Protein AF-A0A2N7RXA8-F1 (afdb_monomer_lite)

Secondary structure (DSSP, 8-state):
--HHHHHHHHHHHHHHHTT--PPPPPP-----S----STTTTS--SSSS--S---SS-B--GGG--GGG--EEEEEEEPTTHHHHTSHHHHHHHT--HHHHHHHHHHHHHHHHHT-SSEEEEEEE----SS-TTTTT--S---EEEEEEE---TTSBHHHHHHHHHHHHHHHHTTTT--HHHHHHHHSS--BSEEEEE--SPPPP-EEETTEEEEEEEEE----SSEEEEEEESSSEEEEEEESS--HHHHHHHHHHHHHHHHHHHTTBPPPGGGS--HHHHHHHHHHHHHHHTS---------------------SHHHHHHHHHHHHTT-S---TTSBSTTTT--HHHHHHHHHHHHTTTEE--HHHHHHS-BHHHHHHHPEE----------SSEEEPPPHHHHHHHHHHHHHT---TT-EEEEEEEEETT--HHHHHHHHHHHHHH-GGGGEEEETTEEEEPTT----EEE--TT--HHHHHHHHHHHHHT-BTTTTB-EEEEEE--SSSEEEEEEEEEGGG--HHHHHHHHHHHHHHHH--SSS--GGGSPSP---HHHHHHHHHHHHHHHTT-HHHHHHHHHHH--TTSEE--S-S-S---BTTSEEEEEEEPPHHHHHHHHHHHHTT-HHHHHHHHHHTTSPTTEEEEEEEEE----SS---SSTT-PPP-TT--S---EEEEEEEEP----S----HHHHHHHHHHHHHHT--S-THHHHHHHHHSHHHHHHHHHHHHHH---EEEEEEEEEPPS-STTSBPTTHHHHHHHH-GGGGSBP-SSEEEEEEEEEETTEEEEEEEEEEETT-SGGGGHHHHHHHHHHHHTTS-HHHHHHHHHHHHTT---HHHHHHHHHH-TTB---EEPPTTHHHHHHHHHH-SS-TTEEEEEEEEES---HHHHHHHHHHHHHH-GGGGEEEE--SSS--EEEEBTT-PPEEEEEE-TT--HHHHHHHHHHHHHHHHHH---TTT--SEEEEEEEEEE-TTT-SEEEEEEEEEETTT--GGGHHHHHHHHHHHHHHHHTTPPPPP--PPTTSSHHHHHHHHHSS-HHHHHHHHHHHT--

Structure (mmCIF, N/CA/C/O backbone):
data_AF-A0A2N7RXA8-F1
#
_entry.id   AF-A0A2N7RXA8-F1
#
loop_
_atom_site.group_PDB
_atom_site.id
_atom_site.type_symbol
_atom_site.label_atom_id
_atom_site.label_alt_id
_atom_site.label_comp_id
_atom_site.label_asym_id
_atom_site.label_entity_id
_atom_site.label_seq_id
_atom_site.pdbx_PDB_ins_code
_atom_site.Cartn_x
_atom_site.Cartn_y
_atom_site.Cartn_z
_atom_site.occupancy
_atom_site.B_iso_or_equiv
_atom_site.auth_seq_id
_atom_site.auth_comp_id
_atom_site.auth_asym_id
_atom_site.auth_atom_id
_atom_site.pdbx_PDB_model_num
ATOM 1 N N . MET A 1 1 ? 10.076 23.412 17.572 1.00 38.31 1 MET A N 1
ATOM 2 C CA . MET A 1 1 ? 10.093 24.722 16.886 1.00 38.31 1 MET A CA 1
ATOM 3 C C . MET A 1 1 ? 11.102 24.635 15.762 1.00 38.31 1 MET A C 1
ATOM 5 O O . MET A 1 1 ? 11.995 23.801 15.853 1.00 38.31 1 MET A O 1
ATOM 9 N N . ASP A 1 2 ? 10.920 25.414 14.704 1.00 27.08 2 ASP A N 1
ATOM 10 C CA . ASP A 1 2 ? 11.833 25.433 13.562 1.00 27.08 2 ASP A CA 1
ATOM 11 C C . ASP A 1 2 ? 13.088 26.286 13.837 1.00 27.08 2 ASP A C 1
ATOM 13 O O . ASP A 1 2 ? 13.138 27.122 14.747 1.00 27.08 2 ASP A O 1
ATOM 17 N N . GLY A 1 3 ? 14.144 26.041 13.055 1.00 28.03 3 GLY A N 1
ATOM 18 C CA . GLY A 1 3 ? 15.426 26.735 13.208 1.00 28.03 3 GLY A CA 1
ATOM 19 C C . GLY A 1 3 ? 15.321 28.245 12.985 1.00 28.03 3 GLY A C 1
ATOM 20 O O . GLY A 1 3 ? 16.000 29.006 13.664 1.00 28.03 3 GLY A O 1
ATOM 21 N N . TRP A 1 4 ? 14.420 28.686 12.103 1.00 30.89 4 TRP A N 1
ATOM 22 C CA . TRP A 1 4 ? 14.273 30.095 11.723 1.00 30.89 4 TRP A CA 1
ATOM 23 C C . TRP A 1 4 ? 13.764 30.959 12.886 1.00 30.89 4 TRP A C 1
ATOM 25 O O . TRP A 1 4 ? 14.360 31.988 13.206 1.00 30.89 4 TRP A O 1
ATOM 35 N N . SER A 1 5 ? 12.740 30.473 13.599 1.00 37.09 5 SER A N 1
ATOM 36 C CA . SER A 1 5 ? 12.257 31.084 14.847 1.00 37.09 5 SER A CA 1
ATOM 37 C C . SER A 1 5 ? 13.339 31.112 15.934 1.00 37.09 5 SER A C 1
ATOM 39 O O . SER A 1 5 ? 13.384 32.024 16.758 1.00 37.09 5 SER A O 1
ATOM 41 N N . THR A 1 6 ? 14.228 30.113 15.934 1.00 40.03 6 THR A N 1
ATOM 42 C CA . THR A 1 6 ? 15.302 29.977 16.925 1.00 40.03 6 THR A CA 1
ATOM 43 C C . THR A 1 6 ? 16.443 30.965 16.655 1.00 40.03 6 THR A C 1
ATOM 45 O O . THR A 1 6 ? 16.949 31.570 17.597 1.00 40.03 6 THR A O 1
ATOM 48 N N . SER A 1 7 ? 16.815 31.195 15.390 1.00 39.19 7 SER A N 1
ATOM 49 C CA . SER A 1 7 ? 17.844 32.177 15.010 1.00 39.19 7 SER A CA 1
ATOM 50 C C . SER A 1 7 ? 17.457 33.607 15.390 1.00 39.19 7 SER A C 1
ATOM 52 O O . SER A 1 7 ? 18.241 34.279 16.054 1.00 39.19 7 SER A O 1
ATOM 54 N N . LEU A 1 8 ? 16.235 34.039 15.051 1.00 41.22 8 LEU A N 1
ATOM 55 C CA . LEU A 1 8 ? 15.717 35.368 15.406 1.00 41.22 8 LEU A CA 1
ATOM 56 C C . LEU A 1 8 ? 15.706 35.595 16.923 1.00 41.22 8 LEU A C 1
ATOM 58 O O . LEU A 1 8 ? 16.251 36.586 17.404 1.00 41.22 8 LEU A O 1
ATOM 62 N N . LEU A 1 9 ? 15.169 34.639 17.690 1.00 46.34 9 LEU A N 1
ATOM 63 C CA . LEU A 1 9 ? 15.186 34.721 19.152 1.00 46.34 9 LEU A CA 1
ATOM 64 C C . LEU A 1 9 ? 16.610 34.719 19.727 1.00 46.34 9 LEU A C 1
ATOM 66 O O . LEU A 1 9 ? 16.832 35.343 20.759 1.00 46.34 9 LEU A O 1
ATOM 70 N N . THR A 1 10 ? 17.576 34.060 19.079 1.00 55.28 10 THR A N 1
ATOM 71 C CA . THR A 1 10 ? 18.975 34.049 19.538 1.00 55.28 10 THR A CA 1
ATOM 72 C C . THR A 1 10 ? 19.652 35.402 19.310 1.00 55.28 10 THR A C 1
ATOM 74 O O . THR A 1 10 ? 20.276 35.907 20.237 1.00 55.28 10 THR A O 1
ATOM 77 N N . GLU A 1 11 ? 19.478 36.044 18.147 1.00 46.19 11 GLU A N 1
ATOM 78 C CA . GLU A 1 11 ? 20.014 37.398 17.910 1.00 46.19 11 GLU A CA 1
ATOM 79 C C . GLU A 1 11 ? 19.373 38.451 18.834 1.00 46.19 11 GLU A C 1
ATOM 81 O O . GLU A 1 11 ? 20.065 39.344 19.337 1.00 46.19 11 GLU A O 1
ATOM 86 N N . GLU A 1 12 ? 18.070 38.338 19.119 1.00 53.16 12 GLU A N 1
ATOM 87 C CA . GLU A 1 12 ? 17.397 39.219 20.080 1.00 53.16 12 GLU A CA 1
ATOM 88 C C . GLU A 1 12 ? 17.866 38.975 21.526 1.00 53.16 12 GLU A C 1
ATOM 90 O O . GLU A 1 12 ? 18.118 39.940 22.256 1.00 53.16 12 GLU A O 1
ATOM 95 N N . LEU A 1 13 ? 18.050 37.713 21.942 1.00 51.41 13 LEU A N 1
ATOM 96 C CA . LEU A 1 13 ? 18.608 37.384 23.258 1.00 51.41 13 LEU A CA 1
ATOM 97 C C . LEU A 1 13 ? 20.061 37.843 23.400 1.00 51.41 13 LEU A C 1
ATOM 99 O O . LEU A 1 13 ? 20.368 38.473 24.407 1.00 51.41 13 LEU A O 1
ATOM 103 N N . ASP A 1 14 ? 20.936 37.602 22.423 1.00 58.34 14 ASP A N 1
ATOM 104 C CA . ASP A 1 14 ? 22.331 38.063 22.475 1.00 58.34 14 ASP A CA 1
ATOM 105 C C . ASP A 1 14 ? 22.411 39.596 22.512 1.00 58.34 14 ASP A C 1
ATOM 107 O O . ASP A 1 14 ? 23.194 40.160 23.282 1.00 58.34 14 ASP A O 1
ATOM 111 N N . THR A 1 15 ? 21.537 40.294 21.776 1.00 55.00 15 THR A N 1
ATOM 112 C CA . THR A 1 15 ? 21.425 41.761 21.838 1.00 55.00 15 THR A CA 1
ATOM 113 C C . THR A 1 15 ? 21.042 42.245 23.242 1.00 55.00 15 THR A C 1
ATOM 115 O O . THR A 1 15 ? 21.625 43.210 23.743 1.00 55.00 15 TH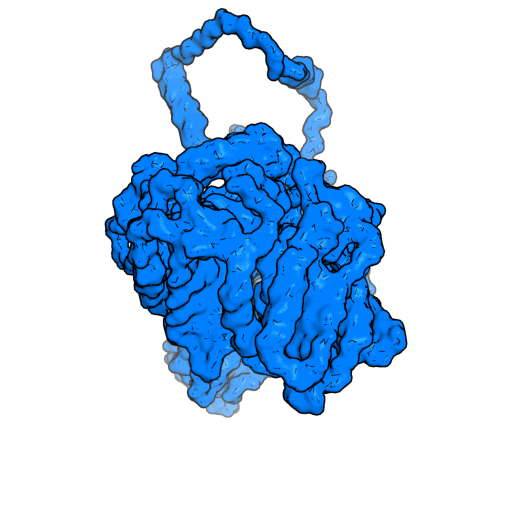R A O 1
ATOM 118 N N . LEU A 1 16 ? 20.093 41.577 23.906 1.00 52.38 16 LEU A N 1
ATOM 119 C CA . LEU A 1 16 ? 19.651 41.920 25.264 1.00 52.38 16 LEU A CA 1
ATOM 120 C C . LEU A 1 16 ? 20.672 41.510 26.343 1.00 52.38 16 LEU A C 1
ATOM 122 O O . LEU A 1 16 ? 20.891 42.262 27.294 1.00 52.38 16 LEU A O 1
ATOM 126 N N . LEU A 1 17 ? 21.339 40.363 26.189 1.00 54.94 17 LEU A N 1
ATOM 127 C CA . LEU A 1 17 ? 22.387 39.863 27.089 1.00 54.94 17 LEU A CA 1
ATOM 128 C C . LEU A 1 17 ? 23.668 40.707 27.007 1.00 54.94 17 LEU A C 1
ATOM 130 O O . LEU A 1 17 ? 24.328 40.919 28.024 1.00 54.94 17 LEU A O 1
ATOM 134 N N . ALA A 1 18 ? 23.973 41.277 25.837 1.00 58.00 18 ALA A N 1
ATOM 135 C CA . ALA A 1 18 ? 25.006 42.299 25.663 1.00 58.00 18 ALA A CA 1
ATOM 136 C C . ALA A 1 18 ? 24.618 43.681 26.243 1.00 58.00 18 ALA A C 1
ATOM 138 O O . ALA A 1 18 ? 25.413 44.622 26.182 1.00 58.00 18 ALA A O 1
ATOM 139 N N . GLY A 1 19 ? 23.412 43.832 26.808 1.00 52.47 19 GLY A N 1
ATOM 140 C CA . GLY A 1 19 ? 22.913 45.085 27.383 1.00 52.47 19 GLY A CA 1
ATOM 141 C C . GLY A 1 19 ? 22.396 46.099 26.356 1.00 52.47 19 GLY A C 1
ATOM 142 O O . GLY A 1 19 ? 22.184 47.266 26.698 1.00 52.47 19 GLY A O 1
ATOM 143 N N . GLY A 1 20 ? 22.196 45.677 25.105 1.00 55.53 20 GLY A N 1
ATOM 144 C CA . GLY A 1 20 ? 21.536 46.466 24.073 1.00 55.53 20 GLY A CA 1
ATOM 145 C C . GLY A 1 20 ? 20.033 46.625 24.322 1.00 55.53 20 GLY A C 1
ATOM 146 O O . GLY A 1 20 ? 19.440 46.004 25.205 1.00 55.53 20 GLY A O 1
ATOM 147 N N . ARG A 1 21 ? 19.394 47.473 23.513 1.00 50.34 21 ARG A N 1
ATOM 148 C CA . ARG A 1 21 ? 17.931 47.559 23.412 1.00 50.34 21 ARG A CA 1
ATOM 149 C C . ARG A 1 21 ? 17.516 47.257 21.983 1.00 50.34 21 ARG A C 1
ATOM 151 O O . ARG A 1 21 ? 18.117 47.794 21.054 1.00 50.34 21 ARG A O 1
ATOM 158 N N . LEU A 1 22 ? 16.472 46.450 21.835 1.00 50.34 22 LEU A N 1
ATOM 159 C CA . LEU A 1 22 ? 15.802 46.238 20.555 1.00 50.34 22 LEU A CA 1
ATOM 160 C C . LEU A 1 22 ? 15.132 47.551 20.091 1.00 50.34 22 LEU A C 1
ATOM 162 O O . LEU A 1 22 ? 14.712 48.346 20.940 1.00 50.34 22 LEU A O 1
ATOM 166 N N . PRO A 1 23 ? 15.061 47.818 18.775 1.00 43.62 23 PRO A N 1
ATOM 167 C CA . PRO A 1 23 ? 14.471 49.044 18.247 1.00 43.62 23 PRO A CA 1
ATOM 168 C C . PRO A 1 23 ? 12.942 49.048 18.387 1.00 43.62 23 PRO A C 1
ATOM 170 O O . PRO A 1 23 ? 12.274 48.062 18.082 1.00 43.62 23 PRO A O 1
ATOM 173 N N . GLU A 1 24 ? 12.374 50.183 18.796 1.00 41.59 24 GLU A N 1
ATOM 174 C CA . GLU A 1 24 ? 10.922 50.393 18.780 1.00 41.59 24 GLU A CA 1
ATOM 175 C C . GLU A 1 24 ? 10.442 50.588 17.329 1.00 41.59 24 GLU A C 1
ATOM 177 O O . GLU A 1 24 ? 11.001 51.395 16.581 1.00 41.59 24 GLU A O 1
ATOM 182 N N . SER A 1 25 ? 9.420 49.832 16.917 1.00 35.59 25 SER A N 1
ATOM 183 C CA . SER A 1 25 ? 8.841 49.930 15.571 1.00 35.59 25 SER A CA 1
ATOM 184 C C . SER A 1 25 ? 8.017 51.221 15.423 1.00 35.59 25 SER A C 1
ATOM 186 O O . SER A 1 25 ? 7.240 51.526 16.332 1.00 35.59 25 SER A O 1
ATOM 188 N N . PRO A 1 26 ? 8.140 51.987 14.320 1.00 35.66 26 PRO A N 1
ATOM 189 C CA . PRO A 1 26 ? 7.328 53.184 14.114 1.00 35.66 26 PRO A CA 1
ATOM 190 C C . PRO A 1 26 ? 5.857 52.853 13.825 1.00 35.66 26 PRO A C 1
ATOM 192 O O . PRO A 1 26 ? 5.559 52.081 12.914 1.00 35.66 26 PRO A O 1
ATOM 195 N N . ASP A 1 27 ? 4.941 53.520 14.528 1.00 39.09 27 ASP A N 1
ATOM 196 C CA . ASP A 1 27 ? 3.544 53.645 14.102 1.00 39.09 27 ASP A CA 1
ATOM 197 C C . ASP A 1 27 ? 3.456 54.518 12.837 1.00 39.09 27 ASP A C 1
ATOM 199 O O . ASP A 1 27 ? 3.768 55.707 12.886 1.00 39.09 27 ASP A O 1
ATOM 203 N N . ASP A 1 28 ? 2.948 53.962 11.735 1.00 30.61 28 ASP A N 1
ATOM 204 C CA . ASP A 1 28 ? 2.117 54.707 10.779 1.00 30.61 28 ASP A CA 1
ATOM 205 C C . ASP A 1 28 ? 1.236 53.719 9.991 1.00 30.61 28 ASP A C 1
ATOM 207 O O . ASP A 1 28 ? 1.724 52.790 9.344 1.00 30.61 28 ASP A O 1
ATOM 211 N N . GLY A 1 29 ? -0.088 53.846 10.122 1.00 33.34 29 GLY A N 1
ATOM 212 C CA . GLY A 1 29 ? -1.011 52.732 9.880 1.00 33.34 29 GLY A CA 1
ATOM 213 C C . GLY A 1 29 ? -1.906 52.850 8.643 1.00 33.34 29 GLY A C 1
ATOM 214 O O . GLY A 1 29 ? -2.492 53.897 8.374 1.00 33.34 29 GLY A O 1
ATOM 215 N N . VAL A 1 30 ? -2.141 51.714 7.976 1.00 26.14 30 VAL A N 1
ATOM 216 C CA . VAL A 1 30 ? -3.312 51.493 7.109 1.00 26.14 30 VAL A CA 1
ATOM 217 C C . VAL A 1 30 ? -3.987 50.172 7.500 1.00 26.14 30 VAL A C 1
ATOM 219 O O . VAL A 1 30 ? -3.341 49.146 7.678 1.00 26.14 30 VAL A O 1
ATOM 222 N N . SER A 1 31 ? -5.309 50.215 7.650 1.00 26.56 31 SER A N 1
ATOM 223 C CA . SER A 1 31 ? -6.206 49.109 8.035 1.00 26.56 31 SER A CA 1
ATOM 224 C C . SER A 1 31 ? -7.288 48.942 6.936 1.00 26.56 31 SER A C 1
ATOM 226 O O . SER A 1 31 ? -7.288 49.775 6.023 1.00 26.56 31 SER A O 1
ATOM 228 N N . PRO A 1 32 ? -8.262 47.995 6.982 1.00 40.66 32 PRO A N 1
ATOM 229 C CA . PRO A 1 32 ? -8.503 46.939 7.983 1.00 40.66 32 PRO A CA 1
ATOM 230 C C . PRO A 1 32 ? -8.982 45.562 7.435 1.00 40.66 32 PRO A C 1
ATOM 232 O O . PRO A 1 32 ? -9.977 45.502 6.719 1.00 40.66 32 PRO A O 1
ATOM 235 N N . VAL A 1 33 ? -8.437 44.437 7.929 1.00 23.91 33 VAL A N 1
ATOM 236 C CA . VAL A 1 33 ? -9.204 43.166 8.079 1.00 23.91 33 VAL A CA 1
ATOM 237 C C . VAL A 1 33 ? -8.720 42.378 9.313 1.00 23.91 33 VAL A C 1
ATOM 239 O O . VAL A 1 33 ? -8.114 41.318 9.192 1.00 23.91 33 VAL A O 1
ATOM 242 N N . ALA A 1 34 ? -8.971 42.885 10.524 1.00 24.30 34 ALA A N 1
ATOM 243 C CA . ALA A 1 34 ? -8.787 42.100 11.750 1.00 24.30 34 ALA A CA 1
ATOM 244 C C . ALA A 1 34 ? -9.665 42.605 12.906 1.00 24.30 34 ALA A C 1
ATOM 246 O O . ALA A 1 34 ? -9.617 43.779 13.268 1.00 24.30 34 ALA A O 1
ATOM 247 N N . GLY A 1 35 ? -10.423 41.698 13.527 1.00 23.92 35 GLY A N 1
ATOM 248 C CA . GLY A 1 35 ? -11.067 41.918 14.823 1.00 23.92 35 GLY A CA 1
ATOM 249 C C . GLY A 1 35 ? -12.300 41.032 15.061 1.00 23.92 35 GLY A C 1
ATOM 250 O O . GLY A 1 35 ? -12.862 40.520 14.095 1.00 23.92 35 GLY A O 1
ATOM 251 N N . PRO A 1 36 ? -12.760 40.867 16.320 1.00 29.03 36 PRO A N 1
ATOM 252 C CA . PRO A 1 36 ? -12.188 41.393 17.560 1.00 29.03 36 PRO A CA 1
ATOM 253 C C . PRO A 1 36 ? -11.892 40.273 18.585 1.00 29.03 36 PRO A C 1
ATOM 255 O O . PRO A 1 36 ? -12.738 39.939 19.413 1.00 29.03 36 PRO A O 1
ATOM 258 N N . VAL A 1 37 ? -10.670 39.728 18.590 1.00 26.98 37 VAL A N 1
ATOM 259 C CA . VAL A 1 37 ? -10.207 38.773 19.619 1.00 26.98 37 VAL A CA 1
ATOM 260 C C . VAL A 1 37 ? -9.065 39.410 20.413 1.00 26.98 37 VAL A C 1
ATOM 262 O O . VAL A 1 37 ? -7.975 39.598 19.890 1.00 26.98 37 VAL A O 1
ATOM 265 N N . GLY A 1 38 ? -9.324 39.777 21.674 1.00 27.62 38 GLY A N 1
ATOM 266 C CA . GLY A 1 38 ? -8.304 40.350 22.567 1.00 27.62 38 GLY A CA 1
ATOM 267 C C . GLY A 1 38 ? -8.836 40.831 23.924 1.00 27.62 38 GLY A C 1
ATOM 268 O O . GLY A 1 38 ? -8.330 40.439 24.972 1.00 27.62 38 GLY A O 1
ATOM 269 N N . ASN A 1 39 ? -9.922 41.610 23.937 1.00 24.97 39 ASN A N 1
ATOM 270 C CA . ASN A 1 39 ? -10.369 42.347 25.134 1.00 24.97 39 ASN A CA 1
ATOM 271 C C . ASN A 1 39 ? -11.328 41.590 26.086 1.00 24.97 39 ASN A C 1
ATOM 273 O O . ASN A 1 39 ? -12.132 42.220 26.768 1.00 24.97 39 ASN A O 1
ATOM 277 N N . GLN A 1 40 ? -11.246 40.255 26.178 1.00 26.61 40 GLN A N 1
ATOM 278 C CA . GLN A 1 40 ? -12.010 39.471 27.176 1.00 26.61 40 GLN A CA 1
ATOM 279 C C . GLN A 1 40 ? -11.149 38.678 28.181 1.00 26.61 40 GLN A C 1
ATOM 281 O O . GLN A 1 40 ? -11.640 38.324 29.251 1.00 26.61 40 GLN A O 1
ATOM 286 N N . PHE A 1 41 ? -9.851 38.467 27.931 1.00 27.92 41 PHE A N 1
ATOM 287 C CA . PHE A 1 41 ? -9.008 37.573 28.748 1.00 27.92 41 PHE A CA 1
ATOM 288 C C . PHE A 1 41 ? -8.252 38.228 29.927 1.00 27.92 41 PHE A C 1
ATOM 290 O O . PHE A 1 41 ? -7.298 37.655 30.443 1.00 27.92 41 PHE A O 1
ATOM 297 N N . ARG A 1 42 ? -8.683 39.404 30.416 1.00 27.03 42 ARG A N 1
ATOM 298 C CA . ARG A 1 42 ? -8.083 40.072 31.602 1.00 27.03 42 ARG A CA 1
ATOM 299 C C . ARG A 1 42 ? -9.009 40.239 32.821 1.00 27.03 42 ARG A C 1
ATOM 301 O O . ARG A 1 42 ? -8.620 40.907 33.771 1.00 27.03 42 ARG A O 1
ATOM 308 N N . ALA A 1 43 ? -10.197 39.623 32.832 1.00 26.05 43 ALA A N 1
ATOM 309 C CA . ALA A 1 43 ? -11.198 39.821 33.899 1.00 26.05 43 ALA A CA 1
ATOM 310 C C . ALA A 1 43 ? -11.707 38.540 34.605 1.00 26.05 43 ALA A C 1
ATOM 312 O O . ALA A 1 43 ? -12.582 38.635 35.460 1.00 26.05 43 ALA A O 1
ATOM 313 N N . ALA A 1 44 ? -11.170 37.354 34.290 1.00 26.42 44 ALA A N 1
ATOM 314 C CA . ALA A 1 44 ? -11.619 36.063 34.850 1.00 26.42 44 ALA A CA 1
ATOM 315 C C . ALA A 1 44 ? -10.571 35.357 35.748 1.00 26.42 44 ALA A C 1
ATOM 317 O O . ALA A 1 44 ? -10.680 34.166 36.040 1.00 26.42 44 ALA A O 1
ATOM 318 N N . GLY A 1 45 ? -9.532 36.082 36.174 1.00 29.94 45 GLY A N 1
ATOM 319 C CA . GLY A 1 45 ? -8.359 35.551 36.876 1.00 29.94 45 GLY A CA 1
ATOM 320 C C . GLY A 1 45 ? -8.556 35.222 38.361 1.00 29.94 45 GLY A C 1
ATOM 321 O O . GLY A 1 45 ? -7.802 35.728 39.187 1.00 29.94 45 GLY A O 1
ATOM 322 N N . SER A 1 46 ? -9.557 34.414 38.726 1.00 30.56 46 SER A N 1
ATOM 323 C CA . SER A 1 46 ? -9.568 33.604 39.967 1.00 30.56 46 SER A CA 1
ATOM 324 C C . SER A 1 46 ? -10.813 32.703 40.069 1.00 30.56 46 SER A C 1
ATOM 326 O O . SER A 1 46 ? -11.943 33.157 39.928 1.00 30.56 46 SER A O 1
ATOM 328 N N . GLY A 1 47 ? -10.610 31.413 40.368 1.00 26.70 47 GLY A N 1
ATOM 329 C CA . GLY A 1 47 ? -11.646 30.519 40.917 1.00 26.70 47 GLY A CA 1
ATOM 330 C C . GLY A 1 47 ? -12.342 29.521 39.975 1.00 26.70 47 GLY A C 1
ATOM 331 O O . GLY A 1 47 ? -12.851 28.519 40.470 1.00 26.70 47 GLY A O 1
ATOM 332 N N . ALA A 1 48 ? -12.362 29.726 38.651 1.00 26.56 48 ALA A N 1
ATOM 333 C CA . ALA A 1 48 ? -13.191 28.901 37.749 1.00 26.56 48 ALA A CA 1
ATOM 334 C C . ALA A 1 48 ? -12.450 27.804 36.948 1.00 26.56 48 ALA A C 1
ATOM 336 O O . ALA A 1 48 ? -13.051 26.775 36.643 1.00 26.56 48 ALA A O 1
ATOM 337 N N . ALA A 1 49 ? -11.168 27.995 36.610 1.00 27.08 49 ALA A N 1
ATOM 338 C CA . ALA A 1 49 ? -10.460 27.163 35.620 1.00 27.08 49 ALA A CA 1
ATOM 339 C C . ALA A 1 49 ? -9.632 25.985 36.190 1.00 27.08 49 ALA A C 1
ATOM 341 O O . ALA A 1 49 ? -9.143 25.156 35.430 1.00 27.08 49 ALA A O 1
ATOM 342 N N . GLN A 1 50 ? -9.481 25.859 37.514 1.00 26.88 50 GLN A N 1
ATOM 343 C CA . GLN A 1 50 ? -8.653 24.812 38.146 1.00 26.88 50 GLN A CA 1
ATOM 344 C C . GLN A 1 50 ? -9.403 23.481 38.370 1.00 26.88 50 GLN A C 1
ATOM 346 O O . GLN A 1 50 ? -9.407 22.926 39.467 1.00 26.88 50 GLN A O 1
ATOM 351 N N . ARG A 1 51 ? -10.039 22.952 37.316 1.00 28.14 51 ARG A N 1
ATOM 352 C CA . ARG A 1 51 ? -10.595 21.583 37.269 1.00 28.14 51 ARG A CA 1
ATOM 353 C C . ARG A 1 51 ? -10.294 20.911 35.927 1.00 28.14 51 ARG A C 1
ATOM 355 O O . ARG A 1 51 ? -11.189 20.605 35.149 1.00 28.14 51 ARG A O 1
ATOM 362 N N . VAL A 1 52 ? -9.004 20.690 35.689 1.00 30.08 52 VAL A N 1
ATOM 363 C CA . VAL A 1 52 ? -8.478 19.750 34.685 1.00 30.08 52 VAL A CA 1
ATOM 364 C C . VAL A 1 52 ? -7.947 18.523 35.435 1.00 30.08 52 VAL A C 1
ATOM 366 O O . VAL A 1 52 ? -7.518 18.646 36.585 1.00 30.08 52 VAL A O 1
ATOM 369 N N . CYS A 1 53 ? -8.042 17.346 34.816 1.00 33.31 53 CYS A N 1
ATOM 370 C CA . CYS A 1 53 ? -7.803 16.037 35.425 1.00 33.31 53 CYS A CA 1
ATOM 371 C C . CYS A 1 53 ? -6.502 15.965 36.247 1.00 33.31 53 CYS A C 1
ATOM 373 O O . CYS A 1 53 ? -5.409 16.037 35.693 1.00 33.31 53 CYS A O 1
ATOM 375 N N . ARG A 1 54 ? -6.623 15.757 37.565 1.00 32.84 54 ARG A N 1
ATOM 376 C CA . ARG A 1 54 ? -5.511 15.377 38.446 1.00 32.84 54 ARG A CA 1
ATOM 377 C C . ARG A 1 54 ? -5.834 14.064 39.152 1.00 32.84 54 ARG A C 1
ATOM 379 O O . ARG A 1 54 ? -6.696 14.043 40.031 1.00 32.84 54 ARG A O 1
ATOM 386 N N . LEU A 1 55 ? -5.068 13.016 38.842 1.00 41.56 55 LEU A N 1
ATOM 387 C CA . LEU A 1 55 ? -4.741 11.987 39.834 1.00 41.56 55 LEU A CA 1
ATOM 388 C C . LEU A 1 55 ? -4.163 12.706 41.062 1.00 41.56 55 LEU A C 1
ATOM 390 O O . LEU A 1 55 ? -3.312 13.586 40.919 1.00 41.56 55 LEU A O 1
ATOM 394 N N . ARG A 1 56 ? -4.665 12.411 42.267 1.00 44.59 56 ARG A N 1
ATOM 395 C CA . ARG A 1 56 ? -4.337 13.238 43.446 1.00 44.59 56 ARG A CA 1
ATOM 396 C C . ARG A 1 56 ? -2.889 13.086 43.919 1.00 44.59 56 ARG A C 1
ATOM 398 O O . ARG A 1 56 ? -2.368 14.039 44.491 1.00 44.59 56 ARG A O 1
ATOM 405 N N . ARG A 1 57 ? -2.271 11.930 43.658 1.00 59.03 57 ARG A N 1
ATOM 406 C CA . ARG A 1 57 ? -0.839 11.586 43.752 1.00 59.03 57 ARG A CA 1
ATOM 407 C C . ARG A 1 57 ? -0.569 10.415 42.792 1.00 59.03 57 ARG A C 1
ATOM 409 O O . ARG A 1 57 ? -1.516 9.746 42.384 1.00 59.03 57 ARG A O 1
ATOM 416 N N . ALA A 1 58 ? 0.694 10.179 42.441 1.00 62.88 58 ALA A N 1
ATOM 417 C CA . ALA A 1 58 ? 1.111 8.921 41.818 1.00 62.88 58 ALA A CA 1
ATOM 418 C C . ALA A 1 58 ? 1.063 7.775 42.846 1.00 62.88 58 ALA A C 1
ATOM 420 O O . ALA A 1 58 ? 1.178 8.021 44.048 1.00 62.88 58 ALA A O 1
ATOM 421 N N . THR A 1 59 ? 0.894 6.535 42.384 1.00 74.62 59 THR A N 1
ATOM 422 C CA . THR A 1 59 ? 0.904 5.342 43.250 1.00 74.62 59 THR A CA 1
ATOM 423 C C . THR A 1 59 ? 2.285 4.693 43.198 1.00 74.62 59 THR A C 1
ATOM 425 O O . THR A 1 59 ? 2.614 4.027 42.218 1.00 74.62 59 THR A O 1
ATOM 428 N N . THR A 1 60 ? 3.106 4.928 44.224 1.00 78.06 60 THR A N 1
ATOM 429 C CA . THR A 1 60 ? 4.541 4.598 44.197 1.00 78.06 60 THR A CA 1
ATOM 430 C C . THR A 1 60 ? 4.990 3.713 45.358 1.00 78.06 60 THR A C 1
ATOM 432 O O . THR A 1 60 ? 4.757 4.053 46.520 1.00 78.06 60 THR A O 1
ATOM 435 N N . LEU A 1 61 ? 5.701 2.629 45.044 1.00 82.19 61 LEU A N 1
ATOM 436 C CA . LEU A 1 61 ? 6.400 1.733 45.967 1.00 82.19 61 LEU A CA 1
ATOM 437 C C . LEU A 1 61 ? 7.936 1.770 45.816 1.00 82.19 61 LEU A C 1
ATOM 439 O O . LEU A 1 61 ? 8.619 1.056 46.548 1.00 82.19 61 LEU A O 1
ATOM 443 N N . ALA A 1 62 ? 8.512 2.608 44.940 1.00 77.38 62 ALA A N 1
ATOM 444 C CA . ALA A 1 62 ? 9.964 2.721 44.718 1.00 77.38 62 ALA A CA 1
ATOM 445 C C . ALA A 1 62 ? 10.790 2.891 46.005 1.00 77.38 62 ALA A C 1
ATOM 447 O O . ALA A 1 62 ? 11.892 2.351 46.111 1.00 77.38 62 ALA A O 1
ATOM 448 N N . ALA A 1 63 ? 10.222 3.563 47.007 1.00 76.69 63 ALA A N 1
ATOM 449 C CA . ALA A 1 63 ? 10.752 3.724 48.359 1.00 76.69 63 ALA A CA 1
ATOM 450 C C . ALA A 1 63 ? 11.089 2.405 49.099 1.00 76.69 63 ALA A C 1
ATOM 452 O O . ALA A 1 63 ? 11.883 2.414 50.038 1.00 76.69 63 ALA A O 1
ATOM 453 N N . LEU A 1 64 ? 10.518 1.268 48.685 1.00 73.12 64 LEU A N 1
ATOM 454 C CA . LEU A 1 64 ? 10.847 -0.065 49.208 1.00 73.12 64 LEU A CA 1
ATOM 455 C C . LEU A 1 64 ? 12.155 -0.639 48.634 1.00 73.12 64 LEU A C 1
ATOM 457 O O . LEU A 1 64 ? 12.601 -1.691 49.096 1.00 73.12 64 LEU A O 1
ATOM 461 N N . THR A 1 65 ? 12.748 0.008 47.622 1.00 66.88 65 THR A N 1
ATOM 462 C CA . THR A 1 65 ? 13.761 -0.611 46.756 1.00 66.88 65 THR A CA 1
ATOM 463 C C . THR A 1 65 ? 15.150 0.021 46.813 1.00 66.88 65 THR A C 1
ATOM 465 O O . THR A 1 65 ? 15.332 1.182 47.177 1.00 66.88 65 THR A O 1
ATOM 468 N N . ARG A 1 66 ? 16.163 -0.766 46.433 1.00 65.69 66 ARG A N 1
ATOM 469 C CA . ARG A 1 66 ? 17.571 -0.369 46.307 1.00 65.69 66 ARG A CA 1
ATOM 470 C C . ARG A 1 66 ? 18.205 -1.047 45.091 1.00 65.69 66 ARG A C 1
ATOM 472 O O . ARG A 1 66 ? 18.995 -1.976 45.236 1.00 65.69 66 ARG A O 1
ATOM 479 N N . ARG A 1 67 ? 17.905 -0.517 43.898 1.00 52.34 67 ARG A N 1
ATOM 480 C CA . ARG A 1 67 ? 18.313 -1.026 42.564 1.00 52.34 67 ARG A CA 1
ATOM 481 C C . ARG A 1 67 ? 19.785 -1.448 42.406 1.00 52.34 67 ARG A C 1
ATOM 483 O O . ARG A 1 67 ? 20.087 -2.266 41.551 1.00 52.34 67 ARG A O 1
ATOM 490 N N . ALA A 1 68 ? 20.698 -0.938 43.232 1.00 49.28 68 ALA A N 1
ATOM 491 C CA . ALA A 1 68 ? 22.112 -1.327 43.242 1.00 49.28 68 ALA A CA 1
ATOM 492 C C . ALA A 1 68 ? 22.417 -2.682 43.935 1.00 49.28 68 ALA A C 1
ATOM 494 O O . ALA A 1 68 ? 23.588 -2.998 44.131 1.00 49.28 68 ALA A O 1
ATOM 495 N N . GLN A 1 69 ? 21.408 -3.455 44.368 1.00 52.53 69 GLN A N 1
ATOM 496 C CA . GLN A 1 69 ? 21.588 -4.665 45.196 1.00 52.53 69 GLN A CA 1
ATOM 497 C C . GLN A 1 69 ? 21.053 -5.973 44.562 1.00 52.53 69 GLN A C 1
ATOM 499 O O . GLN A 1 69 ? 20.848 -6.947 45.283 1.00 52.53 69 GLN A O 1
ATOM 504 N N . GLY A 1 70 ? 20.854 -6.016 43.237 1.00 60.25 70 GLY A N 1
ATOM 505 C CA . GLY A 1 70 ? 20.269 -7.171 42.525 1.00 60.25 70 GLY A CA 1
ATOM 506 C C . GLY A 1 70 ? 18.750 -7.286 42.715 1.00 60.25 70 GLY A C 1
ATOM 507 O O . GLY A 1 70 ? 18.156 -6.408 43.327 1.00 60.25 70 GLY A O 1
ATOM 508 N N . THR A 1 71 ? 18.111 -8.343 42.206 1.00 67.38 71 THR A N 1
ATOM 509 C CA . THR A 1 71 ? 16.655 -8.572 42.356 1.00 67.38 71 THR A CA 1
ATOM 510 C C . THR A 1 71 ? 16.364 -9.556 43.491 1.00 67.38 71 THR A C 1
ATOM 512 O O . THR A 1 71 ? 17.100 -10.520 43.689 1.00 67.38 71 THR A O 1
ATOM 515 N N . VAL A 1 72 ? 15.282 -9.324 44.239 1.00 72.38 72 VAL A N 1
ATOM 516 C CA . VAL A 1 72 ? 14.811 -10.193 45.330 1.00 72.38 72 VAL A CA 1
ATOM 517 C C . VAL A 1 72 ? 13.426 -10.734 44.982 1.00 72.38 72 VAL A C 1
ATOM 519 O O . VAL A 1 72 ? 12.530 -9.949 44.684 1.00 72.38 72 VAL A O 1
ATOM 522 N N . ARG A 1 73 ? 13.250 -12.058 45.046 1.00 77.12 73 ARG A N 1
ATOM 523 C CA . ARG A 1 73 ? 12.011 -12.765 44.679 1.00 77.12 73 ARG A CA 1
ATOM 524 C C . ARG A 1 73 ? 11.330 -13.382 45.898 1.00 77.12 73 ARG A C 1
ATOM 526 O O . ARG A 1 73 ? 12.009 -13.824 46.826 1.00 77.12 73 ARG A O 1
ATOM 533 N N . ALA A 1 74 ? 10.001 -13.441 45.883 1.00 77.06 74 ALA A N 1
ATOM 534 C CA . ALA A 1 74 ? 9.212 -14.237 46.818 1.00 77.06 74 ALA A CA 1
ATOM 535 C C . ALA A 1 74 ? 7.951 -14.789 46.141 1.00 77.06 74 ALA A C 1
ATOM 537 O O . ALA A 1 74 ? 7.107 -14.026 45.669 1.00 77.06 74 ALA A O 1
ATOM 538 N N . THR A 1 75 ? 7.809 -16.112 46.150 1.00 76.81 75 THR A N 1
ATOM 539 C CA . THR A 1 75 ? 6.692 -16.829 45.525 1.00 76.81 75 THR A CA 1
ATOM 540 C C . THR A 1 75 ? 5.678 -17.289 46.580 1.00 76.81 75 THR A C 1
ATOM 542 O O . THR A 1 75 ? 6.044 -17.732 47.672 1.00 76.81 75 THR A O 1
ATOM 545 N N . ALA A 1 76 ? 4.389 -17.209 46.262 1.00 75.81 76 ALA A N 1
ATOM 546 C CA . ALA A 1 76 ? 3.282 -17.731 47.054 1.00 75.81 76 ALA A CA 1
ATOM 547 C C . ALA A 1 76 ? 2.282 -18.460 46.144 1.00 75.81 76 ALA A C 1
ATOM 549 O O . ALA A 1 76 ? 2.127 -18.115 44.978 1.00 75.81 76 ALA A O 1
ATOM 550 N N . TYR A 1 77 ? 1.565 -19.440 46.691 1.00 75.75 77 TYR A N 1
ATOM 551 C CA . TYR A 1 77 ? 0.640 -20.275 45.922 1.00 75.75 77 TYR A CA 1
ATOM 552 C C . TYR A 1 77 ? -0.767 -20.201 46.504 1.00 75.75 77 TYR A C 1
ATOM 554 O O . TYR A 1 77 ? -0.945 -20.330 47.720 1.00 75.75 77 TYR A O 1
ATOM 562 N N . LEU A 1 78 ? -1.774 -19.977 45.656 1.00 73.75 78 LEU A N 1
ATOM 563 C CA . LEU A 1 78 ? -3.178 -20.054 46.048 1.00 73.75 78 LEU A CA 1
ATOM 564 C C . LEU A 1 78 ? -3.719 -21.462 45.772 1.00 73.75 78 LEU A C 1
ATOM 566 O O . LEU A 1 78 ? -3.693 -21.954 44.648 1.00 73.75 78 LEU A O 1
ATOM 570 N N . GLN A 1 79 ? -4.244 -22.068 46.833 1.00 71.56 79 GLN A N 1
ATOM 571 C CA . GLN A 1 79 ? -4.713 -23.450 46.896 1.00 71.56 79 GLN A CA 1
ATOM 572 C C . GLN A 1 79 ? -6.209 -23.584 46.553 1.00 71.56 79 GLN A C 1
ATOM 574 O O . GLN A 1 79 ? -6.976 -22.612 46.582 1.00 71.56 79 GLN A O 1
ATOM 579 N N . ALA A 1 80 ? -6.659 -24.810 46.281 1.00 55.66 80 ALA A N 1
ATOM 580 C CA . ALA A 1 80 ? -8.084 -25.131 46.209 1.00 55.66 80 ALA A CA 1
ATOM 581 C C . ALA A 1 80 ? -8.763 -24.981 47.597 1.00 55.66 80 ALA A C 1
ATOM 583 O O . ALA A 1 80 ? -8.134 -25.261 48.617 1.00 55.66 80 ALA A O 1
ATOM 584 N N . PRO A 1 81 ? -10.045 -24.562 47.681 1.00 59.00 81 PRO A N 1
ATOM 585 C CA . PRO A 1 81 ? -10.973 -24.289 46.581 1.00 59.00 81 PRO A CA 1
ATOM 586 C C . PRO A 1 81 ? -10.851 -22.883 45.970 1.00 59.00 81 PRO A C 1
ATOM 588 O O . PRO A 1 81 ? -11.422 -22.652 44.907 1.00 59.00 81 PRO A O 1
ATOM 591 N N . SER A 1 82 ? -10.118 -21.948 46.583 1.00 66.56 82 SER A N 1
ATOM 592 C CA . SER A 1 82 ? -10.047 -20.557 46.103 1.00 66.56 82 SER A CA 1
ATOM 593 C C . SER A 1 82 ? -9.429 -20.438 44.706 1.00 66.56 82 SER A C 1
ATOM 595 O O . SER A 1 82 ? -9.932 -19.673 43.887 1.00 66.56 82 SER A O 1
ATOM 597 N N . ALA A 1 83 ? -8.426 -21.260 44.380 1.00 65.81 83 ALA A N 1
ATOM 598 C CA . ALA A 1 83 ? -7.906 -21.380 43.015 1.00 65.81 83 ALA A CA 1
ATOM 599 C C . ALA A 1 83 ? -8.980 -21.832 42.004 1.00 65.81 83 ALA A C 1
ATOM 601 O O . ALA A 1 83 ? -9.065 -21.292 40.906 1.00 65.81 83 ALA A O 1
ATOM 602 N N . ALA A 1 84 ? -9.872 -22.754 42.388 1.00 64.38 84 ALA A N 1
ATOM 603 C CA . ALA A 1 84 ? -10.969 -23.203 41.529 1.00 64.38 84 ALA A CA 1
ATOM 604 C C . ALA A 1 84 ? -12.048 -22.118 41.339 1.00 64.38 84 ALA A C 1
ATOM 606 O O . ALA A 1 84 ? -12.627 -22.009 40.257 1.00 64.38 84 ALA A O 1
ATOM 607 N N . GLN A 1 85 ? -12.284 -21.272 42.349 1.00 66.00 85 GLN A N 1
ATOM 608 C CA . GLN A 1 85 ? -13.167 -20.100 42.248 1.00 66.00 85 GLN A CA 1
ATOM 609 C C . GLN A 1 85 ? -12.583 -18.989 41.356 1.00 66.00 85 GLN A C 1
ATOM 611 O O . GLN A 1 85 ? -13.345 -18.255 40.731 1.00 66.00 85 GLN A O 1
ATOM 616 N N . LEU A 1 86 ? -11.253 -18.899 41.250 1.00 68.88 86 LEU A N 1
ATOM 617 C CA . LEU A 1 86 ? -10.539 -18.025 40.309 1.00 68.88 86 LEU A CA 1
ATOM 618 C C . LEU A 1 86 ? -10.142 -18.730 38.998 1.00 68.88 86 LEU A C 1
ATOM 620 O O . LEU A 1 86 ? -9.412 -18.163 38.186 1.00 68.88 86 LEU A O 1
ATOM 624 N N . SER A 1 87 ? -10.633 -19.949 38.757 1.00 66.88 87 SER A N 1
ATOM 625 C CA . SER A 1 87 ? -10.382 -20.655 37.500 1.00 66.88 87 SER A CA 1
ATOM 626 C C . SER A 1 87 ? -11.000 -19.910 36.316 1.00 66.88 87 SER A C 1
ATOM 628 O O . SER A 1 87 ? -12.039 -19.253 36.439 1.00 66.88 87 SER A O 1
ATOM 630 N N . ALA A 1 88 ? -10.415 -20.079 35.127 1.00 62.62 88 ALA A N 1
ATOM 631 C CA . ALA A 1 88 ? -10.940 -19.481 33.901 1.00 62.62 88 ALA A CA 1
ATOM 632 C C . ALA A 1 88 ? -12.417 -19.846 33.642 1.00 62.62 88 ALA A C 1
ATOM 634 O O . ALA A 1 88 ? -13.154 -19.036 33.089 1.00 62.62 88 ALA A O 1
ATOM 635 N N . ALA A 1 89 ? -12.878 -21.027 34.071 1.00 58.94 89 ALA A N 1
ATOM 636 C CA . ALA A 1 89 ? -14.280 -21.430 33.965 1.00 58.94 89 ALA A CA 1
ATOM 637 C C . ALA A 1 89 ? -15.197 -20.655 34.932 1.00 58.94 89 ALA A C 1
ATOM 639 O O . ALA A 1 89 ? -16.235 -20.141 34.511 1.00 58.94 89 ALA A O 1
ATOM 640 N N . ALA A 1 90 ? -14.809 -20.533 36.206 1.00 64.62 90 ALA A N 1
ATOM 641 C CA . ALA A 1 90 ? -15.588 -19.818 37.218 1.00 64.62 90 ALA A CA 1
ATOM 642 C C . ALA A 1 90 ? -15.651 -18.306 36.936 1.00 64.62 90 ALA A C 1
ATOM 644 O O . ALA A 1 90 ? -16.729 -17.709 36.975 1.00 64.62 90 ALA A O 1
ATOM 645 N N . LEU A 1 91 ? -14.521 -17.699 36.560 1.00 71.50 91 LEU A N 1
ATOM 646 C CA . LEU A 1 91 ? -14.466 -16.280 36.214 1.00 71.50 91 LEU A CA 1
ATOM 647 C C . LEU A 1 91 ? -15.287 -15.979 34.950 1.00 71.50 91 LEU A C 1
ATOM 649 O O . LEU A 1 91 ? -16.130 -15.079 35.002 1.00 71.50 91 LEU A O 1
ATOM 653 N N . ARG A 1 92 ? -15.181 -16.794 33.883 1.00 68.12 92 ARG A N 1
ATOM 654 C CA . ARG A 1 92 ? -16.044 -16.684 32.685 1.00 68.12 92 ARG A CA 1
ATOM 655 C C . ARG A 1 92 ? -17.534 -16.779 33.020 1.00 68.12 92 ARG A C 1
ATOM 657 O O . ARG A 1 92 ? -18.309 -15.998 32.480 1.00 68.12 92 ARG A O 1
ATOM 664 N N . ALA A 1 93 ? -17.939 -17.668 33.931 1.00 68.69 93 ALA A N 1
ATOM 665 C CA . ALA A 1 93 ? -19.339 -17.787 34.358 1.00 68.69 93 ALA A CA 1
ATOM 666 C C . ALA A 1 93 ? -19.866 -16.528 35.081 1.00 68.69 93 ALA A C 1
ATOM 668 O O . ALA A 1 93 ? -21.066 -16.264 35.051 1.00 68.69 93 ALA A O 1
ATOM 669 N N . SER A 1 94 ? -18.978 -15.727 35.683 1.00 71.12 94 SER A N 1
ATOM 670 C CA . SER A 1 94 ? -19.293 -14.398 36.235 1.00 71.12 94 SER A CA 1
ATOM 671 C C . SER A 1 94 ? -19.086 -13.235 35.246 1.00 71.12 94 SER A C 1
ATOM 673 O O . SER A 1 94 ? -19.411 -12.093 35.562 1.00 71.12 94 SER A O 1
ATOM 675 N N . GLY A 1 95 ? -18.546 -13.508 34.053 1.00 77.62 95 GLY A N 1
ATOM 676 C CA . GLY A 1 95 ? -18.200 -12.510 33.039 1.00 77.62 95 GLY A CA 1
ATOM 677 C C . GLY A 1 95 ? -16.881 -11.760 33.273 1.00 77.62 95 GLY A C 1
ATOM 678 O O . GLY A 1 95 ? -16.711 -10.692 32.686 1.00 77.62 95 GLY A O 1
ATOM 679 N N . HIS A 1 96 ? -15.974 -12.282 34.102 1.00 83.50 96 HIS A N 1
ATOM 680 C CA . HIS A 1 96 ? -14.674 -11.677 34.435 1.00 83.50 96 HIS A CA 1
ATOM 681 C C . HIS A 1 96 ? -13.493 -12.536 33.951 1.00 83.50 96 HIS A C 1
ATOM 683 O O . HIS A 1 96 ? -13.658 -13.687 33.538 1.00 83.50 96 HIS A O 1
ATOM 689 N N . THR A 1 97 ? -12.285 -11.982 34.033 1.00 85.88 97 THR A N 1
ATOM 690 C CA . THR A 1 97 ? -11.011 -12.633 33.697 1.00 85.88 97 THR A CA 1
ATOM 691 C C . THR A 1 97 ? -10.075 -12.720 34.907 1.00 85.88 97 THR A C 1
ATOM 693 O O . THR A 1 97 ? -10.257 -12.023 35.907 1.00 85.88 97 THR A O 1
ATOM 696 N N . LEU A 1 98 ? -9.029 -13.552 34.813 1.00 85.19 98 LEU A N 1
ATOM 697 C CA . LEU A 1 98 ? -7.972 -13.612 35.832 1.00 85.19 98 LEU A CA 1
ATOM 698 C C . LEU A 1 98 ? -7.230 -12.268 35.961 1.00 85.19 98 LEU A C 1
ATOM 700 O O . LEU A 1 98 ? -6.839 -11.897 37.064 1.00 85.19 98 LEU A O 1
ATOM 704 N N . ALA A 1 99 ? -7.105 -11.509 34.866 1.00 86.94 99 ALA A N 1
ATOM 705 C CA . ALA A 1 99 ? -6.529 -10.168 34.884 1.00 86.94 99 ALA A CA 1
ATOM 706 C C . ALA A 1 99 ? -7.382 -9.184 35.701 1.00 86.94 99 ALA A C 1
ATOM 708 O O . ALA A 1 99 ? -6.825 -8.447 36.509 1.00 86.94 99 ALA A O 1
ATOM 709 N N . ASP A 1 100 ? -8.715 -9.216 35.575 1.00 89.38 100 ASP A N 1
ATOM 710 C CA . ASP A 1 100 ? -9.604 -8.363 36.382 1.00 89.38 100 ASP A CA 1
ATOM 711 C C . ASP A 1 100 ? -9.446 -8.662 37.885 1.00 89.38 100 ASP A C 1
ATOM 713 O O . ASP A 1 100 ? -9.336 -7.746 38.700 1.00 89.38 100 ASP A O 1
ATOM 717 N N . ALA A 1 101 ? -9.365 -9.948 38.252 1.00 89.50 101 ALA A N 1
ATOM 718 C CA . ALA A 1 101 ? -9.158 -10.385 39.634 1.00 89.50 101 ALA A CA 1
ATOM 719 C C . ALA A 1 101 ? -7.767 -10.016 40.182 1.00 89.50 101 ALA A C 1
ATOM 721 O O . ALA A 1 101 ? -7.656 -9.564 41.323 1.00 89.50 101 ALA A O 1
ATOM 722 N N . ALA A 1 102 ? -6.717 -10.162 39.371 1.00 90.75 102 ALA A N 1
ATOM 723 C CA . ALA A 1 102 ? -5.349 -9.807 39.738 1.00 90.75 102 ALA A CA 1
ATOM 724 C C . ALA A 1 102 ? -5.171 -8.290 39.912 1.00 90.75 102 ALA A C 1
ATOM 726 O O . ALA A 1 102 ? -4.594 -7.844 40.904 1.00 90.75 102 ALA A O 1
ATOM 727 N N . GLN A 1 103 ? -5.722 -7.491 38.992 1.00 93.25 103 GLN A N 1
ATOM 728 C CA . GLN A 1 103 ? -5.702 -6.028 39.067 1.00 93.25 103 GLN A CA 1
ATOM 729 C C . GLN A 1 103 ? -6.497 -5.525 40.275 1.00 93.25 103 GLN A C 1
ATOM 731 O O . GLN A 1 103 ? -6.011 -4.658 41.000 1.00 93.25 103 GLN A O 1
ATOM 736 N N . ALA A 1 104 ? -7.680 -6.096 40.536 1.00 92.62 104 ALA A N 1
ATOM 737 C CA . ALA A 1 104 ? -8.473 -5.793 41.724 1.00 92.62 104 ALA A CA 1
ATOM 738 C C . ALA A 1 104 ? -7.699 -6.099 43.019 1.00 92.62 104 ALA A C 1
ATOM 740 O O . ALA A 1 104 ? -7.588 -5.228 43.882 1.00 92.62 104 ALA A O 1
ATOM 741 N N . ALA A 1 105 ? -7.108 -7.295 43.132 1.00 93.25 105 ALA A N 1
ATOM 742 C CA . ALA A 1 105 ? -6.324 -7.696 44.300 1.00 93.25 105 ALA A CA 1
ATOM 743 C C . ALA A 1 105 ? -5.101 -6.792 44.520 1.00 93.25 105 ALA A C 1
ATOM 745 O O . ALA A 1 105 ? -4.876 -6.325 45.639 1.00 93.25 105 ALA A O 1
ATOM 746 N N . TRP A 1 106 ? -4.335 -6.499 43.461 1.00 94.88 106 TRP A N 1
ATOM 747 C CA . TRP A 1 106 ? -3.164 -5.627 43.564 1.00 94.88 106 TRP A CA 1
ATOM 748 C C . TRP A 1 106 ? -3.552 -4.188 43.905 1.00 94.88 106 TRP A C 1
ATOM 750 O O . TRP A 1 106 ? -2.934 -3.588 44.780 1.00 94.88 106 TRP A O 1
ATOM 760 N N . ALA A 1 107 ? -4.636 -3.659 43.329 1.00 92.50 107 ALA A N 1
ATOM 761 C CA . ALA A 1 107 ? -5.169 -2.357 43.713 1.00 92.50 107 ALA A CA 1
ATOM 762 C C . ALA A 1 107 ? -5.553 -2.301 45.200 1.00 92.50 107 ALA A C 1
ATOM 764 O O . ALA A 1 107 ? -5.233 -1.315 45.862 1.00 92.50 107 ALA A O 1
ATOM 765 N N . THR A 1 108 ? -6.185 -3.340 45.762 1.00 92.69 108 THR A N 1
ATOM 766 C CA . THR A 1 108 ? -6.493 -3.371 47.204 1.00 92.69 108 THR A CA 1
ATOM 767 C C . THR A 1 108 ? -5.228 -3.364 48.069 1.00 92.69 108 THR A C 1
ATOM 769 O O . THR A 1 108 ? -5.175 -2.634 49.059 1.00 92.69 108 THR A O 1
ATOM 772 N N . VAL A 1 109 ? -4.187 -4.106 47.677 1.00 93.75 109 VAL A N 1
ATOM 773 C CA . VAL A 1 109 ? -2.892 -4.111 48.384 1.00 93.75 109 VAL A CA 1
ATOM 774 C C . VAL A 1 109 ? -2.182 -2.757 48.275 1.00 93.75 109 VAL A C 1
ATOM 776 O O . VAL A 1 109 ? -1.721 -2.236 49.290 1.00 93.75 109 VAL A O 1
ATOM 779 N N . LEU A 1 110 ? -2.161 -2.135 47.092 1.00 91.56 110 LEU A N 1
ATOM 780 C CA . LEU A 1 110 ? -1.620 -0.787 46.885 1.00 91.56 110 LEU A CA 1
ATOM 781 C C . LEU A 1 110 ? -2.362 0.263 47.719 1.00 91.56 110 LEU A C 1
ATOM 783 O O . LEU A 1 110 ? -1.720 1.100 48.354 1.00 91.56 110 LEU A O 1
ATOM 787 N N . ALA A 1 111 ? -3.695 0.212 47.757 1.00 89.62 111 ALA A N 1
ATOM 788 C CA . ALA A 1 111 ? -4.515 1.159 48.510 1.00 89.62 111 ALA A CA 1
ATOM 789 C C . ALA A 1 111 ? -4.256 1.071 50.022 1.00 89.62 111 ALA A C 1
ATOM 791 O O . ALA A 1 111 ? -4.129 2.097 50.692 1.00 89.62 111 ALA A O 1
ATOM 792 N N . ALA A 1 112 ? -4.103 -0.146 50.554 1.00 89.81 112 ALA A N 1
ATOM 793 C CA . ALA A 1 112 ? -3.744 -0.370 51.952 1.00 89.81 112 ALA A CA 1
ATOM 794 C C . ALA A 1 112 ? -2.287 0.022 52.269 1.00 89.81 112 ALA A C 1
ATOM 796 O O . ALA A 1 112 ? -2.033 0.623 53.310 1.00 89.81 112 ALA A O 1
ATOM 797 N N . ALA A 1 113 ? -1.333 -0.262 51.373 1.00 88.25 113 ALA A N 1
ATOM 798 C CA . ALA A 1 113 ? 0.081 0.067 51.574 1.00 88.25 113 ALA A CA 1
ATOM 799 C C . ALA A 1 113 ? 0.369 1.580 51.503 1.00 88.25 113 ALA A C 1
ATOM 801 O O . ALA A 1 113 ? 1.185 2.092 52.266 1.00 88.25 113 ALA A O 1
ATOM 802 N N . THR A 1 114 ? -0.300 2.301 50.598 1.00 84.94 114 THR A N 1
ATOM 803 C CA . THR A 1 114 ? -0.096 3.747 50.370 1.00 84.94 114 THR A CA 1
ATOM 804 C C . THR A 1 114 ? -1.061 4.643 51.153 1.00 84.94 114 THR A C 1
ATOM 806 O O . THR A 1 114 ? -0.820 5.845 51.281 1.00 84.94 114 THR A O 1
ATOM 809 N N . GLY A 1 115 ? -2.162 4.086 51.667 1.00 82.56 115 GLY A N 1
ATOM 810 C CA . GLY A 1 115 ? -3.233 4.843 52.315 1.00 82.56 115 GLY A CA 1
ATOM 811 C C . GLY A 1 115 ? -4.105 5.658 51.349 1.00 82.56 115 GLY A C 1
ATOM 812 O O . GLY A 1 115 ? -4.765 6.603 51.790 1.00 82.56 115 GLY A O 1
ATOM 813 N N . THR A 1 116 ? -4.115 5.347 50.044 1.00 80.88 116 THR A N 1
ATOM 814 C CA . THR A 1 116 ? -4.932 6.052 49.038 1.00 80.88 116 THR A CA 1
ATOM 815 C C . THR A 1 116 ? -6.039 5.164 48.463 1.00 80.88 116 THR A C 1
ATOM 817 O O . THR A 1 116 ? -5.793 4.083 47.951 1.00 80.88 116 THR A O 1
ATOM 820 N N . ALA A 1 117 ? -7.288 5.642 48.488 1.00 79.19 117 ALA A N 1
ATOM 821 C CA . ALA A 1 117 ? -8.459 4.912 47.967 1.00 79.19 117 ALA A CA 1
ATOM 822 C C . ALA A 1 117 ? -8.675 5.055 46.439 1.00 79.19 117 ALA A C 1
ATOM 824 O O . ALA A 1 117 ? -9.745 4.742 45.924 1.00 79.19 117 ALA A O 1
ATOM 825 N N . ASP A 1 118 ? -7.682 5.586 45.726 1.00 83.69 118 ASP A N 1
ATOM 826 C CA . ASP A 1 118 ? -7.672 5.838 44.282 1.00 83.69 118 ASP A CA 1
ATOM 827 C C . ASP A 1 118 ? -6.234 5.583 43.826 1.00 83.69 118 ASP A C 1
ATOM 829 O O . ASP A 1 118 ? -5.330 6.349 44.175 1.00 83.69 118 ASP A O 1
ATOM 833 N N . VAL A 1 119 ? -6.013 4.445 43.165 1.00 87.50 119 VAL A N 1
ATOM 834 C CA . VAL A 1 119 ? -4.681 3.900 42.860 1.00 87.50 119 VAL A CA 1
ATOM 835 C C . VAL A 1 119 ? -4.537 3.591 41.379 1.00 87.50 119 VAL A C 1
ATOM 837 O O . VAL A 1 119 ? -5.505 3.225 40.711 1.00 87.50 119 VAL A O 1
ATOM 840 N N . ALA A 1 120 ? -3.313 3.711 40.876 1.00 87.44 120 ALA A N 1
ATOM 841 C CA . ALA A 1 120 ? -2.930 3.281 39.540 1.00 87.44 120 ALA A CA 1
ATOM 842 C C . ALA A 1 120 ? -1.849 2.195 39.612 1.00 87.44 120 ALA A C 1
ATOM 844 O O . ALA A 1 120 ? -0.978 2.224 40.479 1.00 87.44 120 ALA A O 1
ATOM 845 N N . LEU A 1 121 ? -1.898 1.254 38.676 1.00 89.38 121 LEU A N 1
ATOM 846 C CA . LEU A 1 121 ? -0.927 0.174 38.510 1.00 89.38 121 LEU A CA 1
ATOM 847 C C . LEU A 1 121 ? -0.683 -0.071 37.021 1.00 89.38 121 LEU A C 1
ATOM 849 O O . LEU A 1 121 ? -1.584 0.130 36.205 1.00 89.38 121 LEU A O 1
ATOM 853 N N . GLY A 1 122 ? 0.518 -0.505 36.653 1.00 87.38 122 GLY A N 1
ATOM 854 C CA . GLY A 1 122 ? 0.787 -0.971 35.301 1.00 87.38 122 GLY A CA 1
ATOM 855 C C . GLY A 1 122 ? 0.270 -2.388 35.136 1.00 87.38 122 GLY A C 1
ATOM 856 O O . GLY A 1 122 ? 0.598 -3.243 35.950 1.00 87.38 122 GLY A O 1
ATOM 857 N N . ALA A 1 123 ? -0.493 -2.661 34.085 1.00 87.19 123 ALA A N 1
ATOM 858 C CA . ALA A 1 123 ? -0.797 -4.022 33.657 1.00 87.19 123 ALA A CA 1
ATOM 859 C C . ALA A 1 123 ? -0.211 -4.266 32.264 1.00 87.19 123 ALA A C 1
ATOM 861 O O . ALA A 1 123 ? -0.325 -3.401 31.387 1.00 87.19 123 ALA A O 1
ATOM 862 N N . THR A 1 124 ? 0.394 -5.433 32.045 1.00 82.56 124 THR A N 1
ATOM 863 C CA . THR A 1 124 ? 0.704 -5.893 30.686 1.00 82.56 124 THR A CA 1
ATOM 864 C C . THR A 1 124 ? -0.560 -6.408 29.994 1.00 82.56 124 THR A C 1
ATOM 866 O O . THR A 1 124 ? -1.479 -6.942 30.616 1.00 82.56 124 THR A O 1
ATOM 869 N N . ARG A 1 125 ? -0.618 -6.223 28.676 1.00 79.50 125 ARG A N 1
ATOM 870 C CA . ARG A 1 125 ? -1.619 -6.793 27.764 1.00 79.50 125 ARG A CA 1
ATOM 871 C C . ARG A 1 125 ? -0.882 -7.480 26.626 1.00 79.50 125 ARG A C 1
ATOM 873 O O . ARG A 1 125 ? 0.174 -6.989 26.240 1.00 79.50 125 ARG A O 1
ATOM 880 N N . SER A 1 126 ? -1.453 -8.539 26.050 1.00 73.69 126 SER A N 1
ATOM 881 C CA . SER A 1 126 ? -0.854 -9.242 24.903 1.00 73.69 126 SER A CA 1
ATOM 882 C C . SER A 1 126 ? -0.638 -8.338 23.687 1.00 73.69 126 SER A C 1
ATOM 884 O O . SER A 1 126 ? 0.320 -8.551 22.960 1.00 73.69 126 SER A O 1
ATOM 886 N N . GLY A 1 127 ? -1.504 -7.342 23.456 1.00 73.06 127 GLY A N 1
ATOM 887 C CA . GLY A 1 127 ? -1.419 -6.454 22.288 1.00 73.06 127 GLY A CA 1
ATOM 888 C C . GLY A 1 127 ? -1.750 -7.137 20.955 1.00 73.06 127 GLY A C 1
ATOM 889 O O . GLY A 1 127 ? -1.563 -6.548 19.893 1.00 73.06 127 GLY A O 1
ATOM 890 N N . ARG A 1 128 ? -2.242 -8.380 21.016 1.00 75.00 128 ARG A N 1
ATOM 891 C CA . ARG A 1 128 ? -2.736 -9.166 19.875 1.00 75.00 128 ARG A CA 1
ATOM 892 C C . ARG A 1 128 ? -4.211 -8.867 19.565 1.00 75.00 128 ARG A C 1
ATOM 894 O O . ARG A 1 128 ? -4.781 -9.412 18.637 1.00 75.00 128 ARG A O 1
ATOM 901 N N . ASP A 1 129 ? -4.803 -7.925 20.299 1.00 61.75 129 ASP A N 1
ATOM 902 C CA . ASP A 1 129 ? -6.114 -7.315 20.065 1.00 61.75 129 ASP A CA 1
ATOM 903 C C . ASP A 1 129 ? -6.117 -6.248 18.940 1.00 61.75 129 ASP A C 1
ATOM 905 O O . ASP A 1 129 ? -7.063 -5.469 18.824 1.00 61.75 129 ASP A O 1
ATOM 909 N N . ALA A 1 130 ? -5.078 -6.214 18.096 1.00 60.09 130 ALA A N 1
ATOM 910 C CA . ALA A 1 130 ? -4.971 -5.337 16.929 1.00 60.09 130 ALA A CA 1
ATOM 911 C C . ALA A 1 130 ? -5.368 -6.055 15.624 1.00 60.09 130 ALA A C 1
ATOM 913 O O . ALA A 1 130 ? -5.023 -7.213 15.409 1.00 60.09 130 ALA A O 1
ATOM 914 N N . GLU A 1 131 ? -6.043 -5.341 14.718 1.00 58.81 131 GLU A N 1
ATOM 915 C CA . GLU A 1 131 ? -6.546 -5.868 13.437 1.00 58.81 131 GLU A CA 1
ATOM 916 C C . GLU A 1 131 ? -5.406 -6.137 12.430 1.00 58.81 131 GLU A C 1
ATOM 918 O O . GLU A 1 131 ? -5.151 -5.341 11.523 1.00 58.81 131 GLU A O 1
ATOM 923 N N . VAL A 1 132 ? -4.691 -7.251 12.604 1.00 59.81 132 VAL A N 1
ATOM 924 C CA . VAL A 1 132 ? -3.636 -7.732 11.698 1.00 59.81 132 VAL A CA 1
ATOM 925 C C . VAL A 1 132 ? -3.837 -9.237 11.468 1.00 59.81 132 VAL A C 1
ATOM 927 O O . VAL A 1 132 ? -3.931 -9.982 12.445 1.00 59.81 132 VAL A O 1
ATOM 930 N N . PRO A 1 133 ? -3.909 -9.726 10.214 1.00 58.78 133 PRO A N 1
ATOM 931 C CA . PRO A 1 133 ? -4.058 -11.155 9.942 1.00 58.78 133 PRO A CA 1
ATOM 932 C C . PRO A 1 133 ? -2.952 -12.000 10.596 1.00 58.78 133 PRO A C 1
ATOM 934 O O . PRO A 1 133 ? -1.777 -11.645 10.543 1.00 58.78 133 PRO A O 1
ATOM 937 N N . GLY A 1 134 ? -3.333 -13.119 11.221 1.00 67.00 134 GLY A N 1
ATOM 938 C CA . GLY A 1 134 ? -2.399 -14.056 11.861 1.00 67.00 134 GLY A CA 1
ATOM 939 C C . GLY A 1 134 ? -1.756 -13.579 13.172 1.00 67.00 134 GLY A C 1
ATOM 940 O O . GLY A 1 134 ? -0.882 -14.270 13.687 1.00 67.00 134 GLY A O 1
ATOM 941 N N . ILE A 1 135 ? -2.160 -12.433 13.737 1.00 73.50 135 ILE A N 1
ATOM 942 C CA . ILE A 1 135 ? -1.521 -11.836 14.929 1.00 73.50 135 ILE A CA 1
ATOM 943 C C . ILE A 1 135 ? -1.494 -12.745 16.173 1.00 73.50 135 ILE A C 1
ATOM 945 O O . ILE A 1 135 ? -0.588 -12.617 16.995 1.00 73.50 135 ILE A O 1
ATOM 949 N N . ASP A 1 136 ? -2.427 -13.688 16.312 1.00 67.81 136 ASP A N 1
ATOM 950 C CA . ASP A 1 136 ? -2.437 -14.651 17.422 1.00 67.81 136 ASP A CA 1
ATOM 951 C C . ASP A 1 136 ? -1.261 -15.644 17.365 1.00 67.81 136 ASP A C 1
ATOM 953 O O . ASP A 1 136 ? -0.710 -15.996 18.405 1.00 67.81 136 ASP A O 1
ATOM 957 N N . GLU A 1 137 ? -0.830 -16.035 16.162 1.00 72.00 137 GLU A N 1
ATOM 958 C CA . GLU A 1 137 ? 0.259 -16.998 15.921 1.00 72.00 137 GLU A CA 1
ATOM 959 C C . GLU A 1 137 ? 1.588 -16.305 15.553 1.00 72.00 137 GLU A C 1
ATOM 961 O O . GLU A 1 137 ? 2.660 -16.904 15.636 1.00 72.00 137 GLU A O 1
ATOM 966 N N . MET A 1 138 ? 1.543 -15.020 15.181 1.00 82.62 138 MET A N 1
ATOM 967 C CA . MET A 1 138 ? 2.702 -14.251 14.720 1.00 82.62 138 MET A CA 1
ATOM 968 C C . MET A 1 138 ? 3.789 -14.101 15.801 1.00 82.62 138 MET A C 1
ATOM 970 O O . MET A 1 138 ? 3.518 -13.805 16.965 1.00 82.62 138 MET A O 1
ATOM 974 N N . ILE A 1 139 ? 5.051 -14.245 15.402 1.00 87.38 139 ILE A N 1
ATOM 975 C CA . ILE A 1 139 ? 6.223 -14.132 16.280 1.00 87.38 139 ILE A CA 1
ATOM 976 C C . ILE A 1 139 ? 6.692 -12.669 16.328 1.00 87.38 139 ILE A C 1
ATOM 978 O O . ILE A 1 139 ? 7.004 -12.082 15.293 1.00 87.38 139 ILE A O 1
ATOM 982 N N . GLY A 1 140 ? 6.769 -12.057 17.512 1.00 88.94 140 GLY A N 1
ATOM 983 C CA . GLY A 1 140 ? 7.153 -10.649 17.650 1.00 88.94 140 GLY A CA 1
ATOM 984 C C . GLY A 1 140 ? 6.939 -10.059 19.047 1.00 88.94 140 GLY A C 1
ATOM 985 O O . GLY A 1 140 ? 6.636 -10.767 20.003 1.00 88.94 140 GLY A O 1
ATOM 986 N N . MET A 1 141 ? 7.087 -8.739 19.170 1.00 89.12 141 MET A N 1
ATOM 987 C CA . MET A 1 141 ? 6.817 -8.000 20.407 1.00 89.12 141 MET A CA 1
ATOM 988 C C . MET A 1 141 ? 5.504 -7.218 20.285 1.00 89.12 141 MET A C 1
ATOM 990 O O . MET A 1 141 ? 5.484 -6.097 19.768 1.00 89.12 141 MET A O 1
ATOM 994 N N . PHE A 1 142 ? 4.402 -7.812 20.737 1.00 85.31 142 PHE A N 1
ATOM 995 C CA . PHE A 1 142 ? 3.068 -7.206 20.707 1.00 85.31 142 PHE A CA 1
ATOM 996 C C . PHE A 1 142 ? 2.687 -6.586 22.057 1.00 85.31 142 PHE A C 1
ATOM 998 O O . PHE A 1 142 ? 1.932 -5.608 22.084 1.00 85.31 142 PHE A O 1
ATOM 1005 N N . ILE A 1 143 ? 3.250 -7.103 23.161 1.00 81.38 143 ILE A N 1
ATOM 1006 C CA . ILE A 1 143 ? 2.898 -6.692 24.526 1.00 81.38 143 ILE A CA 1
ATOM 1007 C C . ILE A 1 143 ? 2.959 -5.172 24.721 1.00 81.38 143 ILE A C 1
ATOM 1009 O O . ILE A 1 143 ? 3.955 -4.506 24.431 1.00 81.38 143 ILE A O 1
ATOM 1013 N N . THR A 1 144 ? 1.892 -4.629 25.313 1.00 79.81 144 THR A N 1
ATOM 1014 C CA . THR A 1 144 ? 1.801 -3.219 25.708 1.00 79.81 144 THR A CA 1
ATOM 1015 C C . THR A 1 144 ? 1.491 -3.075 27.197 1.00 79.81 144 THR A C 1
ATOM 1017 O O . THR A 1 144 ? 0.657 -3.799 27.740 1.00 79.81 144 THR A O 1
ATOM 1020 N N . THR A 1 145 ? 2.124 -2.104 27.860 1.00 80.31 145 THR A N 1
ATOM 1021 C CA . THR A 1 145 ? 1.848 -1.758 29.265 1.00 80.31 145 THR A CA 1
ATOM 1022 C C . THR A 1 145 ? 0.848 -0.609 29.341 1.00 80.31 145 THR A C 1
ATOM 1024 O O . THR A 1 145 ? 1.039 0.421 28.694 1.00 80.31 145 THR A O 1
ATOM 1027 N N . ALA A 1 146 ? -0.196 -0.757 30.156 1.00 81.19 146 ALA A N 1
ATOM 1028 C CA . ALA A 1 146 ? -1.262 0.227 30.338 1.00 81.19 146 ALA A CA 1
ATOM 1029 C C . ALA A 1 146 ? -1.429 0.601 31.826 1.00 81.19 146 ALA A C 1
ATOM 1031 O O . ALA A 1 146 ? -1.456 -0.309 32.657 1.00 81.19 146 ALA A O 1
ATOM 1032 N N . PRO A 1 147 ? -1.587 1.890 32.199 1.00 85.25 147 PRO A N 1
ATOM 1033 C CA . PRO A 1 147 ? -2.099 2.244 33.520 1.00 85.25 147 PRO A CA 1
ATOM 1034 C C . PRO A 1 147 ? -3.557 1.799 33.659 1.00 85.25 147 PRO A C 1
ATOM 1036 O O . PRO A 1 147 ? -4.440 2.305 32.967 1.00 85.25 147 PRO A O 1
ATOM 1039 N N . VAL A 1 148 ? -3.802 0.900 34.604 1.00 87.44 148 VAL A N 1
ATOM 1040 C CA . VAL A 1 148 ? -5.132 0.574 35.121 1.00 87.44 148 VAL A CA 1
ATOM 1041 C C . VAL A 1 148 ? -5.332 1.384 36.398 1.00 87.44 148 VAL A C 1
ATOM 1043 O O . VAL A 1 148 ? -4.466 1.383 37.273 1.00 87.44 148 VAL A O 1
ATOM 1046 N N . ARG A 1 149 ? -6.459 2.091 36.515 1.00 88.38 149 ARG A N 1
ATOM 1047 C CA . ARG A 1 149 ? -6.804 2.892 37.697 1.00 88.38 149 ARG A CA 1
ATOM 1048 C C . ARG A 1 149 ? -8.043 2.322 38.373 1.00 88.38 149 ARG A C 1
ATOM 1050 O O . ARG A 1 149 ? -9.058 2.147 37.710 1.00 88.38 149 ARG A O 1
ATOM 1057 N N . LEU A 1 150 ? -7.965 2.056 39.676 1.00 90.44 150 LEU A N 1
ATOM 1058 C CA . LEU A 1 150 ? -9.027 1.412 40.454 1.00 90.44 150 LEU A CA 1
ATOM 1059 C C . LEU A 1 150 ? -9.238 2.094 41.811 1.00 90.44 150 LEU A C 1
ATOM 1061 O O . LEU A 1 150 ? -8.338 2.730 42.362 1.00 90.44 150 LEU A O 1
ATOM 1065 N N . GLN A 1 151 ? -10.443 1.925 42.359 1.00 90.94 151 GLN A N 1
ATOM 1066 C CA . GLN A 1 151 ? -10.852 2.466 43.659 1.00 90.94 151 GLN A CA 1
ATOM 1067 C C . GLN A 1 151 ? -11.402 1.349 44.558 1.00 90.94 151 GLN A C 1
ATOM 1069 O O . GLN A 1 151 ? -12.617 1.130 44.581 1.00 90.94 151 GLN A O 1
ATOM 1074 N N . PRO A 1 152 ? -10.536 0.619 45.286 1.00 90.56 152 PRO A N 1
ATOM 1075 C CA . PRO A 1 152 ? -10.961 -0.366 46.277 1.00 90.56 152 PRO A CA 1
ATOM 1076 C C . PRO A 1 152 ? -11.822 0.264 47.377 1.00 90.56 152 PRO A C 1
ATOM 1078 O O . PRO A 1 152 ? -11.570 1.383 47.829 1.00 90.56 152 PRO A O 1
ATOM 1081 N N . ARG A 1 153 ? -12.845 -0.466 47.820 1.00 89.75 153 ARG A N 1
ATOM 1082 C CA . ARG A 1 153 ? -13.821 -0.046 48.834 1.00 89.75 153 ARG A CA 1
ATOM 1083 C C . ARG A 1 153 ? -14.134 -1.257 49.724 1.00 89.75 153 ARG A C 1
ATOM 1085 O O . ARG A 1 153 ? -14.999 -2.041 49.350 1.00 89.75 153 ARG A O 1
ATOM 1092 N N . PRO A 1 154 ? -13.469 -1.426 50.884 1.00 85.12 154 PRO A N 1
ATOM 1093 C CA . PRO A 1 154 ? -13.632 -2.615 51.732 1.00 85.12 154 PRO A CA 1
ATOM 1094 C C . PRO A 1 154 ? -15.080 -2.931 52.150 1.00 85.12 154 PRO A C 1
ATOM 1096 O O . PRO A 1 154 ? -15.443 -4.092 52.291 1.00 85.12 154 PRO A O 1
ATOM 1099 N N . GLU A 1 155 ? -15.927 -1.904 52.276 1.00 86.56 155 GLU A N 1
ATOM 1100 C CA . GLU A 1 155 ? -17.359 -2.034 52.596 1.00 86.56 155 GLU A CA 1
ATOM 1101 C C . GLU A 1 155 ? -18.241 -2.495 51.412 1.00 86.56 155 GLU A C 1
ATOM 1103 O O . GLU A 1 155 ? -19.443 -2.702 51.587 1.00 86.56 155 GLU A O 1
ATOM 1108 N N . ALA A 1 156 ? -17.689 -2.612 50.199 1.00 88.50 156 ALA A N 1
ATOM 1109 C CA . ALA A 1 156 ? -18.422 -2.957 48.980 1.00 88.50 156 ALA A CA 1
ATOM 1110 C C . ALA A 1 156 ? -18.186 -4.423 48.549 1.00 88.50 156 ALA A C 1
ATOM 1112 O O . ALA A 1 156 ? -17.126 -4.996 48.829 1.00 88.50 156 ALA A O 1
ATOM 1113 N N . PRO A 1 157 ? -19.131 -5.050 47.817 1.00 88.44 157 PRO A N 1
ATOM 1114 C CA . PRO A 1 157 ? -18.941 -6.383 47.241 1.00 88.44 157 PRO A CA 1
ATOM 1115 C C . PRO A 1 157 ? -17.681 -6.473 46.367 1.00 88.44 157 PRO A C 1
ATOM 1117 O O . PRO A 1 157 ? -17.297 -5.494 45.720 1.00 88.44 157 PRO A O 1
ATOM 1120 N N . SER A 1 158 ? -17.061 -7.657 46.271 1.00 87.12 158 SER A N 1
ATOM 1121 C CA . SER A 1 158 ? -15.925 -7.859 45.350 1.00 87.12 158 SER A CA 1
ATOM 1122 C C . SER A 1 158 ? -16.319 -7.620 43.891 1.00 87.12 158 SER A C 1
ATOM 1124 O O . SER A 1 158 ? -15.534 -7.068 43.121 1.00 87.12 158 SER A O 1
ATOM 1126 N N . ALA A 1 159 ? -17.566 -7.960 43.544 1.00 86.38 159 ALA A N 1
ATOM 1127 C CA . ALA A 1 159 ? -18.137 -7.771 42.219 1.00 86.38 159 ALA A CA 1
ATOM 1128 C C . ALA A 1 159 ? -17.965 -6.337 41.699 1.00 86.38 159 ALA A C 1
ATOM 1130 O O . ALA A 1 159 ? -17.529 -6.194 40.569 1.00 86.38 159 ALA A O 1
ATOM 1131 N N . GLU A 1 160 ? -18.202 -5.289 42.503 1.00 89.31 160 GLU A N 1
ATOM 1132 C CA . GLU A 1 160 ? -18.084 -3.891 42.040 1.00 89.31 160 GLU A CA 1
ATOM 1133 C C . GLU A 1 160 ? -16.668 -3.528 41.561 1.00 89.31 160 GLU A C 1
ATOM 1135 O O . GLU A 1 160 ? -16.521 -2.790 40.584 1.00 89.31 160 GLU A O 1
ATOM 1140 N N . LEU A 1 161 ? -15.634 -4.058 42.227 1.00 90.69 161 LEU A N 1
ATOM 1141 C CA . LEU A 1 161 ? -14.229 -3.806 41.896 1.00 90.69 161 LEU A CA 1
ATOM 1142 C C . LEU A 1 161 ? -13.761 -4.647 40.697 1.00 90.69 161 LEU A C 1
ATOM 1144 O O . LEU A 1 161 ? -13.008 -4.146 39.864 1.00 90.69 161 LEU A O 1
ATOM 1148 N N . LEU A 1 162 ? -14.246 -5.888 40.573 1.00 89.88 162 LEU A N 1
ATOM 1149 C CA . LEU A 1 162 ? -14.028 -6.732 39.390 1.00 89.88 162 LEU A CA 1
ATOM 1150 C C . LEU A 1 162 ? -14.695 -6.126 38.145 1.00 89.88 162 LEU A C 1
ATOM 1152 O O . LEU A 1 162 ? -14.100 -6.092 37.069 1.00 89.88 162 LEU A O 1
ATOM 1156 N N . ASP A 1 163 ? -15.898 -5.573 38.308 1.00 89.19 163 ASP A N 1
ATOM 1157 C CA . ASP A 1 163 ? -16.626 -4.855 37.264 1.00 89.19 163 ASP A CA 1
ATOM 1158 C C . ASP A 1 163 ? -15.900 -3.567 36.839 1.00 89.19 163 ASP A C 1
ATOM 1160 O O . ASP A 1 163 ? -15.907 -3.202 35.662 1.00 89.19 163 ASP A O 1
ATOM 1164 N N . GLU A 1 164 ? -15.258 -2.872 37.784 1.00 89.69 164 GLU A N 1
ATOM 1165 C CA . GLU A 1 164 ? -14.440 -1.689 37.502 1.00 89.69 164 GLU A CA 1
ATOM 1166 C C . GLU A 1 164 ? -13.161 -2.059 36.742 1.00 89.69 164 GLU A C 1
ATOM 1168 O O . GLU A 1 164 ? -12.886 -1.456 35.706 1.00 89.69 164 GLU A O 1
ATOM 1173 N N . ALA A 1 165 ? -12.440 -3.103 37.166 1.00 88.81 165 ALA A N 1
ATOM 1174 C CA . ALA A 1 165 ? -11.290 -3.636 36.430 1.00 88.81 165 ALA A CA 1
ATOM 1175 C C . ALA A 1 165 ? -11.671 -4.050 35.000 1.00 88.81 165 ALA A C 1
ATOM 1177 O O . ALA A 1 165 ? -11.024 -3.629 34.041 1.00 88.81 165 ALA A O 1
ATOM 1178 N N . ARG A 1 166 ? -12.805 -4.740 34.834 1.00 88.62 166 ARG A N 1
ATOM 1179 C CA . ARG A 1 166 ? -13.342 -5.118 33.521 1.00 88.62 166 ARG A CA 1
ATOM 1180 C C . ARG A 1 166 ? -13.689 -3.906 32.652 1.00 88.62 166 ARG A C 1
ATOM 1182 O O . ARG A 1 166 ? -13.367 -3.896 31.460 1.00 88.62 166 ARG A O 1
ATOM 1189 N N . ARG A 1 167 ? -14.309 -2.863 33.222 1.00 86.62 167 ARG A N 1
ATOM 1190 C CA . ARG A 1 167 ? -14.591 -1.595 32.515 1.00 86.62 167 ARG A CA 1
ATOM 1191 C C . ARG A 1 167 ? -13.308 -0.909 32.056 1.00 86.62 167 ARG A C 1
ATOM 1193 O O . ARG A 1 167 ? -13.233 -0.505 30.895 1.00 86.62 167 ARG A O 1
ATOM 1200 N N . GLN A 1 168 ? -12.308 -0.819 32.933 1.00 82.69 168 GLN A N 1
ATOM 1201 C CA . GLN A 1 168 ? -10.992 -0.272 32.607 1.00 82.69 168 GLN A CA 1
ATOM 1202 C C . GLN A 1 168 ? -10.346 -1.092 31.481 1.00 82.69 168 GLN A C 1
ATOM 1204 O O . GLN A 1 168 ? -10.097 -0.546 30.411 1.00 82.69 168 GLN A O 1
ATOM 1209 N N . ASN A 1 169 ? -10.189 -2.411 31.631 1.00 79.56 169 ASN A N 1
ATOM 1210 C CA . ASN A 1 169 ? -9.605 -3.287 30.605 1.00 79.56 169 ASN A CA 1
ATOM 1211 C C . ASN A 1 169 ? -10.312 -3.197 29.241 1.00 79.56 169 ASN A C 1
ATOM 1213 O O . ASN A 1 169 ? -9.640 -3.232 28.206 1.00 79.56 169 ASN A O 1
ATOM 1217 N N . THR A 1 170 ? -11.638 -3.032 29.225 1.00 79.12 170 THR A N 1
ATOM 1218 C CA . THR A 1 170 ? -12.424 -2.852 27.990 1.00 79.12 170 THR A CA 1
ATOM 1219 C C . THR A 1 170 ? -12.169 -1.493 27.331 1.00 79.12 170 THR A C 1
ATOM 1221 O O . THR A 1 170 ? -12.062 -1.407 26.109 1.00 79.12 170 THR A O 1
ATOM 1224 N N . ALA A 1 171 ? -12.053 -0.417 28.113 1.00 74.25 171 ALA A N 1
ATOM 1225 C CA . ALA A 1 171 ? -11.784 0.919 27.583 1.00 74.25 171 ALA A CA 1
ATOM 1226 C C . ALA A 1 171 ? -10.320 1.088 27.135 1.00 74.25 171 ALA A C 1
ATOM 1228 O O . ALA A 1 171 ? -10.055 1.660 26.081 1.00 74.25 171 ALA A O 1
ATOM 1229 N N . LEU A 1 172 ? -9.376 0.523 27.894 1.00 71.69 172 LEU A N 1
ATOM 1230 C CA . LEU A 1 172 ? -7.939 0.542 27.605 1.00 71.69 172 LEU A CA 1
ATOM 1231 C C . LEU A 1 172 ? -7.593 -0.195 26.299 1.00 71.69 172 LEU A C 1
ATOM 1233 O O . LEU A 1 172 ? -6.655 0.209 25.617 1.00 71.69 172 LEU A O 1
ATOM 1237 N N . ALA A 1 173 ? -8.378 -1.209 25.907 1.00 67.12 173 ALA A N 1
ATOM 1238 C CA . ALA A 1 173 ? -8.255 -1.880 24.606 1.00 67.12 173 ALA A CA 1
ATOM 1239 C C . ALA A 1 173 ? -8.347 -0.886 23.432 1.00 67.12 173 ALA A C 1
ATOM 1241 O O . ALA A 1 173 ? -7.524 -0.890 22.523 1.00 67.12 173 ALA A O 1
ATOM 1242 N N . ARG A 1 174 ? -9.309 0.043 23.496 1.00 62.66 174 ARG A N 1
ATOM 1243 C CA . ARG A 1 174 ? -9.583 1.031 22.435 1.00 62.66 174 ARG A CA 1
ATOM 1244 C C . ARG A 1 174 ? -8.524 2.133 22.336 1.00 62.66 174 ARG A C 1
ATOM 1246 O O . ARG A 1 174 ? -8.495 2.866 21.352 1.00 62.66 174 ARG A O 1
ATOM 1253 N N . ALA A 1 175 ? -7.662 2.249 23.345 1.00 63.16 175 ALA A N 1
ATOM 1254 C CA . ALA A 1 175 ? -6.589 3.236 23.430 1.00 63.16 175 ALA A CA 1
ATOM 1255 C C . ALA A 1 175 ? -5.181 2.605 23.341 1.00 63.16 175 ALA A C 1
ATOM 1257 O O . ALA A 1 175 ? -4.181 3.289 23.579 1.00 63.16 175 ALA A O 1
ATOM 1258 N N . ALA A 1 176 ? -5.092 1.306 23.032 1.00 56.75 176 ALA A N 1
ATOM 1259 C CA . ALA A 1 176 ? -3.871 0.514 23.131 1.00 56.75 176 ALA A CA 1
ATOM 1260 C C . ALA A 1 176 ? -2.692 1.037 22.279 1.00 56.75 176 ALA A C 1
ATOM 1262 O O . ALA A 1 176 ? -2.836 1.828 21.342 1.00 56.75 176 ALA A O 1
ATOM 1263 N N . HIS A 1 177 ? -1.490 0.574 22.636 1.00 66.88 177 HIS A N 1
ATOM 1264 C CA . HIS A 1 177 ? -0.208 0.861 21.976 1.00 66.88 177 HIS A CA 1
ATOM 1265 C C . HIS A 1 177 ? 0.241 2.336 21.934 1.00 66.88 177 HIS A C 1
ATOM 1267 O O . HIS A 1 177 ? 1.265 2.639 21.317 1.00 66.88 177 HIS A O 1
ATOM 1273 N N . LEU A 1 178 ? -0.453 3.267 22.604 1.00 69.38 178 LEU A N 1
ATOM 1274 C CA . LEU A 1 178 ? 0.128 4.582 22.891 1.00 69.38 178 LEU A CA 1
ATOM 1275 C C . LEU A 1 178 ? 1.254 4.407 23.925 1.00 69.38 178 LEU A C 1
ATOM 1277 O O . LEU A 1 178 ? 1.013 3.943 25.037 1.00 69.38 178 LEU A O 1
ATOM 1281 N N . GLY A 1 179 ? 2.487 4.768 23.564 1.00 68.69 179 GLY A N 1
ATOM 1282 C CA . GLY A 1 179 ? 3.657 4.549 24.423 1.00 68.69 179 GLY A CA 1
ATOM 1283 C C . GLY A 1 179 ? 3.586 5.295 25.760 1.00 68.69 179 GLY A C 1
ATOM 1284 O O . GLY A 1 179 ? 3.077 6.416 25.836 1.00 68.69 179 GLY A O 1
ATOM 1285 N N . MET A 1 180 ? 4.161 4.711 26.818 1.00 71.38 180 MET A N 1
ATOM 1286 C CA . MET A 1 180 ? 4.084 5.266 28.181 1.00 71.38 180 MET A CA 1
ATOM 1287 C C . MET A 1 180 ? 4.618 6.706 28.277 1.00 71.38 180 MET A C 1
ATOM 1289 O O . MET A 1 180 ? 4.076 7.510 29.028 1.00 71.38 180 MET A O 1
ATOM 1293 N N . GLY A 1 181 ? 5.616 7.081 27.465 1.00 66.19 181 GLY A N 1
ATOM 1294 C CA . GLY A 1 181 ? 6.106 8.464 27.377 1.00 66.19 181 GLY A CA 1
ATOM 1295 C C . GLY A 1 181 ? 5.046 9.466 26.893 1.00 66.19 181 GLY A C 1
ATOM 1296 O O . GLY A 1 181 ? 4.932 10.560 27.448 1.00 66.19 181 GLY A O 1
ATOM 1297 N N . ARG A 1 182 ? 4.202 9.079 25.923 1.00 66.44 182 ARG A N 1
ATOM 1298 C CA . ARG A 1 182 ? 3.049 9.886 25.485 1.00 66.44 182 ARG A CA 1
ATOM 1299 C C . ARG A 1 182 ? 1.999 9.973 26.590 1.00 66.44 182 ARG A C 1
ATOM 1301 O O . ARG A 1 182 ? 1.571 11.080 26.908 1.00 66.44 182 ARG A O 1
ATOM 1308 N N . ILE A 1 183 ? 1.654 8.854 27.232 1.00 69.19 183 ILE A N 1
ATOM 1309 C CA . ILE A 1 183 ? 0.706 8.824 28.363 1.00 69.19 183 ILE A CA 1
ATOM 1310 C C . ILE A 1 183 ? 1.196 9.737 29.506 1.00 69.19 183 ILE A C 1
ATOM 1312 O O . ILE A 1 183 ? 0.455 10.602 29.970 1.00 69.19 183 ILE A O 1
ATOM 1316 N N . LYS A 1 184 ? 2.474 9.645 29.888 1.00 68.88 184 LYS A N 1
ATOM 1317 C CA . LYS A 1 184 ? 3.129 10.511 30.884 1.00 68.88 184 LYS A CA 1
ATOM 1318 C C . LYS A 1 184 ? 3.083 11.994 30.490 1.00 68.88 184 LYS A C 1
ATOM 1320 O O . LYS A 1 184 ? 2.764 12.830 31.330 1.00 68.88 184 LYS A O 1
ATOM 1325 N N . SER A 1 185 ? 3.308 12.330 29.214 1.00 63.22 185 SER A N 1
ATOM 1326 C CA . SER A 1 185 ? 3.182 13.715 28.715 1.00 63.22 185 SER A CA 1
ATOM 1327 C C . SER A 1 185 ? 1.743 14.257 28.746 1.00 63.22 185 SER A C 1
ATOM 1329 O O . SER A 1 185 ? 1.537 15.460 28.873 1.00 63.22 185 SER A O 1
ATOM 1331 N N . VAL A 1 186 ? 0.742 13.373 28.677 1.00 63.88 186 VAL A N 1
ATOM 1332 C CA . VAL A 1 186 ? -0.688 13.712 28.765 1.00 63.88 186 VAL A CA 1
ATOM 1333 C C . VAL A 1 186 ? -1.156 13.883 30.212 1.00 63.88 186 VAL A C 1
ATOM 1335 O O . VAL A 1 186 ? -2.033 14.706 30.466 1.00 63.88 186 VAL A O 1
ATOM 1338 N N . LEU A 1 187 ? -0.576 13.124 31.147 1.00 64.44 187 LEU A N 1
ATOM 1339 C CA . LEU A 1 187 ? -0.898 13.162 32.579 1.00 64.44 187 LEU A CA 1
ATOM 1340 C C . LEU A 1 187 ? -0.065 14.184 33.374 1.00 64.44 187 LEU A C 1
ATOM 1342 O O . LEU A 1 187 ? -0.430 14.524 34.496 1.00 64.44 187 LEU A O 1
ATOM 1346 N N . GLY A 1 188 ? 1.069 14.637 32.830 1.00 57.62 188 GLY A N 1
ATOM 1347 C CA . GLY A 1 188 ? 2.030 15.522 33.503 1.00 57.62 188 GLY A CA 1
ATOM 1348 C C . GLY A 1 188 ? 2.892 14.839 34.577 1.00 57.62 188 GLY A C 1
ATOM 1349 O O . GLY A 1 188 ? 3.805 15.459 35.113 1.00 57.62 188 GLY A O 1
ATOM 1350 N N . ALA A 1 189 ? 2.629 13.567 34.880 1.00 66.12 189 ALA A N 1
ATOM 1351 C CA . ALA A 1 189 ? 3.355 12.749 35.845 1.00 66.12 189 ALA A CA 1
ATOM 1352 C C . ALA A 1 189 ? 3.304 11.268 35.437 1.00 66.12 189 ALA A C 1
ATOM 1354 O O . ALA A 1 189 ? 2.498 10.867 34.595 1.00 66.12 189 ALA A O 1
ATOM 1355 N N . GLU A 1 190 ? 4.162 10.448 36.041 1.00 70.56 190 GLU A N 1
ATOM 1356 C CA . GLU A 1 190 ? 4.099 8.992 35.896 1.00 70.56 190 GLU A CA 1
ATOM 1357 C C . GLU A 1 190 ? 3.072 8.436 36.902 1.00 70.56 190 GLU A C 1
ATOM 1359 O O . GLU A 1 190 ? 3.176 8.751 38.088 1.00 70.56 190 GLU A O 1
ATOM 1364 N N . PRO A 1 191 ? 2.033 7.698 36.466 1.00 73.12 191 PRO A N 1
ATOM 1365 C CA . PRO A 1 191 ? 0.901 7.367 37.338 1.00 73.12 191 PRO A CA 1
ATOM 1366 C C . PRO A 1 191 ? 1.202 6.269 38.372 1.00 73.12 191 PRO A C 1
ATOM 1368 O O . PRO A 1 191 ? 0.600 6.274 39.449 1.00 73.12 191 PRO A O 1
ATOM 1371 N N . PHE A 1 192 ? 2.115 5.349 38.055 1.00 84.88 192 PHE A N 1
ATOM 1372 C CA . PHE A 1 192 ? 2.463 4.174 38.857 1.00 84.88 192 PHE A CA 1
ATOM 1373 C C . PHE A 1 192 ? 3.956 3.838 38.722 1.00 84.88 192 PHE A C 1
ATOM 1375 O O . PHE A 1 192 ? 4.579 4.220 37.734 1.00 84.88 192 PHE A O 1
ATOM 1382 N N . ASP A 1 193 ? 4.505 3.055 39.654 1.00 85.31 193 ASP A N 1
ATOM 1383 C CA . ASP A 1 193 ? 5.831 2.420 39.524 1.00 85.31 193 ASP A CA 1
ATOM 1384 C C . ASP A 1 193 ? 5.819 0.890 39.743 1.00 85.31 193 ASP A C 1
ATOM 1386 O O . ASP A 1 193 ? 6.872 0.264 39.868 1.00 85.31 193 ASP A O 1
ATOM 1390 N N . THR A 1 194 ? 4.636 0.271 39.755 1.00 88.38 194 THR A N 1
ATOM 1391 C CA . THR A 1 194 ? 4.468 -1.183 39.907 1.00 88.38 194 THR A CA 1
ATOM 1392 C C . THR A 1 194 ? 3.876 -1.805 38.647 1.00 88.38 194 THR A C 1
ATOM 1394 O O . THR A 1 194 ? 3.013 -1.197 38.006 1.00 88.38 194 THR A O 1
ATOM 1397 N N . LEU A 1 195 ? 4.329 -3.011 38.295 1.00 88.62 195 LEU A N 1
ATOM 1398 C CA . LEU A 1 195 ? 3.843 -3.769 37.142 1.00 88.62 195 LEU A CA 1
ATOM 1399 C C . LEU A 1 195 ? 3.170 -5.069 37.585 1.00 88.62 195 LEU A C 1
ATOM 1401 O O . LEU A 1 195 ? 3.675 -5.774 38.452 1.00 88.62 195 LEU A O 1
ATOM 1405 N N . LEU A 1 196 ? 2.053 -5.387 36.940 1.00 89.69 196 LEU A N 1
ATOM 1406 C CA . LEU A 1 196 ? 1.322 -6.637 37.046 1.00 89.69 196 LEU A CA 1
ATOM 1407 C C . LEU A 1 196 ? 1.364 -7.373 35.698 1.00 89.69 196 LEU A C 1
ATOM 1409 O O . LEU A 1 196 ? 0.958 -6.827 34.667 1.00 89.69 196 LEU A O 1
ATOM 1413 N N . VAL A 1 197 ? 1.825 -8.620 35.738 1.00 85.88 197 VAL A N 1
ATOM 1414 C CA . VAL A 1 197 ? 1.908 -9.567 34.623 1.00 85.88 197 VAL A CA 1
ATOM 1415 C C . VAL A 1 197 ? 1.008 -10.769 34.923 1.00 85.88 197 VAL A C 1
ATOM 1417 O O . VAL A 1 197 ? 0.967 -11.260 36.050 1.00 85.88 197 VAL A O 1
ATOM 1420 N N . VAL A 1 198 ? 0.272 -11.251 33.919 1.00 84.31 198 VAL A N 1
ATOM 1421 C CA . VAL A 1 198 ? -0.555 -12.465 34.029 1.00 84.31 198 VAL A CA 1
ATOM 1422 C C . VAL A 1 198 ? -0.223 -13.397 32.866 1.00 84.31 198 VAL A C 1
ATOM 1424 O O . VAL A 1 198 ? -0.606 -13.145 31.723 1.00 84.31 198 VAL A O 1
ATOM 1427 N N . GLU A 1 199 ? 0.489 -14.480 33.159 1.00 78.88 199 GLU A N 1
ATOM 1428 C CA . GLU A 1 199 ? 1.076 -15.417 32.192 1.00 78.88 199 GLU A CA 1
ATOM 1429 C C . GLU A 1 199 ? 0.069 -16.462 31.693 1.00 78.88 199 GLU A C 1
ATOM 1431 O O . GLU A 1 199 ? 0.300 -17.666 31.712 1.00 78.88 199 GLU A O 1
ATOM 1436 N N . ASN A 1 200 ? -1.097 -16.005 31.239 1.00 68.31 200 ASN A N 1
ATOM 1437 C CA . ASN A 1 200 ? -2.151 -16.872 30.711 1.00 68.31 200 ASN A CA 1
ATOM 1438 C C . ASN A 1 200 ? -1.932 -17.190 29.212 1.00 68.31 200 ASN A C 1
ATOM 1440 O O . ASN A 1 200 ? -2.863 -17.079 28.411 1.00 68.31 200 ASN A O 1
ATOM 1444 N N . TYR A 1 201 ? -0.700 -17.536 28.826 1.00 65.62 201 TYR A N 1
ATOM 1445 C CA . TYR A 1 201 ? -0.371 -18.093 27.507 1.00 65.62 201 TYR A CA 1
ATOM 1446 C C . TYR A 1 201 ? -0.330 -19.633 27.561 1.00 65.62 201 TYR A C 1
ATOM 1448 O O . TYR A 1 201 ? -0.177 -20.198 28.647 1.00 65.62 201 TYR A O 1
ATOM 1456 N N . PRO A 1 202 ? -0.495 -20.346 26.430 1.00 52.44 202 PRO A N 1
ATOM 1457 C CA . PRO A 1 202 ? -0.454 -21.806 26.425 1.00 52.44 202 PRO A CA 1
ATOM 1458 C C . PRO A 1 202 ? 0.929 -22.322 26.843 1.00 52.44 202 PRO A C 1
ATOM 1460 O O . PRO A 1 202 ? 1.926 -22.038 26.181 1.00 52.44 202 PRO A O 1
ATOM 1463 N N . GLN A 1 203 ? 0.997 -23.106 27.922 1.00 54.69 203 GLN A N 1
ATOM 1464 C CA . GLN A 1 203 ? 2.210 -23.861 28.238 1.00 54.69 203 GLN A CA 1
ATOM 1465 C C . GLN A 1 203 ? 2.284 -25.115 27.361 1.00 54.69 203 GLN A C 1
ATOM 1467 O O . GLN A 1 203 ? 1.297 -25.834 27.186 1.00 54.69 203 GLN A O 1
ATOM 1472 N N . ARG A 1 204 ? 3.461 -25.352 26.777 1.00 51.44 204 ARG A N 1
ATOM 1473 C CA . ARG A 1 204 ? 3.716 -26.439 25.827 1.00 51.44 204 ARG A CA 1
ATOM 1474 C C . ARG A 1 204 ? 3.881 -27.759 26.581 1.00 51.44 204 ARG A C 1
ATOM 1476 O O . ARG A 1 204 ? 4.817 -27.902 27.362 1.00 51.44 204 ARG A O 1
ATOM 1483 N N . GLY A 1 205 ? 2.976 -28.706 26.345 1.00 50.91 205 GLY A N 1
ATOM 1484 C CA . GLY A 1 205 ? 3.105 -30.073 26.856 1.00 50.91 205 GLY A CA 1
ATOM 1485 C C . GLY A 1 205 ? 4.180 -30.879 26.120 1.00 50.91 205 GLY A C 1
ATOM 1486 O O . GLY A 1 205 ? 4.640 -30.479 25.046 1.00 50.91 205 GLY A O 1
ATOM 1487 N N . GLU A 1 206 ? 4.539 -32.033 26.688 1.00 53.31 206 GLU A N 1
ATOM 1488 C CA . GLU A 1 206 ? 5.429 -33.034 26.083 1.00 53.31 206 GLU A CA 1
ATOM 1489 C C . GLU A 1 206 ? 5.042 -33.285 24.617 1.00 53.31 206 GLU A C 1
ATOM 1491 O O . GLU A 1 206 ? 3.932 -33.724 24.304 1.00 53.31 206 GLU A O 1
ATOM 1496 N N . THR A 1 207 ? 5.946 -32.951 23.696 1.00 54.66 207 THR A N 1
ATOM 1497 C CA . THR A 1 207 ? 5.681 -33.007 22.254 1.00 54.66 207 THR A CA 1
ATOM 1498 C C . THR A 1 207 ? 6.873 -33.594 21.511 1.00 54.66 207 THR A C 1
ATOM 1500 O O . THR A 1 207 ? 7.971 -33.037 21.508 1.00 54.66 207 THR A O 1
ATOM 1503 N N . ALA A 1 208 ? 6.638 -34.737 20.863 1.00 57.28 208 ALA A N 1
ATOM 1504 C CA . ALA A 1 208 ? 7.637 -35.454 20.083 1.00 57.28 208 ALA A CA 1
ATOM 1505 C C . ALA A 1 208 ? 7.710 -34.906 18.647 1.00 57.28 208 ALA A C 1
ATOM 1507 O O . ALA A 1 208 ? 6.817 -35.153 17.834 1.00 57.28 208 ALA A O 1
ATOM 1508 N N . VAL A 1 209 ? 8.792 -34.201 18.312 1.00 60.59 209 VAL A N 1
ATOM 1509 C CA . VAL A 1 209 ? 9.050 -33.656 16.971 1.00 60.59 209 VAL A CA 1
ATOM 1510 C C . VAL A 1 209 ? 10.219 -34.408 16.337 1.00 60.59 209 VAL A C 1
ATOM 1512 O O . VAL A 1 209 ? 11.349 -34.350 16.811 1.00 60.59 209 VAL A O 1
ATOM 1515 N N . SER A 1 210 ? 9.954 -35.156 15.262 1.00 58.44 210 SER A N 1
ATOM 1516 C CA . SER A 1 210 ? 10.968 -35.912 14.496 1.00 58.44 210 SER A CA 1
ATOM 1517 C C . SER A 1 210 ? 11.848 -36.887 15.302 1.00 58.44 210 SER A C 1
ATOM 1519 O O . SER A 1 210 ? 12.948 -37.222 14.867 1.00 58.44 210 SER A O 1
ATOM 1521 N N . GLY A 1 211 ? 11.361 -37.385 16.442 1.00 63.16 211 GLY A N 1
ATOM 1522 C CA . GLY A 1 211 ? 12.126 -38.268 17.333 1.00 63.16 211 GLY A CA 1
ATOM 1523 C C . GLY A 1 211 ? 12.990 -37.534 18.365 1.00 63.16 211 GLY A C 1
ATOM 1524 O O . GLY A 1 211 ? 13.817 -38.172 19.010 1.00 63.16 211 GLY A O 1
ATOM 1525 N N . LEU A 1 212 ? 12.792 -36.221 18.520 1.00 77.56 212 LEU A N 1
ATOM 1526 C CA . LEU A 1 212 ? 13.161 -35.464 19.712 1.00 77.56 212 LEU A CA 1
ATOM 1527 C C . LEU A 1 212 ? 11.913 -35.265 20.576 1.00 77.56 212 LEU A C 1
ATOM 1529 O O . LEU A 1 212 ? 10.901 -34.770 20.080 1.00 77.56 212 LEU A O 1
ATOM 1533 N N . GLU A 1 213 ? 11.982 -35.611 21.854 1.00 80.12 213 GLU A N 1
ATOM 1534 C CA . GLU A 1 213 ? 11.013 -35.160 22.856 1.00 80.12 213 GLU A CA 1
ATOM 1535 C C . GLU A 1 213 ? 11.478 -33.806 23.399 1.00 80.12 213 GLU A C 1
ATOM 1537 O O . GLU A 1 213 ? 12.658 -33.644 23.721 1.00 80.12 213 GLU A O 1
ATOM 1542 N N . VAL A 1 214 ? 10.578 -32.818 23.430 1.00 80.44 214 VAL A N 1
ATOM 1543 C CA . VAL A 1 214 ? 10.917 -31.423 23.749 1.00 80.44 214 VAL A CA 1
ATOM 1544 C C . VAL A 1 214 ? 10.000 -30.889 24.846 1.00 80.44 214 VAL A C 1
ATOM 1546 O O . VAL A 1 214 ? 8.809 -30.666 24.605 1.00 80.44 214 VAL A O 1
ATOM 1549 N N . THR A 1 215 ? 10.578 -30.618 26.016 1.00 76.00 215 THR A N 1
ATOM 1550 C CA . THR A 1 215 ? 9.863 -30.179 27.225 1.00 76.00 215 THR A CA 1
ATOM 1551 C C . THR A 1 215 ? 10.307 -28.773 27.619 1.00 76.00 215 THR A C 1
ATOM 1553 O O . THR A 1 215 ? 11.500 -28.476 27.670 1.00 76.00 215 THR A O 1
ATOM 1556 N N . ALA A 1 216 ? 9.354 -27.873 27.867 1.00 66.56 216 ALA A N 1
ATOM 1557 C CA . ALA A 1 216 ? 9.654 -26.480 28.190 1.00 66.56 216 ALA A CA 1
ATOM 1558 C C . ALA A 1 216 ? 10.045 -26.304 29.668 1.00 66.56 216 ALA A C 1
ATOM 1560 O O . ALA A 1 216 ? 9.343 -26.764 30.564 1.00 66.56 216 ALA A O 1
ATOM 1561 N N . LEU A 1 217 ? 11.139 -25.581 29.917 1.00 60.78 217 LEU A N 1
ATOM 1562 C CA . LEU A 1 217 ? 11.560 -25.137 31.246 1.00 60.78 217 LEU A CA 1
ATOM 1563 C C . LEU A 1 217 ? 11.238 -23.656 31.448 1.00 60.78 217 LEU A C 1
ATOM 1565 O O . LEU A 1 217 ? 11.286 -22.859 30.509 1.00 60.78 217 LEU A O 1
ATOM 1569 N N . GLY A 1 218 ? 10.992 -23.287 32.707 1.00 59.38 218 GLY A N 1
ATOM 1570 C CA . GLY A 1 218 ? 10.627 -21.932 33.115 1.00 59.38 218 GLY A CA 1
ATOM 1571 C C . GLY A 1 218 ? 11.544 -20.825 32.577 1.00 59.38 218 GLY A C 1
ATOM 1572 O O . GLY A 1 218 ? 12.771 -20.983 32.443 1.00 59.38 218 GLY A O 1
ATOM 1573 N N . GLY A 1 219 ? 10.906 -19.693 32.276 1.00 62.12 219 GLY A N 1
ATOM 1574 C CA . GLY A 1 219 ? 11.559 -18.468 31.839 1.00 62.12 219 GLY A CA 1
ATOM 1575 C C . GLY A 1 219 ? 12.258 -17.721 32.978 1.00 62.12 219 GLY A C 1
ATOM 1576 O O . GLY A 1 219 ? 11.993 -17.945 34.159 1.00 62.12 219 GLY A O 1
ATOM 1577 N N . GLN A 1 220 ? 13.148 -16.802 32.616 1.00 64.94 220 GLN A N 1
ATOM 1578 C CA . GLN A 1 220 ? 13.676 -15.779 33.510 1.00 64.94 220 GLN A CA 1
ATOM 1579 C C . GLN A 1 220 ? 13.797 -14.458 32.748 1.00 64.94 220 GLN A C 1
ATOM 1581 O O . GLN A 1 220 ? 14.666 -14.320 31.887 1.00 64.94 220 GLN A O 1
ATOM 1586 N N . ASP A 1 221 ? 12.955 -13.498 33.123 1.00 67.19 221 ASP A N 1
ATOM 1587 C CA . ASP A 1 221 ? 12.951 -12.133 32.592 1.00 67.19 221 ASP A CA 1
ATOM 1588 C C . ASP A 1 221 ? 13.578 -11.144 33.597 1.00 67.19 221 ASP A C 1
ATOM 1590 O O . ASP A 1 221 ? 13.825 -11.479 34.764 1.00 67.19 221 ASP A O 1
ATOM 1594 N N . GLY A 1 222 ? 13.860 -9.921 33.134 1.00 59.19 222 GLY A N 1
ATOM 1595 C CA . GLY A 1 222 ? 14.402 -8.817 33.933 1.00 59.19 222 GLY A CA 1
ATOM 1596 C C . GLY A 1 222 ? 13.369 -7.727 34.256 1.00 59.19 222 GLY A C 1
ATOM 1597 O O . GLY A 1 222 ? 12.560 -7.334 33.417 1.00 59.19 222 GLY A O 1
ATOM 1598 N N . THR A 1 223 ? 13.410 -7.189 35.480 1.00 59.91 223 THR A N 1
ATOM 1599 C CA . THR A 1 223 ? 12.444 -6.181 35.956 1.00 59.91 223 THR A CA 1
ATOM 1600 C C . THR A 1 223 ? 12.985 -4.753 35.875 1.00 59.91 223 THR A C 1
ATOM 1602 O O . THR A 1 223 ? 13.904 -4.386 36.610 1.00 59.91 223 THR A O 1
ATOM 1605 N N . ASN A 1 224 ? 12.358 -3.893 35.069 1.00 67.81 224 ASN A N 1
ATOM 1606 C CA . ASN A 1 224 ? 12.627 -2.448 35.078 1.00 67.81 224 ASN A CA 1
ATOM 1607 C C . ASN A 1 224 ? 11.799 -1.678 36.135 1.00 67.81 224 ASN A C 1
ATOM 1609 O O . ASN A 1 224 ? 12.204 -0.594 36.568 1.00 67.81 224 ASN A O 1
ATOM 1613 N N . TYR A 1 225 ? 10.668 -2.226 36.586 1.00 76.94 225 TYR A N 1
ATOM 1614 C CA . TYR A 1 225 ? 9.834 -1.641 37.642 1.00 76.94 225 TYR A CA 1
ATOM 1615 C C . TYR A 1 225 ? 10.349 -1.987 39.052 1.00 76.94 225 TYR A C 1
ATOM 1617 O O . TYR A 1 225 ? 10.779 -3.117 39.273 1.00 76.94 225 TYR A O 1
ATOM 1625 N N . PRO A 1 226 ? 10.299 -1.048 40.021 1.00 82.31 226 PRO A N 1
ATOM 1626 C CA . PRO A 1 226 ? 10.591 -1.309 41.431 1.00 82.31 226 PRO A CA 1
ATOM 1627 C C . PRO A 1 226 ? 9.905 -2.542 42.032 1.00 82.31 226 PRO A C 1
ATOM 1629 O O . PRO A 1 226 ? 10.546 -3.282 42.778 1.00 82.31 226 PRO A O 1
ATOM 1632 N N . VAL A 1 227 ? 8.629 -2.762 41.699 1.00 86.00 227 VAL A N 1
ATOM 1633 C CA . VAL A 1 227 ? 7.871 -3.955 42.093 1.00 86.00 227 VAL A CA 1
ATOM 1634 C C . VAL A 1 227 ? 7.232 -4.566 40.852 1.00 86.00 227 VAL A C 1
ATOM 1636 O O . VAL A 1 227 ? 6.445 -3.895 40.178 1.00 86.00 227 VAL A O 1
ATOM 1639 N N . CYS A 1 228 ? 7.548 -5.829 40.573 1.00 86.12 228 CYS A N 1
ATOM 1640 C CA . CYS A 1 228 ? 6.829 -6.648 39.601 1.00 86.12 228 CYS A CA 1
ATOM 1641 C C . CYS A 1 228 ? 5.995 -7.703 40.338 1.00 86.12 228 CYS A C 1
ATOM 1643 O O . CYS A 1 228 ? 6.419 -8.224 41.373 1.00 86.12 228 CYS A O 1
ATOM 1645 N N . LEU A 1 229 ? 4.809 -7.998 39.814 1.00 88.94 229 LEU A N 1
ATOM 1646 C CA . LEU A 1 229 ? 3.887 -9.001 40.328 1.00 88.94 229 LEU A CA 1
ATOM 1647 C C . LEU A 1 229 ? 3.464 -9.910 39.173 1.00 88.94 229 LEU A C 1
ATOM 1649 O O . LEU A 1 229 ? 2.763 -9.456 38.270 1.00 88.94 229 LEU A O 1
ATOM 1653 N N . THR A 1 230 ? 3.858 -11.179 39.209 1.00 86.00 230 THR A N 1
ATOM 1654 C CA . THR A 1 230 ? 3.579 -12.151 38.142 1.00 86.00 230 THR A CA 1
ATOM 1655 C C . THR A 1 230 ? 2.607 -13.210 38.647 1.00 86.00 230 THR A C 1
ATOM 1657 O O . THR A 1 230 ? 2.825 -13.794 39.708 1.00 86.00 230 THR A O 1
ATOM 1660 N N . LEU A 1 231 ? 1.517 -13.452 37.912 1.00 85.31 231 LEU A N 1
ATOM 1661 C CA . LEU A 1 231 ? 0.588 -14.556 38.170 1.00 85.31 231 LEU A CA 1
ATOM 1662 C C . LEU A 1 231 ? 0.653 -15.581 37.041 1.00 85.31 231 LEU A C 1
ATOM 1664 O O . LEU A 1 231 ? 0.336 -15.254 35.895 1.00 85.31 231 LEU A O 1
ATOM 1668 N N . THR A 1 232 ? 0.946 -16.829 37.394 1.00 81.44 232 THR A N 1
ATOM 1669 C CA . THR A 1 232 ? 1.071 -17.945 36.448 1.00 81.44 232 THR A CA 1
ATOM 1670 C C . THR A 1 232 ? 0.013 -19.006 36.793 1.00 81.44 232 THR A C 1
ATOM 1672 O O . THR A 1 232 ? 0.041 -19.566 37.895 1.00 81.44 232 THR A O 1
ATOM 1675 N N . PRO A 1 233 ? -0.981 -19.260 35.920 1.00 75.19 233 PRO A N 1
ATOM 1676 C CA . PRO A 1 233 ? -2.052 -20.215 36.196 1.00 75.19 233 PRO A CA 1
ATOM 1677 C C . PRO A 1 233 ? -1.615 -21.666 35.928 1.00 75.19 233 PRO A C 1
ATOM 1679 O O . PRO A 1 233 ? -1.167 -21.986 34.830 1.00 75.19 233 PRO A O 1
ATOM 1682 N N . GLY A 1 234 ? -1.817 -22.556 36.902 1.00 70.44 234 GLY A N 1
ATOM 1683 C CA . GLY A 1 234 ? -1.605 -24.005 36.781 1.00 70.44 234 GLY A CA 1
ATOM 1684 C C . GLY A 1 234 ? -2.631 -24.802 37.596 1.00 70.44 234 GLY A C 1
ATOM 1685 O O . GLY A 1 234 ? -3.758 -24.342 37.793 1.00 70.44 234 GLY A O 1
ATOM 1686 N N . GLU A 1 235 ? -2.253 -25.987 38.095 1.00 66.81 235 GLU A N 1
ATOM 1687 C CA . GLU A 1 235 ? -3.068 -26.730 39.082 1.00 66.81 235 GLU A CA 1
ATOM 1688 C C . GLU A 1 235 ? -3.257 -25.924 40.381 1.00 66.81 235 GLU A C 1
ATOM 1690 O O . GLU A 1 235 ? -4.338 -25.908 40.973 1.00 66.81 235 GLU A O 1
ATOM 1695 N N . GLU A 1 236 ? -2.214 -25.189 40.768 1.00 75.31 236 GLU A N 1
ATOM 1696 C CA . GLU A 1 236 ? -2.264 -24.091 41.729 1.00 75.31 236 GLU A CA 1
ATOM 1697 C C . GLU A 1 236 ? -2.085 -22.760 40.984 1.00 75.31 236 GLU A C 1
ATOM 1699 O O . GLU A 1 236 ? -1.433 -22.699 39.940 1.00 75.31 236 GLU A O 1
ATOM 1704 N N . LEU A 1 237 ? -2.643 -21.670 41.518 1.00 80.69 237 LEU A N 1
ATOM 1705 C CA . LEU A 1 237 ? -2.361 -20.332 40.994 1.00 80.69 237 LEU A CA 1
ATOM 1706 C C . LEU A 1 237 ? -1.097 -19.805 41.680 1.00 80.69 237 LEU A C 1
ATOM 1708 O O . LEU A 1 237 ? -1.138 -19.434 42.859 1.00 80.69 237 LEU A O 1
ATOM 1712 N N . ALA A 1 238 ? 0.015 -19.800 40.945 1.00 82.31 238 ALA A N 1
ATOM 1713 C CA . ALA A 1 238 ? 1.289 -19.274 41.412 1.00 82.31 238 ALA A CA 1
ATOM 1714 C C . ALA A 1 238 ? 1.310 -17.740 41.327 1.00 82.31 238 ALA A C 1
ATOM 1716 O O . ALA A 1 238 ? 0.737 -17.136 40.417 1.00 82.31 238 ALA A O 1
ATOM 1717 N N . LEU A 1 239 ? 1.975 -17.122 42.299 1.00 85.19 239 LEU A N 1
ATOM 1718 C CA . LEU A 1 239 ? 2.135 -15.682 42.434 1.00 85.19 239 LEU A CA 1
ATOM 1719 C C . LEU A 1 239 ? 3.580 -15.372 42.831 1.00 85.19 239 LEU A C 1
ATOM 1721 O O . LEU A 1 239 ? 4.004 -15.759 43.918 1.00 85.19 239 LEU A O 1
ATOM 1725 N N . GLU A 1 240 ? 4.304 -14.615 42.017 1.00 85.94 240 GLU A N 1
ATOM 1726 C CA . GLU A 1 240 ? 5.641 -14.118 42.347 1.00 85.94 240 GLU A CA 1
ATOM 1727 C C . GLU A 1 240 ? 5.644 -12.599 42.544 1.00 85.94 240 GLU A C 1
ATOM 1729 O O . GLU A 1 240 ? 5.055 -11.855 41.759 1.00 85.94 240 GLU A O 1
ATOM 1734 N N . VAL A 1 241 ? 6.321 -12.139 43.600 1.00 85.62 241 VAL A N 1
ATOM 1735 C CA . VAL A 1 241 ? 6.721 -10.739 43.787 1.00 85.62 241 VAL A CA 1
ATOM 1736 C C . VAL A 1 241 ? 8.215 -10.617 43.537 1.00 85.62 241 VAL A C 1
ATOM 1738 O O . VAL A 1 241 ? 9.013 -11.263 44.218 1.00 85.62 241 VAL A O 1
ATOM 1741 N N . GLU A 1 242 ? 8.588 -9.710 42.641 1.00 82.88 242 GLU A N 1
ATOM 1742 C CA . GLU A 1 242 ? 9.970 -9.286 42.436 1.00 82.88 242 GLU A CA 1
ATOM 1743 C C . GLU A 1 242 ? 10.170 -7.851 42.932 1.00 82.88 242 GLU A C 1
ATOM 1745 O O . GLU A 1 242 ? 9.400 -6.949 42.595 1.00 82.88 242 GLU A O 1
ATOM 1750 N N . LEU A 1 243 ? 11.230 -7.625 43.710 1.00 80.75 243 LEU A N 1
ATOM 1751 C CA . LEU A 1 243 ? 11.687 -6.301 44.131 1.00 80.75 243 LEU A CA 1
ATOM 1752 C C . LEU A 1 243 ? 13.038 -5.981 43.490 1.00 80.75 243 LEU A C 1
ATOM 1754 O O . LEU A 1 243 ? 13.984 -6.764 43.616 1.00 80.75 243 LEU A O 1
ATOM 1758 N N . ALA A 1 244 ? 13.151 -4.798 42.879 1.00 72.25 244 ALA A N 1
ATOM 1759 C CA . ALA A 1 244 ? 14.378 -4.288 42.257 1.00 72.25 244 ALA A CA 1
ATOM 1760 C C . ALA A 1 244 ? 15.422 -3.853 43.313 1.00 72.25 244 ALA A C 1
ATOM 1762 O O . ALA A 1 244 ? 15.723 -2.669 43.492 1.00 72.25 244 ALA A O 1
ATOM 1763 N N . GLY A 1 245 ? 15.934 -4.839 44.048 1.00 66.75 245 GLY A N 1
ATOM 1764 C CA . GLY A 1 245 ? 16.742 -4.718 45.259 1.00 66.75 245 GLY A CA 1
ATOM 1765 C C . GLY A 1 245 ? 15.857 -4.359 46.437 1.00 66.75 245 GLY A C 1
ATOM 1766 O O . GLY A 1 245 ? 15.145 -3.364 46.382 1.00 66.75 245 GLY A O 1
ATOM 1767 N N . GLY A 1 246 ? 15.864 -5.144 47.512 1.00 72.50 246 GLY A N 1
ATOM 1768 C CA . GLY A 1 246 ? 14.903 -4.942 48.595 1.00 72.50 246 GLY A CA 1
ATOM 1769 C C . GLY A 1 246 ? 15.104 -5.870 49.786 1.00 72.50 246 GLY A C 1
ATOM 1770 O O . GLY A 1 246 ? 16.127 -6.537 49.921 1.00 72.50 246 GLY A O 1
ATOM 1771 N N . ASP A 1 247 ? 14.108 -5.882 50.664 1.00 79.75 247 ASP A N 1
ATOM 1772 C CA . ASP A 1 247 ? 14.034 -6.749 51.840 1.00 79.75 247 ASP A CA 1
ATOM 1773 C C . ASP A 1 247 ? 13.194 -7.997 51.476 1.00 79.75 247 ASP A C 1
ATOM 1775 O O . ASP A 1 247 ? 12.024 -7.836 51.111 1.00 79.75 247 ASP A O 1
ATOM 1779 N N . PRO A 1 248 ? 13.728 -9.235 51.547 1.00 79.50 248 PRO A N 1
ATOM 1780 C CA . PRO A 1 248 ? 12.963 -10.448 51.234 1.00 79.50 248 PRO A CA 1
ATOM 1781 C C . PRO A 1 248 ? 11.682 -10.598 52.064 1.00 79.50 248 PRO A C 1
ATOM 1783 O O . PRO A 1 248 ? 10.703 -11.176 51.594 1.00 79.50 248 PRO A O 1
ATOM 1786 N N . LEU A 1 249 ? 11.649 -10.028 53.275 1.00 82.12 249 LEU A N 1
ATOM 1787 C CA . LEU A 1 249 ? 10.457 -10.026 54.123 1.00 82.12 249 LEU A CA 1
ATOM 1788 C C . LEU A 1 249 ? 9.363 -9.093 53.578 1.00 82.12 249 LEU A C 1
ATOM 1790 O O . LEU A 1 249 ? 8.182 -9.367 53.771 1.00 82.12 249 LEU A O 1
ATOM 1794 N N . VAL A 1 250 ? 9.731 -8.026 52.860 1.00 85.56 250 VAL A N 1
ATOM 1795 C CA . VAL A 1 250 ? 8.783 -7.138 52.164 1.00 85.56 250 VAL A CA 1
ATOM 1796 C C . VAL A 1 250 ? 8.220 -7.825 50.919 1.00 85.56 250 VAL A C 1
ATOM 1798 O O . VAL A 1 250 ? 7.012 -7.768 50.706 1.00 85.56 250 VAL A O 1
ATOM 1801 N N . ALA A 1 251 ? 9.049 -8.535 50.143 1.00 84.25 251 ALA A N 1
ATOM 1802 C CA . ALA A 1 251 ? 8.575 -9.325 49.002 1.00 84.25 251 ALA A CA 1
ATOM 1803 C C . ALA A 1 251 ? 7.578 -10.411 49.455 1.00 84.25 251 ALA A C 1
ATOM 1805 O O . ALA A 1 251 ? 6.469 -10.506 48.927 1.00 84.25 251 ALA A O 1
ATOM 1806 N N . ALA A 1 252 ? 7.926 -11.162 50.506 1.00 83.88 252 ALA A N 1
ATOM 1807 C CA . ALA A 1 252 ? 7.056 -12.182 51.088 1.00 83.88 252 ALA A CA 1
ATOM 1808 C C . ALA A 1 252 ? 5.754 -11.599 51.672 1.00 83.88 252 ALA A C 1
ATOM 1810 O O . ALA A 1 252 ? 4.689 -12.190 51.491 1.00 83.88 252 ALA A O 1
ATOM 1811 N N . ALA A 1 253 ? 5.808 -10.433 52.329 1.00 87.25 253 ALA A N 1
ATOM 1812 C CA . ALA A 1 253 ? 4.619 -9.750 52.843 1.00 87.25 253 ALA A CA 1
ATOM 1813 C C . ALA A 1 253 ? 3.679 -9.286 51.717 1.00 87.25 253 ALA A C 1
ATOM 1815 O O . ALA A 1 253 ? 2.470 -9.473 51.821 1.00 87.25 253 ALA A O 1
ATOM 1816 N N . LEU A 1 254 ? 4.213 -8.748 50.613 1.00 89.75 254 LEU A N 1
ATOM 1817 C CA . LEU A 1 254 ? 3.413 -8.371 49.442 1.00 89.75 254 LEU A CA 1
ATOM 1818 C C . LEU A 1 254 ? 2.756 -9.597 48.782 1.00 89.75 254 LEU A C 1
ATOM 1820 O O . LEU A 1 254 ? 1.556 -9.567 48.506 1.00 89.75 254 LEU A O 1
ATOM 1824 N N . ALA A 1 255 ? 3.495 -10.698 48.603 1.00 88.12 255 ALA A N 1
ATOM 1825 C CA . ALA A 1 255 ? 2.956 -11.938 48.037 1.00 88.12 255 ALA A CA 1
ATOM 1826 C C . ALA A 1 255 ? 1.860 -12.541 48.937 1.00 88.12 255 ALA A C 1
ATOM 1828 O O . ALA A 1 255 ? 0.810 -12.989 48.470 1.00 88.12 255 ALA A O 1
ATOM 1829 N N . GLN A 1 256 ? 2.062 -12.487 50.256 1.00 87.69 256 GLN A N 1
ATOM 1830 C CA . GLN A 1 256 ? 1.067 -12.875 51.250 1.00 87.69 256 GLN A CA 1
ATOM 1831 C C . GLN A 1 256 ? -0.184 -11.977 51.207 1.00 87.69 256 GLN A C 1
ATOM 1833 O O . GLN A 1 256 ? -1.298 -12.504 51.223 1.00 87.69 256 GLN A O 1
ATOM 1838 N N . ALA A 1 257 ? -0.026 -10.656 51.106 1.00 90.38 257 ALA A N 1
ATOM 1839 C CA . ALA A 1 257 ? -1.132 -9.705 51.034 1.00 90.38 257 ALA A CA 1
ATOM 1840 C C . ALA A 1 257 ? -2.001 -9.926 49.785 1.00 90.38 257 ALA A C 1
ATOM 1842 O O . ALA A 1 257 ? -3.227 -10.008 49.888 1.00 90.38 257 ALA A O 1
ATOM 1843 N N . VAL A 1 258 ? -1.379 -10.103 48.614 1.00 91.19 258 VAL A N 1
ATOM 1844 C CA . VAL A 1 258 ? -2.099 -10.384 47.361 1.00 91.19 258 VAL A CA 1
ATOM 1845 C C . VAL A 1 258 ? -2.801 -11.740 47.420 1.00 91.19 258 VAL A C 1
ATOM 1847 O O . VAL A 1 258 ? -3.962 -11.824 47.020 1.00 91.19 258 VAL A O 1
ATOM 1850 N N . ARG A 1 259 ? -2.176 -12.786 47.986 1.00 89.69 259 ARG A N 1
ATOM 1851 C CA . ARG A 1 259 ? -2.849 -14.083 48.187 1.00 89.69 259 ARG A CA 1
ATOM 1852 C C . ARG A 1 259 ? -4.103 -13.941 49.057 1.00 89.69 259 ARG A C 1
ATOM 1854 O O . ARG A 1 259 ? -5.139 -14.517 48.725 1.00 89.69 259 ARG A O 1
ATOM 1861 N N . THR A 1 260 ? -4.033 -13.157 50.135 1.00 89.19 260 THR A N 1
ATOM 1862 C CA . THR A 1 260 ? -5.198 -12.853 50.984 1.00 89.19 260 THR A CA 1
ATOM 1863 C C . THR A 1 260 ? -6.274 -12.084 50.210 1.00 89.19 260 THR A C 1
ATOM 1865 O O . THR A 1 260 ? -7.452 -12.429 50.307 1.00 89.19 260 THR A O 1
ATOM 1868 N N . ALA A 1 261 ? -5.895 -11.087 49.404 1.00 90.69 261 ALA A N 1
ATOM 1869 C CA . ALA A 1 261 ? -6.838 -10.307 48.605 1.00 90.69 261 ALA A CA 1
ATOM 1870 C C . ALA A 1 261 ? -7.545 -11.148 47.527 1.00 90.69 261 ALA A C 1
ATOM 1872 O O . ALA A 1 261 ? -8.769 -11.099 47.429 1.00 90.69 261 ALA A O 1
ATOM 1873 N N . LEU A 1 262 ? -6.812 -11.984 46.785 1.00 89.50 262 LEU A N 1
ATOM 1874 C CA . LEU A 1 262 ? -7.380 -12.928 45.813 1.00 89.50 262 LEU A CA 1
ATOM 1875 C C . LEU A 1 262 ? -8.377 -13.895 46.475 1.00 89.50 262 LEU A C 1
ATOM 1877 O O . LEU A 1 262 ? -9.481 -14.089 45.963 1.00 89.50 262 LEU A O 1
ATOM 1881 N N . ALA A 1 263 ? -8.028 -14.454 47.639 1.00 86.38 263 ALA A N 1
ATOM 1882 C CA . ALA A 1 263 ? -8.911 -15.347 48.390 1.00 86.38 263 ALA A CA 1
ATOM 1883 C C . ALA A 1 263 ? -10.188 -14.643 48.893 1.00 86.38 263 ALA A C 1
ATOM 1885 O O . ALA A 1 263 ? -11.273 -15.221 48.824 1.00 86.38 263 ALA A O 1
ATOM 1886 N N . ALA A 1 264 ? -10.084 -13.391 49.354 1.00 86.50 264 ALA A N 1
ATOM 1887 C CA . ALA A 1 264 ? -11.235 -12.594 49.781 1.00 86.50 264 ALA A CA 1
ATOM 1888 C C . ALA A 1 264 ? -12.171 -12.256 48.606 1.00 86.50 264 ALA A C 1
ATOM 1890 O O . ALA A 1 264 ? -13.381 -12.480 48.705 1.00 86.50 264 ALA A O 1
ATOM 1891 N N . LEU A 1 265 ? -11.617 -11.805 47.472 1.00 86.69 265 LEU A N 1
ATOM 1892 C CA . LEU A 1 265 ? -12.392 -11.468 46.272 1.00 86.69 265 LEU A CA 1
ATOM 1893 C C . LEU A 1 265 ? -13.148 -12.690 45.725 1.00 86.69 265 LEU A C 1
ATOM 1895 O O . LEU A 1 265 ? -14.329 -12.567 45.387 1.00 86.69 265 LEU A O 1
ATOM 1899 N N . ALA A 1 266 ? -12.506 -13.866 45.723 1.00 83.56 266 ALA A N 1
ATOM 1900 C CA . ALA A 1 266 ? -13.118 -15.158 45.392 1.00 83.56 266 ALA A CA 1
ATOM 1901 C C . ALA A 1 266 ? -14.235 -15.576 46.373 1.00 83.56 266 ALA A C 1
ATOM 1903 O O . ALA A 1 266 ? -15.174 -16.275 45.990 1.00 83.56 266 ALA A O 1
ATOM 1904 N N . GLY A 1 267 ? -14.157 -15.124 47.629 1.00 82.25 267 GLY A N 1
ATOM 1905 C CA . GLY A 1 267 ? -15.201 -15.265 48.648 1.00 82.25 267 GLY A CA 1
ATOM 1906 C C . GLY A 1 267 ? -16.363 -14.266 48.530 1.00 82.25 267 GLY A C 1
ATOM 1907 O O . GLY A 1 267 ? -17.324 -14.376 49.288 1.00 82.25 267 GLY A O 1
ATOM 1908 N N . GLY A 1 268 ? -16.307 -13.311 47.593 1.00 83.88 268 GLY A N 1
ATOM 1909 C CA . GLY A 1 268 ? -17.357 -12.309 47.360 1.00 83.88 268 GLY A CA 1
ATOM 1910 C C . GLY A 1 268 ? -17.147 -10.955 48.056 1.00 83.88 268 GLY A C 1
ATOM 1911 O O . GLY A 1 268 ? -17.950 -10.039 47.861 1.00 83.88 268 GLY A O 1
ATOM 1912 N N . THR A 1 269 ? -16.081 -10.792 48.846 1.00 86.00 269 THR A N 1
ATOM 1913 C CA . THR A 1 269 ? -15.830 -9.598 49.677 1.00 86.00 269 THR A CA 1
ATOM 1914 C C . THR A 1 269 ? -14.504 -8.925 49.338 1.00 86.00 269 THR A C 1
ATOM 1916 O O . THR A 1 269 ? -13.569 -9.570 48.876 1.00 86.00 269 THR A O 1
ATOM 1919 N N . GLN A 1 270 ? -14.381 -7.629 49.612 1.00 88.12 270 GLN A N 1
ATOM 1920 C CA . GLN A 1 270 ? -13.078 -6.959 49.616 1.00 88.12 270 GLN A CA 1
ATOM 1921 C C . GLN A 1 270 ? -12.444 -7.109 51.017 1.00 88.12 270 GLN A C 1
ATOM 1923 O O . GLN A 1 270 ? -13.172 -7.053 52.010 1.00 88.12 270 GLN A O 1
ATOM 1928 N N . PRO A 1 271 ? -11.127 -7.363 51.139 1.00 86.50 271 PRO A N 1
ATOM 1929 C CA . PRO A 1 271 ? -10.472 -7.469 52.441 1.00 86.50 271 PRO A CA 1
ATOM 1930 C C . PRO A 1 271 ? -10.348 -6.090 53.105 1.00 86.50 271 PRO A C 1
ATOM 1932 O O . PRO A 1 271 ? -10.136 -5.078 52.434 1.00 86.50 271 PRO A O 1
ATOM 1935 N N . GLN A 1 272 ? -10.423 -6.060 54.434 1.00 86.31 272 GLN A N 1
ATOM 1936 C CA . GLN A 1 272 ? -10.097 -4.865 55.219 1.00 86.31 272 GLN A CA 1
ATOM 1937 C C . GLN A 1 272 ? -8.566 -4.695 55.317 1.00 86.31 272 GLN A C 1
ATOM 1939 O O . GLN A 1 272 ? -7.855 -5.706 55.329 1.00 86.31 272 GLN A O 1
ATOM 1944 N N . PRO A 1 273 ? -8.021 -3.463 55.398 1.00 84.94 273 PRO A N 1
ATOM 1945 C CA . PRO A 1 273 ? -6.572 -3.223 55.363 1.00 84.94 273 PRO A CA 1
ATOM 1946 C C . PRO A 1 273 ? -5.770 -4.006 56.415 1.00 84.94 273 PRO A C 1
ATOM 1948 O O . PRO A 1 273 ? -4.680 -4.498 56.126 1.00 84.94 273 PRO A O 1
ATOM 1951 N N . GLU A 1 274 ? -6.331 -4.189 57.611 1.00 85.81 274 GLU A N 1
ATOM 1952 C CA . GLU A 1 274 ? -5.722 -4.911 58.735 1.00 85.81 274 GLU A CA 1
ATOM 1953 C C . GLU A 1 274 ? -5.605 -6.426 58.489 1.00 85.81 274 GLU A C 1
ATOM 1955 O O . GLU A 1 274 ? -4.886 -7.119 59.204 1.00 85.81 274 GLU A O 1
ATOM 1960 N N . GLN A 1 275 ? -6.302 -6.964 57.483 1.00 86.94 275 GLN A N 1
ATOM 1961 C CA . GLN A 1 275 ? -6.266 -8.388 57.130 1.00 86.94 275 GLN A CA 1
ATOM 1962 C C . GLN A 1 275 ? -5.099 -8.735 56.191 1.00 86.94 275 GLN A C 1
ATOM 1964 O O . GLN A 1 275 ? -4.825 -9.914 55.969 1.00 86.94 275 GLN A O 1
ATOM 1969 N N . LEU A 1 276 ? -4.419 -7.733 55.622 1.00 88.75 276 LEU A N 1
ATOM 1970 C CA . LEU A 1 276 ? -3.431 -7.925 54.555 1.00 88.75 276 LEU A CA 1
ATOM 1971 C C . LEU A 1 276 ? -1.995 -8.179 55.049 1.00 88.75 276 LEU A C 1
ATOM 1973 O O . LEU A 1 276 ? -1.180 -8.644 54.258 1.00 88.75 276 LEU A O 1
ATOM 1977 N N . GLY A 1 277 ? -1.671 -7.918 56.323 1.00 88.50 277 GLY A N 1
ATOM 1978 C CA . GLY A 1 277 ? -0.328 -8.170 56.880 1.00 88.50 277 GLY A CA 1
ATOM 1979 C C . GLY A 1 277 ? 0.769 -7.253 56.315 1.00 88.50 277 GLY A C 1
ATOM 1980 O O . GLY A 1 277 ? 1.877 -7.696 56.007 1.00 88.50 277 GLY A O 1
ATOM 1981 N N . LEU A 1 278 ? 0.438 -5.974 56.104 1.00 89.62 278 LEU A N 1
ATOM 1982 C CA . LEU A 1 278 ? 1.298 -4.973 55.457 1.00 89.62 278 LEU A CA 1
ATOM 1983 C C . LEU A 1 278 ? 2.106 -4.116 56.452 1.00 89.62 278 LEU A C 1
ATOM 1985 O O . LEU A 1 278 ? 2.592 -3.043 56.089 1.00 89.62 278 LEU A O 1
ATOM 1989 N N . GLU A 1 279 ? 2.283 -4.549 57.702 1.00 88.25 279 GLU A N 1
ATOM 1990 C CA . GLU A 1 279 ? 2.951 -3.767 58.754 1.00 88.25 279 GLU A CA 1
ATOM 1991 C C . GLU A 1 279 ? 4.413 -3.457 58.401 1.00 88.25 279 GLU A C 1
ATOM 1993 O O . GLU A 1 279 ? 4.868 -2.327 58.571 1.00 88.25 279 GLU A O 1
ATOM 1998 N N . ILE A 1 280 ? 5.148 -4.431 57.850 1.00 84.88 280 ILE A N 1
ATOM 1999 C CA . ILE A 1 280 ? 6.538 -4.221 57.413 1.00 84.88 280 ILE A CA 1
ATOM 2000 C C . ILE A 1 280 ? 6.621 -3.301 56.185 1.00 84.88 280 ILE A C 1
ATOM 2002 O O . ILE A 1 280 ? 7.525 -2.471 56.091 1.00 84.88 280 ILE A O 1
ATOM 2006 N N . VAL A 1 281 ? 5.652 -3.403 55.271 1.00 86.56 281 VAL A N 1
ATOM 2007 C CA . VAL A 1 281 ? 5.589 -2.608 54.035 1.00 86.56 281 VAL A CA 1
ATOM 2008 C C . VAL A 1 281 ? 5.300 -1.142 54.367 1.00 86.56 281 VAL A C 1
ATOM 2010 O O . VAL A 1 281 ? 6.044 -0.247 53.970 1.00 86.56 281 VAL A O 1
ATOM 2013 N N . THR A 1 282 ? 4.259 -0.898 55.164 1.00 86.50 282 THR A N 1
ATOM 2014 C CA . THR A 1 282 ? 3.852 0.446 55.604 1.00 86.50 282 THR A CA 1
ATOM 2015 C C . THR A 1 282 ? 4.903 1.102 56.502 1.00 86.50 282 THR A C 1
ATOM 2017 O O . THR A 1 282 ? 5.157 2.298 56.356 1.00 86.50 282 THR A O 1
ATOM 2020 N N . ALA A 1 283 ? 5.590 0.339 57.364 1.00 83.75 283 ALA A N 1
ATOM 2021 C CA . ALA A 1 283 ? 6.722 0.845 58.139 1.00 83.75 283 ALA A CA 1
ATOM 2022 C C . ALA A 1 283 ? 7.875 1.327 57.240 1.00 83.75 283 ALA A C 1
ATOM 2024 O O . ALA A 1 283 ? 8.355 2.443 57.427 1.00 83.75 283 ALA A O 1
ATOM 2025 N N . ARG A 1 284 ? 8.277 0.541 56.230 1.00 82.62 284 ARG A N 1
ATOM 2026 C CA . ARG A 1 284 ? 9.351 0.910 55.286 1.00 82.62 284 ARG A CA 1
ATOM 2027 C C . ARG A 1 284 ? 8.996 2.139 54.444 1.00 82.62 284 ARG A C 1
ATOM 2029 O O . ARG A 1 284 ? 9.827 3.034 54.303 1.00 82.62 284 ARG A O 1
ATOM 2036 N N . LEU A 1 285 ? 7.756 2.235 53.955 1.00 83.06 285 LEU A N 1
ATOM 2037 C CA . LEU A 1 285 ? 7.265 3.435 53.262 1.00 83.06 285 LEU A CA 1
ATOM 2038 C C . LEU A 1 285 ? 7.295 4.672 54.180 1.00 83.06 285 LEU A C 1
ATOM 2040 O O . LEU A 1 285 ? 7.714 5.748 53.756 1.00 83.06 285 LEU A O 1
ATOM 2044 N N . ALA A 1 286 ? 6.913 4.524 55.453 1.00 81.12 286 ALA A N 1
ATOM 2045 C CA . ALA A 1 286 ? 6.941 5.609 56.435 1.00 81.12 286 ALA A CA 1
ATOM 2046 C C . ALA A 1 286 ? 8.362 6.000 56.897 1.00 81.12 286 ALA A C 1
ATOM 2048 O O . ALA A 1 286 ? 8.570 7.145 57.300 1.00 81.12 286 ALA A O 1
ATOM 2049 N N . GLU A 1 287 ? 9.335 5.085 56.849 1.00 79.38 287 GLU A N 1
ATOM 2050 C CA . GLU A 1 287 ? 10.762 5.384 57.038 1.00 79.38 287 GLU A CA 1
ATOM 2051 C C . GLU A 1 287 ? 11.300 6.221 55.865 1.00 79.38 287 GLU A C 1
ATOM 2053 O O . GLU A 1 287 ? 11.875 7.289 56.083 1.00 79.38 287 GLU A O 1
ATOM 2058 N N . ALA A 1 288 ? 11.052 5.789 54.625 1.00 74.25 288 ALA A N 1
ATOM 2059 C CA . ALA A 1 288 ? 11.516 6.476 53.419 1.00 74.25 288 ALA A CA 1
ATOM 2060 C C . ALA A 1 288 ? 10.893 7.873 53.241 1.00 74.25 288 ALA A C 1
ATOM 2062 O O . ALA A 1 288 ? 11.614 8.841 53.009 1.00 74.25 288 ALA A O 1
ATOM 2063 N N . ALA A 1 289 ? 9.579 8.013 53.448 1.00 70.69 289 ALA A N 1
ATOM 2064 C CA . ALA A 1 289 ? 8.880 9.297 53.325 1.00 70.69 289 ALA A CA 1
ATOM 2065 C C . ALA A 1 289 ? 9.356 10.362 54.336 1.00 70.69 289 ALA A C 1
ATOM 2067 O O . ALA A 1 289 ? 9.148 11.555 54.120 1.00 70.69 289 ALA A O 1
ATOM 2068 N N . ARG A 1 290 ? 10.000 9.956 55.442 1.00 71.88 290 ARG A N 1
ATOM 2069 C CA . ARG A 1 290 ? 10.677 10.884 56.367 1.00 71.88 290 ARG A CA 1
ATOM 2070 C C . ARG A 1 290 ? 12.030 11.329 55.817 1.00 71.88 290 ARG A C 1
ATOM 2072 O O . ARG A 1 290 ? 12.334 12.511 55.885 1.00 71.88 290 ARG A O 1
ATOM 2079 N N . ALA A 1 291 ? 12.799 10.408 55.235 1.00 65.00 291 ALA A N 1
ATOM 2080 C CA . ALA A 1 291 ? 14.097 10.717 54.638 1.00 65.00 291 ALA A CA 1
ATOM 2081 C C . ALA A 1 291 ? 13.985 11.651 53.416 1.00 65.00 291 ALA A C 1
ATOM 2083 O O . ALA A 1 291 ? 14.835 12.516 53.241 1.00 65.00 291 ALA A O 1
ATOM 2084 N N . GLU A 1 292 ? 12.931 11.528 52.600 1.00 61.09 292 GLU A N 1
ATOM 2085 C CA . GLU A 1 292 ? 12.672 12.467 51.493 1.00 61.09 292 GLU A CA 1
ATOM 2086 C C . GLU A 1 292 ? 12.241 13.862 51.979 1.00 61.09 292 GLU A C 1
ATOM 2088 O O . GLU A 1 292 ? 12.598 14.870 51.367 1.00 61.09 292 GLU A O 1
ATOM 2093 N N . ALA A 1 293 ? 11.501 13.944 53.091 1.00 54.78 293 ALA A N 1
ATOM 2094 C CA . ALA A 1 293 ? 11.025 15.215 53.642 1.00 54.78 293 ALA A CA 1
ATOM 2095 C C . ALA A 1 293 ? 12.163 16.122 54.153 1.00 54.78 293 ALA A C 1
ATOM 2097 O O . ALA A 1 293 ? 12.012 17.343 54.139 1.00 54.78 293 ALA A O 1
ATOM 2098 N N . ASP A 1 294 ? 13.303 15.542 54.540 1.00 49.72 294 ASP A N 1
ATOM 2099 C CA . ASP A 1 294 ? 14.509 16.267 54.963 1.00 49.72 294 ASP A CA 1
ATOM 2100 C C . ASP A 1 294 ? 15.362 16.796 53.776 1.00 49.72 294 ASP A C 1
ATOM 2102 O O . ASP A 1 294 ? 16.407 17.408 54.004 1.00 49.72 294 ASP A O 1
ATOM 2106 N N . LEU A 1 295 ? 14.957 16.570 52.512 1.00 48.59 295 LEU A N 1
ATOM 2107 C CA . LEU A 1 295 ? 15.811 16.771 51.321 1.00 48.59 295 LEU A CA 1
ATOM 2108 C C . LEU A 1 295 ? 15.293 17.759 50.248 1.00 48.59 295 LEU A C 1
ATOM 2110 O O . LEU A 1 295 ? 15.977 17.941 49.240 1.00 48.59 295 LEU A O 1
ATOM 2114 N N . ALA A 1 296 ? 14.125 18.397 50.409 1.00 39.94 296 ALA A N 1
ATOM 2115 C CA . ALA A 1 296 ? 13.442 19.089 49.300 1.00 39.94 296 ALA A CA 1
ATOM 2116 C C . ALA A 1 296 ? 13.252 20.621 49.453 1.00 39.94 296 ALA A C 1
ATOM 2118 O O . ALA A 1 296 ? 12.454 21.078 50.269 1.00 39.94 296 ALA A O 1
ATOM 2119 N N . GLU A 1 297 ? 13.863 21.401 48.546 1.00 31.33 297 GLU A N 1
ATOM 2120 C CA . GLU A 1 297 ? 13.416 22.754 48.146 1.00 31.33 297 GLU A CA 1
ATOM 2121 C C . GLU A 1 297 ? 13.037 22.782 46.636 1.00 31.33 297 GLU A C 1
ATOM 2123 O O . GLU A 1 297 ? 13.490 21.910 45.890 1.00 31.33 297 GLU A O 1
ATOM 2128 N N . PRO A 1 298 ? 12.175 23.713 46.156 1.00 38.94 298 PRO A N 1
ATOM 2129 C CA . PRO A 1 298 ? 11.394 23.491 44.928 1.00 38.94 298 PRO A CA 1
ATOM 2130 C C . PRO A 1 298 ? 11.762 24.348 43.694 1.00 38.94 298 PRO A C 1
ATOM 2132 O O . PRO A 1 298 ? 12.181 25.498 43.802 1.00 38.94 298 PRO A O 1
ATOM 2135 N N . ALA A 1 299 ? 11.441 23.822 42.504 1.00 26.72 299 ALA A N 1
ATOM 2136 C CA . ALA A 1 299 ? 11.342 24.546 41.226 1.00 26.72 299 ALA A CA 1
ATOM 2137 C C . ALA A 1 299 ? 10.198 23.964 40.354 1.00 26.72 299 ALA A C 1
ATOM 2139 O O . ALA A 1 299 ? 9.730 22.857 40.620 1.00 26.72 299 ALA A O 1
ATOM 2140 N N . SER A 1 300 ? 9.713 24.697 39.339 1.00 27.53 300 SER A N 1
ATOM 2141 C CA . SER A 1 300 ? 8.440 24.401 38.640 1.00 27.53 300 SER A CA 1
ATOM 2142 C C . SER A 1 300 ? 8.392 24.823 37.162 1.00 27.53 300 SER A C 1
ATOM 2144 O O . SER A 1 300 ? 8.978 25.843 36.806 1.00 27.53 300 SER A O 1
ATOM 2146 N N . LEU A 1 301 ? 7.586 24.126 36.346 1.00 26.83 301 LEU A N 1
ATOM 2147 C CA . LEU A 1 301 ? 7.186 24.485 34.970 1.00 26.83 301 LEU A CA 1
ATOM 2148 C C . LEU A 1 301 ? 5.722 24.059 34.697 1.00 26.83 301 LEU A C 1
ATOM 2150 O O . LEU A 1 301 ? 5.203 23.209 35.420 1.00 26.83 301 LEU A O 1
ATOM 2154 N N . ASP A 1 302 ? 5.070 24.638 33.676 1.00 24.09 302 ASP A N 1
ATOM 2155 C CA . ASP A 1 302 ? 3.627 24.481 33.367 1.00 24.09 302 ASP A CA 1
ATOM 2156 C C . ASP A 1 302 ? 3.368 24.488 31.821 1.00 24.09 302 ASP A C 1
ATOM 2158 O O . ASP A 1 302 ? 4.077 25.228 31.130 1.00 24.09 302 ASP A O 1
ATOM 2162 N N . PRO A 1 303 ? 2.425 23.697 31.239 1.00 33.34 303 PRO A N 1
ATOM 2163 C CA . PRO A 1 303 ? 2.237 23.543 29.772 1.00 33.34 303 PRO A CA 1
ATOM 2164 C C . PRO A 1 303 ? 0.813 23.862 29.221 1.00 33.34 303 PRO A C 1
ATOM 2166 O O . PRO A 1 303 ? -0.125 23.959 30.000 1.00 33.34 303 PRO A O 1
ATOM 2169 N N . GLU A 1 304 ? 0.628 23.935 27.881 1.00 25.17 304 GLU A N 1
ATOM 2170 C CA . GLU A 1 304 ? -0.591 23.624 27.051 1.00 25.17 304 GLU A CA 1
ATOM 2171 C C . GLU A 1 304 ? -0.388 24.102 25.569 1.00 25.17 304 GLU A C 1
ATOM 2173 O O . GLU A 1 304 ? 0.610 24.770 25.319 1.00 25.17 304 GLU A O 1
ATOM 2178 N N . LYS A 1 305 ? -1.180 23.834 24.495 1.00 26.38 305 LYS A N 1
ATOM 2179 C CA . LYS A 1 305 ? -2.410 23.036 24.191 1.00 26.38 305 LYS A CA 1
ATOM 2180 C C . LYS A 1 305 ? -2.473 22.667 22.675 1.00 26.38 305 LYS A C 1
ATOM 2182 O O . LYS A 1 305 ? -1.798 23.308 21.881 1.00 26.38 305 LYS A O 1
ATOM 2187 N N . SER A 1 306 ? -3.344 21.728 22.256 1.00 27.81 306 SER A N 1
ATOM 2188 C CA . SER A 1 306 ? -3.882 21.564 20.869 1.00 27.81 306 SER A CA 1
ATOM 2189 C C . SER A 1 306 ? -5.126 20.622 20.846 1.00 27.81 306 SER A C 1
ATOM 2191 O O . SER A 1 306 ? -5.464 20.082 21.903 1.00 27.81 306 SER A O 1
ATOM 2193 N N . SER A 1 307 ? -5.826 20.442 19.703 1.00 27.19 307 SER A N 1
ATOM 2194 C CA . SER A 1 307 ? -7.103 19.675 19.498 1.00 27.19 307 SER A CA 1
ATOM 2195 C C . SER A 1 307 ? -7.466 19.549 17.972 1.00 27.19 307 SER A C 1
ATOM 2197 O O . SER A 1 307 ? -6.695 20.088 17.188 1.00 27.19 307 SER A O 1
ATOM 2199 N N . ILE A 1 308 ? -8.547 18.934 17.415 1.00 25.47 308 ILE A N 1
ATOM 2200 C CA . ILE A 1 308 ? -9.957 18.673 17.839 1.00 25.47 308 ILE A CA 1
ATOM 2201 C C . ILE A 1 308 ? -10.647 17.473 17.079 1.00 25.47 308 ILE A C 1
ATOM 2203 O O . ILE A 1 308 ? -10.789 17.541 15.867 1.00 25.47 308 ILE A O 1
ATOM 2207 N N . ALA A 1 309 ? -11.222 16.498 17.818 1.00 24.95 309 ALA A N 1
ATOM 2208 C CA . ALA A 1 309 ? -12.419 15.626 17.556 1.00 24.95 309 ALA A CA 1
ATOM 2209 C C . ALA A 1 309 ? -12.595 14.656 16.328 1.00 24.95 309 ALA A C 1
ATOM 2211 O O . ALA A 1 309 ? -11.928 14.754 15.308 1.00 24.95 309 ALA A O 1
ATOM 2212 N N . GLN A 1 310 ? -13.556 13.708 16.475 1.00 26.92 310 GLN A N 1
ATOM 2213 C CA . GLN A 1 310 ? -13.991 12.595 15.572 1.00 26.92 310 GLN A CA 1
ATOM 2214 C C . GLN A 1 310 ? -15.512 12.256 15.733 1.00 26.92 310 GLN A C 1
ATOM 2216 O O . GLN A 1 310 ? -16.137 12.828 16.633 1.00 26.92 310 GLN A O 1
ATOM 2221 N N . PRO A 1 311 ? -16.129 11.349 14.916 1.00 33.34 311 PRO A N 1
ATOM 2222 C CA . PRO A 1 311 ? -16.827 10.123 15.431 1.00 33.34 311 PRO A CA 1
ATOM 2223 C C . PRO A 1 311 ? -16.856 8.854 14.487 1.00 33.34 311 PRO A C 1
ATOM 2225 O O . PRO A 1 311 ? -16.183 8.856 13.462 1.00 33.34 311 PRO A O 1
ATOM 2228 N N . ALA A 1 312 ? -17.600 7.765 14.834 1.00 32.09 312 ALA A N 1
ATOM 2229 C CA . ALA A 1 312 ? -17.396 6.342 14.394 1.00 32.09 312 ALA A CA 1
ATOM 2230 C C . ALA A 1 312 ? -18.630 5.515 13.839 1.00 32.09 312 ALA A C 1
ATOM 2232 O O . ALA A 1 312 ? -19.678 6.104 13.581 1.00 32.09 312 ALA A O 1
ATOM 2233 N N . VAL A 1 313 ? -18.490 4.171 13.636 1.00 33.94 313 VAL A N 1
ATOM 2234 C CA . VAL A 1 313 ? -19.376 3.188 12.891 1.00 33.94 313 VAL A CA 1
ATOM 2235 C C . VAL A 1 313 ? -19.459 1.772 13.588 1.00 33.94 313 VAL A C 1
ATOM 2237 O O . VAL A 1 313 ? -18.848 1.621 14.645 1.00 33.94 313 VAL A O 1
ATOM 2240 N N . ALA A 1 314 ? -20.205 0.762 13.064 1.00 35.94 314 ALA A N 1
ATOM 2241 C CA . ALA A 1 314 ? -20.399 -0.624 13.597 1.00 35.94 314 ALA A CA 1
ATOM 2242 C C . ALA A 1 314 ? -20.498 -1.775 12.518 1.00 35.94 314 ALA A C 1
ATOM 2244 O O . ALA A 1 314 ? -20.336 -1.504 11.330 1.00 35.94 314 ALA A O 1
ATOM 2245 N N . GLU A 1 315 ? -20.726 -3.047 12.931 1.00 38.38 315 GLU A N 1
ATOM 2246 C CA . GLU A 1 315 ? -20.626 -4.321 12.143 1.00 38.38 315 GLU A CA 1
ATOM 2247 C C . GLU A 1 315 ? -21.967 -4.955 11.653 1.00 38.38 315 GLU A C 1
ATOM 2249 O O . GLU A 1 315 ? -23.021 -4.692 12.228 1.00 38.38 315 GLU A O 1
ATOM 2254 N N . ASP A 1 316 ? -21.932 -5.843 10.631 1.00 52.28 316 ASP A N 1
ATOM 2255 C CA . ASP A 1 316 ? -23.121 -6.342 9.881 1.00 52.28 316 ASP A CA 1
ATOM 2256 C C . ASP A 1 316 ? -22.919 -7.732 9.168 1.00 52.28 316 ASP A C 1
ATOM 2258 O O . ASP A 1 316 ? -21.834 -8.313 9.184 1.00 52.28 316 ASP A O 1
ATOM 2262 N N . THR A 1 317 ? -23.979 -8.238 8.511 1.00 61.81 317 THR A N 1
ATOM 2263 C CA . THR A 1 317 ? -24.274 -9.413 7.627 1.00 61.81 317 THR A CA 1
ATOM 2264 C C . THR A 1 317 ? -23.248 -9.789 6.521 1.00 61.81 317 THR A C 1
ATOM 2266 O O . THR A 1 317 ? -23.560 -10.446 5.525 1.00 61.81 317 THR A O 1
ATOM 2269 N N . ARG A 1 318 ? -21.998 -9.358 6.632 1.00 70.75 318 ARG A N 1
ATOM 2270 C CA . ARG A 1 318 ? -21.187 -8.961 5.471 1.00 70.75 318 ARG A CA 1
ATOM 2271 C C . ARG A 1 318 ? -20.351 -10.067 4.849 1.00 70.75 318 ARG A C 1
ATOM 2273 O O . ARG A 1 318 ? -20.216 -10.122 3.630 1.00 70.75 318 ARG A O 1
ATOM 2280 N N . THR A 1 319 ? -19.837 -10.984 5.661 1.00 78.06 319 THR A N 1
ATOM 2281 C CA . THR A 1 319 ? -18.881 -12.022 5.232 1.00 78.06 319 THR A CA 1
ATOM 2282 C C . THR A 1 319 ? -19.435 -12.938 4.141 1.00 78.06 319 THR A C 1
ATOM 2284 O O . THR A 1 319 ? -18.720 -13.289 3.204 1.00 78.06 319 THR A O 1
ATOM 2287 N N . ALA A 1 320 ? -20.728 -13.267 4.200 1.00 74.62 320 ALA A N 1
ATOM 2288 C CA . ALA A 1 320 ? -21.391 -14.064 3.166 1.00 74.62 320 ALA A CA 1
ATOM 2289 C C . ALA A 1 320 ? -21.512 -13.309 1.829 1.00 74.62 320 ALA A C 1
ATOM 2291 O O . ALA A 1 320 ? -21.306 -13.885 0.761 1.00 74.62 320 ALA A O 1
ATOM 2292 N N . LEU A 1 321 ? -21.812 -12.010 1.890 1.00 77.31 321 LEU A N 1
ATOM 2293 C CA . LEU A 1 321 ? -21.945 -11.141 0.722 1.00 77.31 321 LEU A CA 1
ATOM 2294 C C . LEU A 1 321 ? -20.582 -10.854 0.075 1.00 77.31 321 LEU A C 1
ATOM 2296 O O . LEU A 1 321 ? -20.473 -10.837 -1.150 1.00 77.31 321 LEU A O 1
ATOM 2300 N N . ALA A 1 322 ? -19.528 -10.720 0.881 1.00 79.69 322 ALA A N 1
ATOM 2301 C CA . ALA A 1 322 ? -18.167 -10.586 0.382 1.00 79.69 322 ALA A CA 1
ATOM 2302 C C . ALA A 1 322 ? -17.673 -11.853 -0.324 1.00 79.69 322 ALA A C 1
ATOM 2304 O O . ALA A 1 322 ? -17.100 -11.760 -1.407 1.00 79.69 322 ALA A O 1
ATOM 2305 N N . ALA A 1 323 ? -17.933 -13.040 0.236 1.00 80.31 323 ALA A N 1
ATOM 2306 C CA . ALA A 1 323 ? -17.498 -14.299 -0.372 1.00 80.31 323 ALA A CA 1
ATOM 2307 C C . ALA A 1 323 ? -18.127 -14.515 -1.759 1.00 80.31 323 ALA A C 1
ATOM 2309 O O . ALA A 1 323 ? -17.453 -14.955 -2.687 1.00 80.31 323 ALA A O 1
ATOM 2310 N N . GLN A 1 324 ? -19.392 -14.112 -1.927 1.00 75.94 324 GLN A N 1
ATOM 2311 C CA . GLN A 1 324 ? -20.069 -14.100 -3.227 1.00 75.94 324 GLN A CA 1
ATOM 2312 C C . GLN A 1 324 ? -19.454 -13.096 -4.214 1.00 75.94 324 GLN A C 1
ATOM 2314 O O . GLN A 1 324 ? -19.367 -13.401 -5.399 1.00 75.94 324 GLN A O 1
ATOM 2319 N N . ALA A 1 325 ? -19.014 -11.921 -3.750 1.00 78.94 325 ALA A N 1
ATOM 2320 C CA . ALA A 1 325 ? -18.351 -10.930 -4.599 1.00 78.94 325 ALA A CA 1
ATOM 2321 C C . ALA A 1 325 ? -16.980 -11.416 -5.105 1.00 78.94 325 ALA A C 1
ATOM 2323 O O . ALA A 1 325 ? -16.672 -11.245 -6.283 1.00 78.94 325 ALA A O 1
ATOM 2324 N N . VAL A 1 326 ? -16.180 -12.062 -4.246 1.00 77.12 326 VAL A N 1
ATOM 2325 C CA . VAL A 1 326 ? -14.887 -12.652 -4.643 1.00 77.12 326 VAL A CA 1
ATOM 2326 C C . VAL A 1 326 ? -15.093 -13.803 -5.631 1.00 77.12 326 VAL A C 1
ATOM 2328 O O . VAL A 1 326 ? -14.444 -13.833 -6.674 1.00 77.12 326 VAL A O 1
ATOM 2331 N N . ALA A 1 327 ? -16.026 -14.715 -5.336 1.00 72.56 327 ALA A N 1
ATOM 2332 C CA . ALA A 1 327 ? -16.364 -15.836 -6.211 1.00 72.56 327 ALA A CA 1
ATOM 2333 C C . ALA A 1 327 ? -16.827 -15.370 -7.606 1.00 72.56 327 ALA A C 1
ATOM 2335 O O . ALA A 1 327 ? -16.342 -15.873 -8.617 1.00 72.56 327 ALA A O 1
ATOM 2336 N N . GLU A 1 328 ? -17.691 -14.350 -7.669 1.00 74.75 328 GLU A N 1
ATOM 2337 C CA . GLU A 1 328 ? -18.155 -13.757 -8.929 1.00 74.75 328 GLU A CA 1
ATOM 2338 C C . GLU A 1 328 ? -17.014 -13.148 -9.759 1.00 74.75 328 GLU A C 1
ATOM 2340 O O . GLU A 1 328 ? -16.952 -13.360 -10.971 1.00 74.75 328 GLU A O 1
ATOM 2345 N N . VAL A 1 329 ? -16.121 -12.379 -9.129 1.00 74.56 329 VAL A N 1
ATOM 2346 C CA . VAL A 1 329 ? -15.076 -11.620 -9.838 1.00 74.56 329 VAL A CA 1
ATOM 2347 C C . VAL A 1 329 ? -13.928 -12.508 -10.320 1.00 74.56 329 VAL A C 1
ATOM 2349 O O . VAL A 1 329 ? -13.355 -12.233 -11.375 1.00 74.56 329 VAL A O 1
ATOM 2352 N N . LEU A 1 330 ? -13.621 -13.583 -9.590 1.00 66.88 330 LEU A N 1
ATOM 2353 C CA . LEU A 1 330 ? -12.602 -14.571 -9.965 1.00 66.88 330 LEU A CA 1
ATOM 2354 C C . LEU A 1 330 ? -13.171 -15.764 -10.759 1.00 66.88 330 LEU A C 1
ATOM 2356 O O . LEU A 1 330 ? -12.421 -16.667 -11.114 1.00 66.88 330 LEU A O 1
ATOM 2360 N N . GLN A 1 331 ? -14.476 -15.758 -11.060 1.00 66.25 331 GLN A N 1
ATOM 2361 C CA . GLN A 1 331 ? -15.196 -16.815 -11.790 1.00 66.25 331 GLN A CA 1
ATOM 2362 C C . GLN A 1 331 ? -15.049 -18.215 -11.154 1.00 66.25 331 GLN A C 1
ATOM 2364 O O . GLN A 1 331 ? -14.825 -19.213 -11.836 1.00 66.25 331 GLN A O 1
ATOM 2369 N N . LEU A 1 332 ? -15.187 -18.283 -9.826 1.00 63.56 332 LEU A N 1
ATOM 2370 C CA . LEU A 1 332 ? -15.083 -19.507 -9.024 1.00 63.56 332 LEU A CA 1
ATOM 2371 C C . LEU A 1 332 ? -16.463 -19.921 -8.489 1.00 63.56 332 LEU A C 1
ATOM 2373 O O . LEU A 1 332 ? -17.203 -19.076 -7.992 1.00 63.56 332 LEU A O 1
ATOM 2377 N N . ASP A 1 333 ? -16.787 -21.222 -8.506 1.00 51.66 333 ASP A N 1
ATOM 2378 C CA . ASP A 1 333 ? -18.077 -21.754 -8.009 1.00 51.66 333 ASP A CA 1
ATOM 2379 C C . ASP A 1 333 ? -18.370 -21.361 -6.549 1.00 51.66 333 ASP A C 1
ATOM 2381 O O . ASP A 1 333 ? -19.517 -21.157 -6.148 1.00 51.66 333 ASP A O 1
ATOM 2385 N N . SER A 1 334 ? -17.320 -21.287 -5.728 1.00 64.81 334 SER A N 1
ATOM 2386 C CA . SER A 1 334 ? -17.359 -20.764 -4.364 1.00 64.81 334 SER A CA 1
ATOM 2387 C C . SER A 1 334 ? -15.953 -20.391 -3.897 1.00 64.81 334 SER A C 1
ATOM 2389 O O . SER A 1 334 ? -14.957 -20.902 -4.413 1.00 64.81 334 SER A O 1
ATOM 2391 N N . VAL A 1 335 ? -15.871 -19.506 -2.903 1.00 61.06 335 VAL A N 1
ATOM 2392 C CA . VAL A 1 335 ? -14.614 -19.081 -2.278 1.00 61.06 335 VAL A CA 1
ATOM 2393 C C . VAL A 1 335 ? -14.739 -19.203 -0.765 1.00 61.06 335 VAL A C 1
ATOM 2395 O O . VAL A 1 335 ? -15.726 -18.757 -0.178 1.00 61.06 335 VAL A O 1
ATOM 2398 N N . ASP A 1 336 ? -13.728 -19.806 -0.139 1.00 65.38 336 ASP A N 1
ATOM 2399 C CA . ASP A 1 336 ? -13.572 -19.815 1.315 1.00 65.38 336 ASP A CA 1
ATOM 2400 C C . ASP A 1 336 ? -13.376 -18.368 1.808 1.00 65.38 336 ASP A C 1
ATOM 2402 O O . ASP A 1 336 ? -12.432 -17.711 1.357 1.00 65.38 336 ASP A O 1
ATOM 2406 N N . PRO A 1 337 ? -14.219 -17.843 2.721 1.00 66.25 337 PRO A N 1
ATOM 2407 C CA . PRO A 1 337 ? -14.118 -16.452 3.147 1.00 66.25 337 PRO A CA 1
ATOM 2408 C C . PRO A 1 337 ? -12.790 -16.080 3.819 1.00 66.25 337 PRO A C 1
ATOM 2410 O O . PRO A 1 337 ? -12.464 -14.896 3.885 1.00 66.25 337 PRO A O 1
ATOM 2413 N N . SER A 1 338 ? -12.032 -17.057 4.322 1.00 61.53 338 SER A N 1
ATOM 2414 C CA . SER A 1 338 ? -10.719 -16.855 4.944 1.00 61.53 338 SER A CA 1
ATOM 2415 C C . SER A 1 338 ? -9.554 -16.841 3.948 1.00 61.53 338 SER A C 1
ATOM 2417 O O . SER A 1 338 ? -8.449 -16.450 4.317 1.00 61.53 338 SER A O 1
ATOM 2419 N N . ARG A 1 339 ? -9.775 -17.249 2.692 1.00 48.44 339 ARG A N 1
ATOM 2420 C CA . ARG A 1 339 ? -8.709 -17.426 1.701 1.00 48.44 339 ARG A CA 1
ATOM 2421 C C . ARG A 1 339 ? -8.345 -16.115 1.004 1.00 48.44 339 ARG A C 1
ATOM 2423 O O . ARG A 1 339 ? -9.214 -15.310 0.673 1.00 48.44 339 ARG A O 1
ATOM 2430 N N . ASP A 1 340 ? -7.047 -15.940 0.771 1.00 62.69 340 ASP A N 1
ATOM 2431 C CA . ASP A 1 340 ? -6.482 -14.772 0.100 1.00 62.69 340 ASP A CA 1
ATOM 2432 C C . ASP A 1 340 ? -6.892 -14.699 -1.386 1.00 62.69 340 ASP A C 1
ATOM 2434 O O . ASP A 1 340 ? -6.800 -15.688 -2.120 1.00 62.69 340 ASP A O 1
ATOM 2438 N N . ILE A 1 341 ? -7.360 -13.525 -1.823 1.00 53.16 341 ILE A N 1
ATOM 2439 C CA . ILE A 1 341 ? -7.863 -13.280 -3.182 1.00 53.16 341 ILE A CA 1
ATOM 2440 C C . ILE A 1 341 ? -6.750 -13.204 -4.235 1.00 53.16 341 ILE A C 1
ATOM 2442 O O . ILE A 1 341 ? -6.964 -13.607 -5.377 1.00 53.16 341 ILE A O 1
ATOM 2446 N N . PHE A 1 342 ? -5.558 -12.730 -3.874 1.00 53.47 342 PHE A N 1
ATOM 2447 C CA . PHE A 1 342 ? -4.406 -12.632 -4.771 1.00 53.47 342 PHE A CA 1
ATOM 2448 C C . PHE A 1 342 ? -3.803 -14.025 -4.994 1.00 53.47 342 PHE A C 1
ATOM 2450 O O . PHE A 1 342 ? -3.517 -14.405 -6.128 1.00 53.47 342 PHE A O 1
ATOM 2457 N N . ALA A 1 343 ? -3.766 -14.858 -3.949 1.00 44.69 343 ALA A N 1
ATOM 2458 C CA . ALA A 1 343 ? -3.472 -16.292 -4.040 1.00 44.69 343 ALA A CA 1
ATOM 2459 C C . ALA A 1 343 ? -4.560 -17.113 -4.775 1.00 44.69 343 ALA A C 1
ATOM 2461 O O . ALA A 1 343 ? -4.357 -18.296 -5.064 1.00 44.69 343 ALA A O 1
ATOM 2462 N N . LEU A 1 344 ? -5.714 -16.506 -5.077 1.00 47.38 344 LEU A N 1
ATOM 2463 C CA . LEU A 1 344 ? -6.751 -17.026 -5.977 1.00 47.38 344 LEU A CA 1
ATOM 2464 C C . LEU A 1 344 ? -6.681 -16.423 -7.396 1.00 47.38 344 LEU A C 1
ATOM 2466 O O . LEU A 1 344 ? -7.519 -16.757 -8.230 1.00 47.38 344 LEU A O 1
ATOM 2470 N N . GLY A 1 345 ? -5.685 -15.580 -7.691 1.00 41.69 345 GLY A N 1
ATOM 2471 C CA . GLY A 1 345 ? -5.461 -14.994 -9.016 1.00 41.69 345 GLY A CA 1
ATOM 2472 C C . GLY A 1 345 ? -6.036 -13.590 -9.226 1.00 41.69 345 GLY A C 1
ATOM 2473 O O . GLY A 1 345 ? -6.123 -13.150 -10.370 1.00 41.69 345 GLY A O 1
ATOM 2474 N N . ALA A 1 346 ? -6.428 -12.868 -8.168 1.00 46.66 346 ALA A N 1
ATOM 2475 C CA . ALA A 1 346 ? -6.802 -11.461 -8.298 1.00 46.66 346 ALA A CA 1
ATOM 2476 C C . ALA A 1 346 ? -5.603 -10.602 -8.746 1.00 46.66 346 ALA A C 1
ATOM 2478 O O . ALA A 1 346 ? -4.567 -10.576 -8.085 1.00 46.66 346 ALA A O 1
ATOM 2479 N N . ASP A 1 347 ? -5.773 -9.854 -9.835 1.00 51.94 347 ASP A N 1
ATOM 2480 C CA . ASP A 1 347 ? -4.869 -8.787 -10.265 1.00 51.94 347 ASP A CA 1
ATOM 2481 C C . ASP A 1 347 ? -5.429 -7.397 -9.900 1.00 51.94 347 ASP A C 1
ATOM 2483 O O . ASP A 1 347 ? -6.521 -7.261 -9.337 1.00 51.94 347 ASP A O 1
ATOM 2487 N N . SER A 1 348 ? -4.704 -6.332 -10.251 1.00 45.16 348 SER A N 1
ATOM 2488 C CA . SER A 1 348 ? -5.133 -4.949 -10.000 1.00 45.16 348 SER A CA 1
ATOM 2489 C C . SER A 1 348 ? -6.487 -4.594 -10.640 1.00 45.16 348 SER A C 1
ATOM 2491 O O . SER A 1 348 ? -7.176 -3.706 -10.141 1.00 45.16 348 SER A O 1
ATOM 2493 N N . MET A 1 349 ? -6.914 -5.279 -11.710 1.00 48.41 349 MET A N 1
ATOM 2494 C CA . MET A 1 349 ? -8.230 -5.059 -12.326 1.00 48.41 349 MET A CA 1
ATOM 2495 C C . MET A 1 349 ? -9.343 -5.859 -11.640 1.00 48.41 349 MET A C 1
ATOM 2497 O O . MET A 1 349 ? -10.448 -5.335 -11.468 1.00 48.41 349 MET A O 1
ATOM 2501 N N . ALA A 1 350 ? -9.061 -7.090 -11.208 1.00 55.75 350 ALA A N 1
ATOM 2502 C CA . ALA A 1 350 ? -9.944 -7.896 -10.376 1.00 55.75 350 ALA A CA 1
ATOM 2503 C C . ALA A 1 350 ? -10.203 -7.204 -9.031 1.00 55.75 350 ALA A C 1
ATOM 2505 O O . ALA A 1 350 ? -11.343 -7.170 -8.585 1.00 55.75 350 ALA A O 1
ATOM 2506 N N . VAL A 1 351 ? -9.201 -6.552 -8.433 1.00 59.59 351 VAL A N 1
ATOM 2507 C CA . VAL A 1 351 ? -9.384 -5.712 -7.238 1.00 59.59 351 VAL A CA 1
ATOM 2508 C C . VAL A 1 351 ? -10.393 -4.580 -7.479 1.00 59.59 351 VAL A C 1
ATOM 2510 O O . VAL A 1 351 ? -11.295 -4.389 -6.664 1.00 59.59 351 VAL A O 1
ATOM 2513 N N . ILE A 1 352 ? -10.307 -3.849 -8.598 1.00 53.00 352 ILE A N 1
ATOM 2514 C CA . ILE A 1 352 ? -11.263 -2.764 -8.907 1.00 53.00 352 ILE A CA 1
ATOM 2515 C C . ILE A 1 352 ? -12.674 -3.331 -9.145 1.00 53.00 352 ILE A C 1
ATOM 2517 O O . ILE A 1 352 ? -13.651 -2.797 -8.616 1.00 53.00 352 ILE A O 1
ATOM 2521 N N . ALA A 1 353 ? -12.789 -4.448 -9.873 1.00 55.75 353 ALA A N 1
ATOM 2522 C CA . ALA A 1 353 ? -14.067 -5.131 -10.082 1.00 55.75 353 ALA A CA 1
ATOM 2523 C C . ALA A 1 353 ? -14.668 -5.643 -8.757 1.00 55.75 353 ALA A C 1
ATOM 2525 O O . ALA A 1 353 ? -15.880 -5.562 -8.545 1.00 55.75 353 ALA A O 1
ATOM 2526 N N . LEU A 1 354 ? -13.820 -6.104 -7.833 1.00 73.50 354 LEU A N 1
ATOM 2527 C CA . LEU A 1 354 ? -14.202 -6.573 -6.507 1.00 73.50 354 LEU A CA 1
ATOM 2528 C C . LEU A 1 354 ? -14.723 -5.441 -5.616 1.00 73.50 354 LEU A C 1
ATOM 2530 O O . LEU A 1 354 ? -15.737 -5.643 -4.955 1.00 73.50 354 LEU A O 1
ATOM 2534 N N . ILE A 1 355 ? -14.135 -4.239 -5.653 1.00 65.94 355 ILE A N 1
ATOM 2535 C CA . ILE A 1 355 ? -14.703 -3.055 -4.973 1.00 65.94 355 ILE A CA 1
ATOM 2536 C C . ILE A 1 355 ? -16.151 -2.817 -5.434 1.00 65.94 355 ILE A C 1
ATOM 2538 O O . ILE A 1 355 ? -17.041 -2.637 -4.600 1.00 65.94 355 ILE A O 1
ATOM 2542 N N . GLY A 1 356 ? -16.412 -2.889 -6.744 1.00 54.56 356 GLY A N 1
ATOM 2543 C CA . GLY A 1 356 ? -17.764 -2.784 -7.301 1.00 54.56 356 GLY A CA 1
ATOM 2544 C C . GLY A 1 356 ? -18.694 -3.913 -6.835 1.00 54.56 356 GLY A C 1
ATOM 2545 O O . GLY A 1 356 ? -19.790 -3.649 -6.337 1.00 54.56 356 GLY A O 1
ATOM 2546 N N . ALA A 1 357 ? -18.252 -5.170 -6.937 1.00 64.88 357 ALA A N 1
ATOM 2547 C CA . ALA A 1 357 ? -19.035 -6.355 -6.572 1.00 64.88 357 ALA A CA 1
ATOM 2548 C C . ALA A 1 357 ? -19.341 -6.455 -5.062 1.00 64.88 357 ALA A C 1
ATOM 2550 O O . ALA A 1 357 ? -20.391 -6.983 -4.681 1.00 64.88 357 ALA A O 1
ATOM 2551 N N . LEU A 1 358 ? -18.458 -5.923 -4.211 1.00 72.25 358 LEU A N 1
ATOM 2552 C CA . LEU A 1 358 ? -18.653 -5.753 -2.770 1.00 72.25 358 LEU A CA 1
ATOM 2553 C C . LEU A 1 358 ? -19.671 -4.644 -2.480 1.00 72.25 358 LEU A C 1
ATOM 2555 O O . LEU A 1 358 ? -20.650 -4.867 -1.762 1.00 72.25 358 LEU A O 1
ATOM 2559 N N . ARG A 1 359 ? -19.502 -3.461 -3.085 1.00 61.06 359 ARG A N 1
ATOM 2560 C CA . ARG A 1 359 ? -20.378 -2.307 -2.828 1.00 61.06 359 ARG A CA 1
ATOM 2561 C C . ARG A 1 359 ? -21.799 -2.522 -3.346 1.00 61.06 359 ARG A C 1
ATOM 2563 O O . ARG A 1 359 ? -22.749 -2.108 -2.685 1.00 61.06 359 ARG A O 1
ATOM 2570 N N . ALA A 1 360 ? -21.950 -3.261 -4.448 1.00 56.41 360 ALA A N 1
ATOM 2571 C CA . ALA A 1 360 ? -23.226 -3.772 -4.957 1.00 56.41 360 ALA A CA 1
ATOM 2572 C C . ALA A 1 360 ? -24.016 -4.594 -3.920 1.00 56.41 360 ALA A C 1
ATOM 2574 O O . ALA A 1 360 ? -25.239 -4.683 -4.000 1.00 56.41 360 ALA A O 1
ATOM 2575 N N . ARG A 1 361 ? -23.317 -5.170 -2.934 1.00 71.25 361 ARG A N 1
ATOM 2576 C CA . ARG A 1 361 ? -23.865 -5.964 -1.830 1.00 71.25 361 ARG A CA 1
ATOM 2577 C C . ARG A 1 361 ? -23.778 -5.225 -0.479 1.00 71.25 361 ARG A C 1
ATOM 2579 O O . ARG A 1 361 ? -23.779 -5.853 0.571 1.00 71.25 361 ARG A O 1
ATOM 2586 N N . GLY A 1 362 ? -23.695 -3.889 -0.496 1.00 60.97 362 GLY A N 1
ATOM 2587 C CA . GLY A 1 362 ? -23.696 -3.036 0.702 1.00 60.97 362 GLY A CA 1
ATOM 2588 C C . GLY A 1 362 ? -22.344 -2.889 1.414 1.00 60.97 362 GLY A C 1
ATOM 2589 O O . GLY A 1 362 ? -22.295 -2.347 2.521 1.00 60.97 362 GLY A O 1
ATOM 2590 N N . LEU A 1 363 ? -21.245 -3.363 0.817 1.00 70.62 363 LEU A N 1
ATOM 2591 C CA . LEU A 1 363 ? -19.925 -3.417 1.455 1.00 70.62 363 LEU A CA 1
ATOM 2592 C C . LEU A 1 363 ? -18.991 -2.345 0.876 1.00 70.62 363 LEU A C 1
ATOM 2594 O O . LEU A 1 363 ? -18.464 -2.498 -0.225 1.00 70.62 363 LEU A O 1
ATOM 2598 N N . VAL A 1 364 ? -18.794 -1.234 1.591 1.00 68.44 364 VAL A N 1
ATOM 2599 C CA . VAL A 1 364 ? -17.938 -0.132 1.122 1.00 68.44 364 VAL A CA 1
ATOM 2600 C C . VAL A 1 364 ? -16.494 -0.344 1.585 1.00 68.44 364 VAL A C 1
ATOM 2602 O O . VAL A 1 364 ? -16.172 -0.041 2.730 1.00 68.44 364 VAL A O 1
ATOM 2605 N N . VAL A 1 365 ? -15.625 -0.810 0.686 1.00 60.94 365 VAL A N 1
ATOM 2606 C CA . VAL A 1 365 ? -14.163 -0.883 0.885 1.00 60.94 365 VAL A CA 1
ATOM 2607 C C . VAL A 1 365 ? -13.421 0.004 -0.120 1.00 60.94 365 VAL A C 1
ATOM 2609 O O . VAL A 1 365 ? -13.869 0.173 -1.255 1.00 60.94 365 VAL A O 1
ATOM 2612 N N . SER A 1 366 ? -12.281 0.569 0.280 1.00 53.25 366 SER A N 1
ATOM 2613 C CA . SER A 1 366 ? -11.311 1.211 -0.621 1.00 53.25 366 SER A CA 1
ATOM 2614 C C . SER A 1 366 ? -10.245 0.230 -1.126 1.00 53.25 366 SER A C 1
ATOM 2616 O O . SER A 1 366 ? -10.085 -0.864 -0.583 1.00 53.25 366 SER A O 1
ATOM 2618 N N . LEU A 1 367 ? -9.442 0.656 -2.110 1.00 47.22 367 LEU A N 1
ATOM 2619 C CA . LEU A 1 367 ? -8.271 -0.089 -2.593 1.00 47.22 367 LEU A CA 1
ATOM 2620 C C . LEU A 1 367 ? -7.355 -0.518 -1.444 1.00 47.22 367 LEU A C 1
ATOM 2622 O O . LEU A 1 367 ? -6.986 -1.683 -1.323 1.00 47.22 367 LEU A O 1
ATOM 2626 N N . GLY A 1 368 ? -7.047 0.430 -0.557 1.00 45.75 368 GLY A N 1
ATOM 2627 C CA . GLY A 1 368 ? -6.212 0.179 0.606 1.00 45.75 368 GLY A CA 1
ATOM 2628 C C . GLY A 1 368 ? -6.867 -0.774 1.601 1.00 45.75 368 GLY A C 1
ATOM 2629 O O . GLY A 1 368 ? -6.147 -1.500 2.274 1.00 45.75 368 GLY A O 1
ATOM 2630 N N . GLU A 1 369 ? -8.199 -0.788 1.753 1.00 52.56 369 GLU A N 1
ATOM 2631 C CA . GLU A 1 369 ? -8.866 -1.832 2.552 1.00 52.56 369 GLU A CA 1
ATOM 2632 C C . GLU A 1 369 ? -8.720 -3.218 1.907 1.00 52.56 369 GLU A C 1
ATOM 2634 O O . GLU A 1 369 ? -8.462 -4.158 2.651 1.00 52.56 369 GLU A O 1
ATOM 2639 N N . ILE A 1 370 ? -8.801 -3.355 0.575 1.00 53.78 370 ILE A N 1
ATOM 2640 C CA . ILE A 1 370 ? -8.627 -4.658 -0.097 1.00 53.78 370 ILE A CA 1
ATOM 2641 C C . ILE A 1 370 ? -7.210 -5.210 0.104 1.00 53.78 370 ILE A C 1
ATOM 2643 O O . ILE A 1 370 ? -7.062 -6.348 0.538 1.00 53.78 370 ILE A O 1
ATOM 2647 N N . TYR A 1 371 ? -6.167 -4.407 -0.128 1.00 46.78 371 TYR A N 1
ATOM 2648 C CA . TYR A 1 371 ? -4.783 -4.861 0.080 1.00 46.78 371 TYR A CA 1
ATOM 2649 C C . TYR A 1 371 ? -4.417 -5.071 1.563 1.00 46.78 371 TYR A C 1
ATOM 2651 O O . TYR A 1 371 ? -3.551 -5.888 1.857 1.00 46.78 371 TYR A O 1
ATOM 2659 N N . ARG A 1 372 ? -5.073 -4.382 2.513 1.00 46.53 372 ARG A N 1
ATOM 2660 C CA . ARG A 1 372 ? -4.899 -4.639 3.962 1.00 46.53 372 ARG A CA 1
ATOM 2661 C C . ARG A 1 372 ? -5.689 -5.850 4.466 1.00 46.53 372 ARG A C 1
ATOM 2663 O O . ARG A 1 372 ? -5.335 -6.403 5.500 1.00 46.53 372 ARG A O 1
ATOM 2670 N N . ASN A 1 373 ? -6.761 -6.235 3.777 1.00 58.44 373 ASN A N 1
ATOM 2671 C CA . ASN A 1 373 ? -7.689 -7.278 4.209 1.00 58.44 373 ASN A CA 1
ATOM 2672 C C . ASN A 1 373 ? -8.028 -8.205 3.025 1.00 58.44 373 ASN A C 1
ATOM 2674 O O . ASN A 1 373 ? -9.175 -8.224 2.580 1.00 58.44 373 ASN A O 1
ATOM 2678 N N . PRO A 1 374 ? -7.058 -8.964 2.487 1.00 64.75 374 PRO A N 1
ATOM 2679 C CA . PRO A 1 374 ? -7.164 -9.628 1.183 1.00 64.75 374 PRO A CA 1
ATOM 2680 C C . PRO A 1 374 ? -8.030 -10.902 1.183 1.00 64.75 374 PRO A C 1
ATOM 2682 O O . PRO A 1 374 ? -7.833 -11.782 0.356 1.00 64.75 374 PRO A O 1
ATOM 2685 N N . THR A 1 375 ? -8.994 -11.033 2.094 1.00 74.62 375 THR A N 1
ATOM 2686 C CA . THR A 1 375 ? -9.869 -12.209 2.252 1.00 74.62 375 THR A CA 1
ATOM 2687 C C . THR A 1 375 ? -11.320 -11.752 2.329 1.00 74.62 375 THR A C 1
ATOM 2689 O O . THR A 1 375 ? -11.589 -10.632 2.755 1.00 74.62 375 THR A O 1
ATOM 2692 N N . ALA A 1 376 ? -12.297 -12.577 1.950 1.00 76.44 376 ALA A N 1
ATOM 2693 C CA . ALA A 1 376 ? -13.691 -12.120 1.945 1.00 76.44 376 ALA A CA 1
ATOM 2694 C C . ALA A 1 376 ? -14.222 -11.759 3.350 1.00 76.44 376 ALA A C 1
ATOM 2696 O O . ALA A 1 376 ? -15.009 -10.826 3.495 1.00 76.44 376 ALA A O 1
ATOM 2697 N N . ALA A 1 377 ? -13.754 -12.442 4.396 1.00 70.25 377 ALA A N 1
ATOM 2698 C CA . ALA A 1 377 ? -14.028 -12.084 5.785 1.00 70.25 377 ALA A CA 1
ATOM 2699 C C . ALA A 1 377 ? -13.361 -10.757 6.181 1.00 70.25 377 ALA A C 1
ATOM 2701 O O . ALA A 1 377 ? -14.007 -9.916 6.805 1.00 70.25 377 ALA A O 1
ATOM 2702 N N . GLY A 1 378 ? -12.114 -10.528 5.760 1.00 60.47 378 GLY A N 1
ATOM 2703 C CA . GLY A 1 378 ? -11.421 -9.259 5.974 1.00 60.47 378 GLY A CA 1
ATOM 2704 C C . GLY A 1 378 ? -12.102 -8.089 5.254 1.00 60.47 378 GLY A C 1
ATOM 2705 O O . GLY A 1 378 ? -12.362 -7.056 5.863 1.00 60.47 378 GLY A O 1
ATOM 2706 N N . LEU A 1 379 ? -12.477 -8.271 3.986 1.00 74.19 379 LEU A N 1
ATOM 2707 C CA . LEU A 1 379 ? -13.235 -7.308 3.179 1.00 74.19 379 LEU A CA 1
ATOM 2708 C C . LEU A 1 379 ? -14.583 -6.953 3.817 1.00 74.19 379 LEU A C 1
ATOM 2710 O O . LEU A 1 379 ? -15.011 -5.805 3.766 1.00 74.19 379 LEU A O 1
ATOM 2714 N N . ALA A 1 380 ? -15.247 -7.931 4.431 1.00 75.44 380 ALA A N 1
ATOM 2715 C CA . ALA A 1 380 ? -16.507 -7.741 5.135 1.00 75.44 380 ALA A CA 1
ATOM 2716 C C . ALA A 1 380 ? -16.366 -6.997 6.471 1.00 75.44 380 ALA A C 1
ATOM 2718 O O . ALA A 1 380 ? -17.217 -6.162 6.776 1.00 75.44 380 ALA A O 1
ATOM 2719 N N . ALA A 1 381 ? -15.312 -7.277 7.242 1.00 63.75 381 ALA A N 1
ATOM 2720 C CA . ALA A 1 381 ? -15.021 -6.593 8.503 1.00 63.75 381 ALA A CA 1
ATOM 2721 C C . ALA A 1 381 ? -14.518 -5.155 8.278 1.00 63.75 381 ALA A C 1
ATOM 2723 O O . ALA A 1 381 ? -14.929 -4.232 8.973 1.00 63.75 381 ALA A O 1
ATOM 2724 N N . ALA A 1 382 ? -13.674 -4.952 7.262 1.00 59.91 382 ALA A N 1
ATOM 2725 C CA . ALA A 1 382 ? -13.125 -3.648 6.898 1.00 59.91 382 ALA A CA 1
ATOM 2726 C C . ALA A 1 382 ? -14.101 -2.762 6.101 1.00 59.91 382 ALA A C 1
ATOM 2728 O O . ALA A 1 382 ? -13.845 -1.569 5.927 1.00 59.91 382 ALA A O 1
ATOM 2729 N N . ALA A 1 383 ? -15.213 -3.313 5.605 1.00 66.62 383 ALA A N 1
ATOM 2730 C CA . ALA A 1 383 ? -16.234 -2.529 4.927 1.00 66.62 383 ALA A CA 1
ATOM 2731 C C . ALA A 1 383 ? -16.874 -1.517 5.887 1.00 66.62 383 ALA A C 1
ATOM 2733 O O . ALA A 1 383 ? -17.433 -1.891 6.915 1.00 66.62 383 ALA A O 1
ATOM 2734 N N . ALA A 1 384 ? -16.932 -0.239 5.518 1.00 58.16 384 ALA A N 1
ATOM 2735 C CA . ALA A 1 384 ? -17.818 0.704 6.198 1.00 58.16 384 ALA A CA 1
ATOM 2736 C C . ALA A 1 384 ? -19.283 0.360 5.874 1.00 58.16 384 ALA A C 1
ATOM 2738 O O . ALA A 1 384 ? -19.584 -0.050 4.745 1.00 58.16 384 ALA A O 1
ATOM 2739 N N . GLU A 1 385 ? -20.208 0.488 6.836 1.00 45.50 385 GLU A N 1
ATOM 2740 C CA . GLU A 1 385 ? -21.647 0.426 6.531 1.00 45.50 385 GLU A CA 1
ATOM 2741 C C . GLU A 1 385 ? -21.975 1.431 5.429 1.00 45.50 385 GLU A C 1
ATOM 2743 O O . GLU A 1 385 ? -21.509 2.574 5.453 1.00 45.50 385 GLU A O 1
ATOM 2748 N N . ALA A 1 386 ? -22.766 0.998 4.445 1.00 44.94 386 ALA A N 1
ATOM 2749 C CA . ALA A 1 386 ? -23.244 1.866 3.384 1.00 44.94 386 ALA A CA 1
ATOM 2750 C C . ALA A 1 386 ? -24.271 2.853 3.961 1.00 44.94 386 ALA A C 1
ATOM 2752 O O . ALA A 1 386 ? -25.481 2.668 3.822 1.00 44.94 386 ALA A O 1
ATOM 2753 N N . ALA A 1 387 ? -23.773 3.909 4.617 1.00 38.75 387 ALA A N 1
ATOM 2754 C CA . ALA A 1 387 ? -24.556 5.077 4.991 1.00 38.75 387 ALA A CA 1
ATOM 2755 C C . ALA A 1 387 ? -25.394 5.485 3.769 1.00 38.75 387 ALA A C 1
ATOM 2757 O O . ALA A 1 387 ? -24.813 5.619 2.689 1.00 38.75 387 ALA A O 1
ATOM 2758 N N . PRO A 1 388 ? -26.730 5.614 3.907 1.00 35.03 388 PRO A N 1
ATOM 2759 C CA . PRO A 1 388 ? -27.670 5.522 2.794 1.00 35.03 388 PRO A CA 1
ATOM 2760 C C . PRO A 1 388 ? -27.275 6.497 1.693 1.00 35.03 388 PRO A C 1
ATOM 2762 O O . PRO A 1 388 ? -27.400 7.715 1.856 1.00 35.03 388 PRO A O 1
ATOM 2765 N N . THR A 1 389 ? -26.718 5.939 0.617 1.00 37.75 389 THR A N 1
ATOM 2766 C CA . THR A 1 389 ? -25.891 6.701 -0.309 1.00 37.75 389 THR A CA 1
ATOM 2767 C C . THR A 1 389 ? -26.733 7.798 -0.925 1.00 37.75 389 THR A C 1
ATOM 2769 O O . THR A 1 389 ? -27.689 7.512 -1.644 1.00 37.75 389 THR A O 1
ATOM 2772 N N . ARG A 1 390 ? -26.338 9.061 -0.735 1.00 40.91 390 ARG A N 1
ATOM 2773 C CA . ARG A 1 390 ? -26.839 10.162 -1.564 1.00 40.91 390 ARG A CA 1
ATOM 2774 C C . ARG A 1 390 ? -26.172 10.155 -2.944 1.00 40.91 390 ARG A C 1
ATOM 2776 O O . ARG A 1 390 ? -25.771 11.189 -3.467 1.00 40.91 390 ARG A O 1
ATOM 2783 N N . SER A 1 391 ? -26.258 9.000 -3.604 1.00 43.94 391 SER A N 1
ATOM 2784 C CA . SER A 1 391 ? -26.870 8.979 -4.926 1.00 43.94 391 SER A CA 1
ATOM 2785 C C . SER A 1 391 ? -28.225 9.670 -4.775 1.00 43.94 391 SER A C 1
ATOM 2787 O O . SER A 1 391 ? -29.244 9.051 -4.480 1.00 43.94 391 SER A O 1
ATOM 2789 N N . ALA A 1 392 ? -28.227 10.998 -4.910 1.00 41.81 392 ALA A N 1
ATOM 2790 C CA . ALA A 1 392 ? -29.436 11.683 -5.311 1.00 41.81 392 ALA A CA 1
ATOM 2791 C C . ALA A 1 392 ? -29.910 10.966 -6.576 1.00 41.81 392 ALA A C 1
ATOM 2793 O O . ALA A 1 392 ? -29.098 10.758 -7.481 1.00 41.81 392 ALA A O 1
ATOM 2794 N N . GLU A 1 393 ? -31.183 10.574 -6.626 1.00 50.81 393 GLU A N 1
ATOM 2795 C CA . GLU A 1 393 ? -31.798 9.927 -7.789 1.00 50.81 393 GLU A CA 1
ATOM 2796 C C . GLU A 1 393 ? -31.974 10.949 -8.928 1.00 50.81 393 GLU A C 1
ATOM 2798 O O . GLU A 1 393 ? -33.071 11.249 -9.397 1.00 50.81 393 GLU A O 1
ATOM 2803 N N . LEU A 1 394 ? -30.849 11.509 -9.379 1.00 56.47 394 LEU A N 1
ATOM 2804 C CA . LEU A 1 394 ? -30.689 11.998 -10.730 1.00 56.47 394 LEU A CA 1
ATOM 2805 C C . LEU A 1 394 ? -31.062 10.820 -11.623 1.00 56.47 394 LEU A C 1
ATOM 2807 O O . LEU A 1 394 ? -30.394 9.787 -11.594 1.00 56.47 394 LEU A O 1
ATOM 2811 N N . ALA A 1 395 ? -32.137 10.969 -12.396 1.00 62.69 395 ALA A N 1
ATOM 2812 C CA . ALA A 1 395 ? -32.484 9.985 -13.410 1.00 62.69 395 ALA A CA 1
ATOM 2813 C C . ALA A 1 395 ? -31.243 9.671 -14.263 1.00 62.69 395 ALA A C 1
ATOM 2815 O O . ALA A 1 395 ? -30.403 10.550 -14.476 1.00 62.69 395 ALA A O 1
ATOM 2816 N N . ALA A 1 396 ? -31.134 8.451 -14.791 1.00 66.81 396 ALA A N 1
ATOM 2817 C CA . ALA A 1 396 ? -30.054 8.115 -15.723 1.00 66.81 396 ALA A CA 1
ATOM 2818 C C . ALA A 1 396 ? -29.963 9.133 -16.883 1.00 66.81 396 ALA A C 1
ATOM 2820 O O . ALA A 1 396 ? -28.870 9.441 -17.352 1.00 66.81 396 ALA A O 1
ATOM 2821 N N . ASP A 1 397 ? -31.111 9.708 -17.254 1.00 80.69 397 ASP A N 1
ATOM 2822 C CA . ASP A 1 397 ? -31.333 10.543 -18.428 1.00 80.69 397 ASP A CA 1
ATOM 2823 C C . ASP A 1 397 ? -31.345 12.054 -18.098 1.00 80.69 397 ASP A C 1
ATOM 2825 O O . ASP A 1 397 ? -31.733 12.481 -17.004 1.00 80.69 397 ASP A O 1
ATOM 2829 N N . GLY A 1 398 ? -30.965 12.883 -19.073 1.00 86.25 398 GLY A N 1
ATOM 2830 C CA . GLY A 1 398 ? -30.886 14.345 -18.977 1.00 86.25 398 GLY A CA 1
ATOM 2831 C C . GLY A 1 398 ? -29.456 14.883 -18.842 1.00 86.25 398 GLY A C 1
ATOM 2832 O O . GLY A 1 398 ? -28.477 14.146 -18.962 1.00 86.25 398 GLY A O 1
ATOM 2833 N N . THR A 1 399 ? -29.331 16.195 -18.611 1.00 89.56 399 THR A N 1
ATOM 2834 C CA . THR A 1 399 ? -28.058 16.941 -18.648 1.00 89.56 399 THR A CA 1
ATOM 2835 C C . THR A 1 399 ? -26.966 16.319 -17.776 1.00 89.56 399 THR A C 1
ATOM 2837 O O . THR A 1 399 ? -27.165 16.096 -16.577 1.00 89.56 399 THR A O 1
ATOM 2840 N N . LEU A 1 400 ? -25.806 16.069 -18.371 1.00 89.88 400 LEU A N 1
ATOM 2841 C CA . LEU A 1 400 ? -24.577 15.647 -17.712 1.00 89.88 400 LEU A CA 1
ATOM 2842 C C . LEU A 1 400 ? -23.704 16.894 -17.488 1.00 89.88 400 LEU A C 1
ATOM 2844 O O . LEU A 1 400 ? -23.538 17.702 -18.400 1.00 89.88 400 LEU A O 1
ATOM 2848 N N . ALA A 1 401 ? -23.186 17.073 -16.271 1.00 88.75 401 ALA A N 1
ATOM 2849 C CA . ALA A 1 401 ? -22.188 18.107 -15.995 1.00 88.75 401 ALA A CA 1
ATOM 2850 C C . ALA A 1 401 ? -20.843 17.732 -16.639 1.00 88.75 401 ALA A C 1
ATOM 2852 O O . ALA A 1 401 ? -20.592 16.561 -16.916 1.00 88.75 401 ALA A O 1
ATOM 2853 N N . ASP A 1 402 ? -19.964 18.703 -16.860 1.00 88.38 402 ASP A N 1
ATOM 2854 C CA . ASP A 1 402 ? -18.693 18.413 -17.518 1.00 88.38 402 ASP A CA 1
ATOM 2855 C C . ASP A 1 402 ? -17.750 17.598 -16.627 1.00 88.38 402 ASP A C 1
ATOM 2857 O O . ASP A 1 402 ? -17.580 17.863 -15.436 1.00 88.38 402 ASP A O 1
ATOM 2861 N N . THR A 1 403 ? -17.128 16.594 -17.239 1.00 90.50 403 THR A N 1
ATOM 2862 C CA . THR A 1 403 ? -16.087 15.755 -16.641 1.00 90.50 403 THR A CA 1
ATOM 2863 C C . THR A 1 403 ? -14.718 16.243 -17.129 1.00 90.50 403 THR A C 1
ATOM 2865 O O . THR A 1 403 ? -14.658 16.887 -18.182 1.00 90.50 403 THR A O 1
ATOM 2868 N N . PRO A 1 404 ? -13.604 15.943 -16.432 1.00 90.38 404 PRO A N 1
ATOM 2869 C CA . PRO A 1 404 ? -12.277 16.377 -16.874 1.00 90.38 404 PRO A CA 1
ATOM 2870 C C . PRO A 1 404 ? -11.962 15.960 -18.319 1.00 90.38 404 PRO A C 1
ATOM 2872 O O . PRO A 1 404 ? -11.564 16.800 -19.121 1.00 90.38 404 PRO A O 1
ATOM 2875 N N . ALA A 1 405 ? -12.254 14.705 -18.680 1.00 91.06 405 ALA A N 1
ATOM 2876 C CA . ALA A 1 405 ? -12.028 14.168 -20.021 1.00 91.06 405 ALA A CA 1
ATOM 2877 C C . ALA A 1 405 ? -12.933 14.805 -21.100 1.00 91.06 405 ALA A C 1
ATOM 2879 O O . ALA A 1 405 ? -12.455 15.161 -22.177 1.00 91.06 405 ALA A O 1
ATOM 2880 N N . LEU A 1 406 ? -14.224 15.040 -20.817 1.00 92.00 406 LEU A N 1
ATOM 2881 C CA . LEU A 1 406 ? -15.122 15.726 -21.763 1.00 92.00 406 LEU A CA 1
ATOM 2882 C C . LEU A 1 406 ? -14.719 17.195 -21.977 1.00 92.00 406 LEU A C 1
ATOM 2884 O O . LEU A 1 406 ? -14.782 17.699 -23.101 1.00 92.00 406 LEU A O 1
ATOM 2888 N N . ALA A 1 407 ? -14.273 17.876 -20.920 1.00 91.81 407 ALA A N 1
ATOM 2889 C CA . ALA A 1 407 ? -13.774 19.244 -20.999 1.00 91.81 407 ALA A CA 1
ATOM 2890 C C . ALA A 1 407 ? -12.434 19.329 -21.757 1.00 91.81 407 ALA A C 1
ATOM 2892 O O . ALA A 1 407 ? -12.262 20.223 -22.590 1.00 91.81 407 ALA A O 1
ATOM 2893 N N . TRP A 1 408 ? -11.522 18.372 -21.543 1.00 91.06 408 TRP A N 1
ATOM 2894 C CA . TRP A 1 408 ? -10.295 18.202 -22.332 1.00 91.06 408 TRP A CA 1
ATOM 2895 C C . TRP A 1 408 ? -10.613 17.987 -23.821 1.00 91.06 408 TRP A C 1
ATOM 2897 O O . TRP A 1 408 ? -10.068 18.698 -24.666 1.00 91.06 408 TRP A O 1
ATOM 2907 N N . TYR A 1 409 ? -11.561 17.094 -24.141 1.00 91.62 409 TYR A N 1
ATOM 2908 C CA . TYR A 1 409 ? -11.950 16.748 -25.515 1.00 91.62 409 TYR A CA 1
ATOM 2909 C C . TYR A 1 409 ? -12.548 17.923 -26.281 1.00 91.62 409 TYR A C 1
ATOM 2911 O O . TYR A 1 409 ? -12.080 18.237 -27.374 1.00 91.62 409 TYR A O 1
ATOM 2919 N N . ARG A 1 410 ? -13.527 18.635 -25.707 1.00 88.44 410 ARG A N 1
ATOM 2920 C CA . ARG A 1 410 ? -14.047 19.852 -26.354 1.00 88.44 410 ARG A CA 1
ATOM 2921 C C . ARG A 1 410 ? -12.949 20.897 -26.517 1.00 88.44 410 ARG A C 1
ATOM 2923 O O . ARG A 1 410 ? -12.830 21.470 -27.590 1.00 88.44 410 ARG A O 1
ATOM 2930 N N . GLY A 1 411 ? -12.083 21.060 -25.513 1.00 87.88 411 GLY A N 1
ATOM 2931 C CA . GLY A 1 411 ? -10.908 21.919 -25.622 1.00 87.88 411 GLY A CA 1
ATOM 2932 C C . GLY A 1 411 ? -9.967 21.518 -26.766 1.00 87.88 411 GLY A C 1
ATOM 2933 O O . GLY A 1 411 ? -9.397 22.397 -27.408 1.00 87.88 411 GLY A O 1
ATOM 2934 N N . LEU A 1 412 ? -9.802 20.223 -27.054 1.00 87.31 412 LEU A N 1
ATOM 2935 C CA . LEU A 1 412 ? -9.053 19.742 -28.217 1.00 87.31 412 LEU A CA 1
ATOM 2936 C C . LEU A 1 412 ? -9.761 20.123 -29.525 1.00 87.31 412 LEU A C 1
ATOM 2938 O O . LEU A 1 412 ? -9.106 20.671 -30.414 1.00 87.31 412 LEU A O 1
ATOM 2942 N N . LEU A 1 413 ? -11.075 19.898 -29.641 1.00 87.31 413 LEU A N 1
ATOM 2943 C CA . LEU A 1 413 ? -11.850 20.290 -30.827 1.00 87.31 413 LEU A CA 1
ATOM 2944 C C . LEU A 1 413 ? -11.796 21.810 -31.060 1.00 87.31 413 LEU A C 1
ATOM 2946 O O . LEU A 1 413 ? -11.450 22.246 -32.155 1.00 87.31 413 LEU A O 1
ATOM 2950 N N . ASP A 1 414 ? -12.033 22.617 -30.024 1.00 86.38 414 ASP A N 1
ATOM 2951 C CA . ASP A 1 414 ? -12.028 24.084 -30.087 1.00 86.38 414 ASP A CA 1
ATOM 2952 C C . ASP A 1 414 ? -10.651 24.650 -30.486 1.00 86.38 414 ASP A C 1
ATOM 2954 O O . ASP A 1 414 ? -10.572 25.607 -31.259 1.00 86.38 414 ASP A O 1
ATOM 2958 N N . ARG A 1 415 ? -9.549 24.050 -30.003 1.00 84.00 415 ARG A N 1
ATOM 2959 C CA . ARG A 1 415 ? -8.175 24.456 -30.369 1.00 84.00 415 ARG A CA 1
ATOM 2960 C C . ARG A 1 415 ? -7.769 24.047 -31.788 1.00 84.00 415 ARG A C 1
ATOM 2962 O O . ARG A 1 415 ? -6.867 24.668 -32.348 1.00 84.00 415 ARG A O 1
ATOM 2969 N N . THR A 1 416 ? -8.370 22.998 -32.352 1.00 83.75 416 THR A N 1
ATOM 2970 C CA . THR A 1 416 ? -7.907 22.370 -33.609 1.00 83.75 416 THR A CA 1
ATOM 2971 C C . THR A 1 416 ? -8.860 22.551 -34.788 1.00 83.75 416 THR A C 1
ATOM 2973 O O . THR A 1 416 ? -8.436 22.422 -35.935 1.00 83.75 416 THR A O 1
ATOM 2976 N N . GLY A 1 417 ? -10.132 22.863 -34.533 1.00 84.12 417 GLY A N 1
ATOM 2977 C CA . GLY A 1 417 ? -11.190 22.902 -35.543 1.00 84.12 417 GLY A CA 1
ATOM 2978 C C . GLY A 1 417 ? -11.667 21.521 -36.010 1.00 84.12 417 GLY A C 1
ATOM 2979 O O . GLY A 1 417 ? -12.369 21.446 -37.019 1.00 84.12 417 GLY A O 1
ATOM 2980 N N . ALA A 1 418 ? -11.286 20.440 -35.319 1.00 84.62 418 ALA A N 1
ATOM 2981 C CA . ALA A 1 418 ? -11.747 19.086 -35.622 1.00 84.62 418 ALA A CA 1
ATOM 2982 C C . ALA A 1 418 ? -13.247 18.910 -35.309 1.00 84.62 418 ALA A C 1
ATOM 2984 O O . ALA A 1 418 ? -13.783 19.529 -34.390 1.00 84.62 418 ALA A O 1
ATOM 2985 N N . ASP A 1 419 ? -13.931 18.040 -36.056 1.00 81.94 419 ASP A N 1
ATOM 2986 C CA . ASP A 1 419 ? -15.381 17.813 -35.948 1.00 81.94 419 ASP A CA 1
ATOM 2987 C C . ASP A 1 419 ? -15.770 16.616 -35.058 1.00 81.94 419 ASP A C 1
ATOM 2989 O O . ASP A 1 419 ? -16.941 16.242 -35.016 1.00 81.94 419 ASP A O 1
ATOM 2993 N N . GLY A 1 420 ? -14.794 16.024 -34.358 1.00 83.56 420 GLY A N 1
ATOM 2994 C CA . GLY A 1 420 ? -14.960 14.866 -33.470 1.00 83.56 420 GLY A CA 1
ATOM 2995 C C . GLY A 1 420 ? -14.996 13.503 -34.171 1.00 83.56 420 GLY A C 1
ATOM 2996 O O . GLY A 1 420 ? -14.895 12.456 -33.520 1.00 83.56 420 GLY A O 1
ATOM 2997 N N . ARG A 1 421 ? -15.111 13.474 -35.504 1.00 85.81 421 ARG A N 1
ATOM 2998 C CA . ARG A 1 421 ? -15.306 12.226 -36.248 1.00 85.81 421 ARG A CA 1
ATOM 2999 C C . ARG A 1 421 ? -14.033 11.391 -36.272 1.00 85.81 421 ARG A C 1
ATOM 3001 O O . ARG A 1 421 ? -12.937 11.885 -36.512 1.00 85.81 421 ARG A O 1
ATOM 3008 N N . GLY A 1 422 ? -14.196 10.093 -36.025 1.00 84.75 422 GLY A N 1
ATOM 3009 C CA . GLY A 1 422 ? -13.078 9.162 -35.877 1.00 84.75 422 GLY A CA 1
ATOM 3010 C C . GLY A 1 422 ? -12.597 8.959 -34.437 1.00 84.75 422 GLY A C 1
ATOM 3011 O O . GLY A 1 422 ? -11.849 8.012 -34.216 1.00 84.75 422 GLY A O 1
ATOM 3012 N N . PHE A 1 423 ? -13.048 9.765 -33.462 1.00 90.56 423 PHE A N 1
ATOM 3013 C CA . PHE A 1 423 ? -12.666 9.645 -32.046 1.00 90.56 423 PHE A CA 1
ATOM 3014 C C . PHE A 1 423 ? -13.427 8.500 -31.355 1.00 90.56 423 PHE A C 1
ATOM 3016 O O . PHE A 1 423 ? -14.317 8.707 -30.537 1.00 90.56 423 PHE A O 1
ATOM 3023 N N . GLN A 1 424 ? -13.123 7.266 -31.747 1.00 89.69 424 GLN A N 1
ATOM 3024 C CA . GLN A 1 424 ? -13.830 6.052 -31.340 1.00 89.69 424 GLN A CA 1
ATOM 3025 C C . GLN A 1 424 ? -12.856 4.909 -31.066 1.00 89.69 424 GLN A C 1
ATOM 3027 O O . GLN A 1 424 ? -11.768 4.875 -31.634 1.00 89.69 424 GLN A O 1
ATOM 3032 N N . GLN A 1 425 ? -13.279 3.966 -30.231 1.00 89.81 425 GLN A N 1
ATOM 3033 C CA . GLN A 1 425 ? -12.571 2.718 -29.974 1.00 89.81 425 GLN A CA 1
ATOM 3034 C C . GLN A 1 425 ? -13.333 1.547 -30.610 1.00 89.81 425 GLN A C 1
ATOM 3036 O O . GLN A 1 425 ? -14.569 1.550 -30.667 1.00 89.81 425 GLN A O 1
ATOM 3041 N N . LEU A 1 426 ? -12.591 0.541 -31.074 1.00 89.75 426 LEU A N 1
ATOM 3042 C CA . LEU A 1 426 ? -13.127 -0.684 -31.662 1.00 89.75 426 LEU A CA 1
ATOM 3043 C C . LEU A 1 426 ? -12.856 -1.888 -30.747 1.00 89.75 426 LEU A C 1
ATOM 3045 O O . LEU A 1 426 ? -11.771 -2.034 -30.189 1.00 89.75 426 LEU A O 1
ATOM 3049 N N . ARG A 1 427 ? -13.821 -2.806 -30.648 1.00 90.12 427 ARG A N 1
ATOM 3050 C CA . ARG A 1 427 ? -13.610 -4.150 -30.094 1.00 90.12 427 ARG A CA 1
ATOM 3051 C C . ARG A 1 427 ? -14.223 -5.178 -31.036 1.00 90.12 427 ARG A C 1
ATOM 3053 O O . ARG A 1 427 ? -15.409 -5.097 -31.343 1.00 90.12 427 ARG A O 1
ATOM 3060 N N . VAL A 1 428 ? -13.423 -6.132 -31.508 1.00 90.88 428 VAL A N 1
ATOM 3061 C CA . VAL A 1 428 ? -13.884 -7.231 -32.370 1.00 90.88 428 VAL A CA 1
ATOM 3062 C C . VAL A 1 428 ? -13.740 -8.533 -31.597 1.00 90.88 428 VAL A C 1
ATOM 3064 O O . VAL A 1 428 ? -12.648 -8.832 -31.126 1.00 90.88 428 VAL A O 1
ATOM 3067 N N . LEU A 1 429 ? -14.837 -9.269 -31.443 1.00 91.50 429 LEU A N 1
ATOM 3068 C CA . LEU A 1 429 ? -14.953 -10.442 -30.580 1.00 91.50 429 LEU A CA 1
ATOM 3069 C C . LEU A 1 429 ? -15.327 -11.688 -31.384 1.00 91.50 429 LEU A C 1
ATOM 3071 O O . LEU A 1 429 ? -16.207 -11.635 -32.253 1.00 91.50 429 LEU A O 1
ATOM 3075 N N . ASN A 1 430 ? -14.723 -12.815 -31.017 1.00 91.12 430 ASN A N 1
ATOM 3076 C CA . ASN A 1 430 ? -15.196 -14.145 -31.382 1.00 91.12 430 ASN A CA 1
ATOM 3077 C C . ASN A 1 430 ? -16.498 -14.445 -30.622 1.00 91.12 430 ASN A C 1
ATOM 3079 O O . ASN A 1 430 ? -16.566 -14.288 -29.405 1.00 91.12 430 ASN A O 1
ATOM 3083 N N . VAL A 1 431 ? -17.534 -14.904 -31.319 1.00 91.81 431 VAL A N 1
ATOM 3084 C CA . VAL A 1 431 ? -18.846 -15.240 -30.742 1.00 91.81 431 VAL A CA 1
ATOM 3085 C C . VAL A 1 431 ? -19.156 -16.717 -31.017 1.00 91.81 431 VAL A C 1
ATOM 3087 O O . VAL A 1 431 ? -18.935 -17.155 -32.149 1.00 91.81 431 VAL A O 1
ATOM 3090 N N . PRO A 1 432 ? -19.698 -17.487 -30.052 1.00 90.56 432 PRO A N 1
ATOM 3091 C CA . PRO A 1 432 ? -20.024 -18.901 -30.254 1.00 90.56 432 PRO A CA 1
ATOM 3092 C C . PRO A 1 432 ? -20.890 -19.166 -31.500 1.00 90.56 432 PRO A C 1
ATOM 3094 O O . PRO A 1 432 ? -21.783 -18.378 -31.845 1.00 90.56 432 PRO A O 1
ATOM 3097 N N . ALA A 1 433 ? -20.657 -20.293 -32.181 1.00 87.38 433 ALA A N 1
ATOM 3098 C CA . ALA A 1 433 ? -21.490 -20.716 -33.310 1.00 87.38 433 ALA A CA 1
ATOM 3099 C C . ALA A 1 433 ? -22.963 -20.891 -32.897 1.00 87.38 433 ALA A C 1
ATOM 3101 O O . ALA A 1 433 ? -23.285 -21.318 -31.789 1.00 87.38 433 ALA A O 1
ATOM 3102 N N . GLY A 1 434 ? -23.882 -20.572 -33.810 1.00 85.19 434 GLY A N 1
ATOM 3103 C CA . GLY A 1 434 ? -25.325 -20.685 -33.565 1.00 85.19 434 GLY A CA 1
ATOM 3104 C C . GLY A 1 434 ? -25.950 -19.577 -32.702 1.00 85.19 434 GLY A C 1
ATOM 3105 O O . GLY A 1 434 ? -27.180 -19.547 -32.588 1.00 85.19 434 GLY A O 1
ATOM 3106 N N . VAL A 1 435 ? -25.169 -18.632 -32.155 1.00 90.56 435 VAL A N 1
ATOM 3107 C CA . VAL A 1 435 ? -25.707 -17.427 -31.498 1.00 90.56 435 VAL A CA 1
ATOM 3108 C C . VAL A 1 435 ? -26.613 -16.660 -32.464 1.00 90.56 435 VAL A C 1
ATOM 3110 O O . VAL A 1 435 ? -26.255 -16.341 -33.596 1.00 90.56 435 VAL A O 1
ATOM 3113 N N . GLN A 1 436 ? -27.832 -16.366 -32.015 1.00 89.88 436 GLN A N 1
ATOM 3114 C CA . GLN A 1 436 ? -28.833 -15.703 -32.844 1.00 89.88 436 GLN A CA 1
ATOM 3115 C C . GLN A 1 436 ? -28.678 -14.183 -32.777 1.00 89.88 436 GLN A C 1
ATOM 3117 O O . GLN A 1 436 ? -28.642 -13.601 -31.692 1.00 89.88 436 GLN A O 1
ATOM 3122 N N . ALA A 1 437 ? -28.709 -13.518 -33.936 1.00 91.94 437 ALA A N 1
ATOM 3123 C CA . ALA A 1 437 ? -28.682 -12.055 -34.030 1.00 91.94 437 ALA A CA 1
ATOM 3124 C C . ALA A 1 437 ? -29.801 -11.373 -33.215 1.00 91.94 437 ALA A C 1
ATOM 3126 O O . ALA A 1 437 ? -29.615 -10.280 -32.685 1.00 91.94 437 ALA A O 1
ATOM 3127 N N . ALA A 1 438 ? -30.947 -12.044 -33.044 1.00 90.25 438 ALA A N 1
ATOM 3128 C CA . ALA A 1 438 ? -32.013 -11.588 -32.158 1.00 90.25 438 ALA A CA 1
ATOM 3129 C C . ALA A 1 438 ? -31.567 -11.507 -30.684 1.00 90.25 438 ALA A C 1
ATOM 3131 O O . ALA A 1 438 ? -31.909 -10.537 -30.013 1.00 90.25 438 ALA A O 1
ATOM 3132 N N . SER A 1 439 ? -30.783 -12.470 -30.181 1.00 89.44 439 SER A N 1
ATOM 3133 C CA . SER A 1 439 ? -30.236 -12.432 -28.814 1.00 89.44 439 SER A CA 1
ATOM 3134 C C . SER A 1 439 ? -29.191 -11.335 -28.649 1.00 89.44 439 SER A C 1
ATOM 3136 O O . SER A 1 439 ? -29.270 -10.579 -27.684 1.00 89.44 439 SER A O 1
ATOM 3138 N N . LEU A 1 440 ? -28.302 -11.155 -29.632 1.00 92.06 440 LEU A N 1
ATOM 3139 C CA . LEU A 1 440 ? -27.366 -10.027 -29.644 1.00 92.06 440 LEU A CA 1
ATOM 3140 C C . LEU A 1 440 ? -28.104 -8.679 -29.627 1.00 92.06 440 LEU A C 1
ATOM 3142 O O . LEU A 1 440 ? -27.781 -7.820 -28.814 1.00 92.06 440 LEU A O 1
ATOM 3146 N N . GLN A 1 441 ? -29.152 -8.494 -30.439 1.00 92.69 441 GLN A N 1
ATOM 3147 C CA . GLN A 1 441 ? -29.916 -7.242 -30.427 1.00 92.69 441 GLN A CA 1
ATOM 3148 C C . GLN A 1 441 ? -30.710 -7.035 -29.119 1.00 92.69 441 GLN A C 1
ATOM 3150 O O . GLN A 1 441 ? -30.848 -5.880 -28.702 1.00 92.69 441 GLN A O 1
ATOM 3155 N N . ARG A 1 442 ? -31.187 -8.098 -28.437 1.00 89.31 442 ARG A N 1
ATOM 3156 C CA . ARG A 1 442 ? -31.744 -7.988 -27.066 1.00 89.31 442 ARG A CA 1
ATOM 3157 C C . ARG A 1 442 ? -30.672 -7.491 -26.093 1.00 89.31 442 ARG A C 1
ATOM 3159 O O . ARG A 1 442 ? -30.882 -6.468 -25.446 1.00 89.31 442 ARG A O 1
ATOM 3166 N N . ALA A 1 443 ? -29.524 -8.166 -26.038 1.00 90.25 443 ALA A N 1
ATOM 3167 C CA . ALA A 1 443 ? -28.425 -7.836 -25.133 1.00 90.25 443 ALA A CA 1
ATOM 3168 C C . ALA A 1 443 ? -27.917 -6.399 -25.340 1.00 90.25 443 ALA A C 1
ATOM 3170 O O . ALA A 1 443 ? -27.837 -5.631 -24.387 1.00 90.25 443 ALA A O 1
ATOM 3171 N N . LEU A 1 444 ? -27.691 -5.984 -26.591 1.00 91.62 444 LEU A N 1
ATOM 3172 C CA . LEU A 1 444 ? -27.274 -4.620 -26.947 1.00 91.62 444 LEU A CA 1
ATOM 3173 C C . LEU A 1 444 ? -28.326 -3.547 -26.600 1.00 91.62 444 LEU A C 1
ATOM 3175 O O . LEU A 1 444 ? -27.962 -2.403 -26.333 1.00 91.62 444 LEU A O 1
ATOM 3179 N N . THR A 1 445 ? -29.617 -3.899 -26.558 1.00 88.88 445 THR A N 1
ATOM 3180 C CA . THR A 1 445 ? -30.670 -2.989 -26.065 1.00 88.88 445 THR A CA 1
ATOM 3181 C C . THR A 1 445 ? -30.578 -2.832 -24.546 1.00 88.88 445 THR A C 1
ATOM 3183 O O . THR A 1 445 ? -30.538 -1.708 -24.054 1.00 88.88 445 THR A O 1
ATOM 3186 N N . ILE A 1 446 ? -30.460 -3.946 -23.813 1.00 86.94 446 ILE A N 1
ATOM 3187 C CA . ILE A 1 446 ? -30.328 -3.952 -22.347 1.00 86.94 446 ILE A CA 1
ATOM 3188 C C . ILE A 1 446 ? -29.058 -3.203 -21.911 1.00 86.94 446 ILE A C 1
ATOM 3190 O O . ILE A 1 446 ? -29.112 -2.406 -20.978 1.00 86.94 446 ILE A O 1
ATOM 3194 N N . LEU A 1 447 ? -27.936 -3.392 -22.614 1.00 88.06 447 LEU A N 1
ATOM 3195 C CA . LEU A 1 447 ? -26.690 -2.653 -22.386 1.00 88.06 447 LEU A CA 1
ATOM 3196 C C . LEU A 1 447 ? -26.876 -1.143 -22.559 1.00 88.06 447 LEU A C 1
ATOM 3198 O O . LEU A 1 447 ? -26.449 -0.384 -21.694 1.00 88.06 447 LEU A O 1
ATOM 3202 N N . ALA A 1 448 ? -27.530 -0.700 -23.638 1.00 87.75 448 ALA A N 1
ATOM 3203 C CA . ALA A 1 448 ? -27.785 0.721 -23.869 1.00 87.75 448 ALA A CA 1
ATOM 3204 C C . ALA A 1 448 ? -28.673 1.329 -22.771 1.00 87.75 448 ALA A C 1
ATOM 3206 O O . ALA A 1 448 ? -28.382 2.414 -22.275 1.00 87.75 448 ALA A O 1
ATOM 3207 N N . GLU A 1 449 ? -29.726 0.630 -22.339 1.00 82.75 449 GLU A N 1
ATOM 3208 C CA . GLU A 1 449 ? -30.590 1.075 -21.238 1.00 82.75 449 GLU A CA 1
ATOM 3209 C C . GLU A 1 449 ? -29.813 1.178 -19.909 1.00 82.75 449 GLU A C 1
ATOM 3211 O O . GLU A 1 449 ? -29.888 2.214 -19.236 1.00 82.75 449 GLU A O 1
ATOM 3216 N N . ARG A 1 450 ? -29.020 0.143 -19.586 1.00 81.62 450 ARG A N 1
ATOM 3217 C CA . ARG A 1 450 ? -28.229 -0.036 -18.351 1.00 81.62 450 ARG A CA 1
ATOM 3218 C C . ARG A 1 450 ? -27.035 0.911 -18.212 1.00 81.62 450 ARG A C 1
ATOM 3220 O O . ARG A 1 450 ? -26.719 1.290 -17.086 1.00 81.62 450 ARG A O 1
ATOM 3227 N N . HIS A 1 451 ? -26.385 1.287 -19.315 1.00 87.50 451 HIS A N 1
ATOM 3228 C CA . HIS A 1 451 ? -25.146 2.077 -19.331 1.00 87.50 451 HIS A CA 1
ATOM 3229 C C . HIS A 1 451 ? -25.380 3.477 -19.931 1.00 87.50 451 HIS A C 1
ATOM 3231 O O . HIS A 1 451 ? -25.338 3.629 -21.154 1.00 87.50 451 HIS A O 1
ATOM 3237 N N . PRO A 1 452 ? -25.582 4.530 -19.105 1.00 87.94 452 PRO A N 1
ATOM 3238 C CA . PRO A 1 452 ? -25.923 5.882 -19.570 1.00 87.94 452 PRO A CA 1
ATOM 3239 C C . PRO A 1 452 ? -24.949 6.475 -20.597 1.00 87.94 452 PRO A C 1
ATOM 3241 O O . PRO A 1 452 ? -25.360 7.246 -21.463 1.00 87.94 452 PRO A O 1
ATOM 3244 N N . ALA A 1 453 ? -23.669 6.097 -20.528 1.00 90.94 453 ALA A N 1
ATOM 3245 C CA . ALA A 1 453 ? -22.643 6.559 -21.456 1.00 90.94 453 ALA A CA 1
ATOM 3246 C C . ALA A 1 453 ? -22.949 6.201 -22.922 1.00 90.94 453 ALA A C 1
ATOM 3248 O O . ALA A 1 453 ? -22.766 7.037 -23.804 1.00 90.94 453 ALA A O 1
ATOM 3249 N N . LEU A 1 454 ? -23.520 5.017 -23.186 1.00 91.88 454 LEU A N 1
ATOM 3250 C CA . LEU A 1 454 ? -23.890 4.561 -24.536 1.00 91.88 454 LEU A CA 1
ATOM 3251 C C . LEU A 1 454 ? -25.064 5.349 -25.151 1.00 91.88 454 LEU A C 1
ATOM 3253 O O . LEU A 1 454 ? -25.484 5.065 -26.273 1.00 91.88 454 LEU A O 1
ATOM 3257 N N . ARG A 1 455 ? -25.614 6.321 -24.413 1.00 90.81 455 ARG A N 1
ATOM 3258 C CA . ARG A 1 455 ? -26.733 7.183 -24.813 1.00 90.81 455 ARG A CA 1
ATOM 3259 C C . ARG A 1 455 ? -26.389 8.675 -24.714 1.00 90.81 455 ARG A C 1
ATOM 3261 O O . ARG A 1 455 ? -27.295 9.508 -24.717 1.00 90.81 455 ARG A O 1
ATOM 3268 N N . LEU A 1 456 ? -25.106 9.028 -24.605 1.00 92.56 456 LEU A N 1
ATOM 3269 C CA . LEU A 1 456 ? -24.653 10.419 -24.535 1.00 92.56 456 LEU A CA 1
ATOM 3270 C C . LEU A 1 456 ? -24.820 11.153 -25.864 1.00 92.56 456 LEU A C 1
ATOM 3272 O O . LEU A 1 456 ? -24.307 10.710 -26.887 1.00 92.56 456 LEU A O 1
ATOM 3276 N N . ARG A 1 457 ? -25.434 12.337 -25.811 1.00 92.62 457 ARG A N 1
ATOM 3277 C CA . ARG A 1 457 ? -25.204 13.426 -26.762 1.00 92.62 457 ARG A CA 1
ATOM 3278 C C . ARG A 1 457 ? -24.188 14.395 -26.160 1.00 92.62 457 ARG A C 1
ATOM 3280 O O . ARG A 1 457 ? -24.352 14.808 -25.013 1.00 92.62 457 ARG A O 1
ATOM 3287 N N . VAL A 1 458 ? -23.174 14.779 -26.928 1.00 91.44 458 VAL A N 1
ATOM 3288 C CA . VAL A 1 458 ? -22.178 15.793 -26.550 1.00 91.44 458 VAL A CA 1
ATOM 3289 C C . VAL A 1 458 ? -22.130 16.847 -27.648 1.00 91.44 458 VAL A C 1
ATOM 3291 O O . VAL A 1 458 ? -21.989 16.524 -28.824 1.00 91.44 458 VAL A O 1
ATOM 3294 N N . ASP A 1 459 ? -22.268 18.117 -27.283 1.00 83.00 459 ASP A N 1
ATOM 3295 C CA . ASP A 1 459 ? -22.194 19.230 -28.225 1.00 83.00 459 ASP A CA 1
ATOM 3296 C C . ASP A 1 459 ? -21.480 20.446 -27.606 1.00 83.00 459 ASP A C 1
ATOM 3298 O O . ASP A 1 459 ? -21.023 20.420 -26.462 1.00 83.00 459 ASP A O 1
ATOM 3302 N N . GLY A 1 460 ? -21.342 21.525 -28.383 1.00 71.56 460 GLY A N 1
ATOM 3303 C CA . GLY A 1 460 ? -20.649 22.749 -27.958 1.00 71.56 460 GLY A CA 1
ATOM 3304 C C . GLY A 1 460 ? -21.349 23.541 -26.843 1.00 71.56 460 GLY A C 1
ATOM 3305 O O . GLY A 1 460 ? -20.882 24.621 -26.497 1.00 71.56 460 GLY A O 1
ATOM 3306 N N . THR A 1 461 ? -22.472 23.052 -26.306 1.00 70.62 461 THR A N 1
ATOM 3307 C CA . THR A 1 461 ? -23.198 23.662 -25.180 1.00 70.62 461 THR A CA 1
ATOM 3308 C C . THR A 1 461 ? -23.254 22.783 -23.927 1.00 70.62 461 THR A C 1
ATOM 3310 O O . THR A 1 461 ? -23.647 23.279 -22.872 1.00 70.62 461 THR A O 1
ATOM 3313 N N . GLY A 1 462 ? -22.839 21.512 -24.005 1.00 83.81 462 GLY A N 1
ATOM 3314 C CA . GLY A 1 462 ? -22.813 20.591 -22.867 1.00 83.81 462 GLY A CA 1
ATOM 3315 C C . GLY A 1 462 ? -22.926 19.118 -23.270 1.00 83.81 462 GLY A C 1
ATOM 3316 O O . GLY A 1 462 ? -22.712 18.752 -24.426 1.00 83.81 462 GLY A O 1
ATOM 3317 N N . ALA A 1 463 ? -23.286 18.272 -22.303 1.00 92.12 463 ALA A N 1
ATOM 3318 C CA . ALA A 1 463 ? -23.590 16.860 -22.516 1.00 92.12 463 ALA A CA 1
ATOM 3319 C C . ALA A 1 463 ? -24.975 16.488 -21.947 1.00 92.12 463 ALA A C 1
ATOM 3321 O O . ALA A 1 463 ? -25.467 17.094 -20.993 1.00 92.12 463 ALA A O 1
ATOM 3322 N N . GLU A 1 464 ? -25.624 15.479 -22.524 1.00 92.12 464 GLU A N 1
ATOM 3323 C CA . GLU A 1 464 ? -26.949 14.994 -22.121 1.00 92.12 464 GLU A CA 1
ATOM 3324 C C . GLU A 1 464 ? -27.070 13.485 -22.362 1.00 92.12 464 GLU A C 1
ATOM 3326 O O . GLU A 1 464 ? -26.730 13.003 -23.437 1.00 92.12 464 GLU A O 1
ATOM 3331 N N . VAL A 1 465 ? -27.598 12.729 -21.396 1.00 90.94 465 VAL A N 1
ATOM 3332 C CA . VAL A 1 465 ? -27.967 11.319 -21.609 1.00 90.94 465 VAL A CA 1
ATOM 3333 C C . VAL A 1 465 ? -29.376 11.254 -22.207 1.00 90.94 465 VAL A C 1
ATOM 3335 O O . VAL A 1 465 ? -30.336 11.709 -21.584 1.00 90.94 465 VAL A O 1
ATOM 3338 N N . LEU A 1 466 ? -29.519 10.682 -23.404 1.00 89.69 466 LEU A N 1
ATOM 3339 C CA . LEU A 1 466 ? -30.788 10.621 -24.134 1.00 89.69 466 LEU A CA 1
ATOM 3340 C C . LEU A 1 466 ? -31.661 9.426 -23.703 1.00 89.69 466 LEU A C 1
ATOM 3342 O O . LEU A 1 466 ? -31.168 8.293 -23.684 1.00 89.69 466 LEU A O 1
ATOM 3346 N N . PRO A 1 467 ? -32.967 9.617 -23.435 1.00 84.31 467 PRO A N 1
ATOM 3347 C CA . PRO A 1 467 ? -33.876 8.524 -23.089 1.00 84.31 467 PRO A CA 1
ATOM 3348 C C . PRO A 1 467 ? -34.108 7.561 -24.263 1.00 84.31 467 PRO A C 1
ATOM 3350 O O . PRO A 1 467 ? -34.296 7.984 -25.404 1.00 84.31 467 PRO A O 1
ATOM 3353 N N . GLY A 1 468 ? -34.159 6.256 -23.976 1.00 72.81 468 GLY A N 1
ATOM 3354 C CA . GLY A 1 468 ? -34.650 5.226 -24.909 1.00 72.81 468 GLY A CA 1
ATOM 3355 C C . GLY A 1 468 ? -33.825 4.990 -26.185 1.00 72.81 468 GLY A C 1
ATOM 3356 O O . GLY A 1 468 ? -34.330 4.368 -27.124 1.00 72.81 468 GLY A O 1
ATOM 3357 N N . ALA A 1 469 ? -32.586 5.484 -26.252 1.00 65.50 469 ALA A N 1
ATOM 3358 C CA . ALA A 1 469 ? -31.691 5.238 -27.381 1.00 65.50 469 ALA A CA 1
ATOM 3359 C C . ALA A 1 469 ? -31.286 3.751 -27.477 1.00 65.50 469 ALA A C 1
ATOM 3361 O O . ALA A 1 469 ? -31.106 3.075 -26.465 1.00 65.50 469 ALA A O 1
ATOM 3362 N N . LYS A 1 470 ? -31.141 3.248 -28.709 1.00 69.31 470 LYS A N 1
ATOM 3363 C CA . LYS A 1 470 ? -30.824 1.844 -29.013 1.00 69.31 470 LYS A CA 1
ATOM 3364 C C . LYS A 1 470 ? -29.491 1.734 -29.734 1.00 69.31 470 LYS A C 1
ATOM 3366 O O . LYS A 1 470 ? -29.270 2.458 -30.702 1.00 69.31 470 LYS A O 1
ATOM 3371 N N . LEU A 1 471 ? -28.669 0.771 -29.328 1.00 86.00 471 LEU A N 1
ATOM 3372 C CA . LEU A 1 471 ? -27.451 0.395 -30.040 1.00 86.00 471 LEU A CA 1
ATOM 3373 C C . LEU A 1 471 ? -27.836 -0.494 -31.249 1.00 86.00 471 LEU A C 1
ATOM 3375 O O . LEU A 1 471 ? -28.404 -1.575 -31.049 1.00 86.00 471 LEU A O 1
ATOM 3379 N N . PRO A 1 472 ? -27.612 -0.045 -32.501 1.00 89.69 472 PRO A N 1
ATOM 3380 C CA . PRO A 1 472 ? -28.046 -0.761 -33.698 1.00 89.69 472 PRO A CA 1
ATOM 3381 C C . PRO A 1 472 ? -27.128 -1.945 -34.021 1.00 89.69 472 PRO A C 1
ATOM 3383 O O . PRO A 1 472 ? -25.906 -1.793 -34.029 1.00 89.69 472 PRO A O 1
ATOM 3386 N N . LEU A 1 473 ? -27.720 -3.097 -34.354 1.00 95.00 473 LEU A N 1
ATOM 3387 C CA . LEU A 1 473 ? -27.003 -4.276 -34.840 1.00 95.00 473 LEU A CA 1
ATOM 3388 C C . LEU A 1 473 ? -27.205 -4.485 -36.350 1.00 95.00 473 LEU A C 1
ATOM 3390 O O . LEU A 1 473 ? -28.275 -4.905 -36.795 1.00 95.00 473 LEU A O 1
ATOM 3394 N N . THR A 1 474 ? -26.150 -4.291 -37.137 1.00 96.62 474 THR A N 1
ATOM 3395 C CA . THR A 1 474 ? -26.106 -4.729 -38.540 1.00 96.62 474 THR A CA 1
ATOM 3396 C C . THR A 1 474 ? -25.749 -6.212 -38.586 1.00 96.62 474 THR A C 1
ATOM 3398 O O . THR A 1 474 ? -24.638 -6.594 -38.232 1.00 96.62 474 THR A O 1
ATOM 3401 N N . THR A 1 475 ? -26.676 -7.062 -39.027 1.00 96.12 475 THR A N 1
ATOM 3402 C CA . THR A 1 475 ? -26.419 -8.502 -39.217 1.00 96.12 475 THR A CA 1
ATOM 3403 C C . THR A 1 475 ? -26.117 -8.800 -40.680 1.00 96.12 475 THR A C 1
ATOM 3405 O O . THR A 1 475 ? -26.865 -8.374 -41.561 1.00 96.12 475 THR A O 1
ATOM 3408 N N . LEU A 1 476 ? -25.045 -9.547 -40.934 1.00 95.56 476 LEU A N 1
ATOM 3409 C CA . LEU A 1 476 ? -24.646 -10.014 -42.260 1.00 95.56 476 LEU A CA 1
ATOM 3410 C C . LEU A 1 476 ? -24.940 -11.515 -42.432 1.00 95.56 476 LEU A C 1
ATOM 3412 O O . LEU A 1 476 ? -25.262 -12.215 -41.472 1.00 95.56 476 LEU A O 1
ATOM 3416 N N . ALA A 1 477 ? -24.845 -12.011 -43.666 1.00 92.25 477 ALA A N 1
ATOM 3417 C CA . ALA A 1 477 ? -24.956 -13.440 -43.951 1.00 92.25 477 ALA A CA 1
ATOM 3418 C C . ALA A 1 477 ? -23.679 -14.190 -43.524 1.00 92.25 477 ALA A C 1
ATOM 3420 O O . ALA A 1 477 ? -22.587 -13.625 -43.566 1.00 92.25 477 ALA A O 1
ATOM 3421 N N . ALA A 1 478 ? -23.806 -15.461 -43.129 1.00 87.94 478 ALA A N 1
ATOM 3422 C CA . ALA A 1 478 ? -22.674 -16.265 -42.649 1.00 87.94 478 ALA A CA 1
ATOM 3423 C C . ALA A 1 478 ? -21.587 -16.487 -43.720 1.00 87.94 478 ALA A C 1
ATOM 3425 O O . ALA A 1 478 ? -20.410 -16.619 -43.399 1.00 87.94 478 ALA A O 1
ATOM 3426 N N . ASP A 1 479 ? -21.975 -16.483 -44.997 1.00 87.06 479 ASP A N 1
ATOM 3427 C CA . ASP A 1 479 ? -21.100 -16.640 -46.159 1.00 87.06 479 ASP A CA 1
ATOM 3428 C C . ASP A 1 479 ? -20.470 -15.318 -46.645 1.00 87.06 479 ASP A C 1
ATOM 3430 O O . ASP A 1 479 ? -19.786 -15.302 -47.673 1.00 87.06 479 ASP A O 1
ATOM 3434 N N . CYS A 1 480 ? -20.662 -14.193 -45.939 1.00 87.56 480 CYS A N 1
ATOM 3435 C CA . CYS A 1 480 ? -20.074 -12.930 -46.374 1.00 87.56 480 CYS A CA 1
ATOM 3436 C C . CYS A 1 480 ? -18.559 -12.867 -46.095 1.00 87.56 480 CYS A C 1
ATOM 3438 O O . CYS A 1 480 ? -18.104 -12.906 -44.949 1.00 87.56 480 CYS A O 1
ATOM 3440 N N . GLY A 1 481 ? -17.767 -12.716 -47.160 1.00 84.81 481 GLY A N 1
ATOM 3441 C CA . GLY A 1 481 ? -16.319 -12.520 -47.055 1.00 84.81 481 GLY A CA 1
ATOM 3442 C C . GLY A 1 481 ? -15.936 -11.172 -46.431 1.00 84.81 481 GLY A C 1
ATOM 3443 O O . GLY A 1 481 ? -16.708 -10.211 -46.506 1.00 84.81 481 GLY A O 1
ATOM 3444 N N . GLU A 1 482 ? -14.720 -11.097 -45.874 1.00 85.44 482 GLU A N 1
ATOM 3445 C CA . GLU A 1 482 ? -14.222 -9.978 -45.044 1.00 85.44 482 GLU A CA 1
ATOM 3446 C C . GLU A 1 482 ? -14.533 -8.588 -45.590 1.00 85.44 482 GLU A C 1
ATOM 3448 O O . GLU A 1 482 ? -14.926 -7.701 -44.840 1.00 85.44 482 GLU A O 1
ATOM 3453 N N . ARG A 1 483 ? -14.435 -8.392 -46.910 1.00 88.12 483 ARG A N 1
ATOM 3454 C CA . ARG A 1 483 ? -14.712 -7.098 -47.537 1.00 88.12 483 ARG A CA 1
ATOM 3455 C C . ARG A 1 483 ? -16.107 -6.547 -47.204 1.00 88.12 483 ARG A C 1
ATOM 3457 O O . ARG A 1 483 ? -16.230 -5.341 -47.017 1.00 88.12 483 ARG A O 1
ATOM 3464 N N . LEU A 1 484 ? -17.150 -7.383 -47.130 1.00 90.56 484 LEU A N 1
ATOM 3465 C CA . LEU A 1 484 ? -18.494 -6.898 -46.785 1.00 90.56 484 LEU A CA 1
ATOM 3466 C C . LEU A 1 484 ? -18.619 -6.604 -45.284 1.00 90.56 484 LEU A C 1
ATOM 3468 O O . LEU A 1 484 ? -19.292 -5.645 -44.913 1.00 90.56 484 LEU A O 1
ATOM 3472 N N . PHE A 1 485 ? -17.936 -7.379 -44.436 1.00 91.00 485 PHE A N 1
ATOM 3473 C CA . PHE A 1 485 ? -17.840 -7.114 -42.999 1.00 91.00 485 PHE A CA 1
ATOM 3474 C C . PHE A 1 485 ? -17.121 -5.783 -42.730 1.00 91.00 485 PHE A C 1
ATOM 3476 O O . PHE A 1 485 ? -17.657 -4.927 -42.030 1.00 91.00 485 PHE A O 1
ATOM 3483 N N . PHE A 1 486 ? -15.982 -5.552 -43.388 1.00 90.75 486 PHE A N 1
ATOM 3484 C CA . PHE A 1 486 ? -15.242 -4.292 -43.361 1.00 90.75 486 PHE A CA 1
ATOM 3485 C C . PHE A 1 486 ? -16.063 -3.112 -43.901 1.00 90.75 486 PHE A C 1
ATOM 3487 O O . PHE A 1 486 ? -16.143 -2.073 -43.250 1.00 90.75 486 PHE A O 1
ATOM 3494 N N . GLU A 1 487 ? -16.710 -3.245 -45.067 1.00 92.38 487 GLU A N 1
ATOM 3495 C CA . GLU A 1 487 ? -17.533 -2.166 -45.632 1.00 92.38 487 GLU A CA 1
ATOM 3496 C C . GLU A 1 487 ? -18.730 -1.820 -44.726 1.00 92.38 487 GLU A C 1
ATOM 3498 O O . GLU A 1 487 ? -19.029 -0.636 -44.554 1.00 92.38 487 GLU A O 1
ATOM 3503 N N . ALA A 1 488 ? -19.365 -2.814 -44.093 1.00 94.38 488 ALA A N 1
ATOM 3504 C CA . ALA A 1 488 ? -20.447 -2.606 -43.129 1.00 94.38 488 ALA A CA 1
ATOM 3505 C C . ALA A 1 488 ? -19.961 -1.960 -41.820 1.00 94.38 488 ALA A C 1
ATOM 3507 O O . ALA A 1 488 ? -20.581 -1.004 -41.349 1.00 94.38 488 ALA A O 1
ATOM 3508 N N . LEU A 1 489 ? -18.843 -2.432 -41.257 1.00 92.88 489 LEU A N 1
ATOM 3509 C CA . LEU A 1 489 ? -18.234 -1.860 -40.055 1.00 92.88 489 LEU A CA 1
ATOM 3510 C C . LEU A 1 489 ? -17.789 -0.417 -40.291 1.00 92.88 489 LEU A C 1
ATOM 3512 O O . LEU A 1 489 ? -18.128 0.465 -39.511 1.00 92.88 489 LEU A O 1
ATOM 3516 N N . ARG A 1 490 ? -17.121 -0.142 -41.413 1.00 92.62 490 ARG A N 1
ATOM 3517 C CA . ARG A 1 490 ? -16.712 1.216 -41.780 1.00 92.62 490 ARG A CA 1
ATOM 3518 C C . ARG A 1 490 ? -17.908 2.162 -41.889 1.00 92.62 490 ARG A C 1
ATOM 3520 O O . ARG A 1 490 ? -17.812 3.292 -41.425 1.00 92.62 490 ARG A O 1
ATOM 3527 N N . THR A 1 491 ? -19.031 1.716 -42.458 1.00 93.56 491 THR A N 1
ATOM 3528 C CA . THR A 1 491 ? -20.278 2.502 -42.461 1.00 93.56 491 THR A CA 1
ATOM 3529 C C . THR A 1 491 ? -20.796 2.734 -41.042 1.00 93.56 491 THR A C 1
ATOM 3531 O O . THR A 1 491 ? -21.087 3.875 -40.700 1.00 93.56 491 THR A O 1
ATOM 3534 N N . ALA A 1 492 ? -20.844 1.704 -40.190 1.00 92.69 492 ALA A N 1
ATOM 3535 C CA . ALA A 1 492 ? -21.286 1.842 -38.799 1.00 92.69 492 ALA A CA 1
ATOM 3536 C C . ALA A 1 492 ? -20.441 2.864 -38.009 1.00 92.69 492 ALA A C 1
ATOM 3538 O O . ALA A 1 492 ? -21.001 3.711 -37.316 1.00 92.69 492 ALA A O 1
ATOM 3539 N N . CYS A 1 493 ? -19.117 2.843 -38.182 1.00 91.38 493 CYS A N 1
ATOM 3540 C CA . CYS A 1 493 ? -18.183 3.779 -37.551 1.00 91.38 493 CYS A CA 1
ATOM 3541 C C . CYS A 1 493 ? -18.242 5.208 -38.136 1.00 91.38 493 CYS A C 1
ATOM 3543 O O . CYS A 1 493 ? -18.021 6.180 -37.419 1.00 91.38 493 CYS A O 1
ATOM 3545 N N . LEU A 1 494 ? -18.532 5.362 -39.436 1.00 90.44 494 LEU A N 1
ATOM 3546 C CA . LEU A 1 494 ? -18.744 6.670 -40.089 1.00 90.44 494 LEU A CA 1
ATOM 3547 C C . LEU A 1 494 ? -20.116 7.289 -39.769 1.00 90.44 494 LEU A C 1
ATOM 3549 O O . LEU A 1 494 ? -20.330 8.480 -40.006 1.00 90.44 494 LEU A O 1
ATOM 3553 N N . GLU A 1 495 ? -21.042 6.480 -39.258 1.00 90.62 495 GLU A N 1
ATOM 3554 C CA . GLU A 1 495 ? -22.357 6.893 -38.774 1.00 90.62 495 GLU A CA 1
ATOM 3555 C C . GLU A 1 495 ? -22.394 7.211 -37.267 1.00 90.62 495 GLU A C 1
ATOM 3557 O O . GLU A 1 495 ? -23.446 7.635 -36.774 1.00 90.62 495 GLU A O 1
ATOM 3562 N N . LEU A 1 496 ? -21.278 7.039 -36.543 1.00 92.25 496 LEU A N 1
ATOM 3563 C CA . LEU A 1 496 ? -21.150 7.556 -35.182 1.00 92.25 496 LEU A CA 1
ATOM 3564 C C . LEU A 1 496 ? -20.976 9.078 -35.209 1.00 92.25 496 LEU A C 1
ATOM 3566 O O . LEU A 1 496 ? -20.178 9.624 -35.971 1.00 92.25 496 LEU A O 1
ATOM 3570 N N . ASP A 1 497 ? -21.755 9.755 -34.373 1.00 90.81 497 ASP A N 1
ATOM 3571 C CA . ASP A 1 497 ? -21.804 11.211 -34.262 1.00 90.81 497 ASP A CA 1
ATOM 3572 C C . ASP A 1 497 ? -22.357 11.555 -32.871 1.00 90.81 497 ASP A C 1
ATOM 3574 O O . ASP A 1 497 ? -23.557 11.416 -32.591 1.00 90.81 497 ASP A O 1
ATOM 3578 N N . GLU A 1 498 ? -21.464 11.971 -31.974 1.00 91.56 498 GLU A N 1
ATOM 3579 C CA . GLU A 1 498 ? -21.764 12.281 -30.578 1.00 91.56 498 GLU A CA 1
ATOM 3580 C C . GLU A 1 498 ? -22.717 13.474 -30.449 1.00 91.56 498 GLU A C 1
ATOM 3582 O O . GLU A 1 498 ? -23.516 13.538 -29.516 1.00 91.56 498 GLU A O 1
ATOM 3587 N N . ARG A 1 499 ? -22.735 14.365 -31.444 1.00 91.00 499 ARG A N 1
ATOM 3588 C CA . ARG A 1 499 ? -23.625 15.533 -31.512 1.00 91.00 499 ARG A CA 1
ATOM 3589 C C . ARG A 1 499 ? -25.068 15.143 -31.828 1.00 91.00 499 ARG A C 1
ATOM 3591 O O . ARG A 1 499 ? -25.986 15.905 -31.533 1.00 91.00 499 ARG A O 1
ATOM 3598 N N . THR A 1 500 ? -25.289 13.957 -32.397 1.00 89.62 500 THR A N 1
ATOM 3599 C CA . THR A 1 500 ? -26.626 13.358 -32.579 1.00 89.62 500 THR A CA 1
ATOM 3600 C C . THR A 1 500 ? -27.013 12.366 -31.479 1.00 89.62 500 THR A C 1
ATOM 3602 O O . THR A 1 500 ? -28.172 11.959 -31.411 1.00 89.62 500 THR A O 1
ATOM 3605 N N . GLY A 1 501 ? -26.071 11.981 -30.613 1.00 89.69 501 GLY A N 1
ATOM 3606 C CA . GLY A 1 501 ? -26.249 10.912 -29.627 1.00 89.69 501 GLY A CA 1
ATOM 3607 C C . GLY A 1 501 ? -26.011 9.499 -30.173 1.00 89.69 501 GLY A C 1
ATOM 3608 O O . GLY A 1 501 ? -26.315 8.515 -29.500 1.00 89.69 501 GLY A O 1
ATOM 3609 N N . ARG A 1 502 ? -25.473 9.370 -31.394 1.00 91.25 502 ARG A N 1
ATOM 3610 C CA . ARG A 1 502 ? -25.089 8.085 -31.994 1.00 91.25 502 ARG A CA 1
ATOM 3611 C C . ARG A 1 502 ? -23.665 7.726 -31.580 1.00 91.25 502 ARG A C 1
ATOM 3613 O O . ARG A 1 502 ? -22.743 7.821 -32.380 1.00 91.25 502 ARG A O 1
ATOM 3620 N N . VAL A 1 503 ? -23.489 7.330 -30.322 1.00 93.06 503 VAL A N 1
ATOM 3621 C CA . VAL A 1 503 ? -22.163 7.020 -29.750 1.00 93.06 503 VAL A CA 1
ATOM 3622 C C . VAL A 1 503 ? -21.778 5.539 -29.793 1.00 93.06 503 VAL A C 1
ATOM 3624 O O . VAL A 1 503 ? -20.660 5.216 -29.419 1.00 93.06 503 VAL A O 1
ATOM 3627 N N . ALA A 1 504 ? -22.642 4.631 -30.258 1.00 94.56 504 ALA A N 1
ATOM 3628 C CA . ALA A 1 504 ? -22.316 3.205 -30.367 1.00 94.56 504 ALA A CA 1
ATOM 3629 C C . ALA A 1 504 ? -23.044 2.504 -31.530 1.00 94.56 504 ALA A C 1
ATOM 3631 O O . ALA A 1 504 ? -24.188 2.842 -31.844 1.00 94.56 504 ALA A O 1
ATOM 3632 N N . ALA A 1 505 ? -22.398 1.503 -32.138 1.00 94.75 505 ALA A N 1
ATOM 3633 C CA . ALA A 1 505 ? -22.958 0.634 -33.178 1.00 94.75 505 ALA A CA 1
ATOM 3634 C C . ALA A 1 505 ? -22.298 -0.759 -33.180 1.00 94.75 505 ALA A C 1
ATOM 3636 O O . ALA A 1 505 ? -21.163 -0.918 -32.730 1.00 94.75 505 ALA A O 1
ATOM 3637 N N . ALA A 1 506 ? -23.001 -1.767 -33.706 1.00 96.19 506 ALA A N 1
ATOM 3638 C CA . ALA A 1 506 ? -22.526 -3.148 -33.777 1.00 96.19 506 ALA A CA 1
ATOM 3639 C C . ALA A 1 506 ? -22.699 -3.762 -35.178 1.00 96.19 506 ALA A C 1
ATOM 3641 O O . ALA A 1 506 ? -23.702 -3.522 -35.856 1.00 96.19 506 ALA A O 1
ATOM 3642 N N . VAL A 1 507 ? -21.753 -4.609 -35.591 1.00 96.81 507 VAL A N 1
ATOM 3643 C CA . VAL A 1 507 ? -21.818 -5.407 -36.828 1.00 96.81 507 VAL A CA 1
ATOM 3644 C C . VAL A 1 507 ? -21.514 -6.868 -36.512 1.00 96.81 507 VAL A C 1
ATOM 3646 O O . VAL A 1 507 ? -20.484 -7.166 -35.916 1.00 96.81 507 VAL A O 1
ATOM 3649 N N . TYR A 1 508 ? -22.398 -7.782 -36.915 1.00 96.56 508 TYR A N 1
ATOM 3650 C CA . TYR A 1 508 ? -22.287 -9.214 -36.633 1.00 96.56 508 TYR A CA 1
ATOM 3651 C C . TYR A 1 508 ? -22.339 -10.066 -37.901 1.00 96.56 508 TYR A C 1
ATOM 3653 O O . TYR A 1 508 ? -23.268 -9.949 -38.705 1.00 96.56 508 TYR A O 1
ATOM 3661 N N . ARG A 1 509 ? -21.372 -10.978 -38.026 1.00 94.50 509 ARG A N 1
ATOM 3662 C CA . ARG A 1 509 ? -21.381 -12.101 -38.966 1.00 94.50 509 ARG A CA 1
ATOM 3663 C C . ARG A 1 509 ? -21.521 -13.410 -38.169 1.00 94.50 509 ARG A C 1
ATOM 3665 O O . ARG A 1 509 ? -20.597 -13.743 -37.427 1.00 94.50 509 ARG A O 1
ATOM 3672 N N . PRO A 1 510 ? -22.628 -14.161 -38.304 1.00 93.44 510 PRO A N 1
ATOM 3673 C CA . PRO A 1 510 ? -22.759 -15.485 -37.698 1.00 93.44 510 PRO A CA 1
ATOM 3674 C C . PRO A 1 510 ? -21.867 -16.519 -38.398 1.00 93.44 510 PRO A C 1
ATOM 3676 O O . PRO A 1 510 ? -21.470 -16.323 -39.544 1.00 93.44 510 PRO A O 1
ATOM 3679 N N . ALA A 1 511 ? -21.614 -17.648 -37.735 1.00 87.75 511 ALA A N 1
ATOM 3680 C CA . ALA A 1 511 ? -20.942 -18.808 -38.319 1.00 87.75 511 ALA A CA 1
ATOM 3681 C C . ALA A 1 511 ? -21.725 -20.101 -38.047 1.00 87.75 511 ALA A C 1
ATOM 3683 O O . ALA A 1 511 ? -22.341 -20.258 -36.989 1.00 87.75 511 ALA A O 1
ATOM 3684 N N . GLU A 1 512 ? -21.676 -21.035 -39.001 1.00 76.12 512 GLU A N 1
ATOM 3685 C CA . GLU A 1 512 ? -22.270 -22.377 -38.876 1.00 76.12 512 GLU A CA 1
ATOM 3686 C C . GLU A 1 512 ? -21.347 -23.362 -38.129 1.00 76.12 512 GLU A C 1
ATOM 3688 O O . GLU A 1 512 ? -21.814 -24.349 -37.565 1.00 76.12 512 GLU A O 1
ATOM 3693 N N . SER A 1 513 ? -20.040 -23.081 -38.092 1.00 76.12 513 SER A N 1
ATOM 3694 C CA . SER A 1 513 ? -19.018 -23.839 -37.359 1.00 76.12 513 SER A CA 1
ATOM 3695 C C . SER A 1 513 ? -17.814 -22.947 -37.047 1.00 76.12 513 SER A C 1
ATOM 3697 O O . SER A 1 513 ? -17.435 -22.147 -37.901 1.00 76.12 513 SER A O 1
ATOM 3699 N N . GLY A 1 514 ? -17.182 -23.115 -35.882 1.00 83.44 514 GLY A N 1
ATOM 3700 C CA . GLY A 1 514 ? -16.134 -22.207 -35.400 1.00 83.44 514 GLY A CA 1
ATOM 3701 C C . GLY A 1 514 ? -16.743 -21.024 -34.646 1.00 83.44 514 GLY A C 1
ATOM 3702 O O . GLY A 1 514 ? -17.665 -21.225 -33.858 1.00 83.44 514 GLY A O 1
ATOM 3703 N N . TYR A 1 515 ? -16.265 -19.807 -34.906 1.00 87.31 515 TYR A N 1
ATOM 3704 C CA . TYR A 1 515 ? -16.766 -18.585 -34.271 1.00 87.31 515 TYR A CA 1
ATOM 3705 C C . TYR A 1 515 ? -17.408 -17.644 -35.295 1.00 87.31 515 TYR A C 1
ATOM 3707 O O . TYR A 1 515 ? -16.894 -17.455 -36.397 1.00 87.31 515 TYR A O 1
ATOM 3715 N N . GLY A 1 516 ? -18.532 -17.034 -34.920 1.00 90.88 516 GLY A N 1
ATOM 3716 C CA . GLY A 1 516 ? -19.004 -15.805 -35.554 1.00 90.88 516 GLY A CA 1
ATOM 3717 C C . GLY A 1 516 ? -18.151 -14.614 -35.109 1.00 90.88 516 GLY A C 1
ATOM 3718 O O . GLY A 1 516 ? -17.412 -14.704 -34.132 1.00 90.88 516 GLY A O 1
ATOM 3719 N N . VAL A 1 517 ? -18.273 -13.482 -35.798 1.00 92.12 517 VAL A N 1
ATOM 3720 C CA . VAL A 1 517 ? -17.496 -12.268 -35.502 1.00 92.12 517 VAL A CA 1
ATOM 3721 C C . VAL A 1 517 ? -18.439 -11.110 -35.203 1.00 92.12 517 VAL A C 1
ATOM 3723 O O . VAL A 1 517 ? -19.304 -10.782 -36.020 1.00 92.12 517 VAL A O 1
ATOM 3726 N N . LEU A 1 518 ? -18.265 -10.479 -34.042 1.00 94.88 518 LEU A N 1
ATOM 3727 C CA . LEU A 1 518 ? -18.985 -9.276 -33.624 1.00 94.88 518 LEU A CA 1
ATOM 3728 C C . LEU A 1 518 ? -18.006 -8.113 -33.465 1.00 94.88 518 LEU A C 1
ATOM 3730 O O . LEU A 1 518 ? -17.151 -8.142 -32.588 1.00 94.88 518 LEU A O 1
ATOM 3734 N N . ALA A 1 519 ? -18.169 -7.066 -34.266 1.00 94.06 519 ALA A N 1
ATOM 3735 C CA . ALA A 1 519 ? -17.489 -5.794 -34.067 1.00 94.06 519 ALA A CA 1
ATOM 3736 C C . ALA A 1 519 ? -18.408 -4.805 -33.337 1.00 94.06 519 ALA A C 1
ATOM 3738 O O . ALA A 1 519 ? -19.551 -4.591 -33.745 1.00 94.06 519 ALA A O 1
ATOM 3739 N N . LEU A 1 520 ? -17.888 -4.188 -32.278 1.00 94.56 520 LEU A N 1
ATOM 3740 C CA . LEU A 1 520 ? -18.501 -3.110 -31.510 1.00 94.56 520 LEU A CA 1
ATOM 3741 C C . LEU A 1 520 ? -17.665 -1.844 -31.706 1.00 94.56 520 LEU A C 1
ATOM 3743 O O . LEU A 1 520 ? -16.490 -1.816 -31.339 1.00 94.56 520 LEU A O 1
ATOM 3747 N N . ALA A 1 521 ? -18.268 -0.800 -32.266 1.00 93.75 521 ALA A N 1
ATOM 3748 C CA . ALA A 1 521 ? -17.659 0.517 -32.401 1.00 93.75 521 ALA A CA 1
ATOM 3749 C C . ALA A 1 521 ? -18.342 1.481 -31.430 1.00 93.75 521 ALA A C 1
ATOM 3751 O O . ALA A 1 521 ? -19.570 1.606 -31.448 1.00 93.75 521 ALA A O 1
ATOM 3752 N N . VAL A 1 522 ? -17.562 2.145 -30.575 1.00 94.94 522 VAL A N 1
ATOM 3753 C CA . VAL A 1 522 ? -18.080 3.078 -29.563 1.00 94.94 522 VAL A CA 1
ATOM 3754 C C . VAL A 1 522 ? -17.236 4.350 -29.559 1.00 94.94 522 VAL A C 1
ATOM 3756 O O . VAL A 1 522 ? -16.010 4.300 -29.477 1.00 94.94 522 VAL A O 1
ATOM 3759 N N . HIS A 1 523 ? -17.895 5.504 -29.666 1.00 94.12 523 HIS A N 1
ATOM 3760 C CA . HIS A 1 523 ? -17.262 6.821 -29.618 1.00 94.12 523 HIS A CA 1
ATOM 3761 C C . HIS A 1 523 ? -16.620 7.030 -28.243 1.00 94.12 523 HIS A C 1
ATOM 3763 O O . HIS A 1 523 ? -17.223 6.723 -27.215 1.00 94.12 523 HIS A O 1
ATOM 3769 N N . HIS A 1 524 ? -15.382 7.515 -28.212 1.00 93.56 524 HIS A N 1
ATOM 3770 C CA . HIS A 1 524 ? -14.529 7.449 -27.025 1.00 93.56 524 HIS A CA 1
ATOM 3771 C C . HIS A 1 524 ? -15.070 8.311 -25.869 1.00 93.56 524 HIS A C 1
ATOM 3773 O O . HIS A 1 524 ? -14.828 7.990 -24.712 1.00 93.56 524 HIS A O 1
ATOM 3779 N N . VAL A 1 525 ? -15.931 9.303 -26.137 1.00 93.56 525 VAL A N 1
ATOM 3780 C CA . VAL A 1 525 ? -16.668 10.040 -25.085 1.00 93.56 525 VAL A CA 1
ATOM 3781 C C . VAL A 1 525 ? -17.560 9.151 -24.202 1.00 93.56 525 VAL A C 1
ATOM 3783 O O . VAL A 1 525 ? -17.948 9.562 -23.109 1.00 93.56 525 VAL A O 1
ATOM 3786 N N . ALA A 1 526 ? -17.896 7.944 -24.669 1.00 93.06 526 ALA A N 1
ATOM 3787 C CA . ALA A 1 526 ? -18.782 6.989 -24.012 1.00 93.06 526 ALA A CA 1
ATOM 3788 C C . ALA A 1 526 ? -18.067 5.745 -23.444 1.00 93.06 526 ALA A C 1
ATOM 3790 O O . ALA A 1 526 ? -18.726 4.907 -22.826 1.00 93.06 526 ALA A O 1
ATOM 3791 N N . VAL A 1 527 ? -16.752 5.591 -23.642 1.00 92.25 527 VAL A N 1
ATOM 3792 C CA . VAL A 1 527 ? -16.020 4.359 -23.298 1.00 92.25 527 VAL A CA 1
ATOM 3793 C C . VAL A 1 527 ? -14.553 4.641 -22.964 1.00 92.25 527 VAL A C 1
ATOM 3795 O O . VAL A 1 527 ? -13.929 5.523 -23.543 1.00 92.25 527 VAL A O 1
ATOM 3798 N N . ASP A 1 528 ? -13.983 3.863 -22.052 1.00 87.31 528 ASP A N 1
ATOM 3799 C CA . ASP A 1 528 ? -12.542 3.768 -21.801 1.00 87.31 528 ASP A CA 1
ATOM 3800 C C . ASP A 1 528 ? -12.085 2.299 -21.848 1.00 87.31 528 ASP A C 1
ATOM 3802 O O . ASP A 1 528 ? -12.903 1.382 -21.957 1.00 87.31 528 ASP A O 1
ATOM 3806 N N . ILE A 1 529 ? -10.773 2.048 -21.757 1.00 79.75 529 ILE A N 1
ATOM 3807 C CA . ILE A 1 529 ? -10.239 0.678 -21.828 1.00 79.75 529 ILE A CA 1
ATOM 3808 C C . ILE A 1 529 ? -10.824 -0.243 -20.742 1.00 79.75 529 ILE A C 1
ATOM 3810 O O . ILE A 1 529 ? -11.114 -1.407 -21.010 1.00 79.75 529 ILE A O 1
ATOM 3814 N N . TYR A 1 530 ? -11.099 0.297 -19.550 1.00 79.88 530 TYR A N 1
ATOM 3815 C CA . TYR A 1 530 ? -11.732 -0.440 -18.456 1.00 79.88 530 TYR A CA 1
ATOM 3816 C C . TYR A 1 530 ? -13.201 -0.792 -18.763 1.00 79.88 530 TYR A C 1
ATOM 3818 O O . TYR A 1 530 ? -13.653 -1.907 -18.498 1.00 79.88 530 TYR A O 1
ATOM 3826 N N . SER A 1 531 ? -13.946 0.124 -19.390 1.00 86.69 531 SER A N 1
ATOM 3827 C CA . SER A 1 531 ? -15.333 -0.097 -19.816 1.00 86.69 531 SER A CA 1
ATOM 3828 C C . SER A 1 531 ? -15.480 -1.255 -20.798 1.00 86.69 531 SER A C 1
ATOM 3830 O O . SER A 1 531 ? -16.516 -1.913 -20.779 1.00 86.69 531 SER A O 1
ATOM 3832 N N . TRP A 1 532 ? -14.476 -1.545 -21.633 1.00 87.06 532 TRP A N 1
ATOM 3833 C CA . TRP A 1 532 ? -14.545 -2.688 -22.549 1.00 87.06 532 TRP A CA 1
ATOM 3834 C C . TRP A 1 532 ? -14.628 -4.033 -21.827 1.00 87.06 532 TRP A C 1
ATOM 3836 O O . TRP A 1 532 ? -15.331 -4.917 -22.318 1.00 87.06 532 TRP A O 1
ATOM 3846 N N . ARG A 1 533 ? -13.999 -4.179 -20.651 1.00 81.88 533 ARG A N 1
ATOM 3847 C CA . ARG A 1 533 ? -14.175 -5.369 -19.803 1.00 81.88 533 ARG A CA 1
ATOM 3848 C C . ARG A 1 533 ? -15.631 -5.479 -19.346 1.00 81.88 533 ARG A C 1
ATOM 3850 O O . ARG A 1 533 ? -16.276 -6.482 -19.627 1.00 81.88 533 ARG A O 1
ATOM 3857 N N . LEU A 1 534 ? -16.169 -4.409 -18.750 1.00 84.19 534 LEU A N 1
ATOM 3858 C CA . LEU A 1 534 ? -17.559 -4.351 -18.271 1.00 84.19 534 LEU A CA 1
ATOM 3859 C C . LEU A 1 534 ? -18.578 -4.650 -19.386 1.00 84.19 534 LEU A C 1
ATOM 3861 O O . LEU A 1 534 ? -19.497 -5.439 -19.187 1.00 84.19 534 LEU A O 1
ATOM 3865 N N . LEU A 1 535 ? -18.402 -4.044 -20.565 1.00 88.31 535 LEU A N 1
ATOM 3866 C CA . LEU A 1 535 ? -19.279 -4.244 -21.721 1.00 88.31 535 LEU A CA 1
ATOM 3867 C C . LEU A 1 535 ? -19.206 -5.670 -22.272 1.00 88.31 535 LEU A C 1
ATOM 3869 O O . LEU A 1 535 ? -20.238 -6.206 -22.663 1.00 88.31 535 LEU A O 1
ATOM 3873 N N . THR A 1 536 ? -18.020 -6.282 -22.300 1.00 88.62 536 THR A N 1
ATOM 3874 C CA . THR A 1 536 ? -17.839 -7.648 -22.816 1.00 88.62 536 THR A CA 1
ATOM 3875 C C . THR A 1 536 ? -18.397 -8.686 -21.839 1.00 88.62 536 THR A C 1
ATOM 3877 O O . THR A 1 536 ? -19.116 -9.588 -22.266 1.00 88.62 536 THR A O 1
ATOM 3880 N N . ASP A 1 537 ? -18.158 -8.523 -20.532 1.00 85.00 537 ASP A N 1
ATOM 3881 C CA . ASP A 1 537 ? -18.709 -9.399 -19.488 1.00 85.00 537 ASP A CA 1
ATOM 3882 C C . ASP A 1 537 ? -20.247 -9.305 -19.394 1.00 85.00 537 ASP A C 1
ATOM 3884 O O . ASP A 1 537 ? -20.918 -10.341 -19.395 1.00 85.00 537 ASP A O 1
ATOM 3888 N N . ASP A 1 538 ? -20.833 -8.095 -19.367 1.00 86.75 538 ASP A N 1
ATOM 3889 C CA . ASP A 1 538 ? -22.298 -7.926 -19.374 1.00 86.75 538 ASP A CA 1
ATOM 3890 C C . ASP A 1 538 ? -22.910 -8.483 -20.682 1.00 86.75 538 ASP A C 1
ATOM 3892 O O . ASP A 1 538 ? -23.938 -9.164 -20.637 1.00 86.75 538 ASP A O 1
ATOM 3896 N N . LEU A 1 539 ? -22.293 -8.230 -21.851 1.00 89.94 539 LEU A N 1
ATOM 3897 C CA . LEU A 1 539 ? -22.771 -8.735 -23.149 1.00 89.94 539 LEU A CA 1
ATOM 3898 C C . LEU A 1 539 ? -22.793 -10.262 -23.190 1.00 89.94 539 LEU A C 1
ATOM 3900 O O . LEU A 1 539 ? -23.800 -10.841 -23.600 1.00 89.94 539 LEU A O 1
ATOM 3904 N N . ARG A 1 540 ? -21.701 -10.901 -22.760 1.00 89.88 540 ARG A N 1
ATOM 3905 C CA . ARG A 1 540 ? -21.581 -12.356 -22.701 1.00 89.88 540 ARG A CA 1
ATOM 3906 C C . ARG A 1 540 ? -22.699 -12.955 -21.850 1.00 89.88 540 ARG A C 1
ATOM 3908 O O . ARG A 1 540 ? -23.482 -13.759 -22.357 1.00 89.88 540 ARG A O 1
ATOM 3915 N N . ARG A 1 541 ? -22.839 -12.492 -20.599 1.00 86.81 541 ARG A N 1
ATOM 3916 C CA . ARG A 1 541 ? -23.889 -12.950 -19.668 1.00 86.81 541 ARG A CA 1
ATOM 3917 C C . ARG A 1 541 ? -25.294 -12.806 -20.275 1.00 86.81 541 ARG A C 1
ATOM 3919 O O . ARG A 1 541 ? -26.104 -13.719 -20.160 1.00 86.81 541 ARG A O 1
ATOM 3926 N N . LEU A 1 542 ? -25.576 -11.697 -20.966 1.00 87.81 542 LEU A N 1
ATOM 3927 C CA . LEU A 1 542 ? -26.875 -11.423 -21.602 1.00 87.81 542 LEU A CA 1
ATOM 3928 C C . LEU A 1 542 ? -27.169 -12.240 -22.876 1.00 87.81 542 LEU A C 1
ATOM 3930 O O . LEU A 1 542 ? -28.321 -12.271 -23.317 1.00 87.81 542 LEU A O 1
ATOM 3934 N N . VAL A 1 543 ? -26.158 -12.860 -23.491 1.00 87.94 543 VAL A N 1
ATOM 3935 C CA . VAL A 1 543 ? -26.306 -13.717 -24.684 1.00 87.94 543 VAL A CA 1
ATOM 3936 C C . VAL A 1 543 ? -26.318 -15.202 -24.314 1.00 87.94 543 VAL A C 1
ATOM 3938 O O . VAL A 1 543 ? -27.015 -15.979 -24.966 1.00 87.94 543 VAL A O 1
ATOM 3941 N N . GLU A 1 544 ? -25.592 -15.578 -23.261 1.00 85.31 544 GLU A N 1
ATOM 3942 C CA . GLU A 1 544 ? -25.621 -16.911 -22.644 1.00 85.31 544 GLU A CA 1
ATOM 3943 C C . GLU A 1 544 ? -26.933 -17.164 -21.875 1.00 85.31 544 GLU A C 1
ATOM 3945 O O . GLU A 1 544 ? -27.359 -18.314 -21.740 1.00 85.31 544 GLU A O 1
ATOM 3950 N N . ASP A 1 545 ? -27.627 -16.107 -21.431 1.00 81.06 545 ASP A N 1
ATOM 3951 C CA . ASP A 1 545 ? -28.965 -16.221 -20.851 1.00 81.06 545 ASP A CA 1
ATOM 3952 C C . ASP A 1 545 ? -30.023 -16.615 -21.905 1.00 81.06 545 ASP A C 1
ATOM 3954 O O . ASP A 1 545 ? -30.347 -15.880 -22.847 1.00 81.06 545 ASP A O 1
ATOM 3958 N N . THR A 1 546 ? -30.586 -17.809 -21.714 1.00 70.69 546 THR A N 1
ATOM 3959 C CA . THR A 1 546 ? -31.565 -18.446 -22.605 1.00 70.69 546 THR A CA 1
ATOM 3960 C C . THR A 1 546 ? -33.026 -18.184 -22.223 1.00 70.69 546 THR A C 1
ATOM 3962 O O . THR A 1 546 ? -33.920 -18.669 -22.918 1.00 70.69 546 THR A O 1
ATOM 3965 N N . HIS A 1 547 ? -33.307 -17.409 -21.168 1.00 72.88 547 HIS A N 1
ATOM 3966 C CA . HIS A 1 547 ? -34.678 -17.038 -20.806 1.00 72.88 547 HIS A CA 1
ATOM 3967 C C . HIS A 1 547 ? -35.289 -16.029 -21.803 1.00 72.88 547 HIS A C 1
ATOM 3969 O O . HIS A 1 547 ? -34.611 -15.127 -22.300 1.00 72.88 547 HIS A O 1
ATOM 3975 N N . ASP A 1 548 ? -36.607 -16.130 -22.043 1.00 63.75 548 ASP A N 1
ATOM 3976 C CA . ASP A 1 548 ? -37.368 -15.198 -22.905 1.00 63.75 548 ASP A CA 1
ATOM 3977 C C . ASP A 1 548 ? -37.203 -13.725 -22.474 1.00 63.75 548 ASP A C 1
ATOM 3979 O O . ASP A 1 548 ? -37.153 -12.819 -23.309 1.00 63.75 548 ASP A O 1
ATOM 3983 N N . THR A 1 549 ? -37.063 -13.505 -21.163 1.00 66.12 549 THR A N 1
ATOM 3984 C CA . THR A 1 549 ? -36.648 -12.240 -20.549 1.00 66.12 549 THR A CA 1
ATOM 3985 C C . THR A 1 549 ? -35.389 -12.517 -19.722 1.00 66.12 549 THR A C 1
ATOM 3987 O O . THR A 1 549 ? -35.519 -13.185 -18.694 1.00 66.12 549 THR A O 1
ATOM 3990 N N . PRO A 1 550 ? -34.199 -12.035 -20.133 1.00 65.75 550 PRO A N 1
ATOM 3991 C CA . PRO A 1 550 ? -32.960 -12.254 -19.388 1.00 65.75 550 PRO A CA 1
ATOM 3992 C C . PRO A 1 550 ? -33.012 -11.699 -17.961 1.00 65.75 550 PRO A C 1
ATOM 3994 O O . PRO A 1 550 ? -33.575 -10.623 -17.727 1.00 65.75 550 PRO A O 1
ATOM 3997 N N . ASP A 1 551 ? -32.403 -12.402 -17.007 1.00 65.94 551 ASP A N 1
ATOM 3998 C CA . ASP A 1 551 ? -32.401 -11.998 -15.603 1.00 65.94 551 ASP A CA 1
ATOM 3999 C C . ASP A 1 551 ? -31.309 -10.961 -15.317 1.00 65.94 551 ASP A C 1
ATOM 4001 O O . ASP A 1 551 ? -30.212 -11.255 -14.837 1.00 65.94 551 ASP A O 1
ATOM 4005 N N . THR A 1 552 ? -31.639 -9.695 -15.565 1.00 64.38 552 THR A N 1
ATOM 4006 C CA . THR A 1 552 ? -30.748 -8.547 -15.335 1.00 64.38 552 THR A CA 1
ATOM 4007 C C . THR A 1 552 ? -30.329 -8.349 -13.871 1.00 64.38 552 THR A C 1
ATOM 4009 O O . THR A 1 552 ? -29.469 -7.510 -13.606 1.00 64.38 552 THR A O 1
ATOM 4012 N N . ARG A 1 553 ? -30.868 -9.133 -12.921 1.00 59.47 553 ARG A N 1
ATOM 4013 C CA . ARG A 1 553 ? -30.415 -9.193 -11.517 1.00 59.47 553 ARG A CA 1
ATOM 4014 C C . ARG A 1 553 ? -29.137 -10.025 -11.329 1.00 59.47 553 ARG A C 1
ATOM 4016 O O . ARG A 1 553 ? -28.527 -9.935 -10.270 1.00 59.47 553 ARG A O 1
ATOM 4023 N N . ALA A 1 554 ? -28.744 -10.825 -12.326 1.00 56.19 554 ALA A N 1
ATOM 4024 C CA . ALA A 1 554 ? -27.482 -11.575 -12.360 1.00 56.19 554 ALA A CA 1
ATOM 4025 C C . ALA A 1 554 ? -26.303 -10.761 -12.943 1.00 56.19 554 ALA A C 1
ATOM 4027 O O . ALA A 1 554 ? -25.178 -11.258 -13.054 1.00 56.19 554 ALA A O 1
ATOM 4028 N N . LEU A 1 555 ? -26.552 -9.503 -13.318 1.00 63.50 555 LEU A N 1
ATOM 4029 C CA . LEU A 1 555 ? -25.517 -8.508 -13.583 1.00 63.50 555 LEU A CA 1
ATOM 4030 C C . LEU A 1 555 ? -25.255 -7.693 -12.298 1.00 63.50 555 LEU A C 1
ATOM 4032 O O . LEU A 1 555 ? -26.167 -7.560 -11.478 1.00 63.50 555 LEU A O 1
ATOM 4036 N N . PRO A 1 556 ? -24.062 -7.090 -12.118 1.00 57.22 556 PRO A N 1
ATOM 4037 C CA . PRO A 1 556 ? -23.771 -6.224 -10.971 1.00 57.22 556 PRO A CA 1
ATOM 4038 C C . PRO A 1 556 ? -24.779 -5.076 -10.788 1.00 57.22 556 PRO A C 1
ATOM 4040 O O . PRO A 1 556 ? -25.491 -4.707 -11.731 1.00 57.22 556 PRO A O 1
ATOM 4043 N N . ALA A 1 557 ? -24.808 -4.478 -9.588 1.00 55.00 557 ALA A N 1
ATOM 4044 C CA . ALA A 1 557 ? -25.698 -3.358 -9.260 1.00 55.00 557 ALA A CA 1
ATOM 4045 C C . ALA A 1 557 ? -25.627 -2.220 -10.299 1.00 55.00 557 ALA A C 1
ATOM 4047 O O . ALA A 1 557 ? -24.603 -2.012 -10.947 1.00 55.00 557 ALA A O 1
ATOM 4048 N N . ALA A 1 558 ? -26.749 -1.518 -10.483 1.00 52.69 558 ALA A N 1
ATOM 4049 C CA . ALA A 1 558 ? -26.985 -0.678 -11.654 1.00 52.69 558 ALA A CA 1
ATOM 4050 C C . ALA A 1 558 ? -25.902 0.395 -11.881 1.00 52.69 558 ALA A C 1
ATOM 4052 O O . ALA A 1 558 ? -25.630 1.221 -11.012 1.00 52.69 558 ALA A O 1
ATOM 4053 N N . CYS A 1 559 ? -25.369 0.422 -13.104 1.00 55.25 559 CYS A N 1
ATOM 4054 C CA . CYS A 1 559 ? -24.239 1.226 -13.587 1.00 55.25 559 CYS A CA 1
ATOM 4055 C C . CYS A 1 559 ? -24.551 2.736 -13.743 1.00 55.25 559 CYS A C 1
ATOM 4057 O O . CYS A 1 559 ? -24.037 3.417 -14.631 1.00 55.25 559 CYS A O 1
ATOM 4059 N N . ALA A 1 560 ? -25.454 3.267 -12.918 1.00 58.44 560 ALA A N 1
ATOM 4060 C CA . ALA A 1 560 ? -26.167 4.523 -13.131 1.00 58.44 560 ALA A CA 1
ATOM 4061 C C . ALA A 1 560 ? -25.637 5.689 -12.271 1.00 58.44 560 ALA A C 1
ATOM 4063 O O . ALA A 1 560 ? -26.420 6.460 -11.723 1.00 58.44 560 ALA A O 1
ATOM 4064 N N . ASN A 1 561 ? -24.312 5.849 -12.168 1.00 67.25 561 ASN A N 1
ATOM 4065 C CA . ASN A 1 561 ? -23.686 6.937 -11.397 1.00 67.25 561 ASN A CA 1
ATOM 4066 C C . ASN A 1 561 ? -22.917 7.978 -12.238 1.00 67.25 561 ASN A C 1
ATOM 4068 O O . ASN A 1 561 ? -22.417 8.945 -11.669 1.00 67.25 561 ASN A O 1
ATOM 4072 N N . LEU A 1 562 ? -22.866 7.872 -13.575 1.00 80.50 562 LEU A N 1
ATOM 4073 C CA . LEU A 1 562 ? -22.118 8.813 -14.438 1.00 80.50 562 LEU A CA 1
ATOM 4074 C C . LEU A 1 562 ? -22.478 10.295 -14.187 1.00 80.50 562 LEU A C 1
ATOM 4076 O O . LEU A 1 562 ? -21.594 11.139 -14.037 1.00 80.50 562 LEU A O 1
ATOM 4080 N N . ARG A 1 563 ? -23.778 10.613 -14.076 1.00 83.81 563 ARG A N 1
ATOM 4081 C CA . ARG A 1 563 ? -24.257 11.980 -13.785 1.00 83.81 563 ARG A CA 1
ATOM 4082 C C . ARG A 1 563 ? -23.912 12.445 -12.368 1.00 83.81 563 ARG A C 1
ATOM 4084 O O . ARG A 1 563 ? -23.615 13.623 -12.175 1.00 83.81 563 ARG A O 1
ATOM 4091 N N . ALA A 1 564 ? -23.911 11.530 -11.397 1.00 79.75 564 ALA A N 1
ATOM 4092 C CA . ALA A 1 564 ? -23.488 11.816 -10.030 1.00 79.75 564 ALA A CA 1
ATOM 4093 C C . ALA A 1 564 ? -21.972 12.067 -9.956 1.00 79.75 564 ALA A C 1
ATOM 4095 O O . ALA A 1 564 ? -21.547 13.016 -9.303 1.00 79.75 564 ALA A O 1
ATOM 4096 N N . TRP A 1 565 ? -21.159 11.286 -10.677 1.00 82.75 565 TRP A N 1
ATOM 4097 C CA . TRP A 1 565 ? -19.703 11.449 -10.722 1.00 82.75 565 TRP A CA 1
ATOM 4098 C C . TRP A 1 565 ? -19.287 12.786 -11.332 1.00 82.75 565 TRP A C 1
ATOM 4100 O O . TRP A 1 565 ? -18.416 13.459 -10.784 1.00 82.75 565 TRP A O 1
ATOM 4110 N N . ALA A 1 566 ? -19.934 13.215 -12.417 1.00 85.88 566 ALA A N 1
ATOM 4111 C CA . ALA A 1 566 ? -19.677 14.526 -13.001 1.00 85.88 566 ALA A CA 1
ATOM 4112 C C . ALA A 1 566 ? -20.011 15.672 -12.027 1.00 85.88 566 ALA A C 1
ATOM 4114 O O . ALA A 1 566 ? -19.208 16.584 -11.828 1.00 85.88 566 ALA A O 1
ATOM 4115 N N . ALA A 1 567 ? -21.162 15.595 -11.348 1.00 84.00 567 ALA A N 1
ATOM 4116 C CA . ALA A 1 567 ? -21.543 16.573 -10.329 1.00 84.00 567 ALA A CA 1
ATOM 4117 C C . ALA A 1 567 ? -20.561 16.589 -9.137 1.00 84.00 567 ALA A C 1
ATOM 4119 O O . ALA A 1 567 ? -20.160 17.664 -8.687 1.00 84.00 567 ALA A O 1
ATOM 4120 N N . ALA A 1 568 ? -20.128 15.416 -8.664 1.00 80.62 568 ALA A N 1
ATOM 4121 C CA . ALA A 1 568 ? -19.142 15.281 -7.594 1.00 80.62 568 ALA A CA 1
ATOM 4122 C C . ALA A 1 568 ? -17.759 15.812 -8.008 1.00 80.62 568 ALA A C 1
ATOM 4124 O O . ALA A 1 568 ? -17.142 16.548 -7.244 1.00 80.62 568 ALA A O 1
ATOM 4125 N N . SER A 1 569 ? -17.312 15.534 -9.238 1.00 83.81 569 SER A N 1
ATOM 4126 C CA . SER A 1 569 ? -16.060 16.065 -9.805 1.00 83.81 569 SER A CA 1
ATOM 4127 C C . SER A 1 569 ? -16.061 17.594 -9.836 1.00 83.81 569 SER A C 1
ATOM 4129 O O . SER A 1 569 ? -15.061 18.227 -9.503 1.00 83.81 569 SER A O 1
ATOM 4131 N N . HIS A 1 570 ? -17.203 18.209 -10.159 1.00 85.38 570 HIS A N 1
ATOM 4132 C CA . HIS A 1 570 ? -17.340 19.663 -10.156 1.00 85.38 570 HIS A CA 1
ATOM 4133 C C . HIS A 1 570 ? -17.386 20.262 -8.732 1.00 85.38 570 HIS A C 1
ATOM 4135 O O . HIS A 1 570 ? -16.918 21.385 -8.529 1.00 85.38 570 HIS A O 1
ATOM 4141 N N . GLN A 1 571 ? -17.892 19.539 -7.723 1.00 82.69 571 GLN A N 1
ATOM 4142 C CA . GLN A 1 571 ? -17.781 19.973 -6.320 1.00 82.69 571 GLN A CA 1
ATOM 4143 C C . GLN A 1 571 ? -16.365 19.786 -5.762 1.00 82.69 571 GLN A C 1
ATOM 4145 O O . GLN A 1 571 ? -15.854 20.684 -5.092 1.00 82.69 571 GLN A O 1
ATOM 4150 N N . ALA A 1 572 ? -15.699 18.678 -6.096 1.00 80.19 572 ALA A N 1
ATOM 4151 C CA . ALA A 1 572 ? -14.297 18.448 -5.772 1.00 80.19 572 ALA A CA 1
ATOM 4152 C C . ALA A 1 572 ? -13.410 19.553 -6.364 1.00 80.19 572 ALA A C 1
ATOM 4154 O O . ALA A 1 572 ? -12.633 20.159 -5.633 1.00 80.19 572 ALA A O 1
ATOM 4155 N N . ALA A 1 573 ? -13.597 19.911 -7.639 1.00 85.62 573 ALA A N 1
ATOM 4156 C CA . ALA A 1 573 ? -12.894 21.020 -8.287 1.00 85.62 573 ALA A CA 1
ATOM 4157 C C . ALA A 1 573 ? -13.033 22.356 -7.528 1.00 85.62 573 ALA A C 1
ATOM 4159 O O . ALA A 1 573 ? -12.043 23.061 -7.336 1.00 85.62 573 ALA A O 1
ATOM 4160 N N . LEU A 1 574 ? -14.238 22.688 -7.043 1.00 83.31 574 LEU A N 1
ATOM 4161 C CA . LEU A 1 574 ? -14.482 23.900 -6.249 1.00 83.31 574 LEU A CA 1
ATOM 4162 C C . LEU A 1 574 ? -13.804 23.859 -4.869 1.00 83.31 574 LEU A C 1
ATOM 4164 O O . LEU A 1 574 ? -13.326 24.891 -4.400 1.00 83.31 574 LEU A O 1
ATOM 4168 N N . ALA A 1 575 ? -13.740 22.690 -4.226 1.00 81.69 575 ALA A N 1
ATOM 4169 C CA . ALA A 1 575 ? -13.033 22.516 -2.958 1.00 81.69 575 ALA A CA 1
ATOM 4170 C C . ALA A 1 575 ? -11.506 22.601 -3.141 1.00 81.69 575 ALA A C 1
ATOM 4172 O O . ALA A 1 575 ? -10.835 23.315 -2.397 1.00 81.69 575 ALA A O 1
ATOM 4173 N N . LEU A 1 576 ? -10.967 21.940 -4.169 1.00 82.12 576 LEU A N 1
ATOM 4174 C CA . LEU A 1 576 ? -9.545 21.971 -4.521 1.00 82.12 576 LEU A CA 1
ATOM 4175 C C . LEU A 1 576 ? -9.093 23.398 -4.889 1.00 82.12 576 LEU A C 1
ATOM 4177 O O . LEU A 1 576 ? -8.017 23.819 -4.478 1.00 82.12 576 LEU A O 1
ATOM 4181 N N . ALA A 1 577 ? -9.932 24.181 -5.580 1.00 81.81 577 ALA A N 1
ATOM 4182 C CA . ALA A 1 577 ? -9.653 25.583 -5.918 1.00 81.81 577 ALA A CA 1
ATOM 4183 C C . ALA A 1 577 ? -9.529 26.530 -4.716 1.00 81.81 577 ALA A C 1
ATOM 4185 O O . ALA A 1 577 ? -8.983 27.629 -4.854 1.00 81.81 577 ALA A O 1
ATOM 4186 N N . ALA A 1 578 ? -10.059 26.146 -3.551 1.00 82.19 578 ALA A N 1
ATOM 4187 C CA . ALA A 1 578 ? -9.910 26.928 -2.331 1.00 82.19 578 ALA A CA 1
ATOM 4188 C C . ALA A 1 578 ? -8.497 26.791 -1.732 1.00 82.19 578 ALA A C 1
ATOM 4190 O O . ALA A 1 578 ? -7.994 27.759 -1.152 1.00 82.19 578 ALA A O 1
ATOM 4191 N N . ASP A 1 579 ? -7.829 25.643 -1.917 1.00 80.62 579 ASP A N 1
ATOM 4192 C CA . ASP A 1 579 ? -6.417 25.472 -1.563 1.00 80.62 579 ASP A CA 1
ATOM 4193 C C . ASP A 1 579 ? -5.515 26.066 -2.656 1.00 80.62 579 ASP A C 1
ATOM 4195 O O . ASP A 1 579 ? -5.091 25.408 -3.609 1.00 80.62 579 ASP A O 1
ATOM 4199 N N . ARG A 1 580 ? -5.173 27.347 -2.485 1.00 78.06 580 ARG A N 1
ATOM 4200 C CA . ARG A 1 580 ? -4.199 28.025 -3.352 1.00 78.06 580 ARG A CA 1
ATOM 4201 C C . ARG A 1 580 ? -2.835 27.346 -3.333 1.00 78.06 580 ARG A C 1
ATOM 4203 O O . ARG A 1 580 ? -2.211 27.259 -4.382 1.00 78.06 580 ARG A O 1
ATOM 4210 N N . ALA A 1 581 ? -2.403 26.817 -2.188 1.00 81.38 581 ALA A N 1
ATOM 4211 C CA . ALA A 1 581 ? -1.114 26.151 -2.094 1.00 81.38 581 ALA A CA 1
ATOM 4212 C C . ALA A 1 581 ? -1.099 24.848 -2.908 1.00 81.38 581 ALA A C 1
ATOM 4214 O O . ALA A 1 581 ? -0.040 24.466 -3.392 1.00 81.38 581 ALA A O 1
ATOM 4215 N N . LEU A 1 582 ? -2.235 24.165 -3.097 1.00 82.00 582 LEU A N 1
ATOM 4216 C CA . LEU A 1 582 ? -2.325 23.019 -4.010 1.00 82.00 582 LEU A CA 1
ATOM 4217 C C . LEU A 1 582 ? -2.165 23.444 -5.475 1.00 82.00 582 LEU A C 1
ATOM 4219 O O . LEU A 1 582 ? -1.427 22.795 -6.214 1.00 82.00 582 LEU A O 1
ATOM 4223 N N . ALA A 1 583 ? -2.804 24.542 -5.886 1.00 81.38 583 ALA A N 1
ATOM 4224 C CA . ALA A 1 583 ? -2.621 25.092 -7.229 1.00 81.38 583 ALA A CA 1
ATOM 4225 C C . ALA A 1 583 ? -1.170 25.556 -7.462 1.00 81.38 583 ALA A C 1
ATOM 4227 O O . ALA A 1 583 ? -0.590 25.241 -8.499 1.00 81.38 583 ALA A O 1
ATOM 4228 N N . ASP A 1 584 ? -0.558 26.226 -6.482 1.00 84.56 584 ASP A N 1
ATOM 4229 C CA . ASP A 1 584 ? 0.834 26.683 -6.551 1.00 84.56 584 ASP A CA 1
ATOM 4230 C C . ASP A 1 584 ? 1.827 25.497 -6.566 1.00 84.56 584 ASP A C 1
ATOM 4232 O O . ASP A 1 584 ? 2.795 25.515 -7.327 1.00 84.56 584 ASP A O 1
ATOM 4236 N N . ARG A 1 585 ? 1.553 24.407 -5.824 1.00 86.88 585 ARG A N 1
ATOM 4237 C CA . ARG A 1 585 ? 2.319 23.148 -5.930 1.00 86.88 585 ARG A CA 1
ATOM 4238 C C . ARG A 1 585 ? 2.195 22.526 -7.328 1.00 86.88 585 ARG A C 1
ATOM 4240 O O . ARG A 1 585 ? 3.210 22.146 -7.901 1.00 86.88 585 ARG A O 1
ATOM 4247 N N . TRP A 1 586 ? 0.999 22.467 -7.917 1.00 89.75 586 TRP A N 1
ATOM 4248 C CA . TRP A 1 586 ? 0.823 21.950 -9.286 1.00 89.75 586 TRP A CA 1
ATOM 4249 C C . TRP A 1 586 ? 1.494 22.829 -10.353 1.00 89.75 586 TRP A C 1
ATOM 4251 O O . TRP A 1 586 ? 2.028 22.295 -11.322 1.00 89.75 586 TRP A O 1
ATOM 4261 N N . LEU A 1 587 ? 1.546 24.151 -10.157 1.00 90.00 587 LEU A N 1
ATOM 4262 C CA . LEU A 1 587 ? 2.338 25.048 -11.006 1.00 90.00 587 LEU A CA 1
ATOM 4263 C C . LEU A 1 587 ? 3.843 24.736 -10.921 1.00 90.00 587 LEU A C 1
ATOM 4265 O O . LEU A 1 587 ? 4.514 24.769 -11.947 1.00 90.00 587 LEU A O 1
ATOM 4269 N N . SER A 1 588 ? 4.364 24.349 -9.749 1.00 89.00 588 SER A N 1
ATOM 4270 C CA . SER A 1 588 ? 5.779 23.961 -9.602 1.00 89.00 588 SER A CA 1
ATOM 4271 C C . SER A 1 588 ? 6.159 22.640 -10.293 1.00 89.00 588 SER A C 1
ATOM 4273 O O . SER A 1 588 ? 7.326 22.444 -10.603 1.00 89.00 588 SER A O 1
ATOM 4275 N N . VAL A 1 589 ? 5.194 21.763 -10.608 1.00 90.38 589 VAL A N 1
ATOM 4276 C CA . VAL A 1 589 ? 5.435 20.551 -11.428 1.00 90.38 589 VAL A CA 1
ATOM 4277 C C . VAL A 1 589 ? 5.605 20.900 -12.915 1.00 90.38 589 VAL A C 1
ATOM 4279 O O . VAL A 1 589 ? 6.263 20.171 -13.656 1.00 90.38 589 VAL A O 1
ATOM 4282 N N . LEU A 1 590 ? 5.023 22.019 -13.358 1.00 91.25 590 LEU A N 1
ATOM 4283 C CA . LEU A 1 590 ? 5.118 22.524 -14.732 1.00 91.25 590 LEU A CA 1
ATOM 4284 C C . LEU A 1 590 ? 6.357 23.409 -14.961 1.00 91.25 590 LEU A C 1
ATOM 4286 O O . LEU A 1 590 ? 6.707 23.675 -16.111 1.00 91.25 590 LEU A O 1
ATOM 4290 N N . ASP A 1 591 ? 7.014 23.865 -13.893 1.00 87.75 591 ASP A N 1
ATOM 4291 C CA . ASP A 1 591 ? 8.219 24.693 -13.954 1.00 87.75 591 ASP A CA 1
ATOM 4292 C C . ASP A 1 591 ? 9.485 23.807 -14.030 1.00 87.75 591 ASP A C 1
ATOM 4294 O O . ASP A 1 591 ? 9.736 23.019 -13.116 1.00 87.75 591 ASP A O 1
ATOM 4298 N N . PRO A 1 592 ? 10.310 23.896 -15.094 1.00 81.12 592 PRO A N 1
ATOM 4299 C CA . PRO A 1 592 ? 11.586 23.180 -15.159 1.00 81.12 592 PRO A CA 1
ATOM 4300 C C . PRO A 1 592 ? 12.664 23.765 -14.223 1.00 81.12 592 PRO A C 1
ATOM 4302 O O . PRO A 1 592 ? 13.709 23.135 -14.033 1.00 81.12 592 PRO A O 1
ATOM 4305 N N . GLY A 1 593 ? 12.448 24.958 -13.654 1.00 84.94 593 GLY A N 1
ATOM 4306 C CA . GLY A 1 593 ? 13.424 25.662 -12.826 1.00 84.94 593 GLY A CA 1
ATOM 4307 C C . GLY A 1 593 ? 14.723 25.950 -13.587 1.00 84.94 593 GLY A C 1
ATOM 4308 O O . GLY A 1 593 ? 14.706 26.413 -14.726 1.00 84.94 593 GLY A O 1
ATOM 4309 N N . ASP A 1 594 ? 15.863 25.639 -12.966 1.00 83.50 594 ASP A N 1
ATOM 4310 C CA . ASP A 1 594 ? 17.193 25.799 -13.573 1.00 83.50 594 ASP A CA 1
ATOM 4311 C C . ASP A 1 594 ? 17.544 24.709 -14.619 1.00 83.50 594 ASP A C 1
ATOM 4313 O O . ASP A 1 594 ? 18.616 24.766 -15.228 1.00 83.50 594 ASP A O 1
ATOM 4317 N N . LEU A 1 595 ? 16.693 23.693 -14.833 1.00 84.94 595 LEU A N 1
ATOM 4318 C CA . LEU A 1 595 ? 16.984 22.585 -15.753 1.00 84.94 595 LEU A CA 1
ATOM 4319 C C . LEU A 1 595 ? 16.639 22.925 -17.208 1.00 84.94 595 LEU A C 1
ATOM 4321 O O . LEU A 1 595 ? 15.583 23.471 -17.525 1.00 84.94 595 LEU A O 1
ATOM 4325 N N . ALA A 1 596 ? 17.501 22.508 -18.136 1.00 88.62 596 ALA A N 1
ATOM 4326 C CA . ALA A 1 596 ? 17.260 22.696 -19.562 1.00 88.62 596 ALA A CA 1
ATOM 4327 C C . ALA A 1 596 ? 16.186 21.715 -20.067 1.00 88.62 596 ALA A C 1
ATOM 4329 O O . ALA A 1 596 ? 16.435 20.516 -20.210 1.00 88.62 596 ALA A O 1
ATOM 4330 N N . GLN A 1 597 ? 14.986 22.216 -20.353 1.00 89.25 597 GLN A N 1
ATOM 4331 C CA . GLN A 1 597 ? 13.885 21.383 -20.833 1.00 89.25 597 GLN A CA 1
ATOM 4332 C C . GLN A 1 597 ? 14.156 20.838 -22.248 1.00 89.25 597 GLN A C 1
ATOM 4334 O O . GLN A 1 597 ? 14.298 21.594 -23.213 1.00 89.25 597 GLN A O 1
ATOM 4339 N N . VAL A 1 598 ? 14.180 19.513 -22.385 1.00 89.88 598 VAL A N 1
ATOM 4340 C CA . VAL A 1 598 ? 14.253 18.799 -23.661 1.00 89.88 598 VAL A CA 1
ATOM 4341 C C . VAL A 1 598 ? 12.997 19.097 -24.475 1.00 89.88 598 VAL A C 1
ATOM 4343 O O . VAL A 1 598 ? 11.880 18.904 -23.999 1.00 89.88 598 VAL A O 1
ATOM 4346 N N . ARG A 1 599 ? 13.182 19.523 -25.727 1.00 88.62 599 ARG A N 1
ATOM 4347 C CA . ARG A 1 599 ? 12.115 19.668 -26.723 1.00 88.62 599 ARG A CA 1
ATOM 4348 C C . ARG A 1 599 ? 12.289 18.625 -27.822 1.00 88.62 599 ARG A C 1
ATOM 4350 O O . ARG A 1 599 ? 13.352 18.532 -28.433 1.00 88.62 599 ARG A O 1
ATOM 4357 N N . TYR A 1 600 ? 11.240 17.849 -28.082 1.00 87.31 600 TYR A N 1
ATOM 4358 C CA . TYR A 1 600 ? 11.161 16.956 -29.240 1.00 87.31 600 TYR A CA 1
ATOM 4359 C C . TYR A 1 600 ? 10.480 17.640 -30.442 1.00 87.31 600 TYR A C 1
ATOM 4361 O O . TYR A 1 600 ? 10.747 17.272 -31.586 1.00 87.31 600 TYR A O 1
ATOM 4369 N N . SER A 1 601 ? 9.651 18.664 -30.200 1.00 83.31 601 SER A N 1
ATOM 4370 C CA . SER A 1 601 ? 9.113 19.562 -31.230 1.00 83.31 601 SER A CA 1
ATOM 4371 C C . SER A 1 601 ? 8.989 20.991 -30.699 1.00 83.31 601 SER A C 1
ATOM 4373 O O . SER A 1 601 ? 8.345 21.222 -29.676 1.00 83.31 601 SER A O 1
ATOM 4375 N N . ASP A 1 602 ? 9.531 21.956 -31.446 1.00 71.88 602 ASP A N 1
ATOM 4376 C CA . ASP A 1 602 ? 9.276 23.388 -31.229 1.00 71.88 602 ASP A CA 1
ATOM 4377 C C . ASP A 1 602 ? 7.903 23.822 -31.789 1.00 71.88 602 ASP A C 1
ATOM 4379 O O . ASP A 1 602 ? 7.391 24.894 -31.461 1.00 71.88 602 ASP A O 1
ATOM 4383 N N . SER A 1 603 ? 7.283 22.991 -32.640 1.00 75.38 603 SER A N 1
ATOM 4384 C CA . SER A 1 603 ? 5.939 23.219 -33.180 1.00 75.38 603 SER A CA 1
ATOM 4385 C C . SER A 1 603 ? 4.870 22.581 -32.299 1.00 75.38 603 SER A C 1
ATOM 4387 O O . SER A 1 603 ? 4.912 21.378 -32.036 1.00 75.38 603 SER A O 1
ATOM 4389 N N . ARG A 1 604 ? 3.851 23.376 -31.952 1.00 70.44 604 ARG A N 1
ATOM 4390 C CA . ARG A 1 604 ? 2.578 22.914 -31.364 1.00 70.44 604 ARG A CA 1
ATOM 4391 C C . ARG A 1 604 ? 1.552 22.487 -32.414 1.00 70.44 604 ARG A C 1
ATOM 4393 O O . ARG A 1 604 ? 0.560 21.851 -32.088 1.00 70.44 604 ARG A O 1
ATOM 4400 N N . GLN A 1 605 ? 1.774 22.848 -33.677 1.00 78.62 605 GLN A N 1
ATOM 4401 C CA . GLN A 1 605 ? 1.002 22.324 -34.799 1.00 78.62 605 GLN A CA 1
ATOM 4402 C C . GLN A 1 605 ? 1.666 21.014 -35.224 1.00 78.62 605 GLN A C 1
ATOM 4404 O O . GLN A 1 605 ? 2.634 21.014 -35.988 1.00 78.62 605 GLN A O 1
ATOM 4409 N N . LEU A 1 606 ? 1.186 19.915 -34.641 1.00 84.69 606 LEU A N 1
ATOM 4410 C CA . LEU A 1 606 ? 1.728 18.565 -34.829 1.00 84.69 606 LEU A CA 1
ATOM 4411 C C . LEU A 1 606 ? 1.141 17.842 -36.052 1.00 84.69 606 LEU A C 1
ATOM 4413 O O . LEU A 1 606 ? 1.712 16.852 -36.504 1.00 84.69 606 LEU A O 1
ATOM 4417 N N . GLY A 1 607 ? 0.045 18.367 -36.607 1.00 87.44 607 GLY A N 1
ATOM 4418 C CA . GLY A 1 607 ? -0.711 17.747 -37.692 1.00 87.44 607 GLY A CA 1
ATOM 4419 C C . GLY A 1 607 ? -1.787 16.800 -37.165 1.00 87.44 607 GLY A C 1
ATOM 4420 O O . GLY A 1 607 ? -2.324 16.989 -36.072 1.00 87.44 607 GLY A O 1
ATOM 4421 N N . THR A 1 608 ? -2.106 15.793 -37.966 1.00 89.75 608 THR A N 1
ATOM 4422 C CA . THR A 1 608 ? -3.079 14.741 -37.654 1.00 89.75 608 THR A CA 1
ATOM 4423 C C . THR A 1 608 ? -2.390 13.401 -37.397 1.00 89.75 608 THR A C 1
ATOM 4425 O O . THR A 1 608 ? -1.201 13.241 -37.675 1.00 89.75 608 THR A O 1
ATOM 4428 N N . LEU A 1 609 ? -3.128 12.389 -36.939 1.00 87.19 609 LEU A N 1
ATOM 4429 C CA . LEU A 1 609 ? -2.615 11.016 -36.850 1.00 87.19 609 LEU A CA 1
ATOM 4430 C C . LEU A 1 609 ? -2.318 10.393 -38.234 1.00 87.19 609 LEU A C 1
ATOM 4432 O O . LEU A 1 609 ? -1.620 9.389 -38.323 1.00 87.19 609 LEU A O 1
ATOM 4436 N N . ALA A 1 610 ? -2.766 10.995 -39.344 1.00 86.69 610 ALA A N 1
ATOM 4437 C CA . ALA A 1 610 ? -2.278 10.651 -40.682 1.00 86.69 610 ALA A CA 1
ATOM 4438 C C . ALA A 1 610 ? -0.820 11.085 -40.914 1.00 86.69 610 ALA A C 1
ATOM 4440 O O . ALA A 1 610 ? -0.155 10.496 -41.770 1.00 86.69 610 ALA A O 1
ATOM 4441 N N . ASP A 1 611 ? -0.361 12.095 -40.167 1.00 87.38 611 ASP A N 1
ATOM 4442 C CA . ASP A 1 611 ? 0.977 12.686 -40.206 1.00 87.38 611 ASP A CA 1
ATOM 4443 C C . ASP A 1 611 ? 1.904 12.118 -39.112 1.00 87.38 611 ASP A C 1
ATOM 4445 O O . ASP A 1 611 ? 3.063 12.525 -39.023 1.00 87.38 611 ASP A O 1
ATOM 4449 N N . THR A 1 612 ? 1.448 11.185 -38.267 1.00 88.88 612 THR A N 1
ATOM 4450 C CA . THR A 1 612 ? 2.339 10.479 -37.333 1.00 88.88 612 THR A CA 1
ATOM 4451 C C . THR A 1 612 ? 3.016 9.283 -38.007 1.00 88.88 612 THR A C 1
ATOM 4453 O O . THR A 1 612 ? 2.549 8.708 -38.993 1.00 88.88 612 THR A O 1
ATOM 4456 N N . ARG A 1 613 ? 4.174 8.896 -37.470 1.00 88.25 613 ARG A N 1
ATOM 4457 C CA . ARG A 1 613 ? 4.834 7.626 -37.748 1.00 88.25 613 ARG A CA 1
ATOM 4458 C C . ARG A 1 613 ? 4.678 6.718 -36.539 1.00 88.25 613 ARG A C 1
ATOM 4460 O O . ARG A 1 613 ? 5.180 7.037 -35.463 1.00 88.25 613 ARG A O 1
ATOM 4467 N N . GLU A 1 614 ? 4.092 5.553 -36.764 1.00 88.12 614 GLU A N 1
ATOM 4468 C CA . GLU A 1 614 ? 4.070 4.475 -35.783 1.00 88.12 614 GLU A CA 1
ATOM 4469 C C . GLU A 1 614 ? 5.411 3.716 -35.727 1.00 88.12 614 GLU A C 1
ATOM 4471 O O . GLU A 1 614 ? 6.077 3.495 -36.749 1.00 88.12 614 GLU A O 1
ATOM 4476 N N . VAL A 1 615 ? 5.808 3.308 -34.520 1.00 91.19 615 VAL A N 1
ATOM 4477 C CA . VAL A 1 615 ? 6.897 2.358 -34.255 1.00 91.19 615 VAL A CA 1
ATOM 4478 C C . VAL A 1 615 ? 6.445 1.412 -33.142 1.00 91.19 615 VAL A C 1
ATOM 4480 O O . VAL A 1 615 ? 6.044 1.863 -32.076 1.00 91.19 615 VAL A O 1
ATOM 4483 N N . VAL A 1 616 ? 6.540 0.099 -33.359 1.00 91.25 616 VAL A N 1
ATOM 4484 C CA . VAL A 1 616 ? 6.223 -0.919 -32.340 1.00 91.25 616 VAL A CA 1
ATOM 4485 C C . VAL A 1 616 ? 7.500 -1.645 -31.927 1.00 91.25 616 VAL A C 1
ATOM 4487 O O . VAL A 1 616 ? 8.325 -2.001 -32.775 1.00 91.25 616 VAL A O 1
ATOM 4490 N N . HIS A 1 617 ? 7.678 -1.857 -30.625 1.00 93.44 617 HIS A N 1
ATOM 4491 C CA . HIS A 1 617 ? 8.752 -2.666 -30.052 1.00 93.44 617 HIS A CA 1
ATOM 4492 C C . HIS A 1 617 ? 8.167 -3.668 -29.057 1.00 93.44 617 HIS A C 1
ATOM 4494 O O . HIS A 1 617 ? 7.596 -3.267 -28.051 1.00 93.44 617 HIS A O 1
ATOM 4500 N N . THR A 1 618 ? 8.361 -4.957 -29.315 1.00 93.81 618 THR A N 1
ATOM 4501 C CA . THR A 1 618 ? 8.054 -6.036 -28.369 1.00 93.81 618 THR A CA 1
ATOM 4502 C C . THR A 1 618 ? 9.350 -6.467 -27.691 1.00 93.81 618 THR A C 1
ATOM 4504 O O . THR A 1 618 ? 10.359 -6.673 -28.373 1.00 93.81 618 THR A O 1
ATOM 4507 N N . LEU A 1 619 ? 9.347 -6.564 -26.362 1.00 95.50 619 LEU A N 1
ATOM 4508 C CA . LEU A 1 619 ? 10.455 -7.138 -25.595 1.00 95.50 619 LEU A CA 1
ATOM 4509 C C . LEU A 1 619 ? 10.312 -8.663 -25.519 1.00 95.50 619 LEU A C 1
ATOM 4511 O O . LEU A 1 619 ? 9.215 -9.206 -25.631 1.00 95.50 619 LEU A O 1
ATOM 4515 N N . ASP A 1 620 ? 11.421 -9.370 -25.337 1.00 94.94 620 ASP A N 1
ATOM 4516 C CA . ASP A 1 620 ? 11.416 -10.812 -25.081 1.00 94.94 620 ASP A CA 1
ATOM 4517 C C . ASP A 1 620 ? 10.848 -11.155 -23.690 1.00 94.94 620 ASP A C 1
ATOM 4519 O O . ASP A 1 620 ? 10.749 -10.306 -22.794 1.00 94.94 620 ASP A O 1
ATOM 4523 N N . ALA A 1 621 ? 10.478 -12.424 -23.507 1.00 91.56 621 ALA A N 1
ATOM 4524 C CA . ALA A 1 621 ? 9.845 -12.905 -22.285 1.00 91.56 621 ALA A CA 1
ATOM 4525 C C . ALA A 1 621 ? 10.790 -12.982 -21.071 1.00 91.56 621 ALA A C 1
ATOM 4527 O O . ALA A 1 621 ? 10.323 -13.169 -19.949 1.00 91.56 621 ALA A O 1
ATOM 4528 N N . GLU A 1 622 ? 12.110 -12.853 -21.239 1.00 92.19 622 GLU A N 1
ATOM 4529 C CA . GLU A 1 622 ? 13.068 -12.786 -20.125 1.00 92.19 622 GLU A CA 1
ATOM 4530 C C . GLU A 1 622 ? 13.179 -11.355 -19.592 1.00 92.19 622 GLU A C 1
ATOM 4532 O O . GLU A 1 622 ? 12.891 -11.109 -18.419 1.00 92.19 622 GLU A O 1
ATOM 4537 N N . THR A 1 623 ? 13.456 -10.401 -20.482 1.00 93.38 623 THR A N 1
ATOM 4538 C CA . THR A 1 623 ? 13.443 -8.961 -20.199 1.00 93.38 623 THR A CA 1
ATOM 4539 C C . THR A 1 623 ? 12.106 -8.531 -19.590 1.00 93.38 623 THR A C 1
ATOM 4541 O O . THR A 1 623 ? 12.084 -7.819 -18.587 1.00 93.38 623 THR A O 1
ATOM 4544 N N . THR A 1 624 ? 10.983 -9.009 -20.140 1.00 92.81 624 THR A N 1
ATOM 4545 C CA . THR A 1 624 ? 9.639 -8.685 -19.631 1.00 92.81 624 THR A CA 1
ATOM 4546 C C . THR A 1 624 ? 9.403 -9.216 -18.215 1.00 92.81 624 THR A C 1
ATOM 4548 O O . THR A 1 624 ? 8.882 -8.480 -17.381 1.00 92.81 624 THR A O 1
ATOM 4551 N N . ARG A 1 625 ? 9.825 -10.450 -17.894 1.00 85.62 625 ARG A N 1
ATOM 4552 C CA . ARG A 1 625 ? 9.715 -10.992 -16.525 1.00 85.62 625 ARG A CA 1
ATOM 4553 C C . ARG A 1 625 ? 10.557 -10.206 -15.518 1.00 85.62 625 ARG A C 1
ATOM 4555 O O . ARG A 1 625 ? 10.069 -9.934 -14.427 1.00 85.62 625 ARG A O 1
ATOM 4562 N N . GLY A 1 626 ? 11.770 -9.788 -15.890 1.00 82.25 626 GLY A N 1
ATOM 4563 C CA . GLY A 1 626 ? 12.602 -8.920 -15.045 1.00 82.25 626 GLY A CA 1
ATOM 4564 C C . GLY A 1 626 ? 11.952 -7.558 -14.770 1.00 82.25 626 GLY A C 1
ATOM 4565 O O . GLY A 1 626 ? 11.939 -7.090 -13.634 1.00 82.25 626 GLY A O 1
ATOM 4566 N N . LEU A 1 627 ? 11.337 -6.946 -15.789 1.00 85.88 627 LEU A N 1
ATOM 4567 C CA . LEU A 1 627 ? 10.599 -5.684 -15.643 1.00 85.88 627 LEU A CA 1
ATOM 4568 C C . LEU A 1 627 ? 9.316 -5.834 -14.817 1.00 85.88 627 LEU A C 1
ATOM 4570 O O . LEU A 1 627 ? 8.990 -4.930 -14.053 1.00 85.88 627 LEU A O 1
ATOM 4574 N N . LEU A 1 628 ? 8.604 -6.959 -14.939 1.00 80.12 628 LEU A N 1
ATOM 4575 C CA . LEU A 1 628 ? 7.430 -7.261 -14.117 1.00 80.12 628 LEU A CA 1
ATOM 4576 C C . LEU A 1 628 ? 7.811 -7.422 -12.640 1.00 80.12 628 LEU A C 1
ATOM 4578 O O . LEU A 1 628 ? 7.226 -6.741 -11.806 1.00 80.12 628 LEU A O 1
ATOM 4582 N N . ALA A 1 629 ? 8.849 -8.203 -12.324 1.00 73.88 629 ALA A N 1
ATOM 4583 C CA . ALA A 1 629 ? 9.339 -8.368 -10.951 1.00 73.88 629 ALA A CA 1
ATOM 4584 C C . ALA A 1 629 ? 9.876 -7.053 -10.339 1.00 73.88 629 ALA A C 1
ATOM 4586 O O . ALA A 1 629 ? 9.716 -6.798 -9.147 1.00 73.88 629 ALA A O 1
ATOM 4587 N N . LEU A 1 630 ? 10.477 -6.171 -11.148 1.00 71.75 630 LEU A N 1
ATOM 4588 C CA . LEU A 1 630 ? 10.829 -4.811 -10.719 1.00 71.75 630 LEU A CA 1
ATOM 4589 C C . LEU A 1 630 ? 9.579 -3.929 -10.504 1.00 71.75 630 LEU A C 1
ATOM 4591 O O . LEU A 1 630 ? 9.534 -3.115 -9.577 1.00 71.75 630 LEU A O 1
ATOM 4595 N N . GLY A 1 631 ? 8.565 -4.104 -11.355 1.00 63.97 631 GLY A N 1
ATOM 4596 C CA . GLY A 1 631 ? 7.273 -3.424 -11.299 1.00 63.97 631 GLY A CA 1
ATOM 4597 C C . GLY A 1 631 ? 6.424 -3.825 -10.090 1.00 63.97 631 GLY A C 1
ATOM 4598 O O . GLY A 1 631 ? 5.778 -2.959 -9.510 1.00 63.97 631 GLY A O 1
ATOM 4599 N N . GLU A 1 632 ? 6.485 -5.074 -9.629 1.00 59.09 632 GLU A N 1
ATOM 4600 C CA . GLU A 1 632 ? 5.864 -5.517 -8.367 1.00 59.09 632 GLU A CA 1
ATOM 4601 C C . GLU A 1 632 ? 6.342 -4.676 -7.168 1.00 59.09 632 GLU A C 1
ATOM 4603 O O . GLU A 1 632 ? 5.567 -4.379 -6.261 1.00 59.09 632 GLU A O 1
ATOM 4608 N N . GLY A 1 633 ? 7.600 -4.218 -7.191 1.00 53.06 633 GLY A N 1
ATOM 4609 C CA . GLY A 1 633 ? 8.187 -3.396 -6.133 1.00 53.06 633 GLY A CA 1
ATOM 4610 C C . GLY A 1 633 ? 7.940 -1.882 -6.228 1.00 53.06 633 GLY A C 1
ATOM 4611 O O . GLY A 1 633 ? 8.305 -1.179 -5.284 1.00 53.06 633 GLY A O 1
ATOM 4612 N N . CYS A 1 634 ? 7.405 -1.340 -7.337 1.00 60.66 634 CYS A N 1
ATOM 4613 C CA . CYS A 1 634 ? 7.174 0.118 -7.469 1.00 60.66 634 CYS A CA 1
ATOM 4614 C C . CYS A 1 634 ? 6.206 0.610 -8.573 1.00 60.66 634 CYS A C 1
ATOM 4616 O O . CYS A 1 634 ? 6.155 1.814 -8.825 1.00 60.66 634 CYS A O 1
ATOM 4618 N N . GLY A 1 635 ? 5.435 -0.267 -9.215 1.00 73.12 635 GLY A N 1
ATOM 4619 C CA . GLY A 1 635 ? 4.553 0.047 -10.346 1.00 73.12 635 GLY A CA 1
ATOM 4620 C C . GLY A 1 635 ? 5.277 0.055 -11.699 1.00 73.12 635 GLY A C 1
ATOM 4621 O O . GLY A 1 635 ? 6.414 0.517 -11.810 1.00 73.12 635 GLY A O 1
ATOM 4622 N N . MET A 1 636 ? 4.615 -0.445 -12.750 1.00 82.44 636 MET A N 1
ATOM 4623 C CA . MET A 1 636 ? 5.181 -0.473 -14.109 1.00 82.44 636 MET A CA 1
ATOM 4624 C C . MET A 1 636 ? 5.353 0.940 -14.684 1.00 82.44 636 MET A C 1
ATOM 4626 O O . MET A 1 636 ? 6.339 1.209 -15.363 1.00 82.44 636 MET 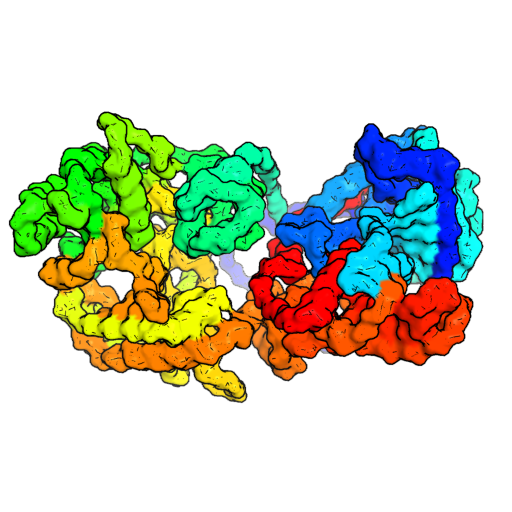A O 1
ATOM 4630 N N . ASP A 1 637 ? 4.464 1.872 -14.341 1.00 81.19 637 ASP A N 1
ATOM 4631 C CA . ASP A 1 637 ? 4.557 3.288 -14.714 1.00 81.19 637 ASP A CA 1
ATOM 4632 C C . ASP A 1 637 ? 5.881 3.899 -14.243 1.00 81.19 637 ASP A C 1
ATOM 4634 O O . ASP A 1 637 ? 6.601 4.517 -15.022 1.00 81.19 637 ASP A O 1
ATOM 4638 N N . THR A 1 638 ? 6.283 3.628 -12.998 1.00 83.50 638 THR A N 1
ATOM 4639 C CA . THR A 1 638 ? 7.579 4.044 -12.440 1.00 83.50 638 THR A CA 1
ATOM 4640 C C . THR A 1 638 ? 8.761 3.453 -13.215 1.00 83.50 638 THR A C 1
ATOM 4642 O O . THR A 1 638 ? 9.780 4.123 -13.376 1.00 83.50 638 THR A O 1
ATOM 4645 N N . VAL A 1 639 ? 8.637 2.224 -13.728 1.00 88.25 639 VAL A N 1
ATOM 4646 C CA . VAL A 1 639 ? 9.666 1.562 -14.551 1.00 88.25 639 VAL A CA 1
ATOM 4647 C C . VAL A 1 639 ? 9.741 2.175 -15.958 1.00 88.25 639 VAL A C 1
ATOM 4649 O O . VAL A 1 639 ? 10.840 2.408 -16.465 1.00 88.25 639 VAL A O 1
ATOM 4652 N N . LEU A 1 640 ? 8.603 2.522 -16.566 1.00 92.88 640 LEU A N 1
ATOM 4653 C CA . LEU A 1 640 ? 8.540 3.245 -17.843 1.00 92.88 640 LEU A CA 1
ATOM 4654 C C . LEU A 1 640 ? 9.094 4.674 -17.704 1.00 92.88 640 LEU A C 1
ATOM 4656 O O . LEU A 1 640 ? 9.940 5.089 -18.497 1.00 92.88 640 LEU A O 1
ATOM 4660 N N . HIS A 1 641 ? 8.705 5.398 -16.652 1.00 93.88 641 HIS A N 1
ATOM 4661 C CA . HIS A 1 641 ? 9.250 6.713 -16.310 1.00 93.88 641 HIS A CA 1
ATOM 4662 C C . HIS A 1 641 ? 10.760 6.650 -16.029 1.00 93.88 641 HIS A C 1
ATOM 4664 O O . HIS A 1 641 ? 11.502 7.513 -16.494 1.00 93.88 641 HIS A O 1
ATOM 4670 N N . ALA A 1 642 ? 11.251 5.608 -15.348 1.00 92.19 642 ALA A N 1
ATOM 4671 C CA . ALA A 1 642 ? 12.687 5.396 -15.159 1.00 92.19 642 ALA A CA 1
ATOM 4672 C C . ALA A 1 642 ? 13.398 5.210 -16.506 1.00 92.19 642 ALA A C 1
ATOM 4674 O O . ALA A 1 642 ? 14.422 5.843 -16.760 1.00 92.19 642 ALA A O 1
ATOM 4675 N N . ALA A 1 643 ? 12.834 4.409 -17.410 1.00 95.12 643 ALA A N 1
ATOM 4676 C CA . ALA A 1 643 ? 13.409 4.216 -18.733 1.00 95.12 643 ALA A CA 1
ATOM 4677 C C . ALA A 1 643 ? 13.442 5.508 -19.570 1.00 95.12 643 ALA A C 1
ATOM 4679 O O . ALA A 1 643 ? 14.418 5.730 -20.282 1.00 95.12 643 ALA A O 1
ATOM 4680 N N . VAL A 1 644 ? 12.437 6.386 -19.448 1.00 94.50 644 VAL A N 1
ATOM 4681 C CA . VAL A 1 644 ? 12.446 7.732 -20.056 1.00 94.50 644 VAL A CA 1
ATOM 4682 C C . VAL A 1 644 ? 13.529 8.614 -19.427 1.00 94.50 644 VAL A C 1
ATOM 4684 O O . VAL A 1 644 ? 14.341 9.181 -20.161 1.00 94.50 644 VAL A O 1
ATOM 4687 N N . ALA A 1 645 ? 13.606 8.686 -18.093 1.00 92.38 645 ALA A N 1
ATOM 4688 C CA . ALA A 1 645 ? 14.625 9.460 -17.376 1.00 92.38 645 ALA A CA 1
ATOM 4689 C C . ALA A 1 645 ? 16.059 9.017 -17.731 1.00 92.38 645 ALA A C 1
ATOM 4691 O O . ALA A 1 645 ? 16.965 9.846 -17.820 1.00 92.38 645 ALA A O 1
ATOM 4692 N N . GLY A 1 646 ? 16.254 7.726 -18.023 1.00 91.12 646 GLY A N 1
ATOM 4693 C CA . GLY A 1 646 ? 17.516 7.162 -18.510 1.00 91.12 646 GLY A CA 1
ATOM 4694 C C . GLY A 1 646 ? 17.927 7.553 -19.933 1.00 91.12 646 GLY A C 1
ATOM 4695 O O . GLY A 1 646 ? 19.029 7.206 -20.356 1.00 91.12 646 GLY A O 1
ATOM 4696 N N . THR A 1 647 ? 17.088 8.290 -20.669 1.00 91.75 647 THR A N 1
ATOM 4697 C CA . THR A 1 647 ? 17.426 8.851 -21.993 1.00 91.75 647 THR A CA 1
ATOM 4698 C C . THR A 1 647 ? 17.834 10.327 -21.959 1.00 91.75 647 THR A C 1
ATOM 4700 O O . THR A 1 647 ? 18.255 10.869 -22.983 1.00 91.75 647 THR A O 1
ATOM 4703 N N . LEU A 1 648 ? 17.711 10.981 -20.802 1.00 90.81 648 LEU A N 1
ATOM 4704 C CA . LEU A 1 648 ? 17.989 12.405 -20.621 1.00 90.81 648 LEU A CA 1
ATOM 4705 C C . LEU A 1 648 ? 19.482 12.655 -20.353 1.00 90.81 648 LEU A C 1
ATOM 4707 O O . LEU A 1 648 ? 20.182 11.809 -19.799 1.00 90.81 648 LEU A O 1
ATOM 4711 N N . ALA A 1 649 ? 19.972 13.838 -20.728 1.00 87.44 649 ALA A N 1
ATOM 4712 C CA . ALA A 1 649 ? 21.351 14.258 -20.467 1.00 87.44 649 ALA A CA 1
ATOM 4713 C C . ALA A 1 649 ? 21.454 15.037 -19.144 1.00 87.44 649 ALA A C 1
ATOM 4715 O O . ALA A 1 649 ? 20.537 15.788 -18.811 1.00 87.44 649 ALA A O 1
ATOM 4716 N N . ASP A 1 650 ? 22.566 14.906 -18.413 1.00 84.12 650 ASP A N 1
ATOM 4717 C CA . ASP A 1 650 ? 22.795 15.626 -17.148 1.00 84.12 650 ASP A CA 1
ATOM 4718 C C . ASP A 1 650 ? 22.484 17.134 -17.278 1.00 84.12 650 ASP A C 1
ATOM 4720 O O . ASP A 1 650 ? 22.930 17.803 -18.212 1.00 84.12 650 ASP A O 1
ATOM 4724 N N . GLY A 1 651 ? 21.695 17.668 -16.337 1.00 83.50 651 GLY A N 1
ATOM 4725 C CA . GLY A 1 651 ? 21.219 19.059 -16.351 1.00 83.50 651 GLY A CA 1
ATOM 4726 C C . GLY A 1 651 ? 19.970 19.326 -17.206 1.00 83.50 651 GLY A C 1
ATOM 4727 O O . GLY A 1 651 ? 19.536 20.476 -17.291 1.00 83.50 651 GLY A O 1
ATOM 4728 N N . THR A 1 652 ? 19.370 18.298 -17.817 1.00 90.69 652 THR A N 1
ATOM 4729 C CA . THR A 1 652 ? 18.111 18.417 -18.575 1.00 90.69 652 THR A CA 1
ATOM 4730 C C . THR A 1 652 ? 16.906 17.815 -17.845 1.00 90.69 652 THR A C 1
ATOM 4732 O O . THR A 1 652 ? 17.054 17.009 -16.923 1.00 90.69 652 THR A O 1
ATOM 4735 N N . CYS A 1 653 ? 15.701 18.198 -18.267 1.00 92.81 653 CYS A N 1
ATOM 4736 C CA . CYS A 1 653 ? 14.439 17.565 -17.870 1.00 92.81 653 CYS A CA 1
ATOM 4737 C C . CYS A 1 653 ? 13.506 17.391 -19.077 1.00 92.81 653 CYS A C 1
ATOM 4739 O O . CYS A 1 653 ? 13.669 18.070 -20.088 1.00 92.81 653 CYS A O 1
ATOM 4741 N N . VAL A 1 654 ? 12.505 16.520 -18.984 1.00 93.19 654 VAL A N 1
ATOM 4742 C CA . VAL A 1 654 ? 11.385 16.459 -19.930 1.00 93.19 654 VAL A CA 1
ATOM 4743 C C . VAL A 1 654 ? 10.070 16.526 -19.163 1.00 93.19 654 VAL A C 1
ATOM 4745 O O . VAL A 1 654 ? 9.885 15.825 -18.170 1.00 93.19 654 VAL A O 1
ATOM 4748 N N . LEU A 1 655 ? 9.153 17.369 -19.636 1.00 94.12 655 LEU A N 1
ATOM 4749 C CA . LEU A 1 655 ? 7.769 17.358 -19.174 1.00 94.12 655 LEU A CA 1
ATOM 4750 C C . LEU A 1 655 ? 7.000 16.336 -20.010 1.00 94.12 655 LEU A C 1
ATOM 4752 O O . LEU A 1 655 ? 6.912 16.490 -21.235 1.00 94.12 655 LEU A O 1
ATOM 4756 N N . LEU A 1 656 ? 6.450 15.322 -19.349 1.00 94.19 656 LEU A N 1
ATOM 4757 C CA . LEU A 1 656 ? 5.504 14.383 -19.941 1.00 94.19 656 LEU A CA 1
ATOM 4758 C C . LEU A 1 656 ? 4.107 14.575 -19.345 1.00 94.19 656 LEU A C 1
ATOM 4760 O O . LEU A 1 656 ? 3.967 15.055 -18.219 1.00 94.19 656 LEU A O 1
ATOM 4764 N N . GLU A 1 657 ? 3.089 14.201 -20.108 1.00 93.75 657 GLU A N 1
ATOM 4765 C CA . GLU A 1 657 ? 1.741 13.952 -19.602 1.00 93.75 657 GLU A CA 1
ATOM 4766 C C . GLU A 1 657 ? 1.630 12.440 -19.350 1.00 93.75 657 GLU A C 1
ATOM 4768 O O . GLU A 1 657 ? 1.989 11.626 -20.205 1.00 93.75 657 GLU A O 1
ATOM 4773 N N . ALA A 1 658 ? 1.225 12.056 -18.142 1.00 91.25 658 ALA A N 1
ATOM 4774 C CA . ALA A 1 658 ? 0.993 10.667 -17.763 1.00 91.25 658 ALA A CA 1
ATOM 4775 C C . ALA A 1 658 ? -0.514 10.403 -17.740 1.00 91.25 658 ALA A C 1
ATOM 4777 O O . ALA A 1 658 ? -1.274 11.237 -17.244 1.00 91.25 658 ALA A O 1
ATOM 4778 N N . GLU A 1 659 ? -0.940 9.254 -18.260 1.00 87.88 659 GLU A N 1
ATOM 4779 C CA . GLU A 1 659 ? -2.342 8.832 -18.245 1.00 87.88 659 GLU A CA 1
ATOM 4780 C C . GLU A 1 659 ? -2.593 7.719 -17.224 1.00 87.88 659 GLU A C 1
ATOM 4782 O O . GLU A 1 659 ? -1.755 6.851 -16.989 1.00 87.88 659 GLU A O 1
ATOM 4787 N N . GLY A 1 660 ? -3.800 7.698 -16.664 1.00 77.94 660 GLY A N 1
ATOM 4788 C CA . GLY A 1 660 ? -4.288 6.610 -15.828 1.00 77.94 660 GLY A CA 1
ATOM 4789 C C . GLY A 1 660 ? -5.801 6.449 -15.933 1.00 77.94 660 GLY A C 1
ATOM 4790 O O . GLY A 1 660 ? -6.522 7.338 -16.384 1.00 77.94 660 GLY A O 1
ATOM 4791 N N . HIS A 1 661 ? -6.312 5.307 -15.472 1.00 72.31 661 HIS A N 1
ATOM 4792 C CA . HIS A 1 661 ? -7.727 4.933 -15.611 1.00 72.31 661 HIS A CA 1
ATOM 4793 C C . HIS A 1 661 ? -8.732 5.912 -14.967 1.00 72.31 661 HIS A C 1
ATOM 4795 O O . HIS A 1 661 ? -9.921 5.811 -15.251 1.00 72.31 661 HIS A O 1
ATOM 4801 N N . GLY A 1 662 ? -8.290 6.813 -14.076 1.00 69.62 662 GLY A N 1
ATOM 4802 C CA . GLY A 1 662 ? -9.087 7.920 -13.517 1.00 69.62 662 GLY A CA 1
ATOM 4803 C C . GLY A 1 662 ? -10.368 7.521 -12.767 1.00 69.62 662 GLY A C 1
ATOM 4804 O O . GLY A 1 662 ? -11.209 8.362 -12.455 1.00 69.62 662 GLY A O 1
ATOM 4805 N N . ARG A 1 663 ? -10.498 6.233 -12.429 1.00 71.44 663 ARG A N 1
ATOM 4806 C CA . ARG A 1 663 ? -11.561 5.642 -11.600 1.00 71.44 663 ARG A CA 1
ATOM 4807 C C . ARG A 1 663 ? -11.005 5.443 -10.190 1.00 71.44 663 ARG A C 1
ATOM 4809 O O . ARG A 1 663 ? -10.507 4.354 -9.902 1.00 71.44 663 ARG A O 1
ATOM 4816 N N . PRO A 1 664 ? -10.996 6.471 -9.326 1.00 51.50 664 PRO A N 1
ATOM 4817 C CA . PRO A 1 664 ? -10.321 6.381 -8.044 1.00 51.50 664 PRO A CA 1
ATOM 4818 C C . PRO A 1 664 ? -10.991 5.341 -7.150 1.00 51.50 664 PRO A C 1
ATOM 4820 O O . PRO A 1 664 ? -12.172 5.439 -6.815 1.00 51.50 664 PRO A O 1
ATOM 4823 N N . ALA A 1 665 ? -10.20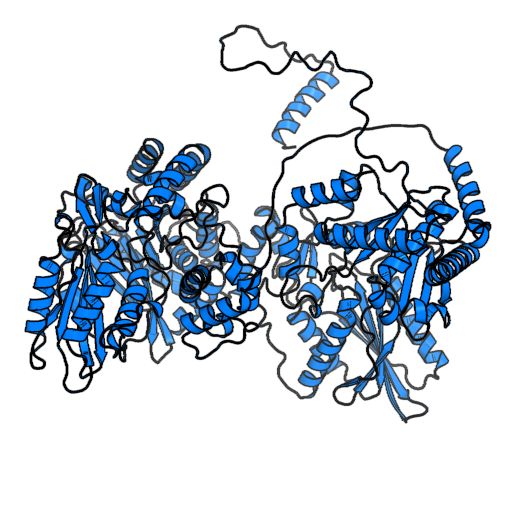8 4.365 -6.706 1.00 37.25 665 ALA A N 1
ATOM 4824 C CA . ALA A 1 665 ? -10.657 3.278 -5.849 1.00 37.25 665 ALA A CA 1
ATOM 4825 C C . ALA A 1 665 ? -10.767 3.719 -4.368 1.00 37.25 665 ALA A C 1
ATOM 4827 O O . ALA A 1 665 ? -10.184 3.122 -3.461 1.00 37.25 665 ALA A O 1
ATOM 4828 N N . GLY A 1 666 ? -11.531 4.795 -4.134 1.00 38.25 666 GLY A N 1
ATOM 4829 C CA . GLY A 1 666 ? -11.831 5.356 -2.814 1.00 38.25 666 GLY A CA 1
ATOM 4830 C C . GLY A 1 666 ? -11.184 6.709 -2.487 1.00 38.25 666 GLY A C 1
ATOM 4831 O O . GLY A 1 666 ? -10.860 6.933 -1.320 1.00 38.25 666 GLY A O 1
ATOM 4832 N N . THR A 1 667 ? -11.002 7.627 -3.450 1.00 34.84 667 THR A N 1
ATOM 4833 C CA . THR A 1 667 ? -10.585 9.002 -3.104 1.00 34.84 667 THR A CA 1
ATOM 4834 C C . THR A 1 667 ? -11.629 9.678 -2.218 1.00 34.84 667 THR A C 1
ATOM 4836 O O . THR A 1 667 ? -12.822 9.741 -2.526 1.00 34.84 667 THR A O 1
ATOM 4839 N N . ARG A 1 668 ? -11.164 10.216 -1.089 1.00 33.56 668 ARG A N 1
ATOM 4840 C CA . ARG A 1 668 ? -11.985 10.992 -0.158 1.00 33.56 668 ARG A CA 1
ATOM 4841 C C . ARG A 1 668 ? -12.011 12.446 -0.614 1.00 33.56 668 ARG A C 1
ATOM 4843 O O . ARG A 1 668 ? -11.231 13.270 -0.141 1.00 33.56 668 ARG A O 1
ATOM 4850 N N . PHE A 1 669 ? -12.889 12.753 -1.567 1.00 37.31 669 PHE A N 1
ATOM 4851 C CA . PHE A 1 669 ? -13.192 14.137 -1.921 1.00 37.31 669 PHE A CA 1
ATOM 4852 C C . PHE A 1 669 ? -13.976 14.784 -0.774 1.00 37.31 669 PHE A C 1
ATOM 4854 O O . PHE A 1 669 ? -15.202 14.742 -0.739 1.00 37.31 669 PHE A O 1
ATOM 4861 N N . ASN A 1 670 ? -13.226 15.388 0.153 1.00 29.88 670 ASN A N 1
ATOM 4862 C CA . ASN A 1 670 ? -13.710 15.951 1.414 1.00 29.88 670 ASN A CA 1
ATOM 4863 C C . ASN A 1 670 ? -14.202 14.878 2.420 1.00 29.88 670 ASN A C 1
ATOM 4865 O O . ASN A 1 670 ? -13.894 13.691 2.285 1.00 29.88 670 ASN A O 1
ATOM 4869 N N . ASP A 1 671 ? -14.888 15.325 3.478 1.00 30.23 671 ASP A N 1
ATOM 4870 C CA . ASP A 1 671 ? -15.464 14.502 4.554 1.00 30.23 671 ASP A CA 1
ATOM 4871 C C . ASP A 1 671 ? -16.259 13.287 4.014 1.00 30.23 671 ASP A C 1
ATOM 4873 O O . ASP A 1 671 ? -16.850 13.347 2.937 1.00 30.23 671 ASP A O 1
ATOM 4877 N N . ALA A 1 672 ? -16.274 12.164 4.743 1.00 36.44 672 ALA A N 1
ATOM 4878 C CA . ALA A 1 672 ? -16.486 10.806 4.199 1.00 36.44 672 ALA A CA 1
ATOM 4879 C C . ALA A 1 672 ? -17.932 10.436 3.761 1.00 36.44 672 ALA A C 1
ATOM 4881 O O . ALA A 1 672 ? -18.380 9.307 3.967 1.00 36.44 672 ALA A O 1
ATOM 4882 N N . ARG A 1 673 ? -18.693 11.380 3.195 1.00 36.03 673 ARG A N 1
ATOM 4883 C CA . ARG A 1 673 ? -20.152 11.303 2.993 1.00 36.03 673 ARG A CA 1
ATOM 4884 C C . ARG A 1 673 ? -20.597 11.400 1.530 1.00 36.03 673 ARG A C 1
ATOM 4886 O O . ARG A 1 673 ? -21.654 10.867 1.210 1.00 36.03 673 ARG A O 1
ATOM 4893 N N . ASP A 1 674 ? -19.780 11.986 0.653 1.00 44.12 674 ASP A N 1
ATOM 4894 C CA . ASP A 1 674 ? -20.143 12.300 -0.741 1.00 44.12 674 ASP A CA 1
ATOM 4895 C C . ASP A 1 674 ? -19.264 11.562 -1.787 1.00 44.12 674 ASP A C 1
ATOM 4897 O O . ASP A 1 674 ? -18.890 12.116 -2.820 1.00 44.12 674 ASP A O 1
ATOM 4901 N N . THR A 1 675 ? -18.916 10.287 -1.542 1.00 51.28 675 THR A N 1
ATOM 4902 C CA . THR A 1 675 ? -18.159 9.467 -2.522 1.00 51.28 675 THR A CA 1
ATOM 4903 C C . THR A 1 675 ? -19.076 8.765 -3.530 1.00 51.28 675 THR A C 1
ATOM 4905 O O . THR A 1 675 ? -19.959 7.995 -3.149 1.00 51.28 675 THR A O 1
ATOM 4908 N N . VAL A 1 676 ? -18.827 8.970 -4.827 1.00 63.62 676 VAL A N 1
ATOM 4909 C CA . VAL A 1 676 ? -19.545 8.295 -5.924 1.00 63.62 676 VAL A CA 1
ATOM 4910 C C . VAL A 1 676 ? -18.772 7.052 -6.384 1.00 63.62 676 VAL A C 1
ATOM 4912 O O . VAL A 1 676 ? -17.562 7.109 -6.584 1.00 63.62 676 VAL A O 1
ATOM 4915 N N . GLU A 1 677 ? -19.466 5.922 -6.547 1.00 64.12 677 GLU A N 1
ATOM 4916 C CA . GLU A 1 677 ? -18.912 4.670 -7.094 1.00 64.12 677 GLU A CA 1
ATOM 4917 C C . GLU A 1 677 ? -18.954 4.700 -8.631 1.00 64.12 677 GLU A C 1
ATOM 4919 O O . GLU A 1 677 ? -19.985 5.065 -9.201 1.00 64.12 677 GLU A O 1
ATOM 4924 N N . VAL A 1 678 ? -17.850 4.321 -9.287 1.00 71.56 678 VAL A N 1
ATOM 4925 C CA . VAL A 1 678 ? -17.715 4.322 -10.759 1.00 71.56 678 VAL A CA 1
ATOM 4926 C C . VAL A 1 678 ? -16.985 3.101 -11.336 1.00 71.56 678 VAL A C 1
ATOM 4928 O O . VAL A 1 678 ? -16.949 2.945 -12.553 1.00 71.56 678 VAL A O 1
ATOM 4931 N N . GLY A 1 679 ? -16.428 2.205 -10.519 1.00 69.38 679 GLY A N 1
ATOM 4932 C CA . GLY A 1 679 ? -15.802 0.953 -10.958 1.00 69.38 679 GLY A CA 1
ATOM 4933 C C . GLY A 1 679 ? -16.781 0.001 -11.652 1.00 69.38 679 GLY A C 1
ATOM 4934 O O . GLY A 1 679 ? -16.374 -0.762 -12.517 1.00 69.38 679 GLY A O 1
ATOM 4935 N N . SER A 1 680 ? -18.082 0.106 -11.363 1.00 72.56 680 SER A N 1
ATOM 4936 C CA . SER A 1 680 ? -19.151 -0.603 -12.087 1.00 72.56 680 SER A CA 1
ATOM 4937 C C . SER A 1 680 ? -19.722 0.148 -13.306 1.00 72.56 680 SER A C 1
ATOM 4939 O O . SER A 1 680 ? -20.601 -0.372 -13.990 1.00 72.56 680 SER A O 1
ATOM 4941 N N . THR A 1 681 ? -19.280 1.382 -13.581 1.00 81.06 681 THR A N 1
ATOM 4942 C CA . THR A 1 681 ? -19.925 2.292 -14.548 1.00 81.06 681 THR A CA 1
ATOM 4943 C C . THR A 1 681 ? -19.168 2.362 -15.879 1.00 81.06 681 THR A C 1
ATOM 4945 O O . THR A 1 681 ? -17.982 2.688 -15.907 1.00 81.06 681 THR A O 1
ATOM 4948 N N . VAL A 1 682 ? -19.848 2.122 -17.003 1.00 87.62 682 VAL A N 1
ATOM 4949 C CA . VAL A 1 682 ? -19.303 2.394 -18.348 1.00 87.62 682 VAL A CA 1
ATOM 4950 C C . VAL A 1 682 ? -19.308 3.899 -18.629 1.00 87.62 682 VAL A C 1
ATOM 4952 O O . VAL A 1 682 ? -20.262 4.601 -18.288 1.00 87.62 682 VAL A O 1
ATOM 4955 N N . GLY A 1 683 ? -18.235 4.389 -19.245 1.00 89.44 683 GLY A N 1
ATOM 4956 C CA . GLY A 1 683 ? -18.013 5.798 -19.568 1.00 89.44 683 GLY A CA 1
ATOM 4957 C C . GLY A 1 683 ? -16.526 6.098 -19.740 1.00 89.44 683 GLY A C 1
ATOM 4958 O O . GLY A 1 683 ? -15.694 5.207 -19.588 1.00 89.44 683 GLY A O 1
ATOM 4959 N N . TRP A 1 684 ? -16.186 7.351 -20.036 1.00 91.31 684 TRP A N 1
ATOM 4960 C CA . TRP A 1 684 ? -14.795 7.790 -20.151 1.00 91.31 684 TRP A CA 1
ATOM 4961 C C . TRP A 1 684 ? -14.339 8.497 -18.873 1.00 91.31 684 TRP A C 1
ATOM 4963 O O . TRP A 1 684 ? -14.777 9.613 -18.579 1.00 91.31 684 TRP A O 1
ATOM 4973 N N . PHE A 1 685 ? -13.482 7.822 -18.103 1.00 86.94 685 PHE A N 1
ATOM 4974 C CA . PHE A 1 685 ? -13.009 8.299 -16.800 1.00 86.94 685 PHE A CA 1
ATOM 4975 C C . PHE A 1 685 ? -11.520 8.661 -16.769 1.00 86.94 685 PHE A C 1
ATOM 4977 O O . PHE A 1 685 ? -11.077 9.171 -15.745 1.00 86.94 685 PHE A O 1
ATOM 4984 N N . THR A 1 686 ? -10.769 8.425 -17.856 1.00 86.31 686 THR A N 1
ATOM 4985 C CA . THR A 1 686 ? -9.314 8.651 -17.948 1.00 86.31 686 THR A CA 1
ATOM 4986 C C . THR A 1 686 ? -8.901 9.984 -17.327 1.00 86.31 686 THR A C 1
ATOM 4988 O O . THR A 1 686 ? -9.451 11.037 -17.655 1.00 86.31 686 THR A O 1
ATOM 4991 N N . ALA A 1 687 ? -7.915 9.926 -16.435 1.00 86.31 687 ALA A N 1
ATOM 4992 C CA . ALA A 1 687 ? -7.286 11.092 -15.836 1.00 86.31 687 ALA A CA 1
ATOM 4993 C C . ALA A 1 687 ? -5.870 11.236 -16.390 1.00 86.31 687 ALA A C 1
ATOM 4995 O O . ALA A 1 687 ? -5.160 10.239 -16.530 1.00 86.31 687 ALA A O 1
ATOM 4996 N N . THR A 1 688 ? -5.460 12.472 -16.653 1.00 89.50 688 THR A N 1
ATOM 4997 C CA . THR A 1 688 ? -4.098 12.805 -17.070 1.00 89.50 688 THR A CA 1
ATOM 4998 C C . THR A 1 688 ? -3.500 13.865 -16.147 1.00 89.50 688 THR A C 1
ATOM 5000 O O . THR A 1 688 ? -4.228 14.625 -15.495 1.00 89.50 688 THR A O 1
ATOM 5003 N N . TRP A 1 689 ? -2.173 13.870 -16.019 1.00 92.00 689 TRP A N 1
ATOM 5004 C CA . TRP A 1 689 ? -1.444 14.820 -15.176 1.00 92.00 689 TRP A CA 1
ATOM 5005 C C . TRP A 1 689 ? -0.010 15.054 -15.679 1.00 92.00 689 TRP A C 1
ATOM 5007 O O . TRP A 1 689 ? 0.595 14.156 -16.270 1.00 92.00 689 TRP A O 1
ATOM 5017 N N . PRO A 1 690 ? 0.573 16.241 -15.433 1.00 93.94 690 PRO A N 1
ATOM 5018 C CA . PRO A 1 690 ? 1.965 16.520 -15.751 1.00 93.94 690 PRO A CA 1
ATOM 5019 C C . PRO A 1 690 ? 2.917 15.776 -14.810 1.00 93.94 690 PRO A C 1
ATOM 5021 O O . PRO A 1 690 ? 2.690 15.696 -13.601 1.00 93.94 690 PRO A O 1
ATOM 5024 N N . LEU A 1 691 ? 4.039 15.317 -15.360 1.00 93.00 691 LEU A N 1
ATOM 5025 C CA . LEU A 1 691 ? 5.180 14.799 -14.615 1.00 93.00 691 LEU A CA 1
ATOM 5026 C C . LEU A 1 691 ? 6.476 15.349 -15.227 1.00 93.00 691 LEU A C 1
ATOM 5028 O O . LEU A 1 691 ? 6.778 15.111 -16.398 1.00 93.00 691 LEU A O 1
ATOM 5032 N N . SER A 1 692 ? 7.255 16.089 -14.438 1.00 92.19 692 SER A N 1
ATOM 5033 C CA . SER A 1 692 ? 8.579 16.566 -14.851 1.00 92.19 692 SER A CA 1
ATOM 5034 C C . SER A 1 692 ? 9.637 15.532 -14.468 1.00 92.19 692 SER A C 1
ATOM 5036 O O . SER A 1 692 ? 9.934 15.340 -13.288 1.00 92.19 692 SER A O 1
ATOM 5038 N N . LEU A 1 693 ? 10.196 14.837 -15.461 1.00 92.38 693 LEU A N 1
ATOM 5039 C CA . LEU A 1 693 ? 11.308 13.909 -15.264 1.00 92.38 693 LEU A CA 1
ATOM 5040 C C . LEU A 1 693 ? 12.631 14.632 -15.504 1.00 92.38 693 LEU A C 1
ATOM 5042 O O . LEU A 1 693 ? 12.915 15.070 -16.617 1.00 92.38 693 LEU A O 1
ATOM 5046 N N . SER A 1 694 ? 13.467 14.729 -14.475 1.00 89.06 694 SER A N 1
ATOM 5047 C CA . SER A 1 694 ? 14.844 15.210 -14.593 1.00 89.06 694 SER A CA 1
ATOM 5048 C C . SER A 1 694 ? 15.805 14.084 -14.982 1.00 89.06 694 SER A C 1
ATOM 5050 O O . SER A 1 694 ? 15.558 12.901 -14.728 1.00 89.06 694 SER A O 1
ATOM 5052 N N . ALA A 1 695 ? 16.927 14.449 -15.603 1.00 82.56 695 ALA A N 1
ATOM 5053 C CA . ALA A 1 695 ? 18.024 13.521 -15.827 1.00 82.56 695 ALA A CA 1
ATOM 5054 C C . ALA A 1 695 ? 18.564 12.986 -14.495 1.00 82.56 695 ALA A C 1
ATOM 5056 O O . ALA A 1 695 ? 18.711 13.720 -13.514 1.00 82.56 695 ALA A O 1
ATOM 5057 N N . ALA A 1 696 ? 18.867 11.691 -14.466 1.00 66.56 696 ALA A N 1
ATOM 5058 C CA . ALA A 1 696 ? 19.291 11.002 -13.260 1.00 66.56 696 ALA A CA 1
ATOM 5059 C C . ALA A 1 696 ? 20.692 11.443 -12.816 1.00 66.56 696 ALA A C 1
ATOM 5061 O O . ALA A 1 696 ? 21.691 10.884 -13.262 1.00 66.56 696 ALA A O 1
ATOM 5062 N N . ALA A 1 697 ? 20.749 12.423 -11.911 1.00 56.97 697 ALA A N 1
ATOM 5063 C CA . ALA A 1 697 ? 21.988 13.053 -11.474 1.00 56.97 697 ALA A CA 1
ATOM 5064 C C . ALA A 1 697 ? 23.070 12.030 -11.078 1.00 56.97 697 ALA A C 1
ATOM 5066 O O . ALA A 1 697 ? 22.963 11.343 -10.056 1.00 56.97 697 ALA A O 1
ATOM 5067 N N . SER A 1 698 ? 24.154 12.006 -11.859 1.00 50.06 698 SER A N 1
ATOM 5068 C CA . SER A 1 698 ? 25.356 11.165 -11.713 1.00 50.06 698 SER A CA 1
ATOM 5069 C C . SER A 1 698 ? 26.202 11.463 -10.452 1.00 50.06 698 SER A C 1
ATOM 5071 O O . SER A 1 698 ? 27.420 11.284 -10.444 1.00 50.06 698 SER A O 1
ATOM 5073 N N . GLY A 1 699 ? 25.590 11.996 -9.390 1.00 45.22 699 GLY A N 1
ATOM 5074 C CA . GLY A 1 699 ? 26.244 12.671 -8.270 1.00 45.22 699 GLY A CA 1
ATOM 5075 C C . GLY A 1 699 ? 27.107 11.760 -7.397 1.00 45.22 699 GLY A C 1
ATOM 5076 O O . GLY A 1 699 ? 26.629 11.231 -6.396 1.00 45.22 699 GLY A O 1
ATOM 5077 N N . GLY A 1 700 ? 28.384 11.609 -7.763 1.00 43.72 700 GLY A N 1
ATOM 5078 C CA . GLY A 1 700 ? 29.496 11.142 -6.918 1.00 43.72 700 GLY A CA 1
ATOM 5079 C C . GLY A 1 700 ? 29.405 9.725 -6.333 1.00 43.72 700 GLY A C 1
ATOM 5080 O O . GLY A 1 700 ? 30.298 9.321 -5.592 1.00 43.72 700 GLY A O 1
ATOM 5081 N N . THR A 1 701 ? 28.346 8.974 -6.628 1.00 45.31 701 THR A N 1
ATOM 5082 C CA . THR A 1 701 ? 27.977 7.731 -5.937 1.00 45.31 701 THR A CA 1
ATOM 5083 C C . THR A 1 701 ? 28.246 6.495 -6.791 1.00 45.31 701 THR A C 1
ATOM 5085 O O . THR A 1 701 ? 28.141 6.529 -8.012 1.00 45.31 701 THR A O 1
ATOM 5088 N N . GLN A 1 702 ? 28.550 5.363 -6.146 1.00 48.12 702 GLN A N 1
ATOM 5089 C CA . GLN A 1 702 ? 28.836 4.074 -6.806 1.00 48.12 702 GLN A CA 1
ATOM 5090 C C . GLN A 1 702 ? 27.589 3.378 -7.401 1.00 48.12 702 GLN A C 1
ATOM 5092 O O . GLN A 1 702 ? 27.614 2.178 -7.667 1.00 48.12 702 GLN A O 1
ATOM 5097 N N . ALA A 1 703 ? 26.479 4.098 -7.577 1.00 52.66 703 ALA A N 1
ATOM 5098 C CA . ALA A 1 703 ? 25.240 3.530 -8.091 1.00 52.66 703 ALA A CA 1
ATOM 5099 C C . ALA A 1 703 ? 25.360 3.186 -9.583 1.00 52.66 703 ALA A C 1
ATOM 5101 O O . ALA A 1 703 ? 25.942 3.934 -10.367 1.00 52.66 703 ALA A O 1
ATOM 5102 N N . SER A 1 704 ? 24.739 2.081 -9.990 1.00 65.62 704 SER A N 1
ATOM 5103 C CA . SER A 1 704 ? 24.558 1.777 -11.412 1.00 65.62 704 SER A CA 1
ATOM 5104 C C . SER A 1 704 ? 23.577 2.765 -12.061 1.00 65.62 704 SER A C 1
ATOM 5106 O O . SER A 1 704 ? 22.673 3.281 -11.396 1.00 65.62 704 SER A O 1
ATOM 5108 N N . ALA A 1 705 ? 23.723 3.018 -13.365 1.00 79.00 705 ALA A N 1
ATOM 5109 C CA . ALA A 1 705 ? 22.840 3.944 -14.080 1.00 79.00 705 ALA A CA 1
ATOM 5110 C C . ALA A 1 705 ? 21.339 3.570 -13.963 1.00 79.00 705 ALA A C 1
ATOM 5112 O O . ALA A 1 705 ? 20.563 4.458 -13.611 1.00 79.00 705 ALA A O 1
ATOM 5113 N N . PRO A 1 706 ? 20.917 2.290 -14.089 1.00 85.44 706 PRO A N 1
ATOM 5114 C CA . PRO A 1 706 ? 19.524 1.884 -13.858 1.00 85.44 706 PRO A CA 1
ATOM 5115 C C . PRO A 1 706 ? 18.968 2.262 -12.475 1.00 85.44 706 PRO A C 1
ATOM 5117 O O . PRO A 1 706 ? 17.844 2.752 -12.370 1.00 85.44 706 PRO A O 1
ATOM 5120 N N . GLN A 1 707 ? 19.772 2.140 -11.411 1.00 79.94 707 GLN A N 1
ATOM 5121 C CA . GLN A 1 707 ? 19.371 2.583 -10.068 1.00 79.94 707 GLN A CA 1
ATOM 5122 C C . GLN A 1 707 ? 19.208 4.108 -9.981 1.00 79.94 707 GLN A C 1
ATOM 5124 O O . GLN A 1 707 ? 18.350 4.588 -9.243 1.00 79.94 707 GLN A O 1
ATOM 5129 N N . ALA A 1 708 ? 20.024 4.881 -10.703 1.00 80.62 708 ALA A N 1
ATOM 5130 C CA . ALA A 1 708 ? 19.889 6.335 -10.752 1.00 80.62 708 ALA A CA 1
ATOM 5131 C C . ALA A 1 708 ? 18.608 6.752 -11.497 1.00 80.62 708 ALA A C 1
ATOM 5133 O O . ALA A 1 708 ? 17.868 7.602 -11.001 1.00 80.62 708 ALA A O 1
ATOM 5134 N N . TRP A 1 709 ? 18.307 6.104 -12.627 1.00 88.56 709 TRP A N 1
ATOM 5135 C CA . TRP A 1 709 ? 17.081 6.316 -13.403 1.00 88.56 709 TRP A CA 1
ATOM 5136 C C . TRP A 1 709 ? 15.820 6.044 -12.571 1.00 88.56 709 TRP A C 1
ATOM 5138 O O . TRP A 1 709 ? 14.903 6.865 -12.534 1.00 88.56 709 TRP A O 1
ATOM 5148 N N . LEU A 1 710 ? 15.806 4.929 -11.831 1.00 84.12 710 LEU A N 1
ATOM 5149 C CA . LEU A 1 710 ? 14.682 4.553 -10.972 1.00 84.12 710 LEU A CA 1
ATOM 5150 C C . LEU A 1 710 ? 14.482 5.524 -9.795 1.00 84.12 710 LEU A C 1
ATOM 5152 O O . LEU A 1 710 ? 13.344 5.822 -9.432 1.00 84.12 710 LEU A O 1
ATOM 5156 N N . ARG A 1 711 ? 15.568 6.072 -9.226 1.00 80.44 711 ARG A N 1
ATOM 5157 C CA . ARG A 1 711 ? 15.475 7.137 -8.212 1.00 80.44 711 ARG A CA 1
ATOM 5158 C C . ARG A 1 711 ? 14.877 8.426 -8.780 1.00 80.44 711 ARG A C 1
ATOM 5160 O O . ARG A 1 711 ? 14.047 9.025 -8.107 1.00 80.44 711 ARG A O 1
ATOM 5167 N N . ALA A 1 712 ? 15.253 8.831 -9.996 1.00 82.56 712 ALA A N 1
ATOM 5168 C CA . ALA A 1 712 ? 14.716 10.039 -10.631 1.00 82.56 712 ALA A CA 1
ATOM 5169 C C . ALA A 1 712 ? 13.197 9.940 -10.867 1.00 82.56 712 ALA A C 1
ATOM 5171 O O . ALA A 1 712 ? 12.452 10.836 -10.474 1.00 82.56 712 ALA A O 1
ATOM 5172 N N . ALA A 1 713 ? 12.722 8.815 -11.413 1.00 85.81 713 ALA A N 1
ATOM 5173 C CA . ALA A 1 713 ? 11.294 8.577 -11.636 1.00 85.81 713 ALA A CA 1
ATOM 5174 C C . ALA A 1 713 ? 10.472 8.547 -10.335 1.00 85.81 713 ALA A C 1
ATOM 5176 O O . ALA A 1 713 ? 9.388 9.132 -10.271 1.00 85.81 713 ALA A O 1
ATOM 5177 N N . ARG A 1 714 ? 10.997 7.918 -9.273 1.00 77.94 714 ARG A N 1
ATOM 5178 C CA . ARG A 1 714 ? 10.351 7.929 -7.951 1.00 77.94 714 ARG A CA 1
ATOM 5179 C C . ARG A 1 714 ? 10.332 9.321 -7.324 1.00 77.94 714 ARG A C 1
ATOM 5181 O O . ARG A 1 714 ? 9.298 9.710 -6.800 1.00 77.94 714 ARG A O 1
ATOM 5188 N N . ALA A 1 715 ? 11.422 10.085 -7.417 1.00 79.38 715 ALA A N 1
ATOM 5189 C CA . ALA A 1 715 ? 11.480 11.450 -6.892 1.00 79.38 715 ALA A CA 1
ATOM 5190 C C . ALA A 1 715 ? 10.466 12.378 -7.585 1.00 79.38 715 ALA A C 1
ATOM 5192 O O . ALA A 1 715 ? 9.764 13.122 -6.908 1.00 79.38 715 ALA A O 1
ATOM 5193 N N . ALA A 1 716 ? 10.330 12.282 -8.912 1.00 82.81 716 ALA A N 1
ATOM 5194 C CA . ALA A 1 716 ? 9.308 13.015 -9.659 1.00 82.81 716 ALA A CA 1
ATOM 5195 C C . ALA A 1 716 ? 7.880 12.609 -9.247 1.00 82.81 716 ALA A C 1
ATOM 5197 O O . ALA A 1 716 ? 7.017 13.467 -9.085 1.00 82.81 716 ALA A O 1
ATOM 5198 N N . SER A 1 717 ? 7.641 11.312 -9.025 1.00 80.56 717 SER A N 1
ATOM 5199 C CA . SER A 1 717 ? 6.331 10.794 -8.598 1.00 80.56 717 SER A CA 1
ATOM 5200 C C . SER A 1 717 ? 5.974 11.211 -7.163 1.00 80.56 717 SER A C 1
ATOM 5202 O O . SER A 1 717 ? 4.834 11.571 -6.888 1.00 80.56 717 SER A O 1
ATOM 5204 N N . ALA A 1 718 ? 6.952 11.224 -6.251 1.00 73.62 718 ALA A N 1
ATOM 5205 C CA . ALA A 1 718 ? 6.786 11.663 -4.863 1.00 73.62 718 ALA A CA 1
ATOM 5206 C C . ALA A 1 718 ? 6.639 13.191 -4.716 1.00 73.62 718 ALA A C 1
ATOM 5208 O O . ALA A 1 718 ? 6.136 13.666 -3.701 1.00 73.62 718 ALA A O 1
ATOM 5209 N N . ALA A 1 719 ? 7.045 13.968 -5.726 1.00 75.00 719 ALA A N 1
ATOM 5210 C CA . ALA A 1 719 ? 6.829 15.413 -5.778 1.00 75.00 719 ALA A CA 1
ATOM 5211 C C . ALA A 1 719 ? 5.390 15.810 -6.176 1.00 75.00 719 ALA A C 1
ATOM 5213 O O . ALA A 1 719 ? 5.066 17.001 -6.179 1.00 75.00 719 ALA A O 1
ATOM 5214 N N . LEU A 1 720 ? 4.520 14.849 -6.521 1.00 79.44 720 LEU A N 1
ATOM 5215 C CA . LEU A 1 720 ? 3.158 15.146 -6.963 1.00 79.44 720 LEU A CA 1
ATOM 5216 C C . LEU A 1 720 ? 2.293 15.706 -5.803 1.00 79.44 720 LEU A C 1
ATOM 5218 O O . LEU A 1 720 ? 2.288 15.141 -4.710 1.00 79.44 720 LEU A O 1
ATOM 5222 N N . PRO A 1 721 ? 1.539 16.811 -5.993 1.00 70.62 721 PRO A N 1
ATOM 5223 C CA . PRO A 1 721 ? 0.974 17.585 -4.876 1.00 70.62 721 PRO A CA 1
ATOM 5224 C C . PRO A 1 721 ? -0.156 16.944 -4.058 1.00 70.62 721 PRO A C 1
ATOM 5226 O O . PRO A 1 721 ? -0.496 17.488 -2.999 1.00 70.62 721 PRO A O 1
ATOM 5229 N N . THR A 1 722 ? -0.798 15.906 -4.606 1.00 70.00 722 THR A N 1
ATOM 5230 C CA . THR A 1 722 ? -1.884 15.071 -4.051 1.00 70.00 722 THR A CA 1
ATOM 5231 C C . THR A 1 722 ? -2.235 13.979 -5.091 1.00 70.00 722 THR A C 1
ATOM 5233 O O . THR A 1 722 ? -1.515 13.826 -6.077 1.00 70.00 722 THR A O 1
ATOM 5236 N N . ASP A 1 723 ? -3.340 13.246 -4.908 1.00 69.00 723 ASP A N 1
ATOM 5237 C CA . ASP A 1 723 ? -3.907 12.304 -5.892 1.00 69.00 723 ASP A CA 1
ATOM 5238 C C . ASP A 1 723 ? -3.972 12.873 -7.325 1.00 69.00 723 ASP A C 1
ATOM 5240 O O . ASP A 1 723 ? -4.346 14.031 -7.542 1.00 69.00 723 ASP A O 1
ATOM 5244 N N . THR A 1 724 ? -3.646 12.047 -8.321 1.00 75.00 724 THR A N 1
ATOM 5245 C CA . THR A 1 724 ? -3.454 12.501 -9.704 1.00 75.00 724 THR A CA 1
ATOM 5246 C C . THR A 1 724 ? -4.756 12.875 -10.408 1.00 75.00 724 THR A C 1
ATOM 5248 O O . THR A 1 724 ? -4.769 13.824 -11.194 1.00 75.00 724 THR A O 1
ATOM 5251 N N . ALA A 1 725 ? -5.884 12.239 -10.071 1.00 73.88 725 ALA A N 1
ATOM 5252 C CA . ALA A 1 725 ? -7.187 12.597 -10.637 1.00 73.88 725 ALA A CA 1
ATOM 5253 C C . ALA A 1 725 ? -7.669 13.994 -10.190 1.00 73.88 725 ALA A C 1
ATOM 5255 O O . ALA A 1 725 ? -8.505 14.604 -10.862 1.00 73.88 725 ALA A O 1
ATOM 5256 N N . SER A 1 726 ? -7.103 14.550 -9.109 1.00 80.12 726 SER A N 1
ATOM 5257 C CA . SER A 1 726 ? -7.331 15.950 -8.722 1.00 80.12 726 SER A CA 1
ATOM 5258 C C . SER A 1 726 ? -6.856 16.953 -9.778 1.00 80.12 726 SER A C 1
ATOM 5260 O O . SER A 1 726 ? -7.429 18.043 -9.869 1.00 80.12 726 SER A O 1
ATOM 5262 N N . TYR A 1 727 ? -5.843 16.594 -10.584 1.00 88.12 727 TYR A N 1
ATOM 5263 C CA . TYR A 1 727 ? -5.249 17.505 -11.556 1.00 88.12 727 TYR A CA 1
ATOM 5264 C C . TYR A 1 727 ? -6.273 17.913 -12.605 1.00 88.12 727 TYR A C 1
ATOM 5266 O O . TYR A 1 727 ? -6.609 19.089 -12.691 1.00 88.12 727 TYR A O 1
ATOM 5274 N N . GLY A 1 728 ? -6.860 16.945 -13.316 1.00 88.50 728 GLY A N 1
ATOM 5275 C CA . GLY A 1 728 ? -7.891 17.202 -14.323 1.00 88.50 728 GLY A CA 1
ATOM 5276 C C . GLY A 1 728 ? -9.098 17.982 -13.780 1.00 88.50 728 GLY A C 1
ATOM 5277 O O . GLY A 1 728 ? -9.665 18.816 -14.487 1.00 88.50 728 GLY A O 1
ATOM 5278 N N . MET A 1 729 ? -9.468 17.780 -12.509 1.00 88.50 729 MET A N 1
ATOM 5279 C CA . MET A 1 729 ? -10.545 18.540 -11.858 1.00 88.50 729 MET A CA 1
ATOM 5280 C C . MET A 1 729 ? -10.167 20.014 -11.654 1.00 88.50 729 MET A C 1
ATOM 5282 O O . MET A 1 729 ? -10.923 20.901 -12.056 1.00 88.50 729 MET A O 1
ATOM 5286 N N . LEU A 1 730 ? -8.985 20.294 -11.094 1.00 89.00 730 LEU A N 1
ATOM 5287 C CA . LEU A 1 730 ? -8.448 21.657 -10.985 1.00 89.00 730 LEU A CA 1
ATOM 5288 C C . LEU A 1 730 ? -8.279 22.313 -12.361 1.00 89.00 730 LEU A C 1
ATOM 5290 O O . LEU A 1 730 ? -8.695 23.447 -12.589 1.00 89.00 730 LEU A O 1
ATOM 5294 N N . ARG A 1 731 ? -7.681 21.573 -13.287 1.00 91.31 731 ARG A N 1
ATOM 5295 C CA . ARG A 1 731 ? -7.236 22.030 -14.597 1.00 91.31 731 ARG A CA 1
ATOM 5296 C C . ARG A 1 731 ? -8.377 22.354 -15.562 1.00 91.31 731 ARG A C 1
ATOM 5298 O O . ARG A 1 731 ? -8.271 23.328 -16.311 1.00 91.31 731 ARG A O 1
ATOM 5305 N N . HIS A 1 732 ? -9.443 21.554 -15.567 1.00 91.50 732 HIS A N 1
ATOM 5306 C CA . HIS A 1 732 ? -10.530 21.686 -16.542 1.00 91.50 732 HIS A CA 1
ATOM 5307 C C . HIS A 1 732 ? -11.851 22.196 -15.958 1.00 91.50 732 HIS A C 1
ATOM 5309 O O . HIS A 1 732 ? -12.643 22.759 -16.710 1.00 91.50 732 HIS A O 1
ATOM 5315 N N . LEU A 1 733 ? -12.101 22.036 -14.652 1.00 91.19 733 LEU A N 1
ATOM 5316 C CA . LEU A 1 733 ? -13.384 22.409 -14.032 1.00 91.19 733 LEU A CA 1
ATOM 5317 C C . LEU A 1 733 ? -13.270 23.614 -13.078 1.00 91.19 733 LEU A C 1
ATOM 5319 O O . LEU A 1 733 ? -14.264 24.284 -12.803 1.00 91.19 733 LEU A O 1
ATOM 5323 N N . ALA A 1 734 ? -12.073 23.936 -12.577 1.00 85.75 734 ALA A N 1
ATOM 5324 C CA . ALA A 1 734 ? -11.896 24.905 -11.493 1.00 85.75 734 ALA A CA 1
ATOM 5325 C C . ALA A 1 734 ? -11.617 26.360 -11.936 1.00 85.75 734 ALA A C 1
ATOM 5327 O O . ALA A 1 734 ? -10.783 27.059 -11.349 1.00 85.75 734 ALA A O 1
ATOM 5328 N N . GLY A 1 735 ? -12.334 26.835 -12.961 1.00 84.56 735 GLY A N 1
ATOM 5329 C CA . GLY A 1 735 ? -12.380 28.248 -13.369 1.00 84.56 735 GLY A CA 1
ATOM 5330 C C . GLY A 1 735 ? -11.005 28.924 -13.462 1.00 84.56 735 GLY A C 1
ATOM 5331 O O . GLY A 1 735 ? -10.100 28.418 -14.117 1.00 84.56 735 GLY A O 1
ATOM 5332 N N . SER A 1 736 ? -10.821 30.048 -12.762 1.00 83.56 736 SER A N 1
ATOM 5333 C CA . SER A 1 736 ? -9.588 30.852 -12.816 1.00 83.56 736 SER A CA 1
ATOM 5334 C C . SER A 1 736 ? -8.359 30.246 -12.118 1.00 83.56 736 SER A C 1
ATOM 5336 O O . SER A 1 736 ? -7.264 30.806 -12.213 1.00 83.56 736 SER A O 1
ATOM 5338 N N . ALA A 1 737 ? -8.496 29.102 -11.437 1.00 82.00 737 ALA A N 1
ATOM 5339 C CA . ALA A 1 737 ? -7.352 28.264 -11.068 1.00 82.00 737 ALA A CA 1
ATOM 5340 C C . ALA A 1 737 ? -6.948 27.365 -12.251 1.00 82.00 737 ALA A C 1
ATOM 5342 O O . ALA A 1 737 ? -5.772 27.317 -12.616 1.00 82.00 737 ALA A O 1
ATOM 5343 N N . GLY A 1 738 ? -7.933 26.749 -12.912 1.00 88.94 738 GLY A N 1
ATOM 5344 C CA . GLY A 1 738 ? -7.743 25.972 -14.139 1.00 88.94 738 GLY A CA 1
ATOM 5345 C C . GLY A 1 738 ? -7.169 26.794 -15.295 1.00 88.94 738 GLY A C 1
ATOM 5346 O O . GLY A 1 738 ? -6.262 26.325 -15.970 1.00 88.94 738 GLY A O 1
ATOM 5347 N N . GLU A 1 739 ? -7.594 28.050 -15.470 1.00 90.00 739 GLU A N 1
ATOM 5348 C CA . GLU A 1 739 ? -7.036 28.986 -16.466 1.00 90.00 739 GLU A CA 1
ATOM 5349 C C . GLU A 1 739 ? -5.532 29.249 -16.267 1.00 90.00 739 GLU A C 1
ATOM 5351 O O . GLU A 1 739 ? -4.791 29.385 -17.241 1.00 90.00 739 GLU A O 1
ATOM 5356 N N . LYS A 1 740 ? -5.053 29.297 -15.015 1.00 89.75 740 LYS A N 1
ATOM 5357 C CA . LYS A 1 740 ? -3.620 29.461 -14.719 1.00 89.75 740 LYS A CA 1
ATOM 5358 C C . LYS A 1 740 ? -2.831 28.197 -15.023 1.00 89.75 740 LYS A C 1
ATOM 5360 O O . LYS A 1 740 ? -1.762 28.291 -15.618 1.00 89.75 740 LYS A O 1
ATOM 5365 N N . LEU A 1 741 ? -3.359 27.036 -14.629 1.00 91.44 741 LEU A N 1
ATOM 5366 C CA . LEU A 1 741 ? -2.759 25.742 -14.956 1.00 91.44 741 LEU A CA 1
ATOM 5367 C C . LEU A 1 741 ? -2.730 25.533 -16.476 1.00 91.44 741 LEU A C 1
ATOM 5369 O O . LEU A 1 741 ? -1.709 25.107 -16.993 1.00 91.44 741 LEU A O 1
ATOM 5373 N N . ALA A 1 742 ? -3.775 25.951 -17.198 1.00 90.88 742 ALA A N 1
ATOM 5374 C CA . ALA A 1 742 ? -3.814 25.961 -18.658 1.00 90.88 742 ALA A CA 1
ATOM 5375 C C . ALA A 1 742 ? -2.713 26.838 -19.264 1.00 90.88 742 ALA A C 1
ATOM 5377 O O . ALA A 1 742 ? -1.978 26.380 -20.128 1.00 90.88 742 ALA A O 1
ATOM 5378 N N . ALA A 1 743 ? -2.554 28.078 -18.790 1.00 90.94 743 ALA A N 1
ATOM 5379 C CA . ALA A 1 743 ? -1.506 28.972 -19.280 1.00 90.94 743 ALA A CA 1
ATOM 5380 C C . ALA A 1 743 ? -0.086 28.462 -18.956 1.00 90.94 743 ALA A C 1
ATOM 5382 O O . ALA A 1 743 ? 0.842 28.702 -19.730 1.00 90.94 743 ALA A O 1
ATOM 5383 N N . ALA A 1 744 ? 0.088 27.754 -17.835 1.00 90.94 744 ALA A N 1
ATOM 5384 C CA . ALA A 1 744 ? 1.354 27.145 -17.436 1.00 90.94 744 ALA A CA 1
ATOM 5385 C C . ALA A 1 744 ? 1.664 25.857 -18.221 1.00 90.94 744 ALA A C 1
ATOM 5387 O O . ALA A 1 744 ? 2.786 25.707 -18.692 1.00 90.94 744 ALA A O 1
ATOM 5388 N N . GLU A 1 745 ? 0.681 24.978 -18.441 1.00 89.00 745 GLU A N 1
ATOM 5389 C CA . GLU A 1 745 ? 0.775 23.855 -19.386 1.00 89.00 745 GLU A CA 1
ATOM 5390 C C . GLU A 1 745 ? 1.099 24.347 -20.787 1.00 89.00 745 GLU A C 1
ATOM 5392 O O . GLU A 1 745 ? 1.978 23.796 -21.437 1.00 89.00 745 GLU A O 1
ATOM 5397 N N . ASP A 1 746 ? 0.412 25.390 -21.262 1.00 86.44 746 ASP A N 1
ATOM 5398 C CA . ASP A 1 746 ? 0.703 25.978 -22.557 1.00 86.44 746 ASP A CA 1
ATOM 5399 C C . ASP A 1 746 ? 2.138 26.510 -22.564 1.00 86.44 746 ASP A C 1
ATOM 5401 O O . ASP A 1 746 ? 2.867 26.242 -23.509 1.00 86.44 746 ASP A O 1
ATOM 5405 N N . ALA A 1 747 ? 2.606 27.232 -21.546 1.00 86.44 747 ALA A N 1
ATOM 5406 C CA . ALA A 1 747 ? 3.991 27.705 -21.511 1.00 86.44 747 ALA A CA 1
ATOM 5407 C C . ALA A 1 747 ? 5.009 26.543 -21.514 1.00 86.44 747 ALA A C 1
ATOM 5409 O O . ALA A 1 747 ? 5.932 26.526 -22.336 1.00 86.44 747 ALA A O 1
ATOM 5410 N N . ALA A 1 748 ? 4.815 25.554 -20.642 1.00 86.25 748 ALA A N 1
ATOM 5411 C CA . ALA A 1 748 ? 5.726 24.435 -20.444 1.00 86.25 748 ALA A CA 1
ATOM 5412 C C . ALA A 1 748 ? 5.676 23.416 -21.595 1.00 86.25 748 ALA A C 1
ATOM 5414 O O . ALA A 1 748 ? 6.719 22.935 -22.022 1.00 86.25 748 ALA A O 1
ATOM 5415 N N . GLY A 1 749 ? 4.501 23.138 -22.157 1.00 86.00 749 GLY A N 1
ATOM 5416 C CA . GLY A 1 749 ? 4.234 22.298 -23.327 1.00 86.00 749 GLY A CA 1
ATOM 5417 C C . GLY A 1 749 ? 4.804 20.884 -23.226 1.00 86.00 749 GLY A C 1
ATOM 5418 O O . GLY A 1 749 ? 5.946 20.668 -23.644 1.00 86.00 749 GLY A O 1
ATOM 5419 N N . ALA A 1 750 ? 4.012 19.929 -22.727 1.00 89.75 750 ALA A N 1
ATOM 5420 C CA . ALA A 1 750 ? 4.391 18.518 -22.634 1.00 89.75 750 ALA A CA 1
ATOM 5421 C C . ALA A 1 750 ? 4.930 17.971 -23.973 1.00 89.75 750 ALA A C 1
ATOM 5423 O O . ALA A 1 750 ? 4.507 18.369 -25.061 1.00 89.75 750 ALA A O 1
ATOM 5424 N N . GLN A 1 751 ? 5.940 17.104 -23.896 1.00 92.50 751 GLN A N 1
ATOM 5425 C CA . GLN A 1 751 ? 6.697 16.626 -25.062 1.00 92.50 751 GLN A CA 1
ATOM 5426 C C . GLN A 1 751 ? 6.492 15.134 -25.344 1.00 92.50 751 GLN A C 1
ATOM 5428 O O . GLN A 1 751 ? 6.803 14.668 -26.441 1.00 92.50 751 GLN A O 1
ATOM 5433 N N . LEU A 1 752 ? 5.969 14.406 -24.361 1.00 93.12 752 LEU A N 1
ATOM 5434 C CA . LEU A 1 752 ? 5.757 12.968 -24.370 1.00 93.12 752 LEU A CA 1
ATOM 5435 C C . LEU A 1 752 ? 4.441 12.663 -23.640 1.00 93.12 752 LEU A C 1
ATOM 5437 O O . LEU A 1 752 ? 4.229 13.209 -22.562 1.00 93.12 752 LEU A O 1
ATOM 5441 N N . LEU A 1 753 ? 3.610 11.784 -24.192 1.00 94.62 753 LEU A N 1
ATOM 5442 C CA . LEU A 1 753 ? 2.529 11.107 -23.466 1.00 94.62 753 LEU A CA 1
ATOM 5443 C C . LEU A 1 753 ? 3.013 9.713 -23.038 1.00 94.62 753 LEU A C 1
ATOM 5445 O O . LEU A 1 753 ? 3.636 9.027 -23.855 1.00 94.62 753 LEU A O 1
ATOM 5449 N N . VAL A 1 754 ? 2.733 9.280 -21.806 1.00 94.56 754 VAL A N 1
ATOM 5450 C CA . VAL A 1 754 ? 3.003 7.906 -21.336 1.00 94.56 754 VAL A CA 1
ATOM 5451 C C . VAL A 1 754 ? 1.746 7.296 -20.719 1.00 94.56 754 VAL A C 1
ATOM 5453 O O . VAL A 1 754 ? 1.175 7.855 -19.786 1.00 94.56 754 VAL A O 1
ATOM 5456 N N . ASN A 1 755 ? 1.349 6.125 -21.217 1.00 90.38 755 ASN A N 1
ATOM 5457 C CA . ASN A 1 755 ? 0.220 5.343 -20.716 1.00 90.38 755 ASN A CA 1
ATOM 5458 C C . ASN A 1 755 ? 0.608 3.856 -20.602 1.00 90.38 755 ASN A C 1
ATOM 5460 O O . ASN A 1 755 ? 1.134 3.276 -21.560 1.00 90.38 755 ASN A O 1
ATOM 5464 N N . TYR A 1 756 ? 0.337 3.235 -19.450 1.00 86.12 756 TYR A N 1
ATOM 5465 C CA . TYR A 1 756 ? 0.383 1.784 -19.270 1.00 86.12 756 TYR A CA 1
ATOM 5466 C C . TYR A 1 756 ? -1.036 1.201 -19.197 1.00 86.12 756 TYR A C 1
ATOM 5468 O O . TYR A 1 756 ? -1.768 1.374 -18.225 1.00 86.12 756 TYR A O 1
ATOM 5476 N N . LEU A 1 757 ? -1.403 0.442 -20.227 1.00 77.56 757 LEU A N 1
ATOM 5477 C CA . LEU A 1 757 ? -2.740 -0.127 -20.413 1.00 77.56 757 LEU A CA 1
ATOM 5478 C C . LEU A 1 757 ? -2.952 -1.450 -19.648 1.00 77.56 757 LEU A C 1
ATOM 5480 O O . LEU A 1 757 ? -4.027 -2.043 -19.728 1.00 77.56 757 LEU A O 1
ATOM 5484 N N . GLY A 1 758 ? -1.944 -1.924 -18.907 1.00 77.38 758 GLY A N 1
ATOM 5485 C CA . GLY A 1 758 ? -1.995 -3.178 -18.154 1.00 77.38 758 GLY A CA 1
ATOM 5486 C C . GLY A 1 758 ? -1.586 -4.407 -18.973 1.00 77.38 758 GLY A C 1
ATOM 5487 O O . GLY A 1 758 ? -0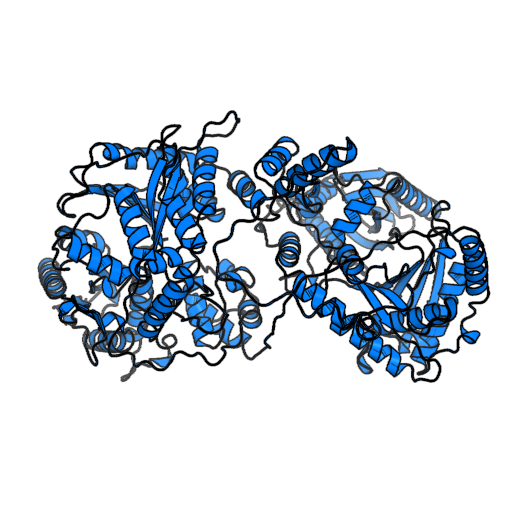.642 -4.364 -19.765 1.00 77.38 758 GLY A O 1
ATOM 5488 N N . ARG A 1 759 ? -2.281 -5.525 -18.738 1.00 77.00 759 ARG A N 1
ATOM 5489 C CA . ARG A 1 759 ? -2.053 -6.832 -19.371 1.00 77.00 759 ARG A CA 1
ATOM 5490 C C . ARG A 1 759 ? -3.308 -7.239 -20.141 1.00 77.00 759 ARG A C 1
ATOM 5492 O O . ARG A 1 759 ? -4.394 -7.216 -19.566 1.00 77.00 759 ARG A O 1
ATOM 5499 N N . ASP A 1 760 ? -3.150 -7.582 -21.414 1.00 66.25 760 ASP A N 1
ATOM 5500 C CA . ASP A 1 760 ? -4.233 -8.062 -22.278 1.00 66.25 760 ASP A CA 1
ATOM 5501 C C . ASP A 1 760 ? -4.253 -9.600 -22.315 1.00 66.2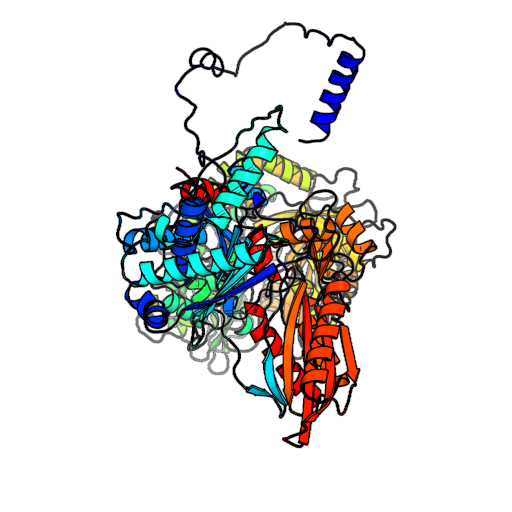5 760 ASP A C 1
ATOM 5503 O O . ASP A 1 760 ? -3.232 -10.255 -22.081 1.00 66.25 760 ASP A O 1
ATOM 5507 N N . ALA A 1 761 ? -5.424 -10.179 -22.576 1.00 50.00 761 ALA A N 1
ATOM 5508 C CA . ALA A 1 761 ? -5.626 -11.627 -22.562 1.00 50.00 761 ALA A CA 1
ATOM 5509 C C . ALA A 1 761 ? -5.108 -12.305 -23.846 1.00 50.00 761 ALA A C 1
ATOM 5511 O O . ALA A 1 761 ? -4.947 -11.674 -24.891 1.00 50.00 761 ALA A O 1
ATOM 5512 N N . VAL A 1 762 ? -4.866 -13.620 -23.780 1.00 53.16 762 VAL A N 1
ATOM 5513 C CA . VAL A 1 762 ? -4.469 -14.417 -24.954 1.00 53.16 762 VAL A CA 1
ATOM 5514 C C . VAL A 1 762 ? -5.616 -14.451 -25.968 1.00 53.16 762 VAL A C 1
ATOM 5516 O O . VAL A 1 762 ? -6.725 -14.873 -25.646 1.00 53.16 762 VAL A O 1
ATOM 5519 N N . ALA A 1 763 ? -5.340 -14.038 -27.205 1.00 55.22 763 ALA A N 1
ATOM 5520 C CA . ALA A 1 763 ? -6.324 -13.963 -28.283 1.00 55.22 763 ALA A CA 1
ATOM 5521 C C . ALA A 1 763 ? -6.585 -15.329 -28.957 1.00 55.22 763 ALA A C 1
ATOM 5523 O O . ALA A 1 763 ? -6.235 -15.533 -30.116 1.00 55.22 763 ALA A O 1
ATOM 5524 N N . ASP A 1 764 ? -7.213 -16.260 -28.233 1.00 51.16 764 ASP A N 1
ATOM 5525 C CA . ASP A 1 764 ? -7.899 -17.427 -28.812 1.00 51.16 764 ASP A CA 1
ATOM 5526 C C . ASP A 1 764 ? -9.083 -17.854 -27.920 1.00 51.16 764 ASP A C 1
ATOM 5528 O O . ASP A 1 764 ? -9.002 -17.795 -26.693 1.00 51.16 764 ASP A O 1
ATOM 5532 N N . GLY A 1 765 ? -10.185 -18.291 -28.533 1.00 66.88 765 GLY A N 1
ATOM 5533 C CA . GLY A 1 765 ? -11.394 -18.759 -27.848 1.00 66.88 765 GLY A CA 1
ATOM 5534 C C . GLY A 1 765 ? -12.628 -17.857 -27.967 1.00 66.88 765 GLY A C 1
ATOM 5535 O O . GLY A 1 765 ? -12.626 -16.801 -28.606 1.00 66.88 765 GLY A O 1
ATOM 5536 N N . GLU A 1 766 ? -13.722 -18.305 -27.344 1.00 81.56 766 GLU A N 1
ATOM 5537 C CA . GLU A 1 766 ? -15.016 -17.612 -27.324 1.00 81.56 766 GLU A CA 1
ATOM 5538 C C . GLU A 1 766 ? -14.969 -16.352 -26.447 1.00 81.56 766 GLU A C 1
ATOM 5540 O O . GLU A 1 766 ? -14.345 -16.332 -25.384 1.00 81.56 766 GLU A O 1
ATOM 5545 N N . TRP A 1 767 ? -15.627 -15.286 -26.912 1.00 85.12 767 TRP A N 1
ATOM 5546 C CA . TRP A 1 767 ? -15.646 -13.944 -26.311 1.00 85.12 767 TRP A CA 1
ATOM 5547 C C . TRP A 1 767 ? -14.277 -13.254 -26.170 1.00 85.12 767 TRP A C 1
ATOM 5549 O O . TRP A 1 767 ? -14.213 -12.147 -25.638 1.00 85.12 767 TRP A O 1
ATOM 5559 N N . GLN A 1 768 ? -13.204 -13.850 -26.700 1.00 83.12 768 GLN A N 1
ATOM 5560 C CA . GLN A 1 768 ? -11.889 -13.217 -26.818 1.00 83.12 768 GLN A CA 1
ATOM 5561 C C . GLN A 1 768 ? -11.805 -12.303 -28.054 1.00 83.12 768 GLN A C 1
ATOM 5563 O O . GLN A 1 768 ? -12.639 -12.414 -28.966 1.00 83.12 768 GLN A O 1
ATOM 5568 N N . PRO A 1 769 ? -10.810 -11.394 -28.115 1.00 80.00 769 PRO A N 1
ATOM 5569 C CA . PRO A 1 769 ? -10.531 -10.613 -29.313 1.00 80.00 769 PRO A CA 1
ATOM 5570 C C . PRO A 1 769 ? -10.273 -11.498 -30.541 1.00 80.00 769 PRO A C 1
ATOM 5572 O O . PRO A 1 769 ? -9.579 -12.508 -30.451 1.00 80.00 769 PRO A O 1
ATOM 5575 N N . ALA A 1 770 ? -10.808 -11.103 -31.697 1.00 80.50 770 ALA A N 1
ATOM 5576 C CA . ALA A 1 770 ? -10.519 -11.774 -32.965 1.00 80.50 770 ALA A CA 1
ATOM 5577 C C . ALA A 1 770 ? -9.090 -11.447 -33.452 1.00 80.50 770 ALA A C 1
ATOM 5579 O O . ALA A 1 770 ? -8.651 -10.303 -33.333 1.00 80.50 770 ALA A O 1
ATOM 5580 N N . GLU A 1 771 ? -8.392 -12.420 -34.051 1.00 66.06 771 GLU A N 1
ATOM 5581 C CA . GLU A 1 771 ? -6.971 -12.319 -34.450 1.00 66.06 771 GLU A CA 1
ATOM 5582 C C . GLU A 1 771 ? -6.672 -11.080 -35.326 1.00 66.06 771 GLU A C 1
ATOM 5584 O O . GLU A 1 771 ? -5.730 -10.331 -35.064 1.00 66.06 771 GLU A O 1
ATOM 5589 N N . ASP A 1 772 ? -7.538 -10.784 -36.302 1.00 68.56 772 ASP A N 1
ATOM 5590 C CA . ASP A 1 772 ? -7.396 -9.645 -37.222 1.00 68.56 772 ASP A CA 1
ATOM 5591 C C . ASP A 1 772 ? -7.820 -8.275 -36.638 1.00 68.56 772 ASP A C 1
ATOM 5593 O O . ASP A 1 772 ? -7.742 -7.261 -37.337 1.00 68.56 772 ASP A O 1
ATOM 5597 N N . ALA A 1 773 ? -8.278 -8.183 -35.381 1.00 69.56 773 ALA A N 1
ATOM 5598 C CA . ALA A 1 773 ? -8.924 -6.973 -34.841 1.00 69.56 773 ALA A CA 1
ATOM 5599 C C . ALA A 1 773 ? -8.078 -5.689 -34.981 1.00 69.56 773 ALA A C 1
ATOM 5601 O O . ALA A 1 773 ? -8.587 -4.645 -35.398 1.00 69.56 773 ALA A O 1
ATOM 5602 N N . ALA A 1 774 ? -6.778 -5.771 -34.682 1.00 68.38 774 ALA A N 1
ATOM 5603 C CA . ALA A 1 774 ? -5.855 -4.638 -34.778 1.00 68.38 774 ALA A CA 1
ATOM 5604 C C . ALA A 1 774 ? -5.491 -4.274 -36.233 1.00 68.38 774 ALA A C 1
ATOM 5606 O O . ALA A 1 774 ? -5.219 -3.108 -36.533 1.00 68.38 774 ALA A O 1
ATOM 5607 N N . ALA A 1 775 ? -5.511 -5.248 -37.150 1.00 74.06 775 ALA A N 1
ATOM 5608 C CA . ALA A 1 775 ? -5.340 -4.998 -38.580 1.00 74.06 775 ALA A CA 1
ATOM 5609 C C . ALA A 1 775 ? -6.575 -4.285 -39.153 1.00 74.06 775 ALA A C 1
ATOM 5611 O O . ALA A 1 775 ? -6.438 -3.298 -39.878 1.00 74.06 775 ALA A O 1
ATOM 5612 N N . LEU A 1 776 ? -7.771 -4.720 -38.743 1.00 79.00 776 LEU A N 1
ATOM 5613 C CA . LEU A 1 776 ? -9.054 -4.135 -39.127 1.00 79.00 776 LEU A CA 1
ATOM 5614 C C . LEU A 1 776 ? -9.158 -2.658 -38.709 1.00 79.00 776 LEU A C 1
ATOM 5616 O O . LEU A 1 776 ? -9.544 -1.814 -39.516 1.00 79.00 776 LEU A O 1
ATOM 5620 N N . GLU A 1 777 ? -8.758 -2.317 -37.479 1.00 75.56 777 GLU A N 1
ATOM 5621 C CA . GLU A 1 777 ? -8.713 -0.925 -37.000 1.00 75.56 777 GLU A CA 1
ATOM 5622 C C . GLU A 1 777 ? -7.723 -0.054 -37.797 1.00 75.56 777 GLU A C 1
ATOM 5624 O O . GLU A 1 777 ? -8.011 1.109 -38.106 1.00 75.56 777 GLU A O 1
ATOM 5629 N N . SER A 1 778 ? -6.578 -0.623 -38.188 1.00 77.81 778 SER A N 1
ATOM 5630 C CA . SER A 1 778 ? -5.575 0.058 -39.013 1.00 77.81 778 SER A CA 1
ATOM 5631 C C . SER A 1 778 ? -6.068 0.309 -40.446 1.00 77.81 778 SER A C 1
ATOM 5633 O O . SER A 1 778 ? -5.917 1.421 -40.958 1.00 77.81 778 SER A O 1
ATOM 5635 N N . GLU A 1 779 ? -6.715 -0.679 -41.078 1.00 83.44 779 GLU A N 1
ATOM 5636 C CA . GLU A 1 779 ? -7.280 -0.550 -42.431 1.00 83.44 779 GLU A CA 1
ATOM 5637 C C . GLU A 1 779 ? -8.490 0.400 -42.465 1.00 83.44 779 GLU A C 1
ATOM 5639 O O . GLU A 1 779 ? -8.658 1.160 -43.423 1.00 83.44 779 GLU A O 1
ATOM 5644 N N . LEU A 1 780 ? -9.305 0.424 -41.401 1.00 84.44 780 LEU A N 1
ATOM 5645 C CA . LEU A 1 780 ? -10.386 1.401 -41.239 1.00 84.44 780 LEU A CA 1
ATOM 5646 C C . LEU A 1 780 ? -9.842 2.837 -41.237 1.00 84.44 780 LEU A C 1
ATOM 5648 O O . LEU A 1 780 ? -10.459 3.726 -41.827 1.00 84.44 780 LEU A O 1
ATOM 5652 N N . GLY A 1 781 ? -8.699 3.067 -40.579 1.00 82.62 781 GLY A N 1
ATOM 5653 C CA . GLY A 1 781 ? -7.956 4.330 -40.623 1.00 82.62 781 GLY A CA 1
ATOM 5654 C C . GLY A 1 781 ? -8.724 5.551 -40.101 1.00 82.62 781 GLY A C 1
ATOM 5655 O O . GLY A 1 781 ? -8.373 6.682 -40.430 1.00 82.62 781 GLY A O 1
ATOM 5656 N N . LEU A 1 782 ? -9.785 5.352 -39.316 1.00 80.88 782 LEU A N 1
ATOM 5657 C CA . LEU A 1 782 ? -10.733 6.413 -38.950 1.00 80.88 782 LEU A CA 1
ATOM 5658 C C . LEU A 1 782 ? -10.142 7.425 -37.962 1.00 80.88 782 LEU A C 1
ATOM 5660 O O . LEU A 1 782 ? -10.449 8.611 -38.044 1.00 80.88 782 LEU A O 1
ATOM 5664 N N . HIS A 1 783 ? -9.227 6.983 -37.098 1.00 82.50 783 HIS A N 1
ATOM 5665 C CA . HIS A 1 783 ? -8.460 7.851 -36.203 1.00 82.50 783 HIS A CA 1
ATOM 5666 C C . HIS A 1 783 ? -7.511 8.802 -36.959 1.00 82.50 783 HIS A C 1
ATOM 5668 O O . HIS A 1 783 ? -7.070 9.799 -36.400 1.00 82.50 783 HIS A O 1
ATOM 5674 N N . ARG A 1 784 ? -7.187 8.544 -38.237 1.00 85.62 784 ARG A N 1
ATOM 5675 C CA . ARG A 1 784 ? -6.149 9.291 -38.975 1.00 85.62 784 ARG A CA 1
ATOM 5676 C C . ARG A 1 784 ? -6.467 10.776 -39.172 1.00 85.62 784 ARG A C 1
ATOM 5678 O O . ARG A 1 784 ? -5.544 11.555 -39.363 1.00 85.62 784 ARG A O 1
ATOM 5685 N N . ALA A 1 785 ? -7.738 11.171 -39.145 1.00 85.31 785 ALA A N 1
ATOM 5686 C CA . ALA A 1 785 ? -8.138 12.576 -39.257 1.00 85.31 785 ALA A CA 1
ATOM 5687 C C . ALA A 1 785 ? -8.038 13.353 -37.929 1.00 85.31 785 ALA A C 1
ATOM 5689 O O . ALA A 1 785 ? -8.139 14.579 -37.935 1.00 85.31 785 ALA A O 1
ATOM 5690 N N . LEU A 1 786 ? -7.845 12.661 -36.800 1.00 88.19 786 LEU A N 1
ATOM 5691 C CA . LEU A 1 786 ? -7.750 13.283 -35.481 1.00 88.19 786 LEU A CA 1
ATOM 5692 C C . LEU A 1 786 ? -6.454 14.097 -35.345 1.00 88.19 786 LEU A C 1
ATOM 5694 O O . LEU A 1 786 ? -5.439 13.707 -35.928 1.00 88.19 786 LEU A O 1
ATOM 5698 N N . PRO A 1 787 ? -6.445 15.188 -34.558 1.00 89.31 787 PRO A N 1
ATOM 5699 C CA . PRO A 1 787 ? -5.218 15.904 -34.222 1.00 89.31 787 PRO A CA 1
ATOM 5700 C C . PRO A 1 787 ? -4.224 15.002 -33.478 1.00 89.31 787 PRO A C 1
ATOM 5702 O O . PRO A 1 787 ? -4.619 14.272 -32.571 1.00 89.31 787 PRO A O 1
ATOM 5705 N N . ALA A 1 788 ? -2.935 15.094 -33.810 1.00 88.94 788 ALA A N 1
ATOM 5706 C CA . ALA A 1 788 ? -1.879 14.524 -32.970 1.00 88.94 788 ALA A CA 1
ATOM 5707 C C . ALA A 1 788 ? -1.728 15.375 -31.697 1.00 88.94 788 ALA A C 1
ATOM 5709 O O . ALA A 1 788 ? -1.653 16.603 -31.799 1.00 88.94 788 ALA A O 1
ATOM 5710 N N . THR A 1 789 ? -1.705 14.753 -30.512 1.00 87.88 789 THR A N 1
ATOM 5711 C CA . THR A 1 789 ? -1.755 15.500 -29.241 1.00 87.88 789 THR A CA 1
ATOM 5712 C C . THR A 1 789 ? -0.366 15.862 -28.732 1.00 87.88 789 THR A C 1
ATOM 5714 O O . THR A 1 789 ? -0.146 17.004 -28.331 1.00 87.88 789 THR A O 1
ATOM 5717 N N . HIS A 1 790 ? 0.587 14.929 -28.830 1.00 91.50 790 HIS A N 1
ATOM 5718 C CA . HIS A 1 790 ? 1.953 15.103 -28.341 1.00 91.50 790 HIS A CA 1
ATOM 5719 C C . HIS A 1 790 ? 3.015 14.865 -29.431 1.00 91.50 790 HIS A C 1
ATOM 5721 O O . HIS A 1 790 ? 2.789 14.122 -30.389 1.00 91.50 790 HIS A O 1
ATOM 5727 N N . PRO A 1 791 ? 4.220 15.466 -29.311 1.00 92.88 791 PRO A N 1
ATOM 5728 C CA . PRO A 1 791 ? 5.335 15.191 -30.222 1.00 92.88 791 PRO A CA 1
ATOM 5729 C C . PRO A 1 791 ? 5.747 13.711 -30.255 1.00 92.88 791 PRO A C 1
ATOM 5731 O O . PRO A 1 791 ? 6.212 13.224 -31.294 1.00 92.88 791 PRO A O 1
ATOM 5734 N N . VAL A 1 792 ? 5.599 13.023 -29.119 1.00 93.94 792 VAL A N 1
ATOM 5735 C CA . VAL A 1 792 ? 5.748 11.576 -28.937 1.00 93.94 792 VAL A CA 1
ATOM 5736 C C . VAL A 1 792 ? 4.603 11.079 -28.058 1.00 93.94 792 VAL A C 1
ATOM 5738 O O . VAL A 1 792 ? 4.320 11.685 -27.030 1.00 93.94 792 VAL A O 1
ATOM 5741 N N . GLU A 1 793 ? 4.002 9.947 -28.404 1.00 94.12 793 GLU A N 1
ATOM 5742 C CA . GLU A 1 793 ? 3.035 9.240 -27.557 1.00 94.12 793 GLU A CA 1
ATOM 5743 C C . GLU A 1 793 ? 3.509 7.791 -27.371 1.00 94.12 793 GLU A C 1
ATOM 5745 O O . GLU A 1 793 ? 3.852 7.130 -28.354 1.00 94.12 793 GLU A O 1
ATOM 5750 N N . LEU A 1 794 ? 3.566 7.302 -26.127 1.00 94.81 794 LEU A N 1
ATOM 5751 C CA . LEU A 1 794 ? 3.935 5.931 -25.759 1.00 94.81 794 LEU A CA 1
ATOM 5752 C C . LEU A 1 794 ? 2.763 5.244 -25.052 1.00 94.81 794 LEU A C 1
ATOM 5754 O O . LEU A 1 794 ? 2.417 5.593 -23.926 1.00 94.81 794 LEU A O 1
ATOM 5758 N N . ASN A 1 795 ? 2.224 4.207 -25.689 1.00 91.75 795 ASN A N 1
ATOM 5759 C CA . ASN A 1 795 ? 1.300 3.259 -25.077 1.00 91.75 795 ASN A CA 1
ATOM 5760 C C . ASN A 1 795 ? 2.031 1.933 -24.821 1.00 91.75 795 ASN A C 1
ATOM 5762 O O . ASN A 1 795 ? 2.606 1.352 -25.745 1.00 91.75 795 ASN A O 1
ATOM 5766 N N . ALA A 1 796 ? 2.010 1.451 -23.581 1.00 89.81 796 ALA A N 1
ATOM 5767 C CA . ALA A 1 796 ? 2.663 0.215 -23.159 1.00 89.81 796 ALA A CA 1
ATOM 5768 C C . ALA A 1 796 ? 1.642 -0.798 -22.620 1.00 89.81 796 ALA A C 1
ATOM 5770 O O . ALA A 1 796 ? 0.729 -0.424 -21.889 1.00 89.81 796 ALA A O 1
ATOM 5771 N N . TYR A 1 797 ? 1.796 -2.077 -22.961 1.00 85.62 797 TYR A N 1
ATOM 5772 C CA . TYR A 1 797 ? 0.938 -3.163 -22.470 1.00 85.62 797 TYR A CA 1
ATOM 5773 C C . TYR A 1 797 ? 1.661 -4.508 -22.507 1.00 85.62 797 TYR A C 1
ATOM 5775 O O . TYR A 1 797 ? 2.589 -4.695 -23.292 1.00 85.62 797 TYR A O 1
ATOM 5783 N N . VAL A 1 798 ? 1.250 -5.449 -21.661 1.00 85.00 798 VAL A N 1
ATOM 5784 C CA . VAL A 1 798 ? 1.775 -6.821 -21.655 1.00 85.00 798 VAL A CA 1
ATOM 5785 C C . VAL A 1 798 ? 0.807 -7.748 -22.385 1.00 85.00 798 VAL A C 1
ATOM 5787 O O . VAL A 1 798 ? -0.386 -7.725 -22.101 1.00 85.00 798 VAL A O 1
ATOM 5790 N N . THR A 1 799 ? 1.313 -8.585 -23.287 1.00 81.19 799 THR A N 1
ATOM 5791 C CA . THR A 1 799 ? 0.566 -9.701 -23.890 1.00 81.19 799 THR A CA 1
ATOM 5792 C C . THR A 1 799 ? 1.163 -11.032 -23.454 1.00 81.19 799 THR A C 1
ATOM 5794 O O . THR A 1 799 ? 2.371 -11.127 -23.245 1.00 81.19 799 THR A O 1
ATOM 5797 N N . ASP A 1 800 ? 0.344 -12.073 -23.331 1.00 79.00 800 ASP A N 1
ATOM 5798 C CA . ASP A 1 800 ? 0.826 -13.430 -23.057 1.00 79.00 800 ASP A CA 1
ATOM 5799 C C . ASP A 1 800 ? 0.973 -14.253 -24.344 1.00 79.00 800 ASP A C 1
ATOM 5801 O O . ASP A 1 800 ? 0.086 -14.273 -25.197 1.00 79.00 800 ASP A O 1
ATOM 5805 N N . ALA A 1 801 ? 2.103 -14.949 -24.464 1.00 77.75 801 ALA A N 1
ATOM 5806 C CA . ALA A 1 801 ? 2.432 -15.871 -25.545 1.00 77.75 801 ALA A CA 1
ATOM 5807 C C . ALA A 1 801 ? 2.875 -17.237 -24.987 1.00 77.75 801 ALA A C 1
ATOM 5809 O O . ALA A 1 801 ? 3.067 -17.414 -23.782 1.00 77.75 801 ALA A O 1
ATOM 5810 N N . ALA A 1 802 ? 3.059 -18.221 -25.871 1.00 77.94 802 ALA A N 1
ATOM 5811 C CA . ALA A 1 802 ? 3.415 -19.591 -25.488 1.00 77.94 802 ALA A CA 1
ATOM 5812 C C . ALA A 1 802 ? 4.797 -19.721 -24.807 1.00 77.94 802 ALA A C 1
ATOM 5814 O O . ALA A 1 802 ? 5.035 -20.698 -24.097 1.00 77.94 802 ALA A O 1
ATOM 5815 N N . ASP A 1 803 ? 5.699 -18.757 -25.012 1.00 83.88 803 ASP A N 1
ATOM 5816 C CA . ASP A 1 803 ? 7.016 -18.647 -24.372 1.00 83.88 803 ASP A CA 1
ATOM 5817 C C . ASP A 1 803 ? 7.066 -17.662 -23.182 1.00 83.88 803 ASP A C 1
ATOM 5819 O O . ASP A 1 803 ? 8.079 -17.604 -22.479 1.00 83.88 803 ASP A O 1
ATOM 5823 N N . GLY A 1 804 ? 5.965 -16.959 -22.886 1.00 81.69 804 GLY A N 1
ATOM 5824 C CA . GLY A 1 804 ? 5.796 -16.128 -21.690 1.00 81.69 804 GLY A CA 1
ATOM 5825 C C . GLY A 1 804 ? 5.128 -14.768 -21.946 1.00 81.69 804 GLY A C 1
ATOM 5826 O O . GLY A 1 804 ? 4.553 -14.547 -23.011 1.00 81.69 804 GLY A O 1
ATOM 5827 N N . PRO A 1 805 ? 5.181 -13.844 -20.968 1.00 87.19 805 PRO A N 1
ATOM 5828 C CA . PRO A 1 805 ? 4.652 -12.491 -21.120 1.00 87.19 805 PRO A CA 1
ATOM 5829 C C . PRO A 1 805 ? 5.618 -11.607 -21.920 1.00 87.19 805 PRO A C 1
ATOM 5831 O O . PRO A 1 805 ? 6.824 -11.639 -21.682 1.00 87.19 805 PRO A O 1
ATOM 5834 N N . HIS A 1 806 ? 5.094 -10.748 -22.792 1.00 88.81 806 HIS A N 1
ATOM 5835 C CA . HIS A 1 806 ? 5.855 -9.797 -23.604 1.00 88.81 806 HIS A CA 1
ATOM 5836 C C . HIS A 1 806 ? 5.361 -8.364 -23.396 1.00 88.81 806 HIS A C 1
ATOM 5838 O O . HIS A 1 806 ? 4.192 -8.066 -23.625 1.00 88.81 806 HIS A O 1
ATOM 5844 N N . LEU A 1 807 ? 6.256 -7.449 -23.012 1.00 92.56 807 LEU A N 1
ATOM 5845 C CA . LEU A 1 807 ? 5.948 -6.019 -22.961 1.00 92.56 807 LEU A CA 1
ATOM 5846 C C . LEU A 1 807 ? 6.008 -5.433 -24.378 1.00 92.56 807 LEU A C 1
ATOM 5848 O O . LEU A 1 807 ? 7.068 -5.399 -25.010 1.00 92.56 807 LEU A O 1
ATOM 5852 N N . VAL A 1 808 ? 4.868 -4.952 -24.864 1.00 92.12 808 VAL A N 1
ATOM 5853 C CA . VAL A 1 808 ? 4.715 -4.235 -26.129 1.00 92.12 808 VAL A CA 1
ATOM 5854 C C . VAL A 1 808 ? 4.724 -2.731 -25.861 1.00 92.12 808 VAL A C 1
ATOM 5856 O O . VAL A 1 808 ? 3.996 -2.225 -25.012 1.00 92.12 808 VAL A O 1
ATOM 5859 N N . LEU A 1 809 ? 5.548 -2.009 -26.617 1.00 94.75 809 LEU A N 1
ATOM 5860 C CA . LEU A 1 809 ? 5.698 -0.558 -26.581 1.00 94.75 809 LEU A CA 1
ATOM 5861 C C . LEU A 1 809 ? 5.284 -0.002 -27.950 1.00 94.75 809 LEU A C 1
ATOM 5863 O O . LEU A 1 809 ? 5.999 -0.184 -28.944 1.00 94.75 809 LEU A O 1
ATOM 5867 N N . ARG A 1 810 ? 4.123 0.652 -28.014 1.00 92.75 810 ARG A N 1
ATOM 5868 C CA . ARG A 1 810 ? 3.551 1.255 -29.223 1.00 92.75 810 ARG A CA 1
ATOM 5869 C C . ARG A 1 810 ? 3.757 2.767 -29.182 1.00 92.75 810 ARG A C 1
ATOM 5871 O O . ARG A 1 810 ? 3.204 3.456 -28.329 1.00 92.75 810 ARG A O 1
ATOM 5878 N N . TRP A 1 811 ? 4.565 3.264 -30.111 1.00 93.75 811 TRP A N 1
ATOM 5879 C CA . TRP A 1 811 ? 4.973 4.662 -30.202 1.00 93.75 811 TRP A CA 1
ATOM 5880 C C . TRP A 1 811 ? 4.297 5.349 -31.382 1.00 93.75 811 TRP A C 1
ATOM 5882 O O . TRP A 1 811 ? 4.360 4.830 -32.499 1.00 93.75 811 TRP A O 1
ATOM 5892 N N . GLN A 1 812 ? 3.766 6.551 -31.174 1.00 91.56 812 GLN A N 1
ATOM 5893 C CA . GLN A 1 812 ? 3.406 7.469 -32.254 1.00 91.56 812 GLN A CA 1
ATOM 5894 C C . GLN A 1 812 ? 4.324 8.696 -32.223 1.00 91.56 812 GLN A C 1
ATOM 5896 O O . GLN A 1 812 ? 4.608 9.254 -31.165 1.00 91.56 812 GLN A O 1
ATOM 5901 N N . LEU A 1 813 ? 4.840 9.090 -33.389 1.00 92.25 813 LEU A N 1
ATOM 5902 C CA . LEU A 1 813 ? 5.810 10.178 -33.550 1.00 92.25 813 LEU A CA 1
ATOM 5903 C C . LEU A 1 813 ? 5.299 11.165 -34.605 1.00 92.25 813 LEU A C 1
ATOM 5905 O O . LEU A 1 813 ? 5.243 10.804 -35.780 1.00 92.25 813 LEU A O 1
ATOM 5909 N N . ALA A 1 814 ? 4.957 12.402 -34.240 1.00 88.25 814 ALA A N 1
ATOM 5910 C CA . ALA A 1 814 ? 4.514 13.409 -35.216 1.00 88.25 814 ALA A CA 1
ATOM 5911 C C . ALA A 1 814 ? 5.581 13.648 -36.309 1.00 88.25 814 ALA A C 1
ATOM 5913 O O . ALA A 1 814 ? 6.770 13.719 -35.997 1.00 88.25 814 ALA A O 1
ATOM 5914 N N . ALA A 1 815 ? 5.210 13.800 -37.590 1.00 72.00 815 ALA A N 1
ATOM 5915 C CA . ALA A 1 815 ? 6.181 13.888 -38.698 1.00 72.00 815 ALA A CA 1
ATOM 5916 C C . ALA A 1 815 ? 7.249 14.983 -38.519 1.00 72.00 815 ALA A C 1
ATOM 5918 O O . ALA A 1 815 ? 8.410 14.771 -38.895 1.00 72.00 815 ALA A O 1
ATOM 5919 N N . ALA A 1 816 ? 6.866 16.119 -37.924 1.00 65.62 816 ALA A N 1
ATOM 5920 C CA . ALA A 1 816 ? 7.747 17.244 -37.605 1.00 65.62 816 ALA A CA 1
ATOM 5921 C C . ALA A 1 816 ? 8.843 16.897 -36.575 1.00 65.62 816 ALA A C 1
ATOM 5923 O O . ALA A 1 816 ? 9.890 17.543 -36.542 1.00 65.62 816 ALA A O 1
ATOM 5924 N N . ASN A 1 817 ? 8.633 15.861 -35.761 1.00 67.62 817 ASN A N 1
ATOM 5925 C CA . ASN A 1 817 ? 9.567 15.424 -34.737 1.00 67.62 817 ASN A CA 1
ATOM 5926 C C . ASN A 1 817 ? 10.766 14.694 -35.372 1.00 67.62 817 ASN A C 1
ATOM 5928 O O . ASN A 1 817 ? 10.680 13.541 -35.814 1.00 67.62 817 ASN A O 1
ATOM 5932 N N . ALA A 1 818 ? 11.907 15.383 -35.434 1.00 64.81 818 ALA A N 1
ATOM 5933 C CA . ALA A 1 818 ? 13.188 14.804 -35.832 1.00 64.81 818 ALA A CA 1
ATOM 5934 C C . ALA A 1 818 ? 13.999 14.285 -34.629 1.00 64.81 818 ALA A C 1
ATOM 5936 O O . ALA A 1 818 ? 14.664 13.257 -34.751 1.00 64.81 818 ALA A O 1
ATOM 5937 N N . ALA A 1 819 ? 13.926 14.965 -33.479 1.00 72.19 819 ALA A N 1
ATOM 5938 C CA . ALA A 1 819 ? 14.755 14.692 -32.304 1.00 72.19 819 ALA A CA 1
ATOM 5939 C C . ALA A 1 819 ? 14.336 13.411 -31.558 1.00 72.19 819 ALA A C 1
ATOM 5941 O O . ALA A 1 819 ? 15.169 12.557 -31.258 1.00 72.19 819 ALA A O 1
ATOM 5942 N N . GLY A 1 820 ? 13.034 13.217 -31.343 1.00 77.25 820 GLY A N 1
ATOM 5943 C CA . GLY A 1 820 ? 12.455 12.044 -30.683 1.00 77.25 820 GLY A CA 1
ATOM 5944 C C . GLY A 1 820 ? 12.555 10.741 -31.486 1.00 77.25 820 GLY A C 1
ATOM 5945 O O . GLY A 1 820 ? 12.208 9.685 -30.970 1.00 77.25 820 GLY A O 1
ATOM 5946 N N . ARG A 1 821 ? 13.072 10.756 -32.724 1.00 82.50 821 ARG A N 1
ATOM 5947 C CA . ARG A 1 821 ? 13.195 9.544 -33.565 1.00 82.50 821 ARG A CA 1
ATOM 5948 C C . ARG A 1 821 ? 14.144 8.484 -32.995 1.00 82.50 821 ARG A C 1
ATOM 5950 O O . ARG A 1 821 ? 14.024 7.322 -33.371 1.00 82.50 821 ARG A O 1
ATOM 5957 N N . GLY A 1 822 ? 15.066 8.871 -32.111 1.00 87.31 822 GLY A N 1
ATOM 5958 C CA . GLY A 1 822 ? 15.917 7.938 -31.362 1.00 87.31 822 GLY A CA 1
ATOM 5959 C C . GLY A 1 822 ? 15.291 7.412 -30.063 1.00 87.31 822 GLY A C 1
ATOM 5960 O O . GLY A 1 822 ? 15.752 6.396 -29.543 1.00 87.31 822 GLY A O 1
ATOM 5961 N N . LEU A 1 823 ? 14.239 8.063 -29.548 1.00 91.44 823 LEU A N 1
ATOM 5962 C CA . LEU A 1 823 ? 13.683 7.788 -28.220 1.00 91.44 823 LEU A CA 1
ATOM 5963 C C . LEU A 1 823 ? 13.149 6.349 -28.055 1.00 91.44 823 LEU A C 1
ATOM 5965 O O . LEU A 1 823 ? 13.500 5.739 -27.046 1.00 91.44 823 LEU A O 1
ATOM 5969 N N . PRO A 1 824 ? 12.431 5.739 -29.028 1.00 94.44 824 PRO A N 1
ATOM 5970 C CA . PRO A 1 824 ? 11.977 4.350 -28.901 1.00 94.44 824 PRO A CA 1
ATOM 5971 C C . PRO A 1 824 ? 13.118 3.346 -28.691 1.00 94.44 824 PRO A C 1
ATOM 5973 O O . PRO A 1 824 ? 13.001 2.413 -27.897 1.00 94.44 824 PRO A O 1
ATOM 5976 N N . GLN A 1 825 ? 14.256 3.561 -29.362 1.00 92.94 825 GLN A N 1
ATOM 5977 C CA . GLN A 1 825 ? 15.434 2.706 -29.223 1.00 92.94 825 GLN A CA 1
ATOM 5978 C C . GLN A 1 825 ? 16.187 2.978 -27.912 1.00 92.94 825 GLN A C 1
ATOM 5980 O O . GLN A 1 825 ? 16.688 2.035 -27.298 1.00 92.94 825 GLN A O 1
ATOM 5985 N N . ALA A 1 826 ? 16.247 4.237 -27.468 1.00 92.12 826 ALA A N 1
ATOM 5986 C CA . ALA A 1 826 ? 16.888 4.622 -26.214 1.00 92.12 826 ALA A CA 1
ATOM 5987 C C . ALA A 1 826 ? 16.116 4.101 -24.986 1.00 92.12 826 ALA A C 1
ATOM 5989 O O . ALA A 1 826 ? 16.712 3.456 -24.127 1.00 92.12 826 ALA A O 1
ATOM 5990 N N . VAL A 1 827 ? 14.789 4.274 -24.944 1.00 95.00 827 VAL A N 1
ATOM 5991 C CA . VAL A 1 827 ? 13.931 3.753 -23.862 1.00 95.00 827 VAL A CA 1
ATOM 5992 C C . VAL A 1 827 ? 13.951 2.224 -23.830 1.00 95.00 827 VAL A C 1
ATOM 5994 O O . VAL A 1 827 ? 14.092 1.641 -22.759 1.00 95.00 827 VAL A O 1
ATOM 5997 N N . ARG A 1 828 ? 13.930 1.549 -24.989 1.00 94.69 828 ARG A N 1
ATOM 5998 C CA . ARG A 1 828 ? 14.129 0.090 -25.061 1.00 94.69 828 ARG A CA 1
ATOM 5999 C C . ARG A 1 828 ? 15.477 -0.353 -24.473 1.00 94.69 828 ARG A C 1
ATOM 6001 O O . ARG A 1 828 ? 15.530 -1.375 -23.794 1.00 94.69 828 ARG A O 1
ATOM 6008 N N . ALA A 1 829 ? 16.558 0.387 -24.726 1.00 92.44 829 ALA A N 1
ATOM 6009 C CA . ALA A 1 829 ? 17.869 0.084 -24.151 1.00 92.44 829 ALA A CA 1
ATOM 6010 C C . ALA A 1 829 ? 17.911 0.337 -22.632 1.00 92.44 829 ALA A C 1
ATOM 6012 O O . ALA A 1 829 ? 18.516 -0.447 -21.904 1.00 92.44 829 ALA A O 1
ATOM 6013 N N . ALA A 1 830 ? 17.228 1.378 -22.143 1.00 93.12 830 ALA A N 1
ATOM 6014 C CA . ALA A 1 830 ? 17.098 1.646 -20.714 1.00 93.12 830 ALA A CA 1
ATOM 6015 C C . ALA A 1 830 ? 16.271 0.561 -19.994 1.00 93.12 830 ALA A C 1
ATOM 6017 O O . ALA A 1 830 ? 16.685 0.081 -18.941 1.00 93.12 830 ALA A O 1
ATOM 6018 N N . LEU A 1 831 ? 15.170 0.088 -20.593 1.00 95.25 831 LEU A N 1
ATOM 6019 C CA . LEU A 1 831 ? 14.379 -1.040 -20.077 1.00 95.25 831 LEU A CA 1
ATOM 6020 C C . LEU A 1 831 ? 15.208 -2.330 -19.966 1.00 95.25 831 LEU A C 1
ATOM 6022 O O . LEU A 1 831 ? 15.177 -2.978 -18.926 1.00 95.25 831 LEU A O 1
ATOM 6026 N N . ALA A 1 832 ? 16.031 -2.657 -20.967 1.00 91.62 832 ALA A N 1
ATOM 6027 C CA . ALA A 1 832 ? 16.958 -3.794 -20.884 1.00 91.62 832 ALA A CA 1
ATOM 6028 C C . ALA A 1 832 ? 18.074 -3.615 -19.825 1.00 91.62 832 ALA A C 1
ATOM 6030 O O . ALA A 1 832 ? 18.688 -4.590 -19.398 1.00 91.62 832 ALA A O 1
ATOM 6031 N N . GLY A 1 833 ? 18.350 -2.380 -19.387 1.00 88.62 833 GLY A N 1
ATOM 6032 C CA . GLY A 1 833 ? 19.213 -2.098 -18.234 1.00 88.62 833 GLY A CA 1
ATOM 6033 C C . GLY A 1 833 ? 18.491 -2.228 -16.887 1.00 88.62 833 GLY A C 1
ATOM 6034 O O . GLY A 1 833 ? 19.107 -2.620 -15.898 1.00 88.62 833 GLY A O 1
ATOM 6035 N N . LEU A 1 834 ? 17.191 -1.921 -16.845 1.00 88.69 834 LEU A N 1
ATOM 6036 C CA . LEU A 1 834 ? 16.337 -2.036 -15.657 1.00 88.69 834 LEU A CA 1
ATOM 6037 C C . LEU A 1 834 ? 15.947 -3.495 -15.364 1.00 88.69 834 LEU A C 1
ATOM 6039 O O . LEU A 1 834 ? 15.917 -3.888 -14.202 1.00 88.69 834 LEU A O 1
ATOM 6043 N N . SER A 1 835 ? 15.716 -4.321 -16.391 1.00 88.62 835 SER A N 1
ATOM 6044 C CA . SER A 1 835 ? 15.284 -5.725 -16.245 1.00 88.62 835 SER A CA 1
ATOM 6045 C C . SER A 1 835 ? 16.280 -6.633 -15.510 1.00 88.62 835 SER A C 1
ATOM 6047 O O . SER A 1 835 ? 15.895 -7.700 -15.043 1.00 88.62 835 SER A O 1
ATOM 6049 N N . GLY A 1 836 ? 17.553 -6.231 -15.425 1.00 79.88 836 GLY A N 1
ATOM 6050 C CA . GLY A 1 836 ? 18.610 -6.934 -14.690 1.00 79.88 836 GLY A CA 1
ATOM 6051 C C . GLY A 1 836 ? 18.821 -6.451 -13.249 1.00 79.88 836 GLY A C 1
ATOM 6052 O O . GLY A 1 836 ? 19.798 -6.856 -12.619 1.00 79.88 836 GLY A O 1
ATOM 6053 N N . MET A 1 837 ? 17.974 -5.556 -12.729 1.00 74.75 837 MET A N 1
ATOM 6054 C CA . MET A 1 837 ? 18.047 -5.104 -11.337 1.00 74.75 837 MET A CA 1
ATOM 6055 C C . MET A 1 837 ? 17.414 -6.122 -10.383 1.00 74.75 837 MET A C 1
ATOM 6057 O O . MET A 1 837 ? 16.303 -6.582 -10.613 1.00 74.75 837 MET A O 1
ATOM 6061 N N . ASP A 1 838 ? 18.087 -6.399 -9.263 1.00 64.44 838 ASP A N 1
ATOM 6062 C CA . ASP A 1 838 ? 17.492 -7.110 -8.127 1.00 64.44 838 ASP A CA 1
ATOM 6063 C C . ASP A 1 838 ? 16.316 -6.291 -7.541 1.00 64.44 838 ASP A C 1
ATOM 6065 O O . ASP A 1 838 ? 16.548 -5.166 -7.074 1.00 64.44 838 ASP A O 1
ATOM 6069 N N . PRO A 1 839 ? 15.074 -6.822 -7.523 1.00 53.06 839 PRO A N 1
ATOM 6070 C CA . PRO A 1 839 ? 13.919 -6.133 -6.951 1.00 53.06 839 PRO A CA 1
ATOM 6071 C C . PRO A 1 839 ? 14.085 -5.767 -5.469 1.00 53.06 839 PRO A C 1
ATOM 6073 O O . PRO A 1 839 ? 13.560 -4.740 -5.040 1.00 53.06 839 PRO A O 1
ATOM 6076 N N . LEU A 1 840 ? 14.854 -6.534 -4.685 1.00 45.84 840 LEU A N 1
ATOM 6077 C CA . LEU A 1 840 ? 15.089 -6.260 -3.261 1.00 45.84 840 LEU A CA 1
ATOM 6078 C C . LEU A 1 840 ? 16.009 -5.039 -3.076 1.00 45.84 840 LEU A C 1
ATOM 6080 O O . LEU A 1 840 ? 15.675 -4.098 -2.344 1.00 45.84 840 LEU A O 1
ATOM 6084 N N . ALA A 1 841 ? 17.128 -4.990 -3.805 1.00 45.97 841 ALA A N 1
ATOM 6085 C CA . ALA A 1 841 ? 17.994 -3.810 -3.870 1.00 45.97 841 ALA A CA 1
ATOM 6086 C C . ALA A 1 841 ? 17.313 -2.589 -4.529 1.00 45.97 841 ALA A C 1
ATOM 6088 O O . ALA A 1 841 ? 17.688 -1.447 -4.260 1.00 45.97 841 ALA A O 1
ATOM 6089 N N . ALA A 1 842 ? 16.309 -2.804 -5.384 1.00 42.50 842 ALA A N 1
ATOM 6090 C CA . ALA A 1 842 ? 15.533 -1.735 -6.008 1.00 42.50 842 ALA A CA 1
ATOM 6091 C C . ALA A 1 842 ? 14.421 -1.181 -5.099 1.00 42.50 842 ALA A C 1
ATOM 6093 O O . ALA A 1 842 ? 14.171 0.026 -5.104 1.00 42.50 842 ALA A O 1
ATOM 6094 N N . GLY A 1 843 ? 13.726 -2.026 -4.335 1.00 41.53 843 GLY A N 1
ATOM 6095 C CA . GLY A 1 843 ? 12.622 -1.629 -3.456 1.00 41.53 843 GLY A CA 1
ATOM 6096 C C . GLY A 1 843 ? 13.090 -0.826 -2.241 1.00 41.53 843 GLY A C 1
ATOM 6097 O O . GLY A 1 843 ? 12.552 0.247 -1.957 1.00 41.53 843 GLY A O 1
ATOM 6098 N N . THR A 1 844 ? 14.146 -1.307 -1.577 1.00 43.47 844 THR A N 1
ATOM 6099 C CA . THR A 1 844 ? 14.683 -0.756 -0.317 1.00 43.47 844 THR A CA 1
ATOM 6100 C C . THR A 1 844 ? 14.870 0.760 -0.331 1.00 43.47 844 THR A C 1
ATOM 6102 O O . THR A 1 844 ? 14.271 1.442 0.492 1.00 43.47 844 THR A O 1
ATOM 6105 N N . ALA A 1 845 ? 15.628 1.324 -1.276 1.00 39.31 845 ALA A N 1
ATOM 6106 C CA . ALA A 1 845 ? 15.952 2.758 -1.278 1.00 39.31 845 ALA A CA 1
ATOM 6107 C C . ALA A 1 845 ? 14.738 3.712 -1.379 1.00 39.31 845 ALA A C 1
ATOM 6109 O O . ALA A 1 845 ? 14.864 4.873 -1.003 1.00 39.31 845 ALA A O 1
ATOM 6110 N N . GLY A 1 846 ? 13.585 3.248 -1.882 1.00 38.94 846 GLY A N 1
ATOM 6111 C CA . GLY A 1 846 ? 12.327 4.008 -1.837 1.00 38.94 846 GLY A CA 1
ATOM 6112 C C . GLY A 1 846 ? 11.562 3.751 -0.539 1.00 38.94 846 GLY A C 1
ATOM 6113 O O . GLY A 1 846 ? 11.274 4.678 0.213 1.00 38.94 846 GLY A O 1
ATOM 6114 N N . ALA A 1 847 ? 11.331 2.473 -0.225 1.00 40.44 847 ALA A N 1
ATOM 6115 C CA . ALA A 1 847 ? 10.603 2.047 0.970 1.00 40.44 847 ALA A CA 1
ATOM 6116 C C . ALA A 1 847 ? 11.279 2.446 2.302 1.00 40.44 847 ALA A C 1
ATOM 6118 O O . ALA A 1 847 ? 10.638 2.414 3.345 1.00 40.44 847 ALA A O 1
ATOM 6119 N N . LEU A 1 848 ? 12.558 2.828 2.295 1.00 42.59 848 LEU A N 1
ATOM 6120 C CA . LEU A 1 848 ? 13.254 3.391 3.456 1.00 42.59 848 LEU A CA 1
ATOM 6121 C C . LEU A 1 848 ? 12.807 4.823 3.802 1.00 42.59 848 LEU A C 1
ATOM 6123 O O . LEU A 1 848 ? 12.882 5.204 4.968 1.00 42.59 848 LEU A O 1
ATOM 6127 N N . HIS A 1 849 ? 12.346 5.606 2.821 1.00 40.44 849 HIS A N 1
ATOM 6128 C CA . HIS A 1 849 ? 11.986 7.015 3.006 1.00 40.44 849 HIS A CA 1
ATOM 6129 C C . HIS A 1 849 ? 10.559 7.160 3.563 1.00 40.44 849 HIS A C 1
ATOM 6131 O O . HIS A 1 849 ? 10.363 7.723 4.642 1.00 40.44 849 HIS A O 1
ATOM 6137 N N . ASP A 1 850 ? 9.574 6.565 2.880 1.00 41.97 850 ASP A N 1
ATOM 6138 C CA . ASP A 1 850 ? 8.143 6.749 3.178 1.00 41.97 850 ASP A CA 1
ATOM 6139 C C . ASP A 1 850 ? 7.684 6.110 4.501 1.00 41.97 850 ASP A C 1
ATOM 6141 O O . ASP A 1 850 ? 6.679 6.517 5.081 1.00 41.97 850 ASP A O 1
ATOM 6145 N N . VAL A 1 851 ? 8.385 5.080 4.986 1.00 50.00 851 VAL A N 1
ATOM 6146 C CA . VAL A 1 851 ? 7.844 4.173 6.019 1.00 50.00 851 VAL A CA 1
ATOM 6147 C C . VAL A 1 851 ? 7.990 4.707 7.446 1.00 50.00 851 VAL A C 1
ATOM 6149 O O . VAL A 1 851 ? 7.176 4.363 8.304 1.00 50.00 851 VAL A O 1
ATOM 6152 N N . VAL A 1 852 ? 8.996 5.550 7.712 1.00 56.16 852 VAL A N 1
ATOM 6153 C CA . VAL A 1 852 ? 9.183 6.216 9.022 1.00 56.16 852 VAL A CA 1
ATOM 6154 C C . VAL A 1 852 ? 9.573 7.701 8.885 1.00 56.16 852 VAL A C 1
ATOM 6156 O O . VAL A 1 852 ? 9.835 8.367 9.881 1.00 56.16 852 VAL A O 1
ATOM 6159 N N . GLY A 1 853 ? 9.577 8.259 7.667 1.00 52.44 853 GLY A N 1
ATOM 6160 C CA . GLY A 1 853 ? 9.826 9.688 7.441 1.00 52.44 853 GLY A CA 1
ATOM 6161 C C . GLY A 1 853 ? 11.278 10.135 7.654 1.00 52.44 853 GLY A C 1
ATOM 6162 O O . GLY A 1 853 ? 11.508 11.307 7.945 1.00 52.44 853 GLY A O 1
ATOM 6163 N N . LEU A 1 854 ? 12.250 9.222 7.517 1.00 60.09 854 LEU A N 1
ATOM 6164 C CA . LEU A 1 854 ? 13.678 9.557 7.584 1.00 60.09 854 LEU A CA 1
ATOM 6165 C C . LEU A 1 854 ? 14.064 10.522 6.461 1.00 60.09 854 LEU A C 1
ATOM 6167 O O . LEU A 1 854 ? 13.646 10.354 5.313 1.00 60.09 854 LEU A O 1
ATOM 6171 N N . GLY A 1 855 ? 14.930 11.493 6.754 1.00 52.66 855 GLY A N 1
ATOM 6172 C CA . GLY A 1 855 ? 15.413 12.430 5.738 1.00 52.66 855 GLY A CA 1
ATOM 6173 C C . GLY A 1 855 ? 16.219 11.729 4.635 1.00 52.66 855 GLY A C 1
ATOM 6174 O O . GLY A 1 855 ? 16.861 10.706 4.870 1.00 52.66 855 GLY A O 1
ATOM 6175 N N . THR A 1 856 ? 16.263 12.281 3.419 1.00 53.41 856 THR A N 1
ATOM 6176 C CA . THR A 1 856 ? 17.020 11.675 2.300 1.00 53.41 856 THR A CA 1
ATOM 6177 C C . THR A 1 856 ? 18.523 11.565 2.606 1.00 53.41 856 THR A C 1
ATOM 6179 O O . THR A 1 856 ? 19.161 10.561 2.283 1.00 53.41 856 THR A O 1
ATOM 6182 N N . ALA A 1 857 ? 19.092 12.571 3.282 1.00 58.03 857 ALA A N 1
ATOM 6183 C CA . ALA A 1 857 ? 20.492 12.579 3.718 1.00 58.03 857 ALA A CA 1
ATOM 6184 C C . ALA A 1 857 ? 20.775 11.555 4.837 1.00 58.03 857 ALA A C 1
ATOM 6186 O O . ALA A 1 857 ? 21.825 10.919 4.854 1.00 58.03 857 ALA A O 1
ATOM 6187 N N . GLU A 1 858 ? 19.815 11.363 5.736 1.00 63.59 858 GLU A N 1
ATOM 6188 C CA . GLU A 1 858 ? 19.869 10.429 6.865 1.00 63.59 858 GLU A CA 1
ATOM 6189 C C . GLU A 1 858 ? 19.705 8.976 6.402 1.00 63.59 858 GLU A C 1
ATOM 6191 O O . GLU A 1 858 ? 20.517 8.121 6.739 1.00 63.59 858 GLU A O 1
ATOM 6196 N N . THR A 1 859 ? 18.752 8.719 5.502 1.00 64.06 859 THR A N 1
ATOM 6197 C CA . THR A 1 859 ? 18.598 7.440 4.790 1.00 64.06 859 THR A CA 1
ATOM 6198 C C . THR A 1 859 ? 19.881 7.066 4.039 1.00 64.06 859 THR A C 1
ATOM 6200 O O . THR A 1 859 ? 20.312 5.913 4.061 1.00 64.06 859 THR A O 1
ATOM 6203 N N . SER A 1 860 ? 20.541 8.051 3.416 1.00 62.62 860 SER A N 1
ATOM 6204 C CA . SER A 1 860 ? 21.833 7.852 2.745 1.00 62.62 860 SER A CA 1
ATOM 6205 C C . SER A 1 860 ? 22.963 7.520 3.729 1.00 62.62 860 SER A C 1
ATOM 6207 O O . SER A 1 860 ? 23.841 6.724 3.396 1.00 62.62 860 SER A O 1
ATOM 6209 N N . ARG A 1 861 ? 22.938 8.087 4.944 1.00 72.12 861 ARG A N 1
ATOM 6210 C CA . ARG A 1 861 ? 23.891 7.773 6.020 1.00 72.12 861 ARG A CA 1
ATOM 6211 C C . ARG A 1 861 ? 23.676 6.355 6.553 1.00 72.12 861 ARG A C 1
ATOM 6213 O O . ARG A 1 861 ? 24.622 5.575 6.568 1.00 72.12 861 ARG A O 1
ATOM 6220 N N . LEU A 1 862 ? 22.431 5.994 6.872 1.00 75.44 862 LEU A N 1
ATOM 6221 C CA . LEU A 1 862 ? 22.032 4.651 7.304 1.00 75.44 862 LEU A CA 1
ATOM 6222 C C . LEU A 1 862 ? 22.482 3.584 6.299 1.00 75.44 862 LEU A C 1
ATOM 6224 O O . LEU A 1 862 ? 23.062 2.580 6.698 1.00 75.44 862 LEU A O 1
ATOM 6228 N N . LEU A 1 863 ? 22.279 3.811 4.997 1.00 72.19 863 LEU A N 1
ATOM 6229 C CA . LEU A 1 863 ? 22.720 2.884 3.947 1.00 72.19 863 LEU A CA 1
ATOM 6230 C C . LEU A 1 863 ? 24.248 2.799 3.793 1.00 72.19 863 LEU A C 1
ATOM 6232 O O . LEU A 1 863 ? 24.754 1.751 3.393 1.00 72.19 863 LEU A O 1
ATOM 6236 N N . ALA A 1 864 ? 24.992 3.859 4.116 1.00 70.00 864 ALA A N 1
ATOM 6237 C CA . ALA A 1 864 ? 26.456 3.836 4.118 1.00 70.00 864 ALA A CA 1
ATOM 6238 C C . ALA A 1 864 ? 27.030 3.123 5.359 1.00 70.00 864 ALA A C 1
ATOM 6240 O O . ALA A 1 864 ? 28.015 2.395 5.252 1.00 70.00 864 ALA A O 1
ATOM 6241 N N . GLU A 1 865 ? 26.402 3.305 6.523 1.00 78.12 865 GLU A N 1
ATOM 6242 C CA . GLU A 1 865 ? 26.768 2.666 7.795 1.00 78.12 865 GLU A CA 1
ATOM 6243 C C . GLU A 1 865 ? 26.328 1.195 7.854 1.00 78.12 865 GLU A C 1
ATOM 6245 O O . GLU A 1 865 ? 27.020 0.354 8.429 1.00 78.12 865 GLU A O 1
ATOM 6250 N N . ARG A 1 866 ? 25.184 0.866 7.239 1.00 80.06 866 ARG A N 1
ATOM 6251 C CA . ARG A 1 866 ? 24.570 -0.470 7.226 1.00 80.06 866 ARG A CA 1
ATOM 6252 C C . ARG A 1 866 ? 24.169 -0.891 5.796 1.00 80.06 866 ARG A C 1
ATOM 6254 O O . ARG A 1 866 ? 22.978 -1.035 5.521 1.00 80.06 866 ARG A O 1
ATOM 6261 N N . PRO A 1 867 ? 25.126 -1.189 4.887 1.00 71.81 867 PRO A N 1
ATOM 6262 C CA . PRO A 1 867 ? 24.828 -1.570 3.495 1.00 71.81 867 PRO A CA 1
ATOM 6263 C C . PRO A 1 867 ? 23.983 -2.844 3.322 1.00 71.81 867 PRO A C 1
ATOM 6265 O O . PRO A 1 867 ? 23.493 -3.117 2.232 1.00 71.81 867 PRO A O 1
ATOM 6268 N N . ALA A 1 868 ? 23.825 -3.638 4.385 1.00 77.38 868 ALA A N 1
ATOM 6269 C CA . ALA A 1 868 ? 22.984 -4.832 4.421 1.00 77.38 868 ALA A CA 1
ATOM 6270 C C . ALA A 1 868 ? 21.512 -4.552 4.805 1.00 77.38 868 ALA A C 1
ATOM 6272 O O . ALA A 1 868 ? 20.747 -5.503 4.965 1.00 77.38 868 ALA A O 1
ATOM 6273 N N . ALA A 1 869 ? 21.108 -3.292 5.006 1.00 79.44 869 ALA A N 1
ATOM 6274 C CA . ALA A 1 869 ? 19.753 -2.935 5.423 1.00 79.44 869 ALA A CA 1
ATOM 6275 C C . ALA A 1 869 ? 18.690 -3.318 4.375 1.00 79.44 869 ALA A C 1
ATOM 6277 O O . ALA A 1 869 ? 18.720 -2.857 3.237 1.00 79.44 869 ALA A O 1
ATOM 6278 N N . GLN A 1 870 ? 17.712 -4.130 4.787 1.00 71.25 870 GLN A N 1
ATOM 6279 C CA . GLN A 1 870 ? 16.568 -4.550 3.965 1.00 71.25 870 GLN A CA 1
ATOM 6280 C C . GLN A 1 870 ? 15.289 -3.737 4.231 1.00 71.25 870 GLN A C 1
ATOM 6282 O O . GLN A 1 870 ? 14.248 -4.000 3.635 1.00 71.25 870 GLN A O 1
ATOM 6287 N N . GLY A 1 871 ? 15.354 -2.738 5.109 1.00 74.88 871 GLY A N 1
ATOM 6288 C CA . GLY A 1 871 ? 14.253 -1.827 5.398 1.00 74.88 871 GLY A CA 1
ATOM 6289 C C . GLY A 1 871 ? 14.500 -1.020 6.667 1.00 74.88 871 GLY A C 1
ATOM 6290 O O . GLY A 1 871 ? 15.486 -1.234 7.369 1.00 74.88 871 GLY A O 1
ATOM 6291 N N . VAL A 1 872 ? 13.578 -0.105 6.952 1.00 77.31 872 VAL A N 1
ATOM 6292 C CA . VAL A 1 872 ? 13.471 0.625 8.217 1.00 77.31 872 VAL A CA 1
ATOM 6293 C C . VAL A 1 872 ? 12.033 0.467 8.682 1.00 77.31 872 VAL A C 1
ATOM 6295 O O . VAL A 1 872 ? 11.099 0.737 7.927 1.00 77.31 872 VAL A O 1
ATOM 6298 N N . TRP A 1 873 ? 11.855 -0.023 9.903 1.00 84.06 873 TRP A N 1
ATOM 6299 C CA . TRP A 1 873 ? 10.557 -0.316 10.501 1.00 84.06 873 TRP A CA 1
ATOM 6300 C C . TRP A 1 873 ? 10.373 0.544 11.758 1.00 84.06 873 TRP A C 1
ATOM 6302 O O . TRP A 1 873 ? 11.312 0.661 12.553 1.00 84.06 873 TRP A O 1
ATOM 6312 N N . PRO A 1 874 ? 9.191 1.142 11.985 1.00 81.75 874 PRO A N 1
ATOM 6313 C CA . PRO A 1 874 ? 8.952 1.908 13.202 1.00 81.75 874 PRO A CA 1
ATOM 6314 C C . PRO A 1 874 ? 8.954 0.970 14.416 1.00 81.75 874 PRO A C 1
ATOM 6316 O O . PRO A 1 874 ? 8.426 -0.137 14.347 1.00 81.75 874 PRO A O 1
ATOM 6319 N N . LEU A 1 875 ? 9.509 1.406 15.547 1.00 83.69 875 LEU A N 1
ATOM 6320 C CA . LEU A 1 875 ? 9.319 0.700 16.817 1.00 83.69 875 LEU A CA 1
ATOM 6321 C C . LEU A 1 875 ? 7.959 1.060 17.429 1.00 83.69 875 LEU A C 1
ATOM 6323 O O . LEU A 1 875 ? 7.526 2.213 17.363 1.00 83.69 875 LEU A O 1
ATOM 6327 N N . THR A 1 876 ? 7.302 0.102 18.083 1.00 82.50 876 THR A N 1
ATOM 6328 C CA . THR A 1 876 ? 6.088 0.360 18.877 1.00 82.50 876 THR A CA 1
ATOM 6329 C C . THR A 1 876 ? 6.379 1.258 20.085 1.00 82.50 876 THR A C 1
ATOM 6331 O O . THR A 1 876 ? 7.513 1.359 20.554 1.00 82.50 876 THR A O 1
ATOM 6334 N N . GLY A 1 877 ? 5.345 1.883 20.658 1.00 75.50 877 GLY A N 1
ATOM 6335 C CA . GLY A 1 877 ? 5.495 2.795 21.801 1.00 75.50 877 GLY A CA 1
ATOM 6336 C C . GLY A 1 877 ? 6.100 2.176 23.074 1.00 75.50 877 GLY A C 1
ATOM 6337 O O . GLY A 1 877 ? 6.550 2.924 23.943 1.00 75.50 877 GLY A O 1
ATOM 6338 N N . VAL A 1 878 ? 6.134 0.841 23.192 1.00 79.38 878 VAL A N 1
ATOM 6339 C CA . VAL A 1 878 ? 6.874 0.124 24.247 1.00 79.38 878 VAL A CA 1
ATOM 6340 C C . VAL A 1 878 ? 8.307 -0.177 23.810 1.00 79.38 878 VAL A C 1
ATOM 6342 O O . VAL A 1 878 ? 9.226 0.134 24.564 1.00 79.38 878 VAL A O 1
ATOM 6345 N N . GLN A 1 879 ? 8.535 -0.677 22.591 1.00 86.75 879 GLN A N 1
ATOM 6346 C CA . GLN A 1 879 ? 9.893 -0.908 22.078 1.00 86.75 879 GLN A CA 1
ATOM 6347 C C . GLN A 1 879 ? 10.735 0.375 22.026 1.00 86.75 879 GLN A C 1
ATOM 6349 O O . GLN A 1 879 ? 11.913 0.332 22.358 1.00 86.75 879 GLN A O 1
ATOM 6354 N N . GLN A 1 880 ? 10.150 1.528 21.681 1.00 81.94 880 GLN A N 1
ATOM 6355 C CA . GLN A 1 880 ? 10.848 2.821 21.734 1.00 81.94 880 GLN A CA 1
ATOM 6356 C C . GLN A 1 880 ? 11.370 3.120 23.149 1.00 81.94 880 GLN A C 1
ATOM 6358 O O . GLN A 1 880 ? 12.515 3.534 23.317 1.00 81.94 880 GLN A O 1
ATOM 6363 N N . ALA A 1 881 ? 10.552 2.868 24.177 1.00 76.56 881 ALA A N 1
ATOM 6364 C CA . ALA A 1 881 ? 10.945 3.047 25.572 1.00 76.56 881 ALA A CA 1
ATOM 6365 C C . ALA A 1 881 ? 11.978 1.997 26.025 1.00 76.56 881 ALA A C 1
ATOM 6367 O O . ALA A 1 881 ? 12.910 2.342 26.750 1.00 76.56 881 ALA A O 1
ATOM 6368 N N . MET A 1 882 ? 11.853 0.747 25.563 1.00 83.75 882 MET A N 1
ATOM 6369 C CA . MET A 1 882 ? 12.837 -0.311 25.816 1.00 83.75 882 MET A CA 1
ATOM 6370 C C . MET A 1 882 ? 14.198 0.025 25.204 1.00 83.75 882 MET A C 1
ATOM 6372 O O . MET A 1 882 ? 15.192 -0.042 25.914 1.00 83.75 882 MET A O 1
ATOM 6376 N N . ALA A 1 883 ? 14.252 0.447 23.937 1.00 83.69 883 ALA A N 1
ATOM 6377 C CA . ALA A 1 883 ? 15.491 0.825 23.257 1.00 83.69 883 ALA A CA 1
ATOM 6378 C C . ALA A 1 883 ? 16.196 2.000 23.957 1.00 83.69 883 ALA A C 1
ATOM 6380 O O . ALA A 1 883 ? 17.397 1.933 24.211 1.00 83.69 883 ALA A O 1
ATOM 6381 N N . VAL A 1 884 ? 15.447 3.048 24.330 1.00 77.31 884 VAL A N 1
ATOM 6382 C CA . VAL A 1 884 ? 15.992 4.216 25.053 1.00 77.31 884 VAL A CA 1
ATOM 6383 C C . VAL A 1 884 ? 16.512 3.832 26.439 1.00 77.31 884 VAL A C 1
ATOM 6385 O O . VAL A 1 884 ? 17.557 4.326 26.854 1.00 77.31 884 VAL A O 1
ATOM 6388 N N . HIS A 1 885 ? 15.819 2.947 27.160 1.00 78.56 885 HIS A N 1
ATOM 6389 C CA . HIS A 1 885 ? 16.284 2.493 28.469 1.00 78.56 885 HIS A CA 1
ATOM 6390 C C . HIS A 1 885 ? 17.469 1.518 28.358 1.00 78.56 885 HIS A C 1
ATOM 6392 O O . HIS A 1 885 ? 18.411 1.650 29.131 1.00 78.56 885 HIS A O 1
ATOM 6398 N N . ALA A 1 886 ? 17.483 0.610 27.376 1.00 80.81 886 ALA A N 1
ATOM 6399 C CA . ALA A 1 886 ? 18.588 -0.319 27.129 1.00 80.81 886 ALA A CA 1
ATOM 6400 C C . ALA A 1 886 ? 19.894 0.417 26.788 1.00 80.81 886 ALA A C 1
ATOM 6402 O O . ALA A 1 886 ? 20.919 0.147 27.405 1.00 80.81 886 ALA A O 1
ATOM 6403 N N . ALA A 1 887 ? 19.846 1.408 25.890 1.00 75.62 887 ALA A N 1
ATOM 6404 C CA . ALA A 1 887 ? 21.013 2.218 25.522 1.00 75.62 887 ALA A CA 1
ATOM 6405 C C . ALA A 1 887 ? 21.540 3.121 26.663 1.00 75.62 887 ALA A C 1
ATOM 6407 O O . ALA A 1 887 ? 22.667 3.608 26.595 1.00 75.62 887 ALA A O 1
ATOM 6408 N N . ALA A 1 888 ? 20.743 3.346 27.714 1.00 68.50 888 ALA A N 1
ATOM 6409 C CA . ALA A 1 888 ? 21.116 4.147 28.883 1.00 68.50 888 ALA A CA 1
ATOM 6410 C C . ALA A 1 888 ? 21.452 3.311 30.137 1.00 68.50 888 ALA A C 1
ATOM 6412 O O . ALA A 1 888 ? 21.939 3.865 31.127 1.00 68.50 888 ALA A O 1
ATOM 6413 N N . ALA A 1 889 ? 21.174 2.005 30.135 1.00 67.88 889 ALA A N 1
ATOM 6414 C CA . ALA A 1 889 ? 21.355 1.132 31.290 1.00 67.88 889 ALA A CA 1
ATOM 6415 C C . ALA A 1 889 ? 22.765 0.506 31.324 1.00 67.88 889 ALA A C 1
ATOM 6417 O O . ALA A 1 889 ? 23.302 0.130 30.286 1.00 67.88 889 ALA A O 1
ATOM 6418 N N . PRO A 1 890 ? 23.373 0.314 32.513 1.00 62.94 890 PRO A N 1
ATOM 6419 C CA . PRO A 1 890 ? 24.663 -0.373 32.632 1.00 62.94 890 PRO A CA 1
ATOM 6420 C C . PRO A 1 890 ? 24.564 -1.891 32.390 1.00 62.94 890 PRO A C 1
ATOM 6422 O O . PRO A 1 890 ? 25.587 -2.545 32.187 1.00 62.94 890 PRO A O 1
ATOM 6425 N N . HIS A 1 891 ? 23.352 -2.452 32.446 1.00 69.56 891 HIS A N 1
ATOM 6426 C CA . HIS A 1 891 ? 23.046 -3.869 32.259 1.00 69.56 891 HIS A CA 1
ATOM 6427 C C . HIS A 1 891 ? 21.745 -4.009 31.462 1.00 69.56 891 HIS A C 1
ATOM 6429 O O . HIS A 1 891 ? 20.783 -3.274 31.708 1.00 69.56 891 HIS A O 1
ATOM 6435 N N . ASP A 1 892 ? 21.699 -4.977 30.548 1.00 76.62 892 ASP A N 1
ATOM 6436 C CA . ASP A 1 892 ? 20.500 -5.286 29.770 1.00 76.62 892 ASP A CA 1
ATOM 6437 C C . ASP A 1 892 ? 19.387 -5.808 30.693 1.00 76.62 892 ASP A C 1
ATOM 6439 O O . ASP A 1 892 ? 19.437 -6.924 31.205 1.00 76.62 892 ASP A O 1
ATOM 6443 N N . THR A 1 893 ? 18.391 -4.955 30.934 1.00 75.56 893 THR A N 1
ATOM 6444 C CA . THR A 1 893 ? 17.246 -5.240 31.815 1.00 75.56 893 THR A CA 1
ATOM 6445 C C . THR A 1 893 ? 16.103 -5.936 31.064 1.00 75.56 893 THR A C 1
ATOM 6447 O O . THR A 1 893 ? 15.108 -6.307 31.676 1.00 75.56 893 THR A O 1
ATOM 6450 N N . TYR A 1 894 ? 16.222 -6.105 29.745 1.00 84.12 894 TYR A N 1
ATOM 6451 C CA . TYR A 1 894 ? 15.184 -6.655 28.868 1.00 84.12 894 TYR A CA 1
ATOM 6452 C C . TYR A 1 894 ? 15.611 -7.966 28.197 1.00 84.12 894 TYR A C 1
ATOM 6454 O O . TYR A 1 894 ? 14.965 -8.407 27.240 1.00 84.12 894 TYR A O 1
ATOM 6462 N N . LEU A 1 895 ? 16.686 -8.577 28.698 1.00 86.88 895 LEU A N 1
ATOM 6463 C CA . LEU A 1 895 ? 17.096 -9.928 28.359 1.00 86.88 895 LEU A CA 1
ATOM 6464 C C . LEU A 1 895 ? 16.141 -10.933 29.016 1.00 86.88 895 LEU A C 1
ATOM 6466 O O . LEU A 1 895 ? 15.909 -10.887 30.223 1.00 86.88 895 LEU A O 1
ATOM 6470 N N . SER A 1 896 ? 15.626 -11.848 28.203 1.00 86.50 896 SER A N 1
ATOM 6471 C CA . SER A 1 896 ? 14.756 -12.953 28.594 1.00 86.50 896 SER A CA 1
ATOM 6472 C C . SER A 1 896 ? 15.415 -14.291 28.250 1.00 86.50 896 SER A C 1
ATOM 6474 O O . SER A 1 896 ? 15.994 -14.461 27.167 1.00 86.50 896 SER A O 1
ATOM 6476 N N . LEU A 1 897 ? 15.355 -15.237 29.191 1.00 87.44 897 LEU A N 1
ATOM 6477 C CA . LEU A 1 897 ? 15.933 -16.578 29.086 1.00 87.44 897 LEU A CA 1
ATOM 6478 C C . LEU A 1 897 ? 14.854 -17.657 29.172 1.00 87.44 897 LEU A C 1
ATOM 6480 O O . LEU A 1 897 ? 14.327 -17.909 30.252 1.00 87.44 897 LEU A O 1
ATOM 6484 N N . ALA A 1 898 ? 14.607 -18.371 28.076 1.00 85.12 898 ALA A N 1
ATOM 6485 C CA . ALA A 1 898 ? 13.840 -19.617 28.078 1.00 85.12 898 ALA A CA 1
ATOM 6486 C C . ALA A 1 898 ? 14.783 -20.831 28.017 1.00 85.12 898 ALA A C 1
ATOM 6488 O O . ALA A 1 898 ? 15.898 -20.742 27.496 1.00 85.12 898 ALA A O 1
ATOM 6489 N N . GLY A 1 899 ? 14.342 -21.980 28.531 1.00 86.50 899 GLY A N 1
ATOM 6490 C CA . GLY A 1 899 ? 15.062 -23.248 28.394 1.00 86.50 899 GLY A CA 1
ATOM 6491 C C . GLY A 1 899 ? 14.151 -24.350 27.870 1.00 86.50 899 GLY A C 1
ATOM 6492 O O . GLY A 1 899 ? 12.956 -24.339 28.144 1.00 86.50 899 GLY A O 1
ATOM 6493 N N . LEU A 1 900 ? 14.716 -25.307 27.143 1.00 88.75 900 LEU A N 1
ATOM 6494 C CA . LEU A 1 900 ? 14.033 -26.517 26.688 1.00 88.75 900 LEU A CA 1
ATOM 6495 C C . LEU A 1 900 ? 14.899 -27.730 27.032 1.00 88.75 900 LEU A C 1
ATOM 6497 O O . LEU A 1 900 ? 16.091 -27.716 26.722 1.00 88.75 900 LEU A O 1
ATOM 6501 N N . GLU A 1 901 ? 14.323 -28.774 27.618 1.00 89.31 901 GLU A N 1
ATOM 6502 C CA . GLU A 1 901 ? 14.955 -30.097 27.665 1.00 89.31 901 GLU A CA 1
ATOM 6503 C C . GLU A 1 901 ? 14.651 -30.853 26.374 1.00 89.31 901 GLU A C 1
ATOM 6505 O O . GLU A 1 901 ? 13.554 -30.750 25.823 1.00 89.31 901 GLU A O 1
ATOM 6510 N N . LEU A 1 902 ? 15.656 -31.570 25.878 1.00 90.25 902 LEU A N 1
ATOM 6511 C CA . LEU A 1 902 ? 15.643 -32.299 24.618 1.00 90.25 902 LEU A CA 1
ATOM 6512 C C . LEU A 1 902 ? 16.123 -33.728 24.880 1.00 90.25 902 LEU A C 1
ATOM 6514 O O . LEU A 1 902 ? 17.292 -33.935 25.226 1.00 90.25 902 LEU A O 1
ATOM 6518 N N . PHE A 1 903 ? 15.247 -34.709 24.673 1.00 87.81 903 PHE A N 1
ATOM 6519 C CA . PHE A 1 903 ? 15.607 -36.127 24.690 1.00 87.81 903 PHE A CA 1
ATOM 6520 C C . PHE A 1 903 ? 15.627 -36.661 23.254 1.00 87.81 903 PHE A C 1
ATOM 6522 O O . PHE A 1 903 ? 14.701 -36.433 22.478 1.00 87.81 903 PHE A O 1
ATOM 6529 N N . GLY A 1 904 ? 16.716 -37.333 22.882 1.00 87.25 904 GLY A N 1
ATOM 6530 C CA . GLY A 1 904 ? 17.029 -37.740 21.512 1.00 87.25 904 GLY A CA 1
ATOM 6531 C C . GLY A 1 904 ? 18.216 -36.973 20.891 1.00 87.25 904 GLY A C 1
ATOM 6532 O O . GLY A 1 904 ? 18.735 -36.013 21.464 1.00 87.25 904 GLY A O 1
ATOM 6533 N N . PRO A 1 905 ? 18.730 -37.424 19.731 1.00 85.31 905 PRO A N 1
ATOM 6534 C CA . PRO A 1 905 ? 19.998 -36.947 19.174 1.00 85.31 905 PRO A CA 1
ATOM 6535 C C . PRO A 1 905 ? 19.877 -35.609 18.422 1.00 85.31 905 PRO A C 1
ATOM 6537 O O . PRO A 1 905 ? 19.328 -35.550 17.323 1.00 85.31 905 PRO A O 1
ATOM 6540 N N . VAL A 1 906 ? 20.484 -34.546 18.960 1.00 90.19 906 VAL A N 1
ATOM 6541 C CA . VAL A 1 906 ? 20.515 -33.209 18.334 1.00 90.19 906 VAL A CA 1
ATOM 6542 C C . VAL A 1 906 ? 21.824 -32.975 17.566 1.00 90.19 906 VAL A C 1
ATOM 6544 O O . VAL A 1 906 ? 22.878 -32.757 18.160 1.00 90.19 906 VAL A O 1
ATOM 6547 N N . ASP A 1 907 ? 21.769 -32.936 16.231 1.00 90.25 907 ASP A N 1
ATOM 6548 C CA . ASP A 1 907 ? 22.844 -32.377 15.395 1.00 90.25 907 ASP A CA 1
ATOM 6549 C C . ASP A 1 907 ? 22.868 -30.828 15.450 1.00 90.25 907 ASP A C 1
ATOM 6551 O O . ASP A 1 907 ? 21.910 -30.182 15.000 1.00 90.25 907 ASP A O 1
ATOM 6555 N N . PRO A 1 908 ? 23.974 -30.196 15.899 1.00 91.19 908 PRO A N 1
ATOM 6556 C CA . PRO A 1 908 ? 24.101 -28.741 15.926 1.00 91.19 908 PRO A CA 1
ATOM 6557 C C . PRO A 1 908 ? 24.371 -28.076 14.564 1.00 91.19 908 PRO A C 1
ATOM 6559 O O . PRO A 1 908 ? 24.329 -26.845 14.476 1.00 91.19 908 PRO A O 1
ATOM 6562 N N . ALA A 1 909 ? 24.713 -28.819 13.505 1.00 90.94 909 ALA A N 1
ATOM 6563 C CA . ALA A 1 909 ? 24.815 -28.246 12.159 1.00 90.94 909 ALA A CA 1
ATOM 6564 C C . ALA A 1 909 ? 23.415 -27.988 11.575 1.00 90.94 909 ALA A C 1
ATOM 6566 O O . ALA A 1 909 ? 23.146 -26.903 11.057 1.00 90.94 909 ALA A O 1
ATOM 6567 N N . THR A 1 910 ? 22.501 -28.940 11.750 1.00 90.56 910 THR A N 1
ATOM 6568 C CA . THR A 1 910 ? 21.076 -28.814 11.422 1.00 90.56 910 THR A CA 1
ATOM 6569 C C . THR A 1 910 ? 20.392 -27.751 12.283 1.00 90.56 910 THR A C 1
ATOM 6571 O O . THR A 1 910 ? 19.662 -26.926 11.739 1.00 90.56 910 THR A O 1
ATOM 6574 N N . LEU A 1 911 ? 20.718 -27.651 13.581 1.00 91.81 911 LEU A N 1
ATOM 6575 C CA . LEU A 1 911 ? 20.178 -26.590 14.450 1.00 91.81 911 LEU A CA 1
ATOM 6576 C C . LEU A 1 911 ? 20.535 -25.181 13.946 1.00 91.81 911 LEU A C 1
ATOM 6578 O O . LEU A 1 911 ? 19.683 -24.298 13.924 1.00 91.81 911 LEU A O 1
ATOM 6582 N N . ARG A 1 912 ? 21.765 -24.976 13.454 1.00 92.31 912 ARG A N 1
ATOM 6583 C CA . ARG A 1 912 ? 22.174 -23.702 12.832 1.00 92.31 912 ARG A CA 1
ATOM 6584 C C . ARG A 1 912 ? 21.403 -23.385 11.556 1.00 92.31 912 ARG A C 1
ATOM 6586 O O . ARG A 1 912 ? 21.042 -22.231 11.355 1.00 92.31 912 ARG A O 1
ATOM 6593 N N . LYS A 1 913 ? 21.128 -24.388 10.713 1.00 89.44 913 LYS A N 1
ATOM 6594 C CA . LYS A 1 913 ? 20.282 -24.207 9.520 1.00 89.44 913 LYS A CA 1
ATOM 6595 C C . LYS A 1 913 ? 18.853 -23.825 9.905 1.00 89.44 913 LYS A C 1
ATOM 6597 O O . LYS A 1 913 ? 18.299 -22.923 9.290 1.00 89.44 913 LYS A O 1
ATOM 6602 N N . ALA A 1 914 ? 18.289 -24.469 10.926 1.00 90.62 914 ALA A N 1
ATOM 6603 C CA . ALA A 1 914 ? 16.933 -24.199 11.396 1.00 90.62 914 ALA A CA 1
ATOM 6604 C C . ALA A 1 914 ? 16.783 -22.773 11.952 1.00 90.62 914 ALA A C 1
ATOM 6606 O O . ALA A 1 914 ? 15.892 -22.040 11.536 1.00 90.62 914 ALA A O 1
ATOM 6607 N N . VAL A 1 915 ? 17.719 -22.337 12.802 1.00 91.69 915 VAL A N 1
ATOM 6608 C CA . VAL A 1 915 ? 17.765 -20.962 13.334 1.00 91.69 915 VAL A CA 1
ATOM 6609 C C . VAL A 1 915 ? 17.967 -19.920 12.223 1.00 91.69 915 VAL A C 1
ATOM 6611 O O . VAL A 1 915 ? 17.348 -18.857 12.254 1.00 91.69 915 VAL A O 1
ATOM 6614 N N . ALA A 1 916 ? 18.797 -20.214 11.216 1.00 87.94 916 ALA A N 1
ATOM 6615 C CA . ALA A 1 916 ? 18.989 -19.328 10.068 1.00 87.94 916 ALA A CA 1
ATOM 6616 C C . ALA A 1 916 ? 17.747 -19.250 9.158 1.00 87.94 916 ALA A C 1
ATOM 6618 O O . ALA A 1 916 ? 17.451 -18.177 8.638 1.00 87.94 916 ALA A O 1
ATOM 6619 N N . ALA A 1 917 ? 17.010 -20.355 8.991 1.00 85.88 917 ALA A N 1
ATOM 6620 C CA . ALA A 1 917 ? 15.741 -20.388 8.265 1.00 85.88 917 ALA A CA 1
ATOM 6621 C C . ALA A 1 917 ? 14.671 -19.542 8.972 1.00 85.88 917 ALA A C 1
ATOM 6623 O O . ALA A 1 917 ? 14.094 -18.648 8.360 1.00 85.88 917 ALA A O 1
ATOM 6624 N N . LEU A 1 918 ? 14.503 -19.747 10.281 1.00 88.00 918 LEU A N 1
ATOM 6625 C CA . LEU A 1 918 ? 13.574 -18.998 11.127 1.00 88.00 918 LEU A CA 1
ATOM 6626 C C . LEU A 1 918 ? 13.833 -17.480 11.051 1.00 88.00 918 LEU A C 1
ATOM 6628 O O . LEU A 1 918 ? 12.916 -16.694 10.844 1.00 88.00 918 LEU A O 1
ATOM 6632 N N . ALA A 1 919 ? 15.098 -17.049 11.117 1.00 87.06 919 ALA A N 1
ATOM 6633 C CA . ALA A 1 919 ? 15.461 -15.636 10.961 1.00 87.06 919 ALA A CA 1
ATOM 6634 C C . ALA A 1 919 ? 15.336 -15.103 9.516 1.00 87.06 919 ALA A C 1
ATOM 6636 O O . ALA A 1 919 ? 15.257 -13.890 9.312 1.00 87.06 919 ALA A O 1
ATOM 6637 N N . ALA A 1 920 ? 15.317 -15.971 8.499 1.00 80.69 920 ALA A N 1
ATOM 6638 C CA . ALA A 1 920 ? 15.019 -15.568 7.125 1.00 80.69 920 ALA A CA 1
ATOM 6639 C C . ALA A 1 920 ? 13.517 -15.291 6.937 1.00 80.69 920 ALA A C 1
ATOM 6641 O O . ALA A 1 920 ? 13.179 -14.283 6.314 1.00 80.69 920 ALA A O 1
ATOM 6642 N N . VAL A 1 921 ? 12.654 -16.134 7.522 1.00 81.44 921 VAL A N 1
ATOM 6643 C CA . VAL A 1 921 ? 11.185 -15.983 7.539 1.00 81.44 921 VAL A CA 1
ATOM 6644 C C . VAL A 1 921 ? 10.742 -14.794 8.401 1.00 81.44 921 VAL A C 1
ATOM 6646 O O . VAL A 1 921 ? 9.835 -14.069 8.003 1.00 81.44 921 VAL A O 1
ATOM 6649 N N . HIS A 1 922 ? 11.417 -14.547 9.530 1.00 85.44 922 HIS A N 1
ATOM 6650 C CA . HIS A 1 922 ? 11.079 -13.506 10.512 1.00 85.44 922 HIS A CA 1
ATOM 6651 C C . HIS A 1 922 ? 12.168 -12.422 10.598 1.00 85.44 922 HIS A C 1
ATOM 6653 O O . HIS A 1 922 ? 13.063 -12.519 11.448 1.00 85.44 922 HIS A O 1
ATOM 6659 N N . PRO A 1 923 ? 12.139 -11.359 9.762 1.00 84.44 923 PRO A N 1
ATOM 6660 C CA . PRO A 1 923 ? 13.241 -10.400 9.681 1.00 84.44 923 PRO A CA 1
ATOM 6661 C C . PRO A 1 923 ? 13.461 -9.586 10.964 1.00 84.44 923 PRO A C 1
ATOM 6663 O O . PRO A 1 923 ? 14.568 -9.101 11.185 1.00 84.44 923 PRO A O 1
ATOM 6666 N N . GLN A 1 924 ? 12.459 -9.498 11.847 1.00 87.38 924 GLN A N 1
ATOM 6667 C CA . GLN A 1 924 ? 12.594 -8.957 13.201 1.00 87.38 924 GLN A CA 1
ATOM 6668 C C . GLN A 1 924 ? 13.722 -9.650 13.981 1.00 87.38 924 GLN A C 1
ATOM 6670 O O . GLN A 1 924 ? 14.511 -8.965 14.623 1.00 87.38 924 GLN A O 1
ATOM 6675 N N . LEU A 1 925 ? 13.901 -10.972 13.841 1.00 91.06 925 LEU A N 1
ATOM 6676 C CA . LEU A 1 925 ? 14.954 -11.734 14.536 1.00 91.06 925 LEU A CA 1
ATOM 6677 C C . LEU A 1 925 ? 16.386 -11.364 14.101 1.00 91.06 925 LEU A C 1
ATOM 6679 O O . LEU A 1 925 ? 17.360 -11.780 14.732 1.00 91.06 925 LEU A O 1
ATOM 6683 N N . ARG A 1 926 ? 16.506 -10.571 13.031 1.00 89.62 926 ARG A N 1
ATOM 6684 C CA . ARG A 1 926 ? 17.745 -10.042 12.450 1.00 89.62 926 ARG A CA 1
ATOM 6685 C C . ARG A 1 926 ? 17.713 -8.518 12.275 1.00 89.62 926 ARG A C 1
ATOM 6687 O O . ARG A 1 926 ? 18.429 -7.974 11.433 1.00 89.62 926 ARG A O 1
ATOM 6694 N N . SER A 1 927 ? 16.897 -7.835 13.076 1.00 90.50 927 SER A N 1
ATOM 6695 C CA . SER A 1 927 ? 16.890 -6.376 13.192 1.00 90.50 927 SER A CA 1
ATOM 6696 C C . SER A 1 927 ? 17.898 -5.868 14.215 1.00 90.50 927 SER A C 1
ATOM 6698 O O . SER A 1 927 ? 18.113 -6.478 15.264 1.00 90.50 927 SER A O 1
ATOM 6700 N N . THR A 1 928 ? 18.454 -4.692 13.934 1.00 92.44 928 THR A N 1
ATOM 6701 C CA . THR A 1 928 ? 19.159 -3.851 14.909 1.00 92.44 928 THR A CA 1
ATOM 6702 C C . THR A 1 928 ? 18.457 -2.506 15.067 1.00 92.44 928 THR A C 1
ATOM 6704 O O . THR A 1 928 ? 17.731 -2.066 14.174 1.00 92.44 928 THR A O 1
ATOM 6707 N N . VAL A 1 929 ? 18.649 -1.838 16.204 1.00 91.00 929 VAL A N 1
ATOM 6708 C CA . VAL A 1 929 ? 18.139 -0.482 16.450 1.00 91.00 929 VAL A CA 1
ATOM 6709 C C . VAL A 1 929 ? 19.003 0.539 15.711 1.00 91.00 929 VAL A C 1
ATOM 6711 O O . VAL A 1 929 ? 20.229 0.414 15.667 1.00 91.00 929 VAL A O 1
ATOM 6714 N N . TYR A 1 930 ? 18.372 1.544 15.113 1.00 89.25 930 TYR A N 1
ATOM 6715 C CA . TYR A 1 930 ? 19.013 2.744 14.576 1.00 89.25 930 TYR A CA 1
ATOM 6716 C C . TYR A 1 930 ? 18.425 3.993 15.237 1.00 89.25 930 TYR A C 1
ATOM 6718 O O . TYR A 1 930 ? 17.233 4.029 15.559 1.00 89.25 930 TYR A O 1
ATOM 6726 N N . TRP A 1 931 ? 19.266 5.012 15.406 1.00 85.62 931 TRP A N 1
ATOM 6727 C CA . TRP A 1 931 ? 18.930 6.293 16.022 1.00 85.62 931 TRP A CA 1
ATOM 6728 C C . TRP A 1 931 ? 18.943 7.402 14.962 1.00 85.62 931 TRP A C 1
ATOM 6730 O O . TRP A 1 931 ? 20.024 7.812 14.540 1.00 85.62 931 TRP A O 1
ATOM 6740 N N . PRO A 1 932 ? 17.770 7.889 14.520 1.00 74.25 932 PRO A N 1
ATOM 6741 C CA . PRO A 1 932 ? 17.684 9.079 13.678 1.00 74.25 932 PRO A CA 1
ATOM 6742 C C . PRO A 1 932 ? 18.230 10.321 14.397 1.00 74.25 932 PRO A C 1
ATOM 6744 O O . PRO A 1 932 ? 18.080 10.448 15.615 1.00 74.25 932 PRO A O 1
ATOM 6747 N N . ASP A 1 933 ? 18.768 11.280 13.640 1.00 66.88 933 ASP A N 1
ATOM 6748 C CA . ASP A 1 933 ? 19.088 12.624 14.141 1.00 66.88 933 ASP A CA 1
ATOM 6749 C C . ASP A 1 933 ? 17.819 13.286 14.709 1.00 66.88 933 ASP A C 1
ATOM 6751 O O . ASP A 1 933 ? 17.865 14.024 15.700 1.00 66.88 933 ASP A O 1
ATOM 6755 N N . HIS A 1 934 ? 16.673 13.035 14.061 1.00 58.69 934 HIS A N 1
ATOM 6756 C CA . HIS A 1 934 ? 15.363 13.591 14.391 1.00 58.69 934 HIS A CA 1
ATOM 6757 C C . HIS A 1 934 ? 14.271 12.512 14.307 1.00 58.69 934 HIS A C 1
ATOM 6759 O O . HIS A 1 934 ? 13.778 12.202 13.227 1.00 58.69 934 HIS A O 1
ATOM 6765 N N . GLY A 1 935 ? 13.827 11.970 15.444 1.00 64.81 935 GLY A N 1
ATOM 6766 C CA . GLY A 1 935 ? 12.702 11.031 15.460 1.00 64.81 935 GLY A CA 1
ATOM 6767 C C . GLY A 1 935 ? 12.647 10.144 16.698 1.00 64.81 935 GLY A C 1
ATOM 6768 O O . GLY A 1 935 ? 13.178 10.482 17.754 1.00 64.81 935 GLY A O 1
ATOM 6769 N N . ALA A 1 936 ? 11.984 8.999 16.547 1.00 72.69 936 ALA A N 1
ATOM 6770 C CA . ALA A 1 936 ? 12.055 7.877 17.478 1.00 72.69 936 ALA A CA 1
ATOM 6771 C C . ALA A 1 936 ? 13.023 6.809 16.927 1.00 72.69 936 ALA A C 1
ATOM 6773 O O . ALA A 1 936 ? 13.198 6.744 15.708 1.00 72.69 936 ALA A O 1
ATOM 6774 N N . PRO A 1 937 ? 13.628 5.954 17.774 1.00 84.50 937 PRO A N 1
ATOM 6775 C CA . PRO A 1 937 ? 14.420 4.822 17.298 1.00 84.50 937 PRO A CA 1
ATOM 6776 C C . PRO A 1 937 ? 13.608 3.884 16.400 1.00 84.50 937 PRO A C 1
ATOM 6778 O O . PRO A 1 937 ? 12.403 3.687 16.596 1.00 84.50 937 PRO A O 1
ATOM 6781 N N . VAL A 1 938 ? 14.298 3.276 15.439 1.00 86.44 938 VAL A N 1
ATOM 6782 C CA . VAL A 1 938 ? 13.720 2.402 14.408 1.00 86.44 938 VAL A CA 1
ATOM 6783 C C . VAL A 1 938 ? 14.437 1.056 14.365 1.00 86.44 938 VAL A C 1
ATOM 6785 O O . VAL A 1 938 ? 15.602 0.957 14.751 1.00 86.44 938 VAL A O 1
ATOM 6788 N N . PHE A 1 939 ? 13.764 0.018 13.873 1.00 89.81 939 PHE A N 1
ATOM 6789 C CA . PHE A 1 939 ? 14.401 -1.254 13.532 1.00 89.81 939 PHE A CA 1
ATOM 6790 C C . PHE A 1 939 ? 14.927 -1.246 12.098 1.00 89.81 939 PHE A C 1
ATOM 6792 O O . PHE A 1 939 ? 14.278 -0.732 11.191 1.00 89.81 939 PHE A O 1
ATOM 6799 N N . VAL A 1 940 ? 16.074 -1.890 11.894 1.00 88.50 940 VAL A N 1
ATOM 6800 C CA . VAL A 1 940 ? 16.714 -2.086 10.591 1.00 88.50 940 VAL A CA 1
ATOM 6801 C C . VAL A 1 940 ? 17.022 -3.580 10.420 1.00 88.50 940 VAL A C 1
ATOM 6803 O O . VAL A 1 940 ? 18.030 -4.046 10.957 1.00 88.50 940 VAL A O 1
ATOM 6806 N N . PRO A 1 941 ? 16.181 -4.358 9.710 1.00 87.62 941 PRO A N 1
ATOM 6807 C CA . PRO A 1 941 ? 16.482 -5.748 9.374 1.00 87.62 941 PRO A CA 1
ATOM 6808 C C . PRO A 1 941 ? 17.723 -5.824 8.483 1.00 87.62 941 PRO A C 1
ATOM 6810 O O . PRO A 1 941 ? 17.758 -5.210 7.414 1.00 87.62 941 PRO A O 1
ATOM 6813 N N . LEU A 1 942 ? 18.737 -6.588 8.892 1.00 85.50 942 LEU A N 1
ATOM 6814 C CA . LEU A 1 942 ? 19.974 -6.751 8.126 1.00 85.50 942 LEU A CA 1
ATOM 6815 C C . LEU A 1 942 ? 19.992 -8.085 7.368 1.00 85.50 942 LEU A C 1
ATOM 6817 O O . LEU A 1 942 ? 19.598 -9.136 7.883 1.00 85.50 942 LEU A O 1
ATOM 6821 N N . ALA A 1 943 ? 20.461 -8.057 6.122 1.00 79.88 943 ALA A N 1
ATOM 6822 C CA . ALA A 1 943 ? 20.753 -9.249 5.339 1.00 79.88 943 ALA A CA 1
ATOM 6823 C C . ALA A 1 943 ? 21.956 -9.999 5.939 1.00 79.88 943 ALA A C 1
ATOM 6825 O O . ALA A 1 943 ? 22.986 -9.401 6.244 1.00 79.88 943 ALA A O 1
ATOM 6826 N N . GLY A 1 944 ? 21.836 -11.318 6.109 1.00 75.06 944 GLY A N 1
ATOM 6827 C CA . GLY A 1 944 ? 22.924 -12.174 6.603 1.00 75.06 944 GLY A CA 1
ATOM 6828 C C . GLY A 1 944 ? 23.221 -12.101 8.110 1.00 75.06 944 GLY A C 1
ATOM 6829 O O . GLY A 1 944 ? 24.033 -12.892 8.589 1.00 75.06 944 GLY A O 1
ATOM 6830 N N . LEU A 1 945 ? 22.559 -11.225 8.877 1.00 85.00 945 LEU A N 1
ATOM 6831 C CA . LEU A 1 945 ? 22.666 -11.204 10.340 1.00 85.00 945 LEU A CA 1
ATOM 6832 C C . LEU A 1 945 ? 21.880 -12.384 10.941 1.00 85.00 945 LEU A C 1
ATOM 6834 O O . LEU A 1 945 ? 20.692 -12.275 11.212 1.00 85.00 945 LEU A O 1
ATOM 6838 N N . ALA A 1 946 ? 22.526 -13.534 11.123 1.00 83.06 946 ALA A N 1
ATOM 6839 C CA . ALA A 1 946 ? 21.893 -14.722 11.700 1.00 83.06 946 ALA A CA 1
ATOM 6840 C C . ALA A 1 946 ? 22.046 -14.778 13.239 1.00 83.06 946 ALA A C 1
ATOM 6842 O O . ALA A 1 946 ? 23.133 -14.473 13.745 1.00 83.06 946 ALA A O 1
ATOM 6843 N N . PRO A 1 947 ? 21.022 -15.226 13.995 1.00 90.38 947 PRO A N 1
ATOM 6844 C CA . PRO A 1 947 ? 21.154 -15.519 15.422 1.00 90.38 947 PRO A CA 1
ATOM 6845 C C . PRO A 1 947 ? 22.239 -16.571 15.696 1.00 90.38 947 PRO A C 1
ATOM 6847 O O . PRO A 1 947 ? 22.423 -17.525 14.935 1.00 90.38 947 PRO A O 1
ATOM 6850 N N . GLN A 1 948 ? 22.981 -16.405 16.792 1.00 88.12 948 GLN A N 1
ATOM 6851 C CA . GLN A 1 948 ? 24.138 -17.258 17.091 1.00 88.12 948 GLN A CA 1
ATOM 6852 C C . GLN A 1 948 ? 23.712 -18.569 17.768 1.00 88.12 948 GLN A C 1
ATOM 6854 O O . GLN A 1 948 ? 22.882 -18.542 18.672 1.00 88.12 948 GLN A O 1
ATOM 6859 N N . VAL A 1 949 ? 24.328 -19.698 17.387 1.00 94.00 949 VAL A N 1
ATOM 6860 C CA . VAL A 1 949 ? 24.116 -21.011 18.032 1.00 94.00 949 VAL A CA 1
ATOM 6861 C C . VAL A 1 949 ? 25.437 -21.580 18.559 1.00 94.00 949 VAL A C 1
ATOM 6863 O O . VAL A 1 949 ? 26.277 -22.082 17.793 1.00 94.00 949 VAL A O 1
ATOM 6866 N N . ALA A 1 950 ? 25.608 -21.505 19.876 1.00 94.12 950 ALA A N 1
ATOM 6867 C CA . ALA A 1 950 ? 26.707 -22.095 20.632 1.00 94.12 950 ALA A CA 1
ATOM 6868 C C . ALA A 1 950 ? 26.409 -23.557 21.020 1.00 94.12 950 ALA A C 1
ATOM 6870 O O . ALA A 1 950 ? 25.265 -24.010 20.975 1.00 94.12 950 ALA A O 1
ATOM 6871 N N . VAL A 1 951 ? 27.457 -24.316 21.360 1.00 94.25 951 VAL A N 1
ATOM 6872 C CA . VAL A 1 951 ? 27.351 -25.713 21.816 1.00 94.25 951 VAL A CA 1
ATOM 6873 C C . VAL A 1 951 ? 28.370 -25.956 22.924 1.00 94.25 951 VAL A C 1
ATOM 6875 O O . VAL A 1 951 ? 29.571 -25.820 22.685 1.00 94.25 951 VAL A O 1
ATOM 6878 N N . ARG A 1 952 ? 27.900 -26.371 24.099 1.00 93.94 952 ARG A N 1
ATOM 6879 C CA . ARG A 1 952 ? 28.712 -26.751 25.260 1.00 93.94 952 ARG A CA 1
ATOM 6880 C C . ARG A 1 952 ? 28.518 -28.245 25.507 1.00 93.94 952 ARG A C 1
ATOM 6882 O O . ARG A 1 952 ? 27.389 -28.694 25.626 1.00 93.94 952 ARG A O 1
ATOM 6889 N N . ARG A 1 953 ? 29.597 -29.031 25.556 1.00 92.56 953 ARG A N 1
ATOM 6890 C CA . ARG A 1 953 ? 29.525 -30.482 25.815 1.00 92.56 953 ARG A CA 1
ATOM 6891 C C . ARG A 1 953 ? 30.049 -30.800 27.205 1.00 92.56 953 ARG A C 1
ATOM 6893 O O . ARG A 1 953 ? 31.208 -30.503 27.483 1.00 92.56 953 ARG A O 1
ATOM 6900 N N . SER A 1 954 ? 29.224 -31.417 28.046 1.00 87.88 954 SER A N 1
ATOM 6901 C CA . SER A 1 954 ? 29.590 -31.814 29.410 1.00 87.88 954 SER A CA 1
ATOM 6902 C C . SER A 1 954 ? 28.923 -33.141 29.774 1.00 87.88 954 SER A C 1
ATOM 6904 O O . SER A 1 954 ? 27.850 -33.194 30.372 1.00 87.88 954 SER A O 1
ATOM 6906 N N . HIS A 1 955 ? 29.530 -34.240 29.319 1.00 88.38 955 HIS A N 1
ATOM 6907 C CA . HIS A 1 955 ? 28.921 -35.567 29.403 1.00 88.38 955 HIS A CA 1
ATOM 6908 C C . HIS A 1 955 ? 29.148 -36.220 30.770 1.00 88.38 955 HIS A C 1
ATOM 6910 O O . HIS A 1 955 ? 30.231 -36.111 31.343 1.00 88.38 955 HIS A O 1
ATOM 6916 N N . GLY A 1 956 ? 28.168 -36.997 31.236 1.00 78.81 956 GLY A N 1
ATOM 6917 C CA . GLY A 1 956 ? 28.320 -37.835 32.434 1.00 78.81 956 GLY A CA 1
ATOM 6918 C C . GLY A 1 956 ? 28.167 -37.099 33.770 1.00 78.81 956 GLY A C 1
ATOM 6919 O O . GLY A 1 956 ? 28.487 -37.674 34.806 1.00 78.81 956 GLY A O 1
ATOM 6920 N N . LEU A 1 957 ? 27.660 -35.863 33.751 1.00 84.81 957 LEU A N 1
ATOM 6921 C CA . LEU A 1 957 ? 27.186 -35.166 34.948 1.00 84.81 957 LEU A CA 1
ATOM 6922 C C . LEU A 1 957 ? 25.962 -35.876 35.553 1.00 84.81 957 LEU A C 1
ATOM 6924 O O . LEU A 1 957 ? 25.116 -36.399 34.814 1.00 84.81 957 LEU A O 1
ATOM 6928 N N . ASP A 1 958 ? 25.843 -35.839 36.878 1.00 84.00 958 ASP A N 1
ATOM 6929 C CA . ASP A 1 958 ? 24.619 -36.165 37.624 1.00 84.00 958 ASP A CA 1
ATOM 6930 C C . ASP A 1 958 ? 23.567 -35.028 37.525 1.00 84.00 958 ASP A C 1
ATOM 6932 O O . ASP A 1 958 ? 23.875 -33.966 36.978 1.00 84.00 958 ASP A O 1
ATOM 6936 N N . PRO A 1 959 ? 22.309 -35.227 37.971 1.00 81.81 959 PRO A N 1
ATOM 6937 C CA . PRO A 1 959 ? 21.254 -34.218 37.825 1.00 81.81 959 PRO A CA 1
ATOM 6938 C C . PRO A 1 959 ? 21.550 -32.870 38.499 1.00 81.81 959 PRO A C 1
ATOM 6940 O O . PRO A 1 959 ? 21.238 -31.830 37.923 1.00 81.81 959 PRO A O 1
ATOM 6943 N N . GLU A 1 960 ? 22.191 -32.869 39.671 1.00 84.94 960 GLU A N 1
ATOM 6944 C CA . GLU A 1 960 ? 22.510 -31.647 40.424 1.00 84.94 960 GLU A CA 1
ATOM 6945 C C . GLU A 1 960 ? 23.577 -30.825 39.683 1.00 84.94 960 GLU A C 1
ATOM 6947 O O . GLU A 1 960 ? 23.391 -29.634 39.429 1.00 84.94 960 GLU A O 1
ATOM 6952 N N . ALA A 1 961 ? 24.639 -31.478 39.199 1.00 86.19 961 ALA A N 1
ATOM 6953 C CA . ALA A 1 961 ? 25.670 -30.832 38.390 1.00 86.19 961 ALA A CA 1
ATOM 6954 C C . ALA A 1 961 ? 25.165 -30.364 37.006 1.00 86.19 961 ALA A C 1
ATOM 6956 O O . ALA A 1 961 ? 25.695 -29.396 36.456 1.00 86.19 961 ALA A O 1
ATOM 6957 N N . ARG A 1 962 ? 24.137 -31.010 36.429 1.00 86.31 962 ARG A N 1
ATOM 6958 C CA . ARG A 1 962 ? 23.466 -30.528 35.200 1.00 86.31 962 ARG A CA 1
ATOM 6959 C C . ARG A 1 962 ? 22.686 -29.248 35.455 1.00 86.31 962 ARG A C 1
ATOM 6961 O O . ARG A 1 962 ? 22.812 -28.314 34.665 1.00 86.31 962 ARG A O 1
ATOM 6968 N N . GLN A 1 963 ? 21.908 -29.205 36.538 1.00 83.25 963 GLN A N 1
ATOM 6969 C CA . GLN A 1 963 ? 21.165 -28.011 36.930 1.00 83.25 963 GLN A CA 1
ATOM 6970 C C . GLN A 1 963 ? 22.128 -26.853 37.218 1.00 83.25 963 GLN A C 1
ATOM 6972 O O . GLN A 1 963 ? 21.953 -25.776 36.654 1.00 83.25 963 GLN A O 1
ATOM 6977 N N . GLN A 1 964 ? 23.197 -27.091 37.987 1.00 87.12 964 GLN A N 1
ATOM 6978 C CA . GLN A 1 964 ? 24.213 -26.069 38.245 1.00 87.12 964 GLN A CA 1
ATOM 6979 C C . GLN A 1 964 ? 24.839 -25.547 36.939 1.00 87.12 964 GLN A C 1
ATOM 6981 O O . GLN A 1 964 ? 24.937 -24.338 36.755 1.00 87.12 964 GLN A O 1
ATOM 6986 N N . LEU A 1 965 ? 25.209 -26.422 35.993 1.00 88.88 965 LEU A N 1
ATOM 6987 C CA . LEU A 1 965 ? 25.765 -25.981 34.706 1.00 88.88 965 LEU A CA 1
ATOM 6988 C C . LEU A 1 965 ? 24.744 -25.194 33.861 1.00 88.88 965 LEU A C 1
ATOM 6990 O O . LEU A 1 965 ? 25.120 -24.245 33.175 1.00 88.88 965 LEU A O 1
ATOM 6994 N N . ALA A 1 966 ? 23.459 -25.551 33.908 1.00 84.69 966 ALA A N 1
ATOM 6995 C CA . ALA A 1 966 ? 22.398 -24.785 33.254 1.00 84.69 966 ALA A CA 1
ATOM 6996 C C . ALA A 1 966 ? 22.247 -23.380 33.865 1.00 84.69 966 ALA A C 1
ATOM 6998 O O . ALA A 1 966 ? 22.132 -22.394 33.135 1.00 84.69 966 ALA A O 1
ATOM 6999 N N . GLU A 1 967 ? 22.290 -23.275 35.193 1.00 85.69 967 GLU A N 1
ATOM 7000 C CA . GLU A 1 967 ? 22.248 -22.009 35.932 1.00 85.69 967 GLU A CA 1
ATOM 7001 C C . GLU A 1 967 ? 23.499 -21.150 35.670 1.00 85.69 967 GLU A C 1
ATOM 7003 O O . GLU A 1 967 ? 23.375 -19.945 35.443 1.00 85.69 967 GLU A O 1
ATOM 7008 N N . GLU A 1 968 ? 24.686 -21.760 35.585 1.00 90.06 968 GLU A N 1
ATOM 7009 C CA . GLU A 1 968 ? 25.934 -21.099 35.178 1.00 90.06 968 GLU A CA 1
ATOM 7010 C C . GLU A 1 968 ? 25.840 -20.526 33.753 1.00 90.06 968 GLU A C 1
ATOM 7012 O O . GLU A 1 968 ? 26.161 -19.355 33.545 1.00 90.06 968 GLU A O 1
ATOM 7017 N N . VAL A 1 969 ? 25.332 -21.287 32.773 1.00 89.81 969 VAL A N 1
ATOM 7018 C CA . VAL A 1 969 ? 25.145 -20.791 31.392 1.00 89.81 969 VAL A CA 1
ATOM 7019 C C . VAL A 1 969 ? 24.101 -19.670 31.331 1.00 89.81 969 VAL A C 1
ATOM 7021 O O . VAL A 1 969 ? 24.311 -18.671 30.637 1.00 89.81 969 VAL A O 1
ATOM 7024 N N . ARG A 1 970 ? 22.998 -19.773 32.086 1.00 87.44 970 ARG A N 1
ATOM 7025 C CA . ARG A 1 970 ? 22.017 -18.681 32.211 1.00 87.44 970 ARG A CA 1
ATOM 7026 C C . ARG A 1 970 ? 22.669 -17.422 32.802 1.00 87.44 970 ARG A C 1
ATOM 7028 O O . ARG A 1 970 ? 22.496 -16.337 32.246 1.00 87.44 970 ARG A O 1
ATOM 7035 N N . ALA A 1 971 ? 23.488 -17.555 33.845 1.00 86.50 971 ALA A N 1
ATOM 7036 C CA . ALA A 1 971 ? 24.225 -16.441 34.444 1.00 86.50 971 ALA A CA 1
ATOM 7037 C C . ALA A 1 971 ? 25.261 -15.817 33.486 1.00 86.50 971 ALA A C 1
ATOM 7039 O O . ALA A 1 971 ? 25.337 -14.590 33.397 1.00 86.50 971 ALA A O 1
ATOM 7040 N N . GLU A 1 972 ? 26.003 -16.621 32.713 1.00 90.44 972 GLU A N 1
ATOM 7041 C CA . GLU A 1 972 ? 26.893 -16.135 31.644 1.00 90.44 972 GLU A CA 1
ATOM 7042 C C . GLU A 1 972 ? 26.129 -15.319 30.587 1.00 90.44 972 GLU A C 1
ATOM 7044 O O . GLU A 1 972 ? 26.614 -14.286 30.119 1.00 90.44 972 GLU A O 1
ATOM 7049 N N . HIS A 1 973 ? 24.920 -15.751 30.214 1.00 89.62 973 HIS A N 1
ATOM 7050 C CA . HIS A 1 973 ? 24.072 -15.013 29.280 1.00 89.62 973 HIS A CA 1
ATOM 7051 C C . HIS A 1 973 ? 23.558 -13.686 29.863 1.00 89.62 973 HIS A C 1
ATOM 7053 O O . HIS A 1 973 ? 23.661 -12.671 29.169 1.00 89.62 973 HIS A O 1
ATOM 7059 N N . MET A 1 974 ? 23.078 -13.664 31.115 1.00 84.25 974 MET A N 1
ATOM 7060 C CA . MET A 1 974 ? 22.655 -12.426 31.795 1.00 84.25 974 MET A CA 1
ATOM 7061 C C . MET A 1 974 ? 23.813 -11.427 31.912 1.00 84.25 974 MET A C 1
ATOM 7063 O O . MET A 1 974 ? 23.667 -10.261 31.553 1.00 84.25 974 MET A O 1
ATOM 7067 N N . ALA A 1 975 ? 24.991 -11.885 32.349 1.00 85.62 975 ALA A N 1
ATOM 7068 C CA . ALA A 1 975 ? 26.174 -11.039 32.521 1.00 85.62 975 ALA A CA 1
ATOM 7069 C C . ALA A 1 975 ? 26.717 -10.465 31.198 1.00 85.62 975 ALA A C 1
ATOM 7071 O O . ALA A 1 975 ? 27.391 -9.435 31.204 1.00 85.62 975 ALA A O 1
ATOM 7072 N N . ARG A 1 976 ? 26.433 -11.122 30.065 1.00 87.56 976 ARG A N 1
ATOM 7073 C CA . ARG A 1 976 ? 26.851 -10.688 28.725 1.00 87.56 976 ARG A CA 1
ATOM 7074 C C . ARG A 1 976 ? 25.925 -9.633 28.105 1.00 87.56 976 ARG A C 1
ATOM 7076 O O . ARG A 1 976 ? 26.408 -8.859 27.284 1.00 87.56 976 ARG A O 1
ATOM 7083 N N . GLY A 1 977 ? 24.634 -9.610 28.456 1.00 87.94 977 GLY A N 1
ATOM 7084 C CA . GLY A 1 977 ? 23.641 -8.673 27.901 1.00 87.94 977 GLY A CA 1
ATOM 7085 C C . GLY A 1 977 ? 23.503 -8.732 26.370 1.00 87.94 977 GLY A C 1
ATOM 7086 O O . GLY A 1 977 ? 24.048 -9.635 25.723 1.00 87.94 977 GLY A O 1
ATOM 7087 N N . PHE A 1 978 ? 22.788 -7.781 25.771 1.00 90.19 978 PHE A N 1
ATOM 7088 C CA . PHE A 1 978 ? 22.792 -7.513 24.328 1.00 90.19 978 PHE A CA 1
ATOM 7089 C C . PHE A 1 978 ? 23.197 -6.064 24.016 1.00 90.19 978 PHE A C 1
ATOM 7091 O O . PHE A 1 978 ? 22.913 -5.146 24.779 1.00 90.19 978 PHE A O 1
ATOM 7098 N N . ASP A 1 979 ? 23.820 -5.869 22.853 1.00 89.69 979 ASP A N 1
ATOM 7099 C CA . ASP A 1 979 ? 23.982 -4.563 22.208 1.00 89.69 979 ASP A CA 1
ATOM 7100 C C . ASP A 1 979 ? 22.854 -4.409 21.177 1.00 89.69 979 ASP A C 1
ATOM 7102 O O . ASP A 1 979 ? 22.777 -5.183 20.216 1.00 89.69 979 ASP A O 1
ATOM 7106 N N . VAL A 1 980 ? 21.965 -3.436 21.400 1.00 90.44 980 VAL A N 1
ATOM 7107 C CA . VAL A 1 980 ? 20.765 -3.216 20.577 1.00 90.44 980 VAL A CA 1
ATOM 7108 C C . VAL A 1 980 ? 21.067 -2.646 19.189 1.00 90.44 980 VAL A C 1
ATOM 7110 O O . VAL A 1 980 ? 20.255 -2.818 18.280 1.00 90.44 980 VAL A O 1
ATOM 7113 N N . GLU A 1 981 ? 22.222 -2.010 18.994 1.00 90.19 981 GLU A N 1
ATOM 7114 C CA . GLU A 1 981 ? 22.628 -1.385 17.729 1.00 90.19 981 GLU A CA 1
ATOM 7115 C C . GLU A 1 981 ? 23.462 -2.329 16.854 1.00 90.19 981 GLU A C 1
ATOM 7117 O O . GLU A 1 981 ? 23.370 -2.265 15.625 1.00 90.19 981 GLU A O 1
ATOM 7122 N N . ALA A 1 982 ? 24.234 -3.229 17.473 1.00 86.69 982 ALA A N 1
ATOM 7123 C CA . ALA A 1 982 ? 25.050 -4.224 16.778 1.00 86.69 982 ALA A CA 1
ATOM 7124 C C . ALA A 1 982 ? 24.307 -5.542 16.484 1.00 86.69 982 ALA A C 1
ATOM 7126 O O . ALA A 1 982 ? 24.436 -6.089 15.387 1.00 86.69 982 ALA A O 1
ATOM 7127 N N . GLY A 1 983 ? 23.525 -6.059 17.441 1.00 86.75 983 GLY A N 1
ATOM 7128 C CA . GLY A 1 983 ? 22.849 -7.359 17.328 1.00 86.75 983 GLY A CA 1
ATOM 7129 C C . GLY A 1 983 ? 23.792 -8.573 17.161 1.00 86.75 983 GLY A C 1
ATOM 7130 O O . GLY A 1 983 ? 25.003 -8.469 17.370 1.00 86.75 983 GLY A O 1
ATOM 7131 N N . PRO A 1 984 ? 23.260 -9.761 16.800 1.00 90.88 984 PRO A N 1
ATOM 7132 C CA . PRO A 1 984 ? 21.837 -10.107 16.740 1.00 90.88 984 PRO A CA 1
ATOM 7133 C C . PRO A 1 984 ? 21.226 -10.194 18.147 1.00 90.88 984 PRO A C 1
ATOM 7135 O O . PRO A 1 984 ? 21.904 -10.570 19.101 1.00 90.88 984 PRO A O 1
ATOM 7138 N N . LEU A 1 985 ? 19.929 -9.899 18.272 1.00 93.31 985 LEU A N 1
ATOM 7139 C CA . LEU A 1 985 ? 19.220 -9.839 19.564 1.00 93.31 985 LEU A CA 1
ATOM 7140 C C . LEU A 1 985 ? 18.599 -11.185 20.003 1.00 93.31 985 LEU A C 1
ATOM 7142 O O . LEU A 1 985 ? 17.763 -11.236 20.904 1.00 93.31 985 LEU A O 1
ATOM 7146 N N . LEU A 1 986 ? 19.039 -12.280 19.372 1.00 93.94 986 LEU A N 1
ATOM 7147 C CA . LEU A 1 986 ? 18.697 -13.667 19.688 1.00 93.94 986 LEU A CA 1
ATOM 7148 C C . LEU A 1 986 ? 19.973 -14.528 19.661 1.00 93.94 986 LEU A C 1
ATOM 7150 O O . LEU A 1 986 ? 20.795 -14.433 18.743 1.00 93.94 986 LEU A O 1
ATOM 7154 N N . ARG A 1 987 ? 20.149 -15.371 20.681 1.00 93.94 987 ARG A N 1
ATOM 7155 C CA . ARG A 1 987 ? 21.258 -16.329 20.830 1.00 93.94 987 ARG A CA 1
ATOM 7156 C C . ARG A 1 987 ? 20.733 -17.624 21.436 1.00 93.94 987 ARG A C 1
ATOM 7158 O O . ARG A 1 987 ? 19.930 -17.585 22.362 1.00 93.94 987 ARG A O 1
ATOM 7165 N N . LEU A 1 988 ? 21.236 -18.753 20.960 1.00 95.25 988 LEU A N 1
ATOM 7166 C CA . LEU A 1 988 ? 20.920 -20.075 21.482 1.00 95.25 988 LEU A CA 1
ATOM 7167 C C . LEU A 1 988 ? 22.210 -20.770 21.934 1.00 95.25 988 LEU A C 1
ATOM 7169 O O . LEU A 1 988 ? 23.219 -20.712 21.229 1.00 95.25 988 LEU A O 1
ATOM 7173 N N . GLU A 1 989 ? 22.186 -21.454 23.074 1.00 95.88 989 GLU A N 1
ATOM 7174 C CA . GLU A 1 989 ? 23.277 -22.334 23.507 1.00 95.88 989 GLU A CA 1
ATOM 7175 C C . GLU A 1 989 ? 22.736 -23.731 23.825 1.00 95.88 989 GLU A C 1
ATOM 7177 O O . GLU A 1 989 ? 21.853 -23.895 24.665 1.00 95.88 989 GLU A O 1
ATOM 7182 N N . LEU A 1 990 ? 23.250 -24.737 23.112 1.00 95.75 990 LEU A N 1
ATOM 7183 C CA . LEU A 1 990 ? 22.919 -26.144 23.323 1.00 95.75 990 LEU A CA 1
ATOM 7184 C C . LEU A 1 990 ? 23.924 -26.766 24.300 1.00 95.75 990 LEU A C 1
ATOM 7186 O O . LEU A 1 990 ? 25.102 -26.911 23.963 1.00 95.75 990 LEU A O 1
ATOM 7190 N N . VAL A 1 991 ? 23.457 -27.157 25.482 1.00 94.75 991 VAL A N 1
ATOM 7191 C CA . VAL A 1 991 ? 24.222 -27.909 26.480 1.00 94.75 991 VAL A CA 1
ATOM 7192 C C . VAL A 1 991 ? 23.958 -29.403 26.276 1.00 94.75 991 VAL A C 1
ATOM 7194 O O . VAL A 1 991 ? 22.876 -29.903 26.560 1.00 94.75 991 VAL A O 1
ATOM 7197 N N . ASP A 1 992 ? 24.949 -30.108 25.740 1.00 93.12 992 ASP A N 1
ATOM 7198 C CA . ASP A 1 992 ? 24.929 -31.540 25.421 1.00 93.12 992 ASP A CA 1
ATOM 7199 C C . ASP A 1 992 ? 25.493 -32.338 26.609 1.00 93.12 992 ASP A C 1
ATOM 7201 O O . ASP A 1 992 ? 26.673 -32.203 26.964 1.00 93.12 992 ASP A O 1
ATOM 7205 N N . PHE A 1 993 ? 24.636 -33.139 27.251 1.00 91.00 993 PHE A N 1
ATOM 7206 C CA . PHE A 1 993 ? 24.961 -33.917 28.452 1.00 91.00 993 PHE A CA 1
ATOM 7207 C C . PHE A 1 993 ? 25.331 -35.381 28.146 1.00 91.00 993 PHE A C 1
ATOM 7209 O O . PHE A 1 993 ? 25.604 -36.161 29.068 1.00 91.00 993 PHE A O 1
ATOM 7216 N N . GLY A 1 994 ? 25.363 -35.783 26.871 1.00 86.94 994 GLY A N 1
ATOM 7217 C CA . GLY A 1 994 ? 25.484 -37.186 26.482 1.00 86.94 994 GLY A CA 1
ATOM 7218 C C . GLY A 1 994 ? 24.246 -38.005 26.872 1.00 86.94 994 GLY A C 1
ATOM 7219 O O . GLY A 1 994 ? 23.121 -37.543 26.727 1.00 86.94 994 GLY A O 1
ATOM 7220 N N . ALA A 1 995 ? 24.433 -39.242 27.340 1.00 85.44 995 ALA A N 1
ATOM 7221 C CA . ALA A 1 995 ? 23.318 -40.124 27.694 1.00 85.44 995 ALA A CA 1
ATOM 7222 C C . ALA A 1 995 ? 22.662 -39.761 29.044 1.00 85.44 995 ALA A C 1
ATOM 7224 O O . ALA A 1 995 ? 23.330 -39.418 30.028 1.00 85.44 995 ALA A O 1
ATOM 7225 N N . HIS A 1 996 ? 21.339 -39.892 29.109 1.00 83.81 996 HIS A N 1
ATOM 7226 C CA . HIS A 1 996 ? 20.558 -39.787 30.331 1.00 83.81 996 HIS A CA 1
ATOM 7227 C C . HIS A 1 996 ? 20.826 -41.001 31.250 1.00 83.81 996 HIS A C 1
ATOM 7229 O O . HIS A 1 996 ? 20.882 -42.123 30.741 1.00 83.81 996 HIS A O 1
ATOM 7235 N N . PRO A 1 997 ? 20.997 -40.840 32.582 1.00 75.06 997 PRO A N 1
ATOM 7236 C CA . PRO A 1 997 ? 21.478 -41.930 33.438 1.00 75.06 997 PRO A CA 1
ATOM 7237 C C . PRO A 1 997 ? 20.476 -43.077 33.601 1.00 75.06 997 PRO A C 1
ATOM 7239 O O . PRO A 1 997 ? 20.883 -44.210 33.845 1.00 75.06 997 PRO A O 1
ATOM 7242 N N . GLU A 1 998 ? 19.180 -42.775 33.481 1.00 78.31 998 GLU A N 1
ATOM 7243 C CA . GLU A 1 998 ? 18.091 -43.715 33.776 1.00 78.31 998 GLU A CA 1
ATOM 7244 C C . GLU A 1 998 ? 17.475 -44.334 32.514 1.00 78.31 998 GLU A C 1
ATOM 7246 O O . GLU A 1 998 ? 17.176 -45.527 32.502 1.00 78.31 998 GLU A O 1
ATOM 7251 N N . THR A 1 999 ? 17.326 -43.552 31.438 1.00 80.62 999 THR A N 1
ATOM 7252 C CA . THR A 1 999 ? 16.738 -44.009 30.161 1.00 80.62 999 THR A CA 1
ATOM 7253 C C . THR A 1 999 ? 17.793 -44.427 29.132 1.00 80.62 999 THR A C 1
ATOM 7255 O O . THR A 1 999 ? 17.499 -45.208 28.232 1.00 80.62 999 THR A O 1
ATOM 7258 N N . GLY A 1 1000 ? 19.038 -43.950 29.259 1.00 81.62 1000 GLY A N 1
ATOM 7259 C CA . GLY A 1 1000 ? 20.136 -44.224 28.322 1.00 81.62 1000 GLY A CA 1
ATOM 7260 C C . GLY A 1 1000 ? 20.081 -43.437 27.005 1.00 81.62 1000 GLY A C 1
ATOM 7261 O O . GLY A 1 1000 ? 21.012 -43.522 26.204 1.00 81.62 1000 GLY A O 1
ATOM 7262 N N . GLU A 1 1001 ? 19.022 -42.663 26.780 1.00 86.19 1001 GLU A N 1
ATOM 7263 C CA . GLU A 1 1001 ? 18.815 -41.855 25.574 1.00 86.19 1001 GLU A CA 1
ATOM 7264 C C . GLU A 1 1001 ? 19.674 -40.580 25.599 1.00 86.19 1001 GLU A C 1
ATOM 7266 O O . GLU A 1 1001 ? 20.048 -40.122 26.681 1.00 86.19 1001 GLU A O 1
ATOM 7271 N N . PRO A 1 1002 ? 20.030 -39.981 24.446 1.00 89.81 1002 PRO A N 1
ATOM 7272 C CA . PRO A 1 1002 ? 20.749 -38.709 24.436 1.00 89.81 1002 PRO A CA 1
ATOM 7273 C C . PRO A 1 1002 ? 19.909 -37.618 25.109 1.00 89.81 1002 PRO A C 1
ATOM 7275 O O . PRO A 1 1002 ? 18.712 -37.528 24.857 1.00 89.81 1002 PRO A O 1
ATOM 7278 N N . HIS A 1 1003 ? 20.531 -36.790 25.942 1.00 90.69 1003 HIS A N 1
ATOM 7279 C CA . HIS A 1 1003 ? 19.887 -35.700 26.665 1.00 90.69 1003 HIS A CA 1
ATOM 7280 C C . HIS A 1 1003 ? 20.674 -34.402 26.465 1.00 90.69 1003 HIS A C 1
ATOM 7282 O O . HIS A 1 1003 ? 21.905 -34.369 26.550 1.00 90.69 1003 HIS A O 1
ATOM 7288 N N . SER A 1 1004 ? 19.967 -33.318 26.178 1.00 92.19 1004 SER A N 1
ATOM 7289 C CA . SER A 1 1004 ? 20.529 -31.981 26.006 1.00 92.19 1004 SER A CA 1
ATOM 7290 C C . SER A 1 1004 ? 19.546 -30.928 26.503 1.00 92.19 1004 SER A C 1
ATOM 7292 O O . SER A 1 1004 ? 18.345 -31.164 26.530 1.00 92.19 1004 SER A O 1
ATOM 7294 N N . GLN A 1 1005 ? 20.043 -29.744 26.840 1.00 92.19 1005 GLN A N 1
ATOM 7295 C CA . GLN A 1 1005 ? 19.210 -28.583 27.134 1.00 92.19 1005 GLN A CA 1
ATOM 7296 C C . GLN A 1 1005 ? 19.544 -27.451 26.162 1.00 92.19 1005 GLN A C 1
ATOM 7298 O O . GLN A 1 1005 ? 20.714 -27.154 25.925 1.00 92.19 1005 GLN A O 1
ATOM 7303 N N . LEU A 1 1006 ? 18.527 -26.816 25.586 1.00 93.44 1006 LEU A N 1
ATOM 7304 C CA . LEU A 1 1006 ? 18.674 -25.662 24.705 1.00 93.44 1006 LEU A CA 1
ATOM 7305 C C . LEU A 1 1006 ? 18.231 -24.404 25.451 1.00 93.44 1006 LEU A C 1
ATOM 7307 O O . LEU A 1 1006 ? 17.063 -24.270 25.807 1.00 93.44 1006 LEU A O 1
ATOM 7311 N N . ILE A 1 1007 ? 19.165 -23.485 25.685 1.00 92.62 1007 ILE A N 1
ATOM 7312 C CA . ILE A 1 1007 ? 18.902 -22.192 26.322 1.00 92.62 1007 ILE A CA 1
ATOM 7313 C C . ILE A 1 1007 ? 18.718 -21.149 25.218 1.00 92.62 1007 ILE A C 1
ATOM 7315 O O . ILE A 1 1007 ? 19.619 -20.936 24.404 1.00 92.62 1007 ILE A O 1
ATOM 7319 N N . LEU A 1 1008 ? 17.551 -20.504 25.189 1.00 92.88 1008 LEU A N 1
ATOM 7320 C CA . LEU A 1 1008 ? 17.206 -19.430 24.262 1.00 92.88 1008 LEU A CA 1
ATOM 7321 C C . LEU A 1 1008 ? 17.288 -18.097 25.007 1.00 92.88 1008 LEU A C 1
ATOM 7323 O O . LEU A 1 1008 ? 16.474 -17.814 25.883 1.00 92.88 1008 LEU A O 1
ATOM 7327 N N . ALA A 1 1009 ? 18.255 -17.264 24.633 1.00 92.75 1009 ALA A N 1
ATOM 7328 C CA . ALA A 1 1009 ? 18.390 -15.906 25.136 1.00 92.75 1009 ALA A CA 1
ATOM 7329 C C . ALA A 1 1009 ? 17.959 -14.907 24.069 1.00 92.75 1009 ALA A C 1
ATOM 7331 O O . ALA A 1 1009 ? 18.532 -14.878 22.978 1.00 92.75 1009 ALA A O 1
ATOM 7332 N N . ASN A 1 1010 ? 16.991 -14.062 24.399 1.00 92.31 1010 ASN A N 1
ATOM 7333 C CA . ASN A 1 1010 ? 16.470 -13.022 23.519 1.00 92.31 1010 ASN A CA 1
ATOM 7334 C C . ASN A 1 1010 ? 16.395 -11.682 24.264 1.00 92.31 1010 ASN A C 1
ATOM 7336 O O . ASN A 1 1010 ? 16.440 -11.659 25.490 1.00 92.31 1010 ASN A O 1
ATOM 7340 N N . HIS A 1 1011 ? 16.285 -10.577 23.535 1.00 92.31 1011 HIS A N 1
ATOM 7341 C CA . HIS A 1 1011 ? 15.897 -9.287 24.104 1.00 92.31 1011 HIS A CA 1
ATOM 7342 C C . HIS A 1 1011 ? 14.433 -9.010 23.732 1.00 92.31 1011 HIS A C 1
ATOM 7344 O O . HIS A 1 1011 ? 14.082 -9.100 22.555 1.00 92.31 1011 HIS A O 1
ATOM 7350 N N . HIS A 1 1012 ? 13.607 -8.561 24.686 1.00 88.88 1012 HIS A N 1
ATOM 7351 C CA . HIS A 1 1012 ? 12.184 -8.225 24.474 1.00 88.88 1012 HIS A CA 1
ATOM 7352 C C . HIS A 1 1012 ? 11.893 -7.144 23.413 1.00 88.88 1012 HIS A C 1
ATOM 7354 O O . HIS A 1 1012 ? 10.737 -6.877 23.104 1.00 88.88 1012 HIS A O 1
ATOM 7360 N N . LEU A 1 1013 ? 12.910 -6.520 22.808 1.00 90.50 1013 LEU A N 1
ATOM 7361 C CA . LEU A 1 1013 ? 12.712 -5.754 21.578 1.00 90.50 1013 LEU A CA 1
ATOM 7362 C C . LEU A 1 1013 ? 12.208 -6.655 20.436 1.00 90.50 1013 LEU A C 1
ATOM 7364 O O . LEU A 1 1013 ? 11.453 -6.180 19.589 1.00 90.50 1013 LEU A O 1
ATOM 7368 N N . LEU A 1 1014 ? 12.597 -7.935 20.421 1.00 91.06 1014 LEU A N 1
ATOM 7369 C CA . LEU A 1 1014 ? 12.194 -8.914 19.413 1.00 91.06 1014 LEU A CA 1
ATOM 7370 C C . LEU A 1 1014 ? 10.882 -9.635 19.737 1.00 91.06 1014 LEU A C 1
ATOM 7372 O O . LEU A 1 1014 ? 10.083 -9.846 18.827 1.00 91.06 1014 LEU A O 1
ATOM 7376 N N . LEU A 1 1015 ? 10.710 -10.081 20.987 1.00 88.69 1015 LEU A N 1
ATOM 7377 C CA . LEU A 1 1015 ? 9.757 -11.132 21.356 1.00 88.69 1015 LEU A CA 1
ATOM 7378 C C . LEU A 1 1015 ? 9.031 -10.854 22.678 1.00 88.69 1015 LEU A C 1
ATOM 7380 O O . LEU A 1 1015 ? 9.640 -10.464 23.677 1.00 88.69 1015 LEU A O 1
ATOM 7384 N N . ASP A 1 1016 ? 7.742 -11.180 22.697 1.00 85.38 1016 ASP A N 1
ATOM 7385 C CA . ASP A 1 1016 ? 6.976 -11.428 23.917 1.00 85.38 1016 ASP A CA 1
ATOM 7386 C C . ASP A 1 1016 ? 6.885 -12.923 24.277 1.00 85.38 1016 ASP A C 1
ATOM 7388 O O . ASP A 1 1016 ? 7.129 -13.800 23.449 1.00 85.38 1016 ASP A O 1
ATOM 7392 N N . GLY A 1 1017 ? 6.488 -13.222 25.522 1.00 78.06 1017 GLY A N 1
ATOM 7393 C CA . GLY A 1 1017 ? 6.296 -14.598 26.005 1.00 78.06 1017 GLY A CA 1
ATOM 7394 C C . GLY A 1 1017 ? 5.272 -15.408 25.197 1.00 78.06 1017 GLY A C 1
ATOM 7395 O O . GLY A 1 1017 ? 5.449 -16.609 25.014 1.00 78.06 1017 GLY A O 1
ATOM 7396 N N . TRP A 1 1018 ? 4.256 -14.746 24.624 1.00 79.62 1018 TRP A N 1
ATOM 7397 C CA . TRP A 1 1018 ? 3.293 -15.369 23.703 1.00 79.62 1018 TRP A CA 1
ATOM 7398 C C . TRP A 1 1018 ? 3.946 -15.870 22.407 1.00 79.62 1018 TRP A C 1
ATOM 7400 O O . TRP A 1 1018 ? 3.469 -16.839 21.826 1.00 79.62 1018 TRP A O 1
ATOM 7410 N N . SER A 1 1019 ? 5.049 -15.257 21.972 1.00 84.81 1019 SER A N 1
ATOM 7411 C CA . SER A 1 1019 ? 5.800 -15.686 20.789 1.00 84.81 1019 SER A CA 1
ATOM 7412 C C . SER A 1 1019 ? 6.731 -16.870 21.043 1.00 84.81 1019 SER A C 1
ATOM 7414 O O . SER A 1 1019 ? 7.208 -17.461 20.078 1.00 84.81 1019 SER A O 1
ATOM 7416 N N . ILE A 1 1020 ? 7.020 -17.231 22.299 1.00 84.25 1020 ILE A N 1
ATOM 7417 C CA . ILE A 1 1020 ? 7.993 -18.292 22.601 1.00 84.25 1020 ILE A CA 1
ATOM 7418 C C . ILE A 1 1020 ? 7.494 -19.684 22.162 1.00 84.25 1020 ILE A C 1
ATOM 7420 O O . ILE A 1 1020 ? 8.272 -20.368 21.497 1.00 84.25 1020 ILE A O 1
ATOM 7424 N N . PRO A 1 1021 ? 6.240 -20.116 22.426 1.00 80.50 1021 PRO A N 1
ATOM 7425 C CA . PRO A 1 1021 ? 5.737 -21.387 21.901 1.00 80.50 1021 PRO A CA 1
ATOM 7426 C C . PRO A 1 1021 ? 5.789 -21.508 20.361 1.00 80.50 1021 PRO A C 1
ATOM 7428 O O . PRO A 1 1021 ? 6.477 -22.421 19.898 1.00 80.50 1021 PRO A O 1
ATOM 7431 N N . PRO A 1 1022 ? 5.200 -20.598 19.546 1.00 83.25 1022 PRO A N 1
ATOM 7432 C CA . PRO A 1 1022 ? 5.243 -20.736 18.086 1.00 83.25 1022 PRO A CA 1
ATOM 7433 C C . PRO A 1 1022 ? 6.665 -20.618 17.514 1.00 83.25 1022 PRO A C 1
ATOM 7435 O O . PRO A 1 1022 ? 7.003 -21.348 16.587 1.00 83.25 1022 PRO A O 1
ATOM 7438 N N . LEU A 1 1023 ? 7.540 -19.788 18.102 1.00 87.44 1023 LEU A N 1
ATOM 7439 C CA . LEU A 1 1023 ? 8.963 -19.724 17.731 1.00 87.44 1023 LEU A CA 1
ATOM 7440 C C . LEU A 1 1023 ? 9.663 -21.079 17.918 1.00 87.44 1023 LEU A C 1
ATOM 7442 O O . LEU A 1 1023 ? 10.494 -21.460 17.095 1.00 87.44 1023 LEU A O 1
ATOM 7446 N N . VAL A 1 1024 ? 9.352 -21.800 18.999 1.00 86.56 1024 VAL A N 1
ATOM 7447 C CA . VAL A 1 1024 ? 9.923 -23.124 19.284 1.00 86.56 1024 VAL A CA 1
ATOM 7448 C C . VAL A 1 1024 ? 9.340 -24.190 18.354 1.00 86.56 1024 VAL A C 1
ATOM 7450 O O . VAL A 1 1024 ? 10.098 -25.012 17.840 1.00 86.56 1024 VAL A O 1
ATOM 7453 N N . ASP A 1 1025 ? 8.036 -24.158 18.082 1.00 84.31 1025 ASP A N 1
ATOM 7454 C CA . ASP A 1 1025 ? 7.400 -25.088 17.144 1.00 84.31 1025 ASP A CA 1
ATOM 7455 C C . ASP A 1 1025 ? 7.947 -24.914 15.713 1.00 84.31 1025 ASP A C 1
ATOM 7457 O O . ASP A 1 1025 ? 8.426 -25.880 15.114 1.00 84.31 1025 ASP A O 1
ATOM 7461 N N . GLU A 1 1026 ? 8.003 -23.681 15.197 1.00 87.94 1026 GLU A N 1
ATOM 7462 C CA . GLU A 1 1026 ? 8.543 -23.379 13.863 1.00 87.94 1026 GLU A CA 1
ATOM 7463 C C . GLU A 1 1026 ? 10.053 -23.682 13.762 1.00 87.94 1026 GLU A C 1
ATOM 7465 O O . GLU A 1 1026 ? 10.526 -24.211 12.749 1.00 87.94 1026 GLU A O 1
ATOM 7470 N N . LEU A 1 1027 ? 10.824 -23.440 14.834 1.00 90.19 1027 LEU A N 1
ATOM 7471 C CA . LEU A 1 1027 ? 12.236 -23.834 14.914 1.00 90.19 1027 LEU A CA 1
ATOM 7472 C C . LEU A 1 1027 ? 12.413 -25.346 14.719 1.00 90.19 1027 LEU A C 1
ATOM 7474 O O . LEU A 1 1027 ? 13.292 -25.766 13.957 1.00 90.19 1027 LEU A O 1
ATOM 7478 N N . PHE A 1 1028 ? 11.595 -26.171 15.380 1.00 88.81 1028 PHE A N 1
ATOM 7479 C CA . PHE A 1 1028 ? 11.694 -27.624 15.254 1.00 88.81 1028 PHE A CA 1
ATOM 7480 C C . PHE A 1 1028 ? 11.051 -28.172 13.967 1.00 88.81 1028 PHE A C 1
ATOM 7482 O O . PHE A 1 1028 ? 11.536 -29.180 13.450 1.00 88.81 1028 PHE A O 1
ATOM 7489 N N . GLU A 1 1029 ? 10.093 -27.476 13.342 1.00 86.75 1029 GLU A N 1
ATOM 7490 C CA . GLU A 1 1029 ? 9.704 -27.764 11.951 1.00 86.75 1029 GLU A CA 1
ATOM 7491 C C . GLU A 1 1029 ? 10.860 -27.531 10.967 1.00 86.75 1029 GLU A C 1
ATOM 7493 O O . GLU A 1 1029 ? 11.150 -28.378 10.115 1.00 86.75 1029 GLU A O 1
ATOM 7498 N N . HIS A 1 1030 ? 11.552 -26.391 11.067 1.00 87.75 1030 HIS A N 1
ATOM 7499 C CA . HIS A 1 1030 ? 12.724 -26.121 10.235 1.00 87.75 1030 HIS A CA 1
ATOM 7500 C C . HIS A 1 1030 ? 13.860 -27.113 10.511 1.00 87.75 1030 HIS A C 1
ATOM 7502 O O . HIS A 1 1030 ? 14.550 -27.523 9.573 1.00 87.75 1030 HIS A O 1
ATOM 7508 N N . TYR A 1 1031 ? 14.019 -27.554 11.763 1.00 88.94 1031 TYR A N 1
ATOM 7509 C CA . TYR A 1 1031 ? 14.942 -28.625 12.133 1.00 88.94 1031 TYR A CA 1
ATOM 7510 C C . TYR A 1 1031 ? 14.593 -29.943 11.429 1.00 88.94 1031 TYR A C 1
ATOM 7512 O O . TYR A 1 1031 ? 15.454 -30.534 10.778 1.00 88.94 1031 TYR A O 1
ATOM 7520 N N . ALA A 1 1032 ? 13.326 -30.363 11.485 1.00 85.69 1032 ALA A N 1
ATOM 7521 C CA . ALA A 1 1032 ? 12.824 -31.568 10.829 1.00 85.69 1032 ALA A CA 1
ATOM 7522 C C . ALA A 1 1032 ? 13.056 -31.547 9.308 1.00 85.69 1032 ALA A C 1
ATOM 7524 O O . ALA A 1 1032 ? 13.592 -32.504 8.741 1.00 85.69 1032 ALA A O 1
ATOM 7525 N N . ARG A 1 1033 ? 12.714 -30.431 8.647 1.00 84.62 1033 ARG A N 1
ATOM 7526 C CA . ARG A 1 1033 ? 12.919 -30.227 7.200 1.00 84.62 1033 ARG A CA 1
ATOM 7527 C C . ARG A 1 1033 ? 14.405 -30.304 6.827 1.00 84.62 1033 ARG A C 1
ATOM 7529 O O . ARG A 1 1033 ? 14.770 -31.023 5.896 1.00 84.62 1033 ARG A O 1
ATOM 7536 N N . ALA A 1 1034 ? 15.271 -29.629 7.587 1.00 84.62 1034 ALA A N 1
ATOM 7537 C CA . ALA A 1 1034 ? 16.712 -29.613 7.346 1.00 84.62 1034 ALA A CA 1
ATOM 7538 C C . ALA A 1 1034 ? 17.396 -30.967 7.639 1.00 84.62 1034 ALA A C 1
ATOM 7540 O O . ALA A 1 1034 ? 18.329 -31.334 6.922 1.00 84.62 1034 ALA A O 1
ATOM 7541 N N . ALA A 1 1035 ? 16.921 -31.725 8.636 1.00 83.81 1035 ALA A N 1
ATOM 7542 C CA . ALA A 1 1035 ? 17.372 -33.089 8.928 1.00 83.81 1035 ALA A CA 1
ATOM 7543 C C . ALA A 1 1035 ? 16.974 -34.076 7.816 1.00 83.81 1035 ALA A C 1
ATOM 7545 O O . ALA A 1 1035 ? 17.766 -34.936 7.434 1.00 83.81 1035 ALA A O 1
ATOM 7546 N N . GLY A 1 1036 ? 15.773 -33.913 7.248 1.00 78.88 1036 GLY A N 1
ATOM 7547 C CA . GLY A 1 1036 ? 15.290 -34.675 6.092 1.00 78.88 1036 GLY A CA 1
ATOM 7548 C C . GLY A 1 1036 ? 15.981 -34.340 4.763 1.00 78.88 1036 GLY A C 1
ATOM 7549 O O . GLY A 1 1036 ? 15.682 -34.971 3.752 1.00 78.88 1036 GLY A O 1
ATOM 7550 N N . GLY A 1 1037 ? 16.895 -33.362 4.740 1.00 72.75 1037 GLY A N 1
ATOM 7551 C CA . GLY A 1 1037 ? 17.615 -32.945 3.535 1.00 72.75 1037 GLY A CA 1
ATOM 7552 C C . GLY A 1 1037 ? 16.790 -32.112 2.549 1.00 72.75 1037 GLY A C 1
ATOM 7553 O O . GLY A 1 1037 ? 17.226 -31.937 1.413 1.00 72.75 1037 GLY A O 1
ATOM 7554 N N . ALA A 1 1038 ? 15.627 -31.597 2.961 1.00 69.06 1038 ALA A N 1
ATOM 7555 C CA . ALA A 1 1038 ? 14.856 -30.653 2.158 1.00 69.06 1038 ALA A CA 1
ATOM 7556 C C . ALA A 1 1038 ? 15.560 -29.286 2.086 1.00 69.06 1038 ALA A C 1
ATOM 7558 O O . ALA A 1 1038 ? 16.313 -28.908 2.991 1.00 69.06 1038 ALA A O 1
ATOM 7559 N N . GLU A 1 1039 ? 15.304 -28.528 1.018 1.00 59.28 1039 GLU A N 1
ATOM 7560 C CA . GLU A 1 1039 ? 15.789 -27.151 0.922 1.00 59.28 1039 GLU A CA 1
ATOM 7561 C C . GLU A 1 1039 ? 15.107 -26.247 1.959 1.00 59.28 1039 GLU A C 1
ATOM 7563 O O . GLU A 1 1039 ? 13.956 -26.451 2.354 1.00 59.28 1039 GLU A O 1
ATOM 7568 N N . VAL A 1 1040 ? 15.845 -25.236 2.416 1.00 54.56 1040 VAL A N 1
ATOM 7569 C CA . VAL A 1 1040 ? 15.312 -24.197 3.301 1.00 54.56 1040 VAL A CA 1
ATOM 7570 C C . VAL A 1 1040 ? 14.348 -23.322 2.490 1.00 54.56 1040 VAL A C 1
ATOM 7572 O O . VAL A 1 1040 ? 14.745 -22.870 1.413 1.00 54.56 1040 VAL A O 1
ATOM 7575 N N . PRO A 1 1041 ? 13.120 -23.045 2.975 1.00 52.16 1041 PRO A N 1
ATOM 7576 C CA . PRO A 1 1041 ? 12.211 -22.125 2.301 1.00 52.16 1041 PRO A CA 1
ATOM 7577 C C . PRO A 1 1041 ? 12.874 -20.766 2.058 1.00 52.16 1041 PRO A C 1
ATOM 7579 O O . PRO A 1 1041 ? 13.431 -20.166 2.979 1.00 52.16 1041 PRO A O 1
ATOM 7582 N N . GLN A 1 1042 ? 12.802 -20.269 0.824 1.00 48.97 1042 GLN A N 1
ATOM 7583 C CA . GLN A 1 1042 ? 13.111 -18.865 0.554 1.00 48.97 1042 GLN A CA 1
ATOM 7584 C C . GLN A 1 1042 ? 12.017 -17.978 1.179 1.00 48.97 1042 GLN A C 1
ATOM 7586 O O . GLN A 1 1042 ? 10.885 -18.444 1.328 1.00 48.97 1042 GLN A O 1
ATOM 7591 N N . PRO A 1 1043 ? 12.315 -16.726 1.572 1.00 49.94 1043 PRO A N 1
ATOM 7592 C CA . PRO A 1 1043 ? 11.321 -15.842 2.173 1.00 49.94 1043 PRO A CA 1
ATOM 7593 C C . PRO A 1 1043 ? 10.214 -15.500 1.163 1.00 49.94 1043 PRO A C 1
ATOM 7595 O O . PRO A 1 1043 ? 10.409 -14.680 0.271 1.00 49.94 1043 PRO A O 1
ATOM 7598 N N . VAL A 1 1044 ? 9.051 -16.144 1.312 1.00 39.66 1044 VAL A N 1
ATOM 7599 C CA . VAL A 1 1044 ? 7.857 -15.927 0.467 1.00 39.66 1044 VAL A CA 1
ATOM 7600 C C . VAL A 1 1044 ? 7.034 -14.718 0.941 1.00 39.66 1044 VAL A C 1
ATOM 7602 O O . VAL A 1 1044 ? 6.237 -14.178 0.183 1.00 39.66 1044 VAL A O 1
ATOM 7605 N N . ALA A 1 1045 ? 7.222 -14.285 2.191 1.00 41.22 1045 ALA A N 1
ATOM 7606 C CA . ALA A 1 1045 ? 6.489 -13.184 2.809 1.00 41.22 1045 ALA A CA 1
ATOM 7607 C C . ALA A 1 1045 ? 6.851 -11.820 2.172 1.00 41.22 1045 ALA A C 1
ATOM 7609 O O . ALA A 1 1045 ? 8.006 -11.393 2.282 1.00 41.22 1045 ALA A O 1
ATOM 7610 N N . PRO A 1 1046 ? 5.896 -11.094 1.552 1.00 40.12 1046 PRO A N 1
ATOM 7611 C CA . PRO A 1 1046 ? 6.129 -9.729 1.083 1.00 40.12 1046 PRO A CA 1
ATOM 7612 C C . PRO A 1 1046 ? 6.432 -8.774 2.246 1.00 40.12 1046 PRO A C 1
ATOM 7614 O O . PRO A 1 1046 ? 5.943 -8.961 3.364 1.00 40.12 1046 PRO A O 1
ATOM 7617 N N . ALA A 1 1047 ? 7.182 -7.701 1.993 1.00 42.56 1047 ALA A N 1
ATOM 7618 C CA . ALA A 1 1047 ? 7.351 -6.635 2.982 1.00 42.56 1047 ALA A CA 1
ATOM 7619 C C . ALA A 1 1047 ? 5.981 -6.021 3.337 1.00 42.56 1047 ALA A C 1
ATOM 7621 O O . ALA A 1 1047 ? 5.226 -5.649 2.440 1.00 42.56 1047 ALA A O 1
ATOM 7622 N N . GLY A 1 1048 ? 5.659 -5.904 4.629 1.00 49.41 1048 GLY A N 1
ATOM 7623 C CA . GLY A 1 1048 ? 4.325 -5.507 5.086 1.00 49.41 1048 GLY A CA 1
ATOM 7624 C C . GLY A 1 1048 ? 3.334 -6.662 5.280 1.00 49.41 1048 GLY A C 1
ATOM 7625 O O . GLY A 1 1048 ? 2.139 -6.393 5.358 1.00 49.41 1048 GLY A O 1
ATOM 7626 N N . SER A 1 1049 ? 3.800 -7.914 5.389 1.00 49.53 1049 SER A N 1
ATOM 7627 C CA . SER A 1 1049 ? 2.964 -9.086 5.738 1.00 49.53 1049 SER A CA 1
ATOM 7628 C C . SER A 1 1049 ? 3.293 -9.742 7.091 1.00 49.53 1049 SER A C 1
ATOM 7630 O O . SER A 1 1049 ? 2.542 -10.600 7.545 1.00 49.53 1049 SER A O 1
ATOM 7632 N N . GLY A 1 1050 ? 4.389 -9.344 7.750 1.00 70.19 1050 GLY A N 1
ATOM 7633 C CA . GLY A 1 1050 ? 4.823 -9.904 9.037 1.00 70.19 1050 GLY A CA 1
ATOM 7634 C C . GLY A 1 1050 ? 4.704 -8.911 10.195 1.00 70.19 1050 GLY A C 1
ATOM 7635 O O . GLY A 1 1050 ? 3.862 -8.013 10.189 1.00 70.19 1050 GLY A O 1
ATOM 7636 N N . TYR A 1 1051 ? 5.609 -9.017 11.174 1.00 77.06 1051 TYR A N 1
ATOM 7637 C CA . TYR A 1 1051 ? 5.667 -8.101 12.324 1.00 77.06 1051 TYR A CA 1
ATOM 7638 C C . TYR A 1 1051 ? 5.760 -6.614 11.920 1.00 77.06 1051 TYR A C 1
ATOM 7640 O O . TYR A 1 1051 ? 5.271 -5.724 12.621 1.00 77.06 1051 TYR A O 1
ATOM 7648 N N . ASP A 1 1052 ? 6.344 -6.327 10.754 1.00 74.88 1052 ASP A N 1
ATOM 7649 C CA . ASP A 1 1052 ? 6.432 -4.972 10.222 1.00 74.88 1052 ASP A CA 1
ATOM 7650 C C . ASP A 1 1052 ? 5.077 -4.401 9.784 1.00 74.88 1052 ASP A C 1
ATOM 7652 O O . ASP A 1 1052 ? 4.871 -3.195 9.909 1.00 74.88 1052 ASP A O 1
ATOM 7656 N N . ALA A 1 1053 ? 4.131 -5.241 9.357 1.00 73.88 1053 ALA A N 1
ATOM 7657 C CA . ALA A 1 1053 ? 2.752 -4.845 9.082 1.00 73.88 1053 ALA A CA 1
ATOM 7658 C C . ALA A 1 1053 ? 2.086 -4.287 10.347 1.00 73.88 1053 ALA A C 1
ATOM 7660 O O . ALA A 1 1053 ? 1.558 -3.172 10.341 1.00 73.88 1053 ALA A O 1
ATOM 7661 N N . PHE A 1 1054 ? 2.192 -5.025 11.458 1.00 78.19 1054 PHE A N 1
ATOM 7662 C CA . PHE A 1 1054 ? 1.706 -4.606 12.773 1.00 78.19 1054 PHE A CA 1
ATOM 7663 C C . PHE A 1 1054 ? 2.352 -3.287 13.211 1.00 78.19 1054 PHE A C 1
ATOM 7665 O O . PHE A 1 1054 ? 1.637 -2.320 13.489 1.00 78.19 1054 PHE A O 1
ATOM 7672 N N . ALA A 1 1055 ? 3.684 -3.201 13.182 1.00 74.44 1055 ALA A N 1
ATOM 7673 C CA . ALA A 1 1055 ? 4.413 -2.006 13.596 1.00 74.44 1055 ALA A CA 1
ATOM 7674 C C . ALA A 1 1055 ? 4.041 -0.758 12.763 1.00 74.44 1055 ALA A C 1
ATOM 7676 O O . ALA A 1 1055 ? 3.736 0.299 13.325 1.00 74.44 1055 ALA A O 1
ATOM 7677 N N . ARG A 1 1056 ? 3.971 -0.886 11.428 1.00 75.31 1056 ARG A N 1
ATOM 7678 C CA . ARG A 1 1056 ? 3.497 0.176 10.518 1.00 75.31 1056 ARG A CA 1
ATOM 7679 C C . ARG A 1 1056 ? 2.044 0.563 10.807 1.00 75.31 1056 ARG A C 1
ATOM 7681 O O . ARG A 1 1056 ? 1.731 1.751 10.853 1.00 75.31 1056 ARG A O 1
ATOM 7688 N N . SER A 1 1057 ? 1.164 -0.412 11.061 1.00 72.50 1057 SER A N 1
ATOM 7689 C CA . SER A 1 1057 ? -0.252 -0.160 11.374 1.00 72.50 1057 SER A CA 1
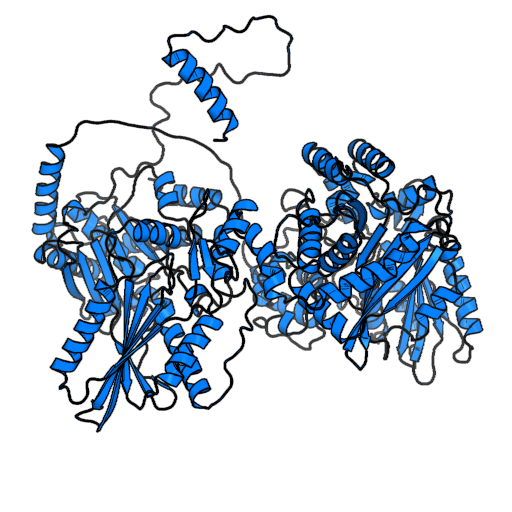ATOM 7690 C C . SER A 1 1057 ? -0.445 0.659 12.655 1.00 72.50 1057 SER A C 1
ATOM 7692 O O . SER A 1 1057 ? -1.441 1.368 12.780 1.00 72.50 1057 SER A O 1
ATOM 7694 N N . LEU A 1 1058 ? 0.497 0.595 13.603 1.00 68.50 1058 LEU A N 1
ATOM 7695 C CA . LEU A 1 1058 ? 0.469 1.383 14.838 1.00 68.50 1058 LEU A CA 1
ATOM 7696 C C . LEU A 1 1058 ? 1.074 2.783 14.668 1.00 68.50 1058 LEU A C 1
ATOM 7698 O O . LEU A 1 1058 ? 0.611 3.723 15.324 1.00 68.50 1058 LEU A O 1
ATOM 7702 N N . ALA A 1 1059 ? 2.062 2.930 13.780 1.00 65.88 1059 ALA A N 1
ATOM 7703 C CA . ALA A 1 1059 ? 2.640 4.219 13.402 1.00 65.88 1059 ALA A CA 1
ATOM 7704 C C . ALA A 1 1059 ? 1.672 5.071 12.556 1.00 65.88 1059 ALA A C 1
ATOM 7706 O O . ALA A 1 1059 ? 1.613 6.284 12.731 1.00 65.88 1059 ALA A O 1
ATOM 7707 N N . ALA A 1 1060 ? 0.866 4.439 11.695 1.00 60.25 1060 ALA A N 1
ATOM 7708 C CA . ALA A 1 1060 ? -0.118 5.112 10.841 1.00 60.25 1060 ALA A CA 1
ATOM 7709 C C . ALA A 1 1060 ? -1.438 5.499 11.552 1.00 60.25 1060 ALA A C 1
ATOM 7711 O O . ALA A 1 1060 ? -2.272 6.193 10.967 1.00 60.25 1060 ALA A O 1
ATOM 7712 N N . ARG A 1 1061 ? -1.669 5.053 12.797 1.00 61.56 1061 ARG A N 1
ATOM 7713 C CA . ARG A 1 1061 ? -2.864 5.410 13.590 1.00 61.56 1061 ARG A CA 1
ATOM 7714 C C . ARG A 1 1061 ? -2.707 6.807 14.197 1.00 61.56 1061 ARG A C 1
ATOM 7716 O O . ARG A 1 1061 ? -1.665 7.127 14.763 1.00 61.56 1061 ARG A O 1
ATOM 7723 N N . ASP A 1 1062 ? -3.769 7.611 14.178 1.00 52.75 1062 ASP A N 1
ATOM 7724 C CA . ASP A 1 1062 ? -3.759 8.936 14.808 1.00 52.75 1062 ASP A CA 1
ATOM 7725 C C . ASP A 1 1062 ? -3.416 8.857 16.311 1.00 52.75 1062 ASP A C 1
ATOM 7727 O O . ASP A 1 1062 ? -4.009 8.102 17.090 1.00 52.75 1062 ASP A O 1
ATOM 7731 N N . ASP A 1 1063 ? -2.426 9.649 16.715 1.00 59.41 1063 ASP A N 1
ATOM 7732 C CA . ASP A 1 1063 ? -2.014 9.821 18.107 1.00 59.41 1063 ASP A CA 1
ATOM 7733 C C . ASP A 1 1063 ? -3.042 10.661 18.888 1.00 59.41 1063 ASP A C 1
ATOM 7735 O O . ASP A 1 1063 ? -3.252 10.423 20.078 1.00 59.41 1063 ASP A O 1
ATOM 7739 N N . GLN A 1 1064 ? -3.717 11.627 18.247 1.00 55.44 1064 GLN A N 1
ATOM 7740 C CA . GLN A 1 1064 ? -4.618 12.563 18.928 1.00 55.44 1064 GLN A CA 1
ATOM 7741 C C . GLN A 1 1064 ? -5.896 11.886 19.431 1.00 55.44 1064 GLN A C 1
ATOM 7743 O O . GLN A 1 1064 ? -6.282 12.104 20.582 1.00 55.44 1064 GLN A O 1
ATOM 7748 N N . ALA A 1 1065 ? -6.523 11.033 18.619 1.00 57.59 1065 ALA A N 1
ATOM 7749 C CA . ALA A 1 1065 ? -7.673 10.222 19.008 1.00 57.59 1065 ALA A CA 1
ATOM 7750 C C . ALA A 1 1065 ? -7.355 9.306 20.199 1.00 57.59 1065 ALA A C 1
ATOM 7752 O O . ALA A 1 1065 ? -8.089 9.292 21.189 1.00 57.59 1065 ALA A O 1
ATOM 7753 N N . ARG A 1 1066 ? -6.207 8.614 20.154 1.00 65.00 1066 ARG A N 1
ATOM 7754 C CA . ARG A 1 1066 ? -5.726 7.776 21.264 1.00 65.00 1066 ARG A CA 1
ATOM 7755 C C . ARG A 1 1066 ? -5.495 8.613 22.522 1.00 65.00 1066 ARG A C 1
ATOM 7757 O O . ARG A 1 1066 ? -5.990 8.262 23.589 1.00 65.00 1066 ARG A O 1
ATOM 7764 N N . VAL A 1 1067 ? -4.824 9.761 22.408 1.00 64.75 1067 VAL A N 1
ATOM 7765 C CA . VAL A 1 1067 ? -4.625 10.718 23.513 1.00 64.75 1067 VAL A CA 1
ATOM 7766 C C . VAL A 1 1067 ? -5.952 11.236 24.089 1.00 64.75 1067 VAL A C 1
ATOM 7768 O O . VAL A 1 1067 ? -6.057 11.421 25.303 1.00 64.75 1067 VAL A O 1
ATOM 7771 N N . ALA A 1 1068 ? -6.975 11.461 23.262 1.00 65.00 1068 ALA A N 1
ATOM 7772 C CA . ALA A 1 1068 ? -8.300 11.874 23.719 1.00 65.00 1068 ALA A CA 1
ATOM 7773 C C . ALA A 1 1068 ? -9.010 10.763 24.513 1.00 65.00 1068 ALA A C 1
ATOM 7775 O O . ALA A 1 1068 ? -9.563 11.043 25.578 1.00 65.00 1068 ALA A O 1
ATOM 7776 N N . GLU A 1 1069 ? -8.933 9.509 24.058 1.00 66.19 1069 GLU A N 1
ATOM 7777 C CA . GLU A 1 1069 ? -9.486 8.361 24.785 1.00 66.19 1069 GLU A CA 1
ATOM 7778 C C . GLU A 1 1069 ? -8.734 8.117 26.106 1.00 66.19 1069 GLU A C 1
ATOM 7780 O O . GLU A 1 1069 ? -9.366 7.977 27.151 1.00 66.19 1069 GLU A O 1
ATOM 7785 N N . TRP A 1 1070 ? -7.398 8.207 26.124 1.00 70.31 1070 TRP A N 1
ATOM 7786 C CA . TRP A 1 1070 ? -6.609 8.151 27.366 1.00 70.31 1070 TRP A CA 1
ATOM 7787 C C . TRP A 1 1070 ? -6.998 9.241 28.373 1.00 70.31 1070 TRP A C 1
ATOM 7789 O O . TRP A 1 1070 ? -7.139 8.959 29.565 1.00 70.31 1070 TRP A O 1
ATOM 7799 N N . ARG A 1 1071 ? -7.236 10.477 27.909 1.00 68.94 1071 ARG A N 1
ATOM 7800 C CA . ARG A 1 1071 ? -7.757 11.569 28.754 1.00 68.94 1071 ARG A CA 1
ATOM 7801 C C . ARG A 1 1071 ? -9.154 11.276 29.302 1.00 68.94 1071 ARG A C 1
ATOM 7803 O O . ARG A 1 1071 ? -9.453 11.730 30.403 1.00 68.94 1071 ARG A O 1
ATOM 7810 N N . ARG A 1 1072 ? -9.995 10.544 28.562 1.00 70.06 1072 ARG A N 1
ATOM 7811 C CA . ARG A 1 1072 ? -11.342 10.138 28.991 1.00 70.06 1072 ARG A CA 1
ATOM 7812 C C . ARG A 1 1072 ? -11.300 9.000 30.014 1.00 70.06 1072 ARG A C 1
ATOM 7814 O O . ARG A 1 1072 ? -12.040 9.049 30.989 1.00 70.06 1072 ARG A O 1
ATOM 7821 N N . VAL A 1 1073 ? -10.451 7.994 29.800 1.00 65.81 1073 VAL A N 1
ATOM 7822 C CA . VAL A 1 1073 ? -10.337 6.802 30.662 1.00 65.81 1073 VAL A CA 1
ATOM 7823 C C . VAL A 1 1073 ? -9.659 7.122 31.997 1.00 65.81 1073 VAL A C 1
ATOM 7825 O O . VAL A 1 1073 ? -10.077 6.614 33.033 1.00 65.81 1073 VAL A O 1
ATOM 7828 N N . LEU A 1 1074 ? -8.664 8.015 32.002 1.00 64.50 1074 LEU A N 1
ATOM 7829 C CA . LEU A 1 1074 ? -7.926 8.400 33.213 1.00 64.50 1074 LEU A CA 1
ATOM 7830 C C . LEU A 1 1074 ? -8.464 9.676 33.898 1.00 64.50 1074 LEU A C 1
ATOM 7832 O O . LEU A 1 1074 ? -7.837 10.179 34.833 1.00 64.50 1074 LEU A O 1
ATOM 7836 N N . ALA A 1 1075 ? -9.619 10.202 33.474 1.00 59.47 1075 ALA A N 1
ATOM 7837 C CA . ALA A 1 1075 ? -10.274 11.342 34.123 1.00 59.47 1075 ALA A CA 1
ATOM 7838 C C . ALA A 1 1075 ? -10.755 11.007 35.558 1.00 59.47 1075 ALA A C 1
ATOM 7840 O O . ALA A 1 1075 ? -11.187 9.880 35.805 1.00 59.47 1075 ALA A O 1
ATOM 7841 N N . PRO A 1 1076 ? -10.664 11.939 36.529 1.00 47.59 1076 PRO A N 1
ATOM 7842 C CA . PRO A 1 1076 ? -11.141 11.763 37.904 1.00 47.59 1076 PRO A CA 1
ATOM 7843 C C . PRO A 1 1076 ? -12.633 12.058 38.099 1.00 47.59 1076 PRO A C 1
ATOM 7845 O O . PRO A 1 1076 ? -13.182 12.899 37.352 1.00 47.59 1076 PRO A O 1
#

pLDDT: mean 75.31, std 17.84, range [23.91, 96.81]

Sequence (1076 aa):
MDGWSTSLLTEELDTLLAGGRLPESPDDGVSPVAGPVGNQFRAAGSGAAQRVCRLRRATTLAALTRRAQGTVRATAYLQAPSAAQLSAAALRASGHTLADAAQAAWATVLAAATGTADVALGATRSGRDAEVPGIDEMIGMFITTAPVRLQPRPEAPSAELLDEARRQNTALARAAHLGMGRIKSVLGAEPFDTLLVVENYPQRGETAVSGLEVTALGGQDGTNYPVCLTLTPGEELALEVELAGGDPLVAAALAQAVRTALAALAGGTQPQPEQLGLEIVTARLAEAARAEADLAEPASLDPEKSSIAQPAVAEDTRTALAAQAVAEVLQLDSVDPSRDIFALGADSMAVIALIGALRARGLVVSLGEIYRNPTAAGLAAAAAEAAPTRSAELAADGTLADTPALAWYRGLLDRTGADGRGFQQLRVLNVPAGVQAASLQRALTILAERHPALRLRVDGTGAEVLPGAKLPLTTLAADCGERLFFEALRTACLELDERTGRVAAAVYRPAESGYGVLALAVHHVAVDIYSWRLLTDDLRRLVEDTHDTPDTRALPAACANLRAWAAASHQAALALAADRALADRWLSVLDPGDLAQVRYSDSRQLGTLADTREVVHTLDAETTRGLLALGEGCGMDTVLHAAVAGTLADGTCVLLEAEGHGRPAGTRFNDARDTVEVGSTVGWFTATWPLSLSAAASGGTQASAPQAWLRAARAASAALPTDTASYGMLRHLAGSAGEKLAAAEDAAGAQLLVNYLGRDAVADGEWQPAEDAAALESELGLHRALPATHPVELNAYVTDAADGPHLVLRWQLAAANAAGRGLPQAVRAALAGLSGMDPLAAGTAGALHDVVGLGTAETSRLLAERPAAQGVWPLTGVQQAMAVHAAAAPHDTYLSLAGLELFGPVDPATLRKAVAALAAVHPQLRSTVYWPDHGAPVFVPLAGLAPQVAVRRSHGLDPEARQQLAEEVRAEHMARGFDVEAGPLLRLELVDFGAHPETGEPHSQLILANHHLLLDGWSIPPLVDELFEHYARAAGGAEVPQPVAPAGSGYDAFARSLAARDDQARVAEWRRVLAP

Organism: NCBI:txid256701

Radius of gyration: 35.6 Å; chains: 1; bounding box: 67×99×106 Å

Foldseek 3Di:
DDVVVVVVVVVVVVCVVVVHDDDDDDDDDDDDDDDDDDPPPPPPPDDDPPDAFAPPDAQELLLQADLVAAKAKDKDWFAPPLLVLQDQVNQVVVPFHNQLLLVLLLLLLSCLLVVHQKYKAKEKDQQLLDPFPPSLLFFWQRIFIDIDIFGDDQVDWLSVSSVSSVVLVVLQSVLPQQFQVLLCVLNVHRRYQEYEEEPPFDQDDFDQFPNKTWHWDDKDAFDPGQWYWYWYDDNITMIMIMGSHHDNVQRNLSNQLSSQQSSQSSVGGGDDSVSSNCPVSNVSVVVSVVVVVVPDDDDDDDDDDDDDDDDDADADPQLVQLQVLLCVLLVHPTDDQQDFSVVSPDDPLSLLSSCQSRVLSQFHDFSVQCVRQRGSVSSRVRGGGPPPAPPVCPDLWWFAADDLVLLVVVVQCVVPVDQLALQKDKFKFWADAPQDPVLLQVLQQVCCQQAQLLQWAQDPVGITRHPRDGAEEAEDELPDDPVVQLVVVLVLSRPQHSNVRRFKYKYWHHHNDGTTMIMIMGRQQFADLLLVVLSLVSSVQSRVQPDPDRDCVVRGDGQRCSRLVSVLLLVLLQVCLVPPVLLVLQLVQLDPPQAAEDALDPDPQLDFLLQKDKDKDKDDQLLVVLLVLLCVLPHSLLLLQLLLLLLDDARHKAKEKEKDQQQRRDDCSDDNRRDTHNSNHGGRRMFIGIFIQHRQDPPPDPDDSSLSSSVRSLVRVVSNSDDRSSHSSNQRNNPPSNVVSVVSCVVSPHAEYEYESEEAEDQDDGSHGHPCRVVSSVVSCRRRNRGDRHQKYWYWYWYADPNGIMIMIMMIHRNSRPPCPCVVVSSVVSSSVSSPDDSQVNNALSQQCPLFNADNVQSVVCCVVAVQFSHKFFAGSHLLVQLVCCVVDPFNSQKMKIKMKIWADDDVVLLQQLQQLLCQQPLLLQWAWDDGPDDTIITTRGPPRTAEEAEAEAEDDDPVVVVVVVVVVVVVLRVVHDDRHPDSQKYKYKYWHQADPPPRTTIIMIMIIGGSNTRDPSSPVSSVVSSSVSSSCVVVVHDRDRHPDDQLNGVSVVRSVNVPDDPNVSSVSSSVSSGD

InterPro domains:
  IPR001242 Condensation domain [PF00668] (59-240)
  IPR001242 Condensation domain [PF00668] (423-698)
  IPR001242 Condensation domain [PF00668] (870-1067)
  IPR006162 Phosphopantetheine attachment site [PS00012] (343-358)
  IPR009081 Phosphopantetheine binding ACP domain [PF00550] (324-382)
  IPR009081 Phosphopantetheine binding ACP domain [PS50075] (313-387)
  IPR020806 Polyketide synthase-like, phosphopantetheine-binding domain [SM00823] (319-387)
  IPR023213 Chloramphenicol acetyltransferase-like domain superfamily [G3DSA:3.30.559.10] (1-221)
  IPR023213 Chloramphenicol acetyltransferase-like domain superfamily [G3DSA:3.30.559.10] (391-558)
  IPR023213 Chloramphenicol acetyltransferase-like domain superfamily [G3DSA:3.30.559.10] (864-1074)
  IPR036736 ACP-like superfamily [G3DSA:1.10.1200.10] (310-390)
  IPR036736 ACP-like superfamily [SSF47336] (320-397)